Protein 6GV4 (pdb70)

B-factor: mean 56.62, std 25.06, range [20.0, 85.72]

Foldseek 3Di:
DQCVQVVLQVVQQVVQDPVGGPDGGGDDADPQDFDWDWDDDPPDIDTGRRDDDDDDDDPDDPPPDDPVPPPVDDPCPVVQLLFDKDWQDKFKAFLPAAAFDWTDKGLPLCSQQVDPVRSNVVVLQFFFWKFFKKKKKKFWAFDAPKWFKKKWFFAFQVCQVCVVVDDPVCSVVGQIDTGINNPDGIDITIGGGDAPDRIDTRNGSRRPITIMTTNHGMDHDPPGDRMIMIIMMMGIPDMDGDHGDHGNDNDDPDDD/DADVVLQPDDDPVPPPDPPDDDHHDDPPDTDDDDDPDPDDCPPPQNVLQDKAWDDKDKQLDQDKDKAADAQDCDDSSNVLVQFFWKFAKKKKKKFKADPFWWKWKAFDQDPDPVVCPVVVVRPTDIHTHRGMDIDIGHRPDPDRIFTRPDRRSVGIMIIGIGDDPSPMIMMIMIMGTRDMDTDDTDDRDDDPDDD/DDDCNVDPDDDDDDDDDPDPPDQDPPDPVRPVPDQDPDPVSDDDDDDCCVVPDPDDDDDLQVLLVDKFFQQDDPDADPVLQLDRGQKHKAFLPAAFLAWSHKAQAAQCRGPSSVVLLQWFFWKWFKKKKKKFWAFDQQKWFKKKKFWFFLAHPRDRDDRPVTQIDIDIDHDRGIDIGIGGGDDDDPIGTNPDGTGTMITITTHGGIDDDPPTHRMIIMTIIMGGDPPMDTDDTDHGPDDDD/DAKAKDFADEDDAQGKTKIKIQDDDDQLLQWKKFKWWAAPPDDIHTAKIAGSPRPDIGGDPVQPPFWDWGADSVRRMIMITGGRDDQVQFTWIKMFIADDPDPDGDTDDIHPTGTHGD/DAKEKDAQEAADAFFAKDKIKIFDPWFDFLQKWKWFAAPPGDIDTAAGSQAHGDPPHDPQWGWDDGIGMIMIIRRGHDVVRFTWMKMWGQHPVRPIDIYPTYGYYYDD

Structure (mmCIF, N/CA/C/O backbone):
data_6GV4
#
_entry.id   6GV4
#
loop_
_entity.id
_entity.type
_entity.pdbx_description
1 polymer "RNA (5'-R(*UP*GP*GP*UP*AP*UP*UP*U)-3')"
2 polymer VP0
3 polymer VP1
4 polymer VP3
5 polymer 'AT12-015 antibody variable heavy'
6 polymer 'AT12-015 antibody variable light'
#
loop_
_atom_site.group_PDB
_atom_site.id
_atom_site.type_symbol
_atom_site.label_atom_id
_atom_site.label_alt_id
_atom_site.label_comp_id
_atom_site.label_asym_id
_atom_site.label_entity_id
_atom_site.label_seq_id
_atom_site.pdbx_PDB_ins_code
_atom_site.Cartn_x
_atom_site.Cartn_y
_atom_site.Cartn_z
_atom_site.occupancy
_atom_site.B_iso_or_equiv
_atom_site.auth_seq_id
_atom_site.auth_comp_id
_atom_site.auth_asym_id
_atom_site.auth_atom_id
_atom_site.pdbx_PDB_model_num
ATOM 157 N N . ASN B 2 34 ? -71.904 58.680 70.620 1.00 0.00 34 ASN A N 1
ATOM 158 C CA . ASN B 2 34 ? -71.369 57.345 70.233 1.00 0.00 34 ASN A CA 1
ATOM 159 C C . ASN B 2 34 ? -71.582 57.137 68.769 1.00 0.00 34 ASN A C 1
ATOM 160 O O . ASN B 2 34 ? -72.653 57.435 68.244 1.00 0.00 34 ASN A O 1
ATOM 170 N N . GLU B 2 35 ? -70.535 56.642 68.073 1.00 0.00 35 GLU A N 1
ATOM 171 C CA . GLU B 2 35 ? -70.560 56.386 66.649 1.00 0.00 35 GLU A CA 1
ATOM 172 C C . GLU B 2 35 ? -70.698 54.902 66.426 1.00 0.00 35 GLU A C 1
ATOM 173 O O . GLU B 2 35 ? -70.814 54.447 65.289 1.00 0.00 35 GLU A O 1
ATOM 185 N N . VAL B 2 36 ? -70.769 54.133 67.534 1.00 0.00 36 VAL A N 1
ATOM 186 C CA . VAL B 2 36 ? -70.875 52.702 67.536 1.00 0.00 36 VAL A CA 1
ATOM 187 C C . VAL B 2 36 ? -72.220 52.382 68.133 1.00 0.00 36 VAL A C 1
ATOM 188 O O . VAL B 2 36 ? -72.608 51.222 68.209 1.00 0.00 36 VAL A O 1
ATOM 201 N N . GLY B 2 37 ? -72.983 53.412 68.577 1.00 0.00 37 GLY A N 1
ATOM 202 C CA . GLY B 2 37 ? -74.279 53.240 69.183 1.00 0.00 37 GLY A CA 1
ATOM 203 C C . GLY B 2 37 ? -75.269 52.641 68.238 1.00 0.00 37 GLY A C 1
ATOM 204 O O . GLY B 2 37 ? -75.933 51.665 68.571 1.00 0.00 37 GLY A O 1
ATOM 208 N N . GLY B 2 38 ? -75.355 53.194 67.008 1.00 0.00 38 GLY A N 1
ATOM 209 C CA . GLY B 2 38 ? -76.209 52.703 65.961 1.00 0.00 38 GLY A CA 1
ATOM 210 C C . GLY B 2 38 ? -75.872 51.303 65.572 1.00 0.00 38 GLY A C 1
ATOM 211 O O . GLY B 2 38 ? -76.744 50.445 65.500 1.00 0.00 38 GLY A O 1
ATOM 215 N N . GLU B 2 39 ? -74.573 51.034 65.346 1.00 0.00 39 GLU A N 1
ATOM 216 C CA . GLU B 2 39 ? -74.077 49.731 64.987 1.00 0.00 39 GLU A CA 1
ATOM 217 C C . GLU B 2 39 ? -74.109 48.679 66.069 1.00 0.00 39 GLU A C 1
ATOM 218 O O . GLU B 2 39 ? -73.603 47.591 65.830 1.00 0.00 39 GLU A O 1
ATOM 230 N N . ILE B 2 40 ? -74.729 48.910 67.249 1.00 0.00 40 ILE A N 1
ATOM 231 C CA . ILE B 2 40 ? -74.911 47.868 68.234 1.00 0.00 40 ILE A CA 1
ATOM 232 C C . ILE B 2 40 ? -76.341 47.448 68.187 1.00 0.00 40 ILE A C 1
ATOM 233 O O . ILE B 2 40 ? -76.656 46.290 68.424 1.00 0.00 40 ILE A O 1
ATOM 244 N N . ILE B 2 41 ? -77.254 48.376 67.843 1.00 0.00 41 ILE A N 1
ATOM 245 C CA . ILE B 2 41 ? -78.653 48.106 67.646 1.00 0.00 41 ILE A CA 1
ATOM 246 C C . ILE B 2 41 ? -78.850 47.276 66.416 1.00 0.00 41 ILE A C 1
ATOM 247 O O . ILE B 2 41 ? -79.685 46.379 66.395 1.00 0.00 41 ILE A O 1
ATOM 258 N N . THR B 2 42 ? -78.102 47.594 65.342 1.00 0.00 42 THR A N 1
ATOM 259 C CA . THR B 2 42 ? -78.122 46.879 64.096 1.00 0.00 42 THR A CA 1
ATOM 260 C C . THR B 2 42 ? -77.640 45.468 64.235 1.00 0.00 42 THR A C 1
ATOM 261 O O . THR B 2 42 ? -78.261 44.567 63.691 1.00 0.00 42 THR A O 1
ATOM 272 N N . LYS B 2 43 ? -76.535 45.222 64.974 1.00 0.00 43 LYS A N 1
ATOM 273 C CA . LYS B 2 43 ? -76.021 43.893 65.214 1.00 0.00 43 LYS A CA 1
ATOM 274 C C . LYS B 2 43 ? -76.965 43.022 65.979 1.00 0.00 43 LYS A C 1
ATOM 275 O O . LYS B 2 43 ? -77.143 41.859 65.640 1.00 0.00 43 LYS A O 1
ATOM 294 N N . VAL B 2 44 ? -77.627 43.592 67.003 1.00 0.00 44 VAL A N 1
ATOM 295 C CA . VAL B 2 44 ? -78.609 42.941 67.831 1.00 0.00 44 VAL A CA 1
ATOM 296 C C . VAL B 2 44 ? -79.813 42.539 67.029 1.00 0.00 44 VAL A C 1
ATOM 297 O O . VAL B 2 44 ? -80.386 41.479 67.252 1.00 0.00 44 VAL A O 1
ATOM 310 N N . ALA B 2 45 ? -80.230 43.393 66.075 1.00 0.00 45 ALA A N 1
ATOM 311 C CA . ALA B 2 45 ? -81.381 43.173 65.246 1.00 0.00 45 ALA A CA 1
ATOM 312 C C . ALA B 2 45 ? -81.111 42.208 64.131 1.00 0.00 45 ALA A C 1
ATOM 313 O O . ALA B 2 45 ? -82.054 41.677 63.557 1.00 0.00 45 ALA A O 1
ATOM 320 N N . ASP B 2 46 ? -79.827 41.955 63.798 1.00 0.00 46 ASP A N 1
ATOM 321 C CA . ASP B 2 46 ? -79.435 41.011 62.781 1.00 0.00 46 ASP A CA 1
ATOM 322 C C . ASP B 2 46 ? -79.136 39.691 63.428 1.00 0.00 46 ASP A C 1
ATOM 323 O O . ASP B 2 46 ? -78.904 38.706 62.736 1.00 0.00 46 ASP A O 1
ATOM 332 N N . ASP B 2 47 ? -79.148 39.626 64.774 1.00 0.00 47 ASP A N 1
ATOM 333 C CA . ASP B 2 47 ? -78.964 38.401 65.505 1.00 0.00 47 ASP A CA 1
ATOM 334 C C . ASP B 2 47 ? -80.307 37.924 65.948 1.00 0.00 47 ASP A C 1
ATOM 335 O O . ASP B 2 47 ? -80.424 36.818 66.463 1.00 0.00 47 ASP A O 1
ATOM 344 N N . ALA B 2 48 ? -81.362 38.726 65.716 1.00 0.00 48 ALA A N 1
ATOM 345 C CA . ALA B 2 48 ? -82.700 38.399 66.101 1.00 0.00 48 ALA A CA 1
ATOM 346 C C . ALA B 2 48 ? -83.510 38.203 64.859 1.00 0.00 48 ALA A C 1
ATOM 347 O O . ALA B 2 48 ? -84.653 37.762 64.941 1.00 0.00 48 ALA A O 1
ATOM 354 N N . SER B 2 49 ? -82.937 38.508 63.667 1.00 0.00 49 SER A N 1
ATOM 355 C CA . SER B 2 49 ? -83.590 38.408 62.385 1.00 0.00 49 SER A CA 1
ATOM 356 C C . SER B 2 49 ? -83.963 36.998 62.040 1.00 0.00 49 SER A C 1
ATOM 357 O O . SER B 2 49 ? -83.284 36.053 62.432 1.00 0.00 49 SER A O 1
ATOM 365 N N . ASN B 2 50 ? -85.080 36.849 61.301 1.00 0.00 50 ASN A N 1
ATOM 366 C CA . ASN B 2 50 ? -85.650 35.590 60.925 1.00 0.00 50 ASN A CA 1
ATOM 367 C C . ASN B 2 50 ? -85.488 35.534 59.432 1.00 0.00 50 ASN A C 1
ATOM 368 O O . ASN B 2 50 ? -84.407 35.820 58.926 1.00 0.00 50 ASN A O 1
ATOM 379 N N . LEU B 2 51 ? -86.552 35.169 58.685 1.00 0.00 51 LEU A N 1
ATOM 380 C CA . LEU B 2 51 ? -86.541 35.086 57.247 1.00 0.00 51 LEU A CA 1
ATOM 381 C C . LEU B 2 51 ? -87.102 36.355 56.679 1.00 0.00 51 LEU A C 1
ATOM 382 O O . LEU B 2 51 ? -87.126 36.530 55.464 1.00 0.00 51 LEU A O 1
ATOM 398 N N . LEU B 2 52 ? -87.574 37.268 57.551 1.00 0.00 52 LEU A N 1
ATOM 399 C CA . LEU B 2 52 ? -88.177 38.510 57.160 1.00 0.00 52 LEU A CA 1
ATOM 400 C C . LEU B 2 52 ? -87.202 39.621 57.394 1.00 0.00 52 LEU A C 1
ATOM 401 O O . LEU B 2 52 ? -87.543 40.791 57.245 1.00 0.00 52 LEU A O 1
ATOM 417 N N . GLY B 2 53 ? -85.940 39.276 57.731 1.00 0.00 53 GLY A N 1
ATOM 418 C CA . GLY B 2 53 ? -84.870 40.207 57.957 1.00 0.00 53 GLY A CA 1
ATOM 419 C C . GLY B 2 53 ? -85.055 40.972 59.231 1.00 0.00 53 GLY A C 1
ATOM 420 O O . GLY B 2 53 ? -85.994 40.704 59.975 1.00 0.00 53 GLY A O 1
ATOM 424 N N . PRO B 2 54 ? -84.173 41.918 59.525 1.00 0.00 54 PRO A N 1
ATOM 425 C CA . PRO B 2 54 ? -84.193 42.745 60.719 1.00 0.00 54 PRO A CA 1
ATOM 426 C C . PRO B 2 54 ? -85.473 43.497 60.890 1.00 0.00 54 PRO A C 1
ATOM 427 O O . PRO B 2 54 ? -86.117 43.799 59.890 1.00 0.00 54 PRO A O 1
ATOM 438 N N . ASN B 2 55 ? -85.861 43.788 62.142 1.00 0.00 55 ASN A N 1
ATOM 439 C CA . ASN B 2 55 ? -87.044 44.549 62.435 1.00 0.00 55 ASN A CA 1
ATOM 440 C C . ASN B 2 55 ? -86.647 45.922 62.862 1.00 0.00 55 ASN A C 1
ATOM 441 O O . ASN B 2 55 ? -87.507 46.702 63.250 1.00 0.00 55 ASN A O 1
ATOM 452 N N . SER B 2 56 ? -85.342 46.253 62.833 1.00 0.00 56 SER A N 1
ATOM 453 C CA . SER B 2 56 ? -84.889 47.532 63.281 1.00 0.00 56 SER A CA 1
ATOM 454 C C . SER B 2 56 ? -83.594 47.793 62.587 1.00 0.00 56 SER A C 1
ATOM 455 O O . SER B 2 56 ? -82.936 46.877 62.107 1.00 0.00 56 SER A O 1
ATOM 463 N N . PHE B 2 57 ? -83.202 49.077 62.526 1.00 0.00 57 PHE A N 1
ATOM 464 C CA . PHE B 2 57 ? -81.986 49.518 61.918 1.00 0.00 57 PHE A CA 1
ATOM 465 C C . PHE B 2 57 ? -81.670 50.809 62.615 1.00 0.00 57 PHE A C 1
ATOM 466 O O . PHE B 2 57 ? -82.581 51.526 63.013 1.00 0.00 57 PHE A O 1
ATOM 483 N N . ALA B 2 58 ? -80.376 51.163 62.763 1.00 0.00 58 ALA A N 1
ATOM 484 C CA . ALA B 2 58 ? -80.003 52.397 63.392 1.00 0.00 58 ALA A CA 1
ATOM 485 C C . ALA B 2 58 ? -78.667 52.794 62.866 1.00 0.00 58 ALA A C 1
ATOM 486 O O . ALA B 2 58 ? -77.863 51.950 62.491 1.00 0.00 58 ALA A O 1
ATOM 493 N N . THR B 2 59 ? -78.394 54.112 62.842 1.00 0.00 59 THR A N 1
ATOM 494 C CA . THR B 2 59 ? -77.145 54.668 62.399 1.00 0.00 59 THR A CA 1
ATOM 495 C C . THR B 2 59 ? -76.922 55.872 63.240 1.00 0.00 59 THR A C 1
ATOM 496 O O . THR B 2 59 ? -77.862 56.586 63.572 1.00 0.00 59 THR A O 1
ATOM 507 N N . THR B 2 60 ? -75.648 56.120 63.587 1.00 0.00 60 THR A N 1
ATOM 508 C CA . THR B 2 60 ? -75.224 57.254 64.356 1.00 0.00 60 THR A CA 1
ATOM 509 C C . THR B 2 60 ? -74.173 57.919 63.529 1.00 0.00 60 THR A C 1
ATOM 510 O O . THR B 2 60 ? -73.401 57.254 62.847 1.00 0.00 60 THR A O 1
ATOM 521 N N . ALA B 2 61 ? -74.142 59.261 63.555 1.00 0.00 61 ALA A N 1
ATOM 522 C CA . ALA B 2 61 ? -73.248 60.017 62.736 1.00 0.00 61 ALA A CA 1
ATOM 523 C C . ALA B 2 61 ? -73.167 61.381 63.332 1.00 0.00 61 ALA A C 1
ATOM 524 O O . ALA B 2 61 ? -73.983 61.753 64.168 1.00 0.00 61 ALA A O 1
ATOM 531 N N . GLN B 2 62 ? -72.198 62.192 62.844 1.00 0.00 62 GLN A N 1
ATOM 532 C CA . GLN B 2 62 ? -72.044 63.589 63.172 1.00 0.00 62 GLN A CA 1
ATOM 533 C C . GLN B 2 62 ? -73.209 64.347 62.570 1.00 0.00 62 GLN A C 1
ATOM 534 O O . GLN B 2 62 ? -73.665 63.943 61.503 1.00 0.00 62 GLN A O 1
ATOM 548 N N . PRO B 2 63 ? -73.756 65.390 63.183 1.00 0.00 63 PRO A N 1
ATOM 549 C CA . PRO B 2 63 ? -74.872 66.169 62.657 1.00 0.00 63 PRO A CA 1
ATOM 550 C C . PRO B 2 63 ? -74.630 66.763 61.291 1.00 0.00 63 PRO A C 1
ATOM 551 O O . PRO B 2 63 ? -73.496 66.796 60.823 1.00 0.00 63 PRO A O 1
ATOM 562 N N . GLU B 2 64 ? -75.717 67.246 60.646 1.00 0.00 64 GLU A N 1
ATOM 563 C CA . GLU B 2 64 ? -75.682 67.904 59.362 1.00 0.00 64 GLU A CA 1
ATOM 564 C C . GLU B 2 64 ? -75.554 69.392 59.579 1.00 0.00 64 GLU A C 1
ATOM 565 O O . GLU B 2 64 ? -75.656 70.174 58.636 1.00 0.00 64 GLU A O 1
ATOM 577 N N . ASN B 2 65 ? -75.299 69.808 60.839 1.00 0.00 65 ASN A N 1
ATOM 578 C CA . ASN B 2 65 ? -75.098 71.171 61.228 1.00 0.00 65 ASN A CA 1
ATOM 579 C C . ASN B 2 65 ? -73.877 71.123 62.107 1.00 0.00 65 ASN A C 1
ATOM 580 O O . ASN B 2 65 ? -73.920 71.425 63.298 1.00 0.00 65 ASN A O 1
ATOM 591 N N . LYS B 2 66 ? -72.738 70.728 61.492 1.00 0.00 66 LYS A N 1
ATOM 592 C CA . LYS B 2 66 ? -71.439 70.590 62.103 1.00 0.00 66 LYS A CA 1
ATOM 593 C C . LYS B 2 66 ? -70.936 71.929 62.557 1.00 0.00 66 LYS A C 1
ATOM 594 O O . LYS B 2 66 ? -71.276 72.951 61.966 1.00 0.00 66 LYS A O 1
ATOM 613 N N . ASP B 2 67 ? -70.103 71.948 63.621 1.00 0.00 67 ASP A N 1
ATOM 614 C CA . ASP B 2 67 ? -69.560 73.163 64.172 1.00 0.00 67 ASP A CA 1
ATOM 615 C C . ASP B 2 67 ? -68.297 73.464 63.414 1.00 0.00 67 ASP A C 1
ATOM 616 O O . ASP B 2 67 ? -67.279 72.805 63.606 1.00 0.00 67 ASP A O 1
ATOM 625 N N . VAL B 2 68 ? -68.360 74.461 62.505 1.00 0.00 68 VAL A N 1
ATOM 626 C CA . VAL B 2 68 ? -67.261 74.846 61.660 1.00 0.00 68 VAL A CA 1
ATOM 627 C C . VAL B 2 68 ? -67.274 76.341 61.611 1.00 0.00 68 VAL A C 1
ATOM 628 O O . VAL B 2 68 ? -68.238 76.977 62.019 1.00 0.00 68 VAL A O 1
ATOM 641 N N . VAL B 2 69 ? -66.159 76.929 61.133 1.00 0.00 69 VAL A N 1
ATOM 642 C CA . VAL B 2 69 ? -65.952 78.346 61.022 1.00 0.00 69 VAL A CA 1
ATOM 643 C C . VAL B 2 69 ? -65.627 78.550 59.576 1.00 0.00 69 VAL A C 1
ATOM 644 O O . VAL B 2 69 ? -64.825 77.812 59.019 1.00 0.00 69 VAL A O 1
ATOM 657 N N . GLN B 2 70 ? -66.241 79.563 58.932 1.00 0.00 70 GLN A N 1
ATOM 658 C CA . GLN B 2 70 ? -65.989 79.914 57.560 1.00 0.00 70 GLN A CA 1
ATOM 659 C C . GLN B 2 70 ? -65.242 81.215 57.577 1.00 0.00 70 GLN A C 1
ATOM 660 O O . GLN B 2 70 ? -65.437 82.035 58.465 1.00 0.00 70 GLN A O 1
ATOM 674 N N . ALA B 2 71 ? -64.390 81.463 56.564 1.00 0.00 71 ALA A N 1
ATOM 675 C CA . ALA B 2 71 ? -63.679 82.705 56.422 1.00 0.00 71 ALA A CA 1
ATOM 676 C C . ALA B 2 71 ? -63.660 82.968 54.956 1.00 0.00 71 ALA A C 1
ATOM 677 O O . ALA B 2 71 ? -63.375 82.064 54.180 1.00 0.00 71 ALA A O 1
ATOM 684 N N . THR B 2 72 ? -64.011 84.202 54.543 1.00 0.00 72 THR A N 1
ATOM 685 C CA . THR B 2 72 ? -64.081 84.614 53.161 1.00 0.00 72 THR A CA 1
ATOM 686 C C . THR B 2 72 ? -63.248 85.847 53.073 1.00 0.00 72 THR A C 1
ATOM 687 O O . THR B 2 72 ? -63.221 86.628 54.007 1.00 0.00 72 THR A O 1
ATOM 698 N N . THR B 2 73 ? -62.540 86.067 51.951 1.00 0.00 73 THR A N 1
ATOM 699 C CA . THR B 2 73 ? -61.709 87.225 51.765 1.00 0.00 73 THR A CA 1
ATOM 700 C C . THR B 2 73 ? -61.938 87.695 50.369 1.00 0.00 73 THR A C 1
ATOM 701 O O . THR B 2 73 ? -61.982 86.895 49.442 1.00 0.00 73 THR A O 1
ATOM 712 N N . THR B 2 74 ? -62.037 89.026 50.186 1.00 0.00 74 THR A N 1
ATOM 713 C CA . THR B 2 74 ? -62.074 89.614 48.874 1.00 0.00 74 THR A CA 1
ATOM 714 C C . THR B 2 74 ? -60.942 90.601 48.917 1.00 0.00 74 THR A C 1
ATOM 715 O O . THR B 2 74 ? -59.903 90.302 49.494 1.00 0.00 74 THR A O 1
ATOM 726 N N . VAL B 2 75 ? -61.068 91.791 48.306 1.00 0.00 75 VAL A N 1
ATOM 727 C CA . VAL B 2 75 ? -59.992 92.741 48.263 1.00 0.00 75 VAL A CA 1
ATOM 728 C C . VAL B 2 75 ? -60.186 93.621 49.444 1.00 0.00 75 VAL A C 1
ATOM 729 O O . VAL B 2 75 ? -61.222 94.268 49.559 1.00 0.00 75 VAL A O 1
ATOM 742 N N . ASN B 2 76 ? -59.174 93.665 50.341 1.00 0.00 76 ASN A N 1
ATOM 743 C CA . ASN B 2 76 ? -59.138 94.456 51.547 1.00 0.00 76 ASN A CA 1
ATOM 744 C C . ASN B 2 76 ? -60.301 94.150 52.448 1.00 0.00 76 ASN A C 1
ATOM 745 O O . ASN B 2 76 ? -60.999 95.065 52.864 1.00 0.00 76 ASN A O 1
ATOM 756 N N . THR B 2 77 ? -60.605 92.859 52.683 1.00 0.00 77 THR A N 1
ATOM 757 C CA . THR B 2 77 ? -61.826 92.482 53.344 1.00 0.00 77 THR A CA 1
ATOM 758 C C . THR B 2 77 ? -61.696 91.063 53.755 1.00 0.00 77 THR A C 1
ATOM 759 O O . THR B 2 77 ? -61.396 90.219 52.919 1.00 0.00 77 THR A O 1
ATOM 770 N N . THR B 2 78 ? -61.957 90.775 55.051 1.00 0.00 78 THR A N 1
ATOM 771 C CA . THR B 2 78 ? -62.050 89.441 55.585 1.00 0.00 78 THR A CA 1
ATOM 772 C C . THR B 2 78 ? -63.406 89.412 56.234 1.00 0.00 78 THR A C 1
ATOM 773 O O . THR B 2 78 ? -63.894 90.430 56.710 1.00 0.00 78 THR A O 1
ATOM 784 N N . ASN B 2 79 ? -64.067 88.242 56.234 1.00 0.00 79 ASN A N 1
ATOM 785 C CA . ASN B 2 79 ? -65.381 88.048 56.764 1.00 0.00 79 ASN A CA 1
ATOM 786 C C . ASN B 2 79 ? -65.362 86.746 57.495 1.00 0.00 79 ASN A C 1
ATOM 787 O O . ASN B 2 79 ? -65.598 85.704 56.898 1.00 0.00 79 ASN A O 1
ATOM 798 N N . LEU B 2 80 ? -65.129 86.783 58.819 1.00 0.00 80 LEU A N 1
ATOM 799 C CA . LEU B 2 80 ? -65.035 85.618 59.656 1.00 0.00 80 LEU A CA 1
ATOM 800 C C . LEU B 2 80 ? -66.401 85.314 60.201 1.00 0.00 80 LEU A C 1
ATOM 801 O O . LEU B 2 80 ? -66.943 86.103 60.965 1.00 0.00 80 LEU A O 1
ATOM 817 N N . THR B 2 81 ? -66.993 84.159 59.828 1.00 0.00 81 THR A N 1
ATOM 818 C CA . THR B 2 81 ? -68.304 83.741 60.276 1.00 0.00 81 THR A CA 1
ATOM 819 C C . THR B 2 81 ? -68.069 82.530 61.106 1.00 0.00 81 THR A C 1
ATOM 820 O O . THR B 2 81 ? -67.277 81.684 60.719 1.00 0.00 81 THR A O 1
ATOM 831 N N . GLN B 2 82 ? -68.729 82.401 62.274 1.00 0.00 82 GLN A N 1
ATOM 832 C CA . GLN B 2 82 ? -68.511 81.282 63.154 1.00 0.00 82 GLN A CA 1
ATOM 833 C C . GLN B 2 82 ? -69.700 80.387 63.229 1.00 0.00 82 GLN A C 1
ATOM 834 O O . GLN B 2 82 ? -69.651 79.376 63.921 1.00 0.00 82 GLN A O 1
ATOM 848 N N . HIS B 2 83 ? -70.781 80.700 62.488 1.00 0.00 83 HIS A N 1
ATOM 849 C CA . HIS B 2 83 ? -71.953 79.869 62.436 1.00 0.00 83 HIS A CA 1
ATOM 850 C C . HIS B 2 83 ? -72.456 79.859 61.021 1.00 0.00 83 HIS A C 1
ATOM 851 O O . HIS B 2 83 ? -73.607 80.221 60.804 1.00 0.00 83 HIS A O 1
ATOM 858 N N . PRO B 2 84 ? -71.667 79.494 60.013 1.00 0.00 84 PRO A N 1
ATOM 859 C CA . PRO B 2 84 ? -72.084 79.517 58.628 1.00 0.00 84 PRO A CA 1
ATOM 860 C C . PRO B 2 84 ? -73.207 78.563 58.323 1.00 0.00 84 PRO A C 1
ATOM 861 O O . PRO B 2 84 ? -73.396 77.589 59.044 1.00 0.00 84 PRO A O 1
ATOM 872 N N . SER B 2 85 ? -73.889 78.799 57.190 1.00 0.00 85 SER A N 1
ATOM 873 C CA . SER B 2 85 ? -74.885 77.926 56.634 1.00 0.00 85 SER A CA 1
ATOM 874 C C . SER B 2 85 ? -74.237 77.461 55.378 1.00 0.00 85 SER A C 1
ATOM 875 O O . SER B 2 85 ? -73.273 78.071 54.920 1.00 0.00 85 SER A O 1
ATOM 883 N N . ALA B 2 86 ? -74.766 76.388 54.749 1.00 0.00 86 ALA A N 1
ATOM 884 C CA . ALA B 2 86 ? -74.279 75.924 53.473 1.00 0.00 86 ALA A CA 1
ATOM 885 C C . ALA B 2 86 ? -74.589 76.964 52.416 1.00 0.00 86 ALA A C 1
ATOM 886 O O . ALA B 2 86 ? -75.688 77.511 52.454 1.00 0.00 86 ALA A O 1
ATOM 893 N N . PRO B 2 87 ? -73.708 77.308 51.486 1.00 0.00 87 PRO A N 1
ATOM 894 C CA . PRO B 2 87 ? -73.989 78.321 50.492 1.00 0.00 87 PRO A CA 1
ATOM 895 C C . PRO B 2 87 ? -74.742 77.679 49.371 1.00 0.00 87 PRO A C 1
ATOM 896 O O . PRO B 2 87 ? -74.541 76.495 49.126 1.00 0.00 87 PRO A O 1
ATOM 907 N N . THR B 2 88 ? -75.664 78.424 48.732 1.00 0.00 88 THR A N 1
ATOM 908 C CA . THR B 2 88 ? -76.529 77.902 47.712 1.00 0.00 88 THR A CA 1
ATOM 909 C C . THR B 2 88 ? -76.269 78.656 46.449 1.00 0.00 88 THR A C 1
ATOM 910 O O . THR B 2 88 ? -75.802 79.791 46.466 1.00 0.00 88 THR A O 1
ATOM 921 N N . ILE B 2 89 ? -76.562 78.002 45.310 1.00 0.00 89 ILE A N 1
ATOM 922 C CA . ILE B 2 89 ? -76.392 78.544 43.995 1.00 0.00 89 ILE A CA 1
ATOM 923 C C . ILE B 2 89 ? -77.644 78.124 43.267 1.00 0.00 89 ILE A C 1
ATOM 924 O O . ILE B 2 89 ? -78.278 77.176 43.719 1.00 0.00 89 ILE A O 1
ATOM 935 N N . PRO B 2 90 ? -78.063 78.746 42.166 1.00 0.00 90 PRO A N 1
ATOM 936 C CA . PRO B 2 90 ? -79.240 78.371 41.384 1.00 0.00 90 PRO A CA 1
ATOM 937 C C . PRO B 2 90 ? -79.205 76.970 40.810 1.00 0.00 90 PRO A C 1
ATOM 938 O O . PRO B 2 90 ? -78.209 76.277 40.976 1.00 0.00 90 PRO A O 1
ATOM 949 N N . PHE B 2 91 ? -80.243 76.582 40.027 1.00 0.00 91 PHE A N 1
ATOM 950 C CA . PHE B 2 91 ? -80.269 75.339 39.287 1.00 0.00 91 PHE A CA 1
ATOM 951 C C . PHE B 2 91 ? -79.341 75.453 38.126 1.00 0.00 91 PHE A C 1
ATOM 952 O O . PHE B 2 91 ? -79.450 76.414 37.370 1.00 0.00 91 PHE A O 1
ATOM 969 N N . THR B 2 92 ? -78.426 74.466 37.969 1.00 0.00 92 THR A N 1
ATOM 970 C CA . THR B 2 92 ? -77.393 74.359 36.952 1.00 0.00 92 THR A CA 1
ATOM 971 C C . THR B 2 92 ? -76.811 75.684 36.506 1.00 0.00 92 THR A C 1
ATOM 972 O O . THR B 2 92 ? -77.094 76.118 35.394 1.00 0.00 92 THR A O 1
ATOM 983 N N . PRO B 2 93 ? -76.113 76.414 37.361 1.00 0.00 93 PRO A N 1
ATOM 984 C CA . PRO B 2 93 ? -75.745 77.785 37.098 1.00 0.00 93 PRO A CA 1
ATOM 985 C C . PRO B 2 93 ? -74.465 77.849 36.324 1.00 0.00 93 PRO A C 1
ATOM 986 O O . PRO B 2 93 ? -73.687 76.900 36.357 1.00 0.00 93 PRO A O 1
ATOM 997 N N . ASP B 2 94 ? -74.261 78.959 35.590 1.00 0.00 94 ASP A N 1
ATOM 998 C CA . ASP B 2 94 ? -73.092 79.194 34.800 1.00 0.00 94 ASP A CA 1
ATOM 999 C C . ASP B 2 94 ? -72.580 80.490 35.329 1.00 0.00 94 ASP A C 1
ATOM 1000 O O . ASP B 2 94 ? -73.288 81.490 35.305 1.00 0.00 94 ASP A O 1
ATOM 1009 N N . PHE B 2 95 ? -71.356 80.478 35.893 1.00 0.00 95 PHE A N 1
ATOM 1010 C CA . PHE B 2 95 ? -70.787 81.618 36.560 1.00 0.00 95 PHE A CA 1
ATOM 1011 C C . PHE B 2 95 ? -69.786 82.322 35.715 1.00 0.00 95 PHE A C 1
ATOM 1012 O O . PHE B 2 95 ? -69.271 83.354 36.134 1.00 0.00 95 PHE A O 1
ATOM 1029 N N . LYS B 2 96 ? -69.567 81.873 34.455 1.00 0.00 96 LYS A N 1
ATOM 1030 C CA . LYS B 2 96 ? -68.794 82.618 33.490 1.00 0.00 96 LYS A CA 1
ATOM 1031 C C . LYS B 2 96 ? -69.674 83.780 33.152 1.00 0.00 96 LYS A C 1
ATOM 1032 O O . LYS B 2 96 ? -70.866 83.599 32.916 1.00 0.00 96 LYS A O 1
ATOM 1051 N N . ASN B 2 97 ? -69.137 85.006 33.230 1.00 0.00 97 ASN A N 1
ATOM 1052 C CA . ASN B 2 97 ? -69.953 86.180 33.140 1.00 0.00 97 ASN A CA 1
ATOM 1053 C C . ASN B 2 97 ? -69.872 86.739 31.753 1.00 0.00 97 ASN A C 1
ATOM 1054 O O . ASN B 2 97 ? -70.594 87.673 31.413 1.00 0.00 97 ASN A O 1
ATOM 1065 N N . VAL B 2 98 ? -69.005 86.153 30.901 1.00 0.00 98 VAL A N 1
ATOM 1066 C CA . VAL B 2 98 ? -68.780 86.544 29.537 1.00 0.00 98 VAL A CA 1
ATOM 1067 C C . VAL B 2 98 ? -70.013 86.287 28.728 1.00 0.00 98 VAL A C 1
ATOM 1068 O O . VAL B 2 98 ? -70.631 85.236 28.850 1.00 0.00 98 VAL A O 1
ATOM 1081 N N . ASP B 2 99 ? -70.398 87.276 27.894 1.00 0.00 99 ASP A N 1
ATOM 1082 C CA . ASP B 2 99 ? -71.516 87.198 26.998 1.00 0.00 99 ASP A CA 1
ATOM 1083 C C . ASP B 2 99 ? -71.033 86.513 25.749 1.00 0.00 99 ASP A C 1
ATOM 1084 O O . ASP B 2 99 ? -70.009 86.887 25.190 1.00 0.00 99 ASP A O 1
ATOM 1093 N N . ASN B 2 100 ? -71.723 85.429 25.344 1.00 0.00 100 ASN A N 1
ATOM 1094 C CA . ASN B 2 100 ? -71.405 84.665 24.169 1.00 0.00 100 ASN A CA 1
ATOM 1095 C C . ASN B 2 100 ? -71.834 85.312 22.892 1.00 0.00 100 ASN A C 1
ATOM 1096 O O . ASN B 2 100 ? -71.398 84.888 21.828 1.00 0.00 100 ASN A O 1
ATOM 1107 N N . PHE B 2 101 ? -72.767 86.279 22.947 1.00 0.00 101 PHE A N 1
ATOM 1108 C CA . PHE B 2 101 ? -73.254 86.940 21.766 1.00 0.00 101 PHE A CA 1
ATOM 1109 C C . PHE B 2 101 ? -72.636 88.272 21.580 1.00 0.00 101 PHE A C 1
ATOM 1110 O O . PHE B 2 101 ? -72.865 88.887 20.544 1.00 0.00 101 PHE A O 1
ATOM 1127 N N . HIS B 2 102 ? -71.777 88.712 22.526 1.00 0.00 102 HIS A N 1
ATOM 1128 C CA . HIS B 2 102 ? -70.990 89.915 22.446 1.00 0.00 102 HIS A CA 1
ATOM 1129 C C . HIS B 2 102 ? -71.796 91.128 22.119 1.00 0.00 102 HIS A C 1
ATOM 1130 O O . HIS B 2 102 ? -71.573 91.780 21.109 1.00 0.00 102 HIS A O 1
ATOM 1137 N N . SER B 2 103 ? -72.788 91.436 22.976 1.00 0.00 103 SER A N 1
ATOM 1138 C CA . SER B 2 103 ? -73.707 92.527 22.799 1.00 0.00 103 SER A CA 1
ATOM 1139 C C . SER B 2 103 ? -73.044 93.842 23.049 1.00 0.00 103 SER A C 1
ATOM 1140 O O . SER B 2 103 ? -73.490 94.868 22.550 1.00 0.00 103 SER A O 1
ATOM 1148 N N . MET B 2 104 ? -71.924 93.819 23.790 1.00 0.00 104 MET A N 1
ATOM 1149 C CA . MET B 2 104 ? -71.014 94.913 23.902 1.00 0.00 104 MET A CA 1
ATOM 1150 C C . MET B 2 104 ? -69.788 94.274 23.371 1.00 0.00 104 MET A C 1
ATOM 1151 O O . MET B 2 104 ? -69.251 93.366 23.992 1.00 0.00 104 MET A O 1
ATOM 1165 N N . ALA B 2 105 ? -69.386 94.656 22.143 1.00 0.00 105 ALA A N 1
ATOM 1166 C CA . ALA B 2 105 ? -68.327 93.994 21.435 1.00 0.00 105 ALA A CA 1
ATOM 1167 C C . ALA B 2 105 ? -67.055 94.759 21.580 1.00 0.00 105 ALA A C 1
ATOM 1168 O O . ALA B 2 105 ? -66.471 95.208 20.601 1.00 0.00 105 ALA A O 1
ATOM 1175 N N . TYR B 2 106 ? -66.597 94.904 22.835 1.00 0.00 106 TYR A N 1
ATOM 1176 C CA . TYR B 2 106 ? -65.335 95.479 23.192 1.00 0.00 106 TYR A CA 1
ATOM 1177 C C . TYR B 2 106 ? -64.707 94.376 23.961 1.00 0.00 106 TYR A C 1
ATOM 1178 O O . TYR B 2 106 ? -65.383 93.442 24.380 1.00 0.00 106 TYR A O 1
ATOM 1196 N N . ASP B 2 107 ? -63.385 94.469 24.209 1.00 0.00 107 ASP A N 1
ATOM 1197 C CA . ASP B 2 107 ? -62.666 93.573 25.081 1.00 0.00 107 ASP A CA 1
ATOM 1198 C C . ASP B 2 107 ? -63.196 93.709 26.475 1.00 0.00 107 ASP A C 1
ATOM 1199 O O . ASP B 2 107 ? -63.671 94.771 26.858 1.00 0.00 107 ASP A O 1
ATOM 1208 N N . ILE B 2 108 ? -63.138 92.626 27.277 1.00 0.00 108 ILE A N 1
ATOM 1209 C CA . ILE B 2 108 ? -63.683 92.610 28.613 1.00 0.00 108 ILE A CA 1
ATOM 1210 C C . ILE B 2 108 ? -62.787 93.368 29.553 1.00 0.00 108 ILE A C 1
ATOM 1211 O O . ILE B 2 108 ? -63.192 93.708 30.659 1.00 0.00 108 ILE A O 1
ATOM 1222 N N . THR B 2 109 ? -61.548 93.669 29.114 1.00 0.00 109 THR A N 1
ATOM 1223 C CA . THR B 2 109 ? -60.574 94.426 29.847 1.00 0.00 109 THR A CA 1
ATOM 1224 C C . THR B 2 109 ? -60.882 95.900 29.812 1.00 0.00 109 THR A C 1
ATOM 1225 O O . THR B 2 109 ? -60.348 96.642 30.622 1.00 0.00 109 THR A O 1
ATOM 1236 N N . THR B 2 110 ? -61.782 96.363 28.911 1.00 0.00 110 THR A N 1
ATOM 1237 C CA . THR B 2 110 ? -62.304 97.713 28.885 1.00 0.00 110 THR A CA 1
ATOM 1238 C C . THR B 2 110 ? -63.053 97.950 30.165 1.00 0.00 110 THR A C 1
ATOM 1239 O O . THR B 2 110 ? -63.830 97.103 30.596 1.00 0.00 110 THR A O 1
ATOM 1250 N N . GLY B 2 111 ? -62.837 99.115 30.797 1.00 0.00 111 GLY A N 1
ATOM 1251 C CA . GLY B 2 111 ? -63.434 99.447 32.061 1.00 0.00 111 GLY A CA 1
ATOM 1252 C C . GLY B 2 111 ? -62.444 99.257 33.155 1.00 0.00 111 GLY A C 1
ATOM 1253 O O . GLY B 2 111 ? -62.608 99.828 34.230 1.00 0.00 111 GLY A O 1
ATOM 1257 N N . ASP B 2 112 ? -61.401 98.433 32.916 1.00 0.00 112 ASP A N 1
ATOM 1258 C CA . ASP B 2 112 ? -60.268 98.318 33.789 1.00 0.00 112 ASP A CA 1
ATOM 1259 C C . ASP B 2 112 ? -59.102 98.994 33.144 1.00 0.00 112 ASP A C 1
ATOM 1260 O O . ASP B 2 112 ? -58.144 99.335 33.830 1.00 0.00 112 ASP A O 1
ATOM 1269 N N . LYS B 2 113 ? -59.171 99.251 31.820 1.00 0.00 113 LYS A N 1
ATOM 1270 C CA . LYS B 2 113 ? -58.144 99.940 31.095 1.00 0.00 113 LYS A CA 1
ATOM 1271 C C . LYS B 2 113 ? -58.694 101.222 30.578 1.00 0.00 113 LYS A C 1
ATOM 1272 O O . LYS B 2 113 ? -58.002 101.964 29.891 1.00 0.00 113 LYS A O 1
ATOM 1291 N N . ASN B 2 114 ? -59.940 101.559 30.942 1.00 0.00 114 ASN A N 1
ATOM 1292 C CA . ASN B 2 114 ? -60.542 102.808 30.587 1.00 0.00 114 ASN A CA 1
ATOM 1293 C C . ASN B 2 114 ? -60.021 103.947 31.444 1.00 0.00 114 ASN A C 1
ATOM 1294 O O . ASN B 2 114 ? -60.011 105.056 30.928 1.00 0.00 114 ASN A O 1
ATOM 1305 N N . PRO B 2 115 ? -59.541 103.816 32.682 1.00 0.00 115 PRO A N 1
ATOM 1306 C CA . PRO B 2 115 ? -58.901 104.916 33.385 1.00 0.00 115 PRO A CA 1
ATOM 1307 C C . PRO B 2 115 ? -57.513 105.258 32.917 1.00 0.00 115 PRO A C 1
ATOM 1308 O O . PRO B 2 115 ? -56.747 105.750 33.736 1.00 0.00 115 PRO A O 1
ATOM 1319 N N . SER B 2 116 ? -57.126 104.994 31.663 1.00 0.00 116 SER A N 1
ATOM 1320 C CA . SER B 2 116 ? -55.781 105.238 31.238 1.00 0.00 116 SER A CA 1
ATOM 1321 C C . SER B 2 116 ? -55.777 105.516 29.777 1.00 0.00 116 SER A C 1
ATOM 1322 O O . SER B 2 116 ? -54.744 105.410 29.128 1.00 0.00 116 SER A O 1
ATOM 1330 N N . LYS B 2 117 ? -56.938 105.913 29.217 1.00 0.00 117 LYS A N 1
ATOM 1331 C CA . LYS B 2 117 ? -57.065 106.233 27.826 1.00 0.00 117 LYS A CA 1
ATOM 1332 C C . LYS B 2 117 ? -56.604 107.633 27.598 1.00 0.00 117 LYS A C 1
ATOM 1333 O O . LYS B 2 117 ? -56.346 108.369 28.543 1.00 0.00 117 LYS A O 1
ATOM 1352 N N . LEU B 2 118 ? -56.474 108.021 26.311 1.00 0.00 118 LEU A N 1
ATOM 1353 C CA . LEU B 2 118 ? -55.999 109.305 25.889 1.00 0.00 118 LEU A CA 1
ATOM 1354 C C . LEU B 2 118 ? -57.065 110.331 26.155 1.00 0.00 118 LEU A C 1
ATOM 1355 O O . LEU B 2 118 ? -58.175 110.207 25.651 1.00 0.00 118 LEU A O 1
ATOM 1371 N N . ILE B 2 119 ? -56.773 111.334 27.006 1.00 0.00 119 ILE A N 1
ATOM 1372 C CA . ILE B 2 119 ? -57.669 112.413 27.311 1.00 0.00 119 ILE A CA 1
ATOM 1373 C C . ILE B 2 119 ? -56.999 113.696 26.994 1.00 0.00 119 ILE A C 1
ATOM 1374 O O . ILE B 2 119 ? -55.783 113.799 27.038 1.00 0.00 119 ILE A O 1
ATOM 1385 N N . ARG B 2 120 ? -57.806 114.739 26.732 1.00 0.00 120 ARG A N 1
ATOM 1386 C CA . ARG B 2 120 ? -57.355 116.080 26.509 1.00 0.00 120 ARG A CA 1
ATOM 1387 C C . ARG B 2 120 ? -57.058 116.682 27.851 1.00 0.00 120 ARG A C 1
ATOM 1388 O O . ARG B 2 120 ? -57.968 116.892 28.641 1.00 0.00 120 ARG A O 1
ATOM 1409 N N . LEU B 2 121 ? -55.771 116.925 28.172 1.00 0.00 121 LEU A N 1
ATOM 1410 C CA . LEU B 2 121 ? -55.359 117.422 29.458 1.00 0.00 121 LEU A CA 1
ATOM 1411 C C . LEU B 2 121 ? -55.498 118.903 29.572 1.00 0.00 121 LEU A C 1
ATOM 1412 O O . LEU B 2 121 ? -55.870 119.395 30.631 1.00 0.00 121 LEU A O 1
ATOM 1428 N N . ASP B 2 122 ? -55.183 119.660 28.505 1.00 0.00 122 ASP A N 1
ATOM 1429 C CA . ASP B 2 122 ? -55.247 121.088 28.571 1.00 0.00 122 ASP A CA 1
ATOM 1430 C C . ASP B 2 122 ? -55.332 121.557 27.157 1.00 0.00 122 ASP A C 1
ATOM 1431 O O . ASP B 2 122 ? -55.201 120.778 26.221 1.00 0.00 122 ASP A O 1
ATOM 1440 N N . THR B 2 123 ? -55.510 122.874 26.979 1.00 0.00 123 THR A N 1
ATOM 1441 C CA . THR B 2 123 ? -55.550 123.514 25.707 1.00 0.00 123 THR A CA 1
ATOM 1442 C C . THR B 2 123 ? -55.348 124.958 26.039 1.00 0.00 123 THR A C 1
ATOM 1443 O O . THR B 2 123 ? -55.813 125.440 27.068 1.00 0.00 123 THR A O 1
ATOM 1454 N N . ALA B 2 124 ? -54.605 125.683 25.183 1.00 0.00 124 ALA A N 1
ATOM 1455 C CA . ALA B 2 124 ? -54.314 127.067 25.406 1.00 0.00 124 ALA A CA 1
ATOM 1456 C C . ALA B 2 124 ? -54.242 127.696 24.060 1.00 0.00 124 ALA A C 1
ATOM 1457 O O . ALA B 2 124 ? -54.574 127.064 23.064 1.00 0.00 124 ALA A O 1
ATOM 1464 N N . SER B 2 125 ? -53.923 129.004 24.028 1.00 0.00 125 SER A N 1
ATOM 1465 C CA . SER B 2 125 ? -53.752 129.763 22.823 1.00 0.00 125 SER A CA 1
ATOM 1466 C C . SER B 2 125 ? -52.399 130.371 22.884 1.00 0.00 125 SER A C 1
ATOM 1467 O O . SER B 2 125 ? -51.807 130.485 23.950 1.00 0.00 125 SER A O 1
ATOM 1475 N N . TRP B 2 126 ? -51.839 130.605 21.689 1.00 0.00 126 TRP A N 1
ATOM 1476 C CA . TRP B 2 126 ? -50.526 131.107 21.474 1.00 0.00 126 TRP A CA 1
ATOM 1477 C C . TRP B 2 126 ? -50.617 132.283 20.562 1.00 0.00 126 TRP A C 1
ATOM 1478 O O . TRP B 2 126 ? -50.497 132.131 19.353 1.00 0.00 126 TRP A O 1
ATOM 1499 N N . GLN B 2 127 ? -50.779 133.501 21.133 1.00 0.00 127 GLN A N 1
ATOM 1500 C CA . GLN B 2 127 ? -50.795 134.771 20.438 1.00 0.00 127 GLN A CA 1
ATOM 1501 C C . GLN B 2 127 ? -49.507 134.947 19.683 1.00 0.00 127 GLN A C 1
ATOM 1502 O O . GLN B 2 127 ? -48.501 134.324 19.993 1.00 0.00 127 GLN A O 1
ATOM 1516 N N . THR B 2 128 ? -49.479 135.839 18.685 1.00 0.00 128 THR A N 1
ATOM 1517 C CA . THR B 2 128 ? -48.313 136.012 17.861 1.00 0.00 128 THR A CA 1
ATOM 1518 C C . THR B 2 128 ? -47.409 137.037 18.508 1.00 0.00 128 THR A C 1
ATOM 1519 O O . THR B 2 128 ? -46.348 137.352 17.977 1.00 0.00 128 THR A O 1
ATOM 1530 N N . SER B 2 129 ? -47.812 137.578 19.680 1.00 0.00 129 SER A N 1
ATOM 1531 C CA . SER B 2 129 ? -47.075 138.569 20.413 1.00 0.00 129 SER A CA 1
ATOM 1532 C C . SER B 2 129 ? -46.306 137.984 21.559 1.00 0.00 129 SER A C 1
ATOM 1533 O O . SER B 2 129 ? -45.554 138.702 22.208 1.00 0.00 129 SER A O 1
ATOM 1541 N N . TYR B 2 130 ? -46.443 136.669 21.835 1.00 0.00 130 TYR A N 1
ATOM 1542 C CA . TYR B 2 130 ? -45.706 136.010 22.890 1.00 0.00 130 TYR A CA 1
ATOM 1543 C C . TYR B 2 130 ? -44.263 135.928 22.528 1.00 0.00 130 TYR A C 1
ATOM 1544 O O . TYR B 2 130 ? -43.940 135.639 21.382 1.00 0.00 130 TYR A O 1
ATOM 1562 N N . SER B 2 131 ? -43.358 136.218 23.491 1.00 0.00 131 SER A N 1
ATOM 1563 C CA . SER B 2 131 ? -41.944 136.309 23.234 1.00 0.00 131 SER A CA 1
ATOM 1564 C C . SER B 2 131 ? -41.321 134.951 23.232 1.00 0.00 131 SER A C 1
ATOM 1565 O O . SER B 2 131 ? -41.932 134.001 22.770 1.00 0.00 131 SER A O 1
ATOM 1573 N N . ARG B 2 132 ? -40.034 134.846 23.606 1.00 0.00 132 ARG A N 1
ATOM 1574 C CA . ARG B 2 132 ? -39.250 133.682 23.316 1.00 0.00 132 ARG A CA 1
ATOM 1575 C C . ARG B 2 132 ? -39.074 132.779 24.492 1.00 0.00 132 ARG A C 1
ATOM 1576 O O . ARG B 2 132 ? -38.344 131.800 24.410 1.00 0.00 132 ARG A O 1
ATOM 1597 N N . GLN B 2 133 ? -39.757 133.001 25.621 1.00 0.00 133 GLN A N 1
ATOM 1598 C CA . GLN B 2 133 ? -39.589 132.099 26.734 1.00 0.00 133 GLN A CA 1
ATOM 1599 C C . GLN B 2 133 ? -40.873 132.108 27.481 1.00 0.00 133 GLN A C 1
ATOM 1600 O O . GLN B 2 133 ? -40.927 131.690 28.631 1.00 0.00 133 GLN A O 1
ATOM 1614 N N . TYR B 2 134 ? -41.958 132.577 26.830 1.00 0.00 134 TYR A N 1
ATOM 1615 C CA . TYR B 2 134 ? -43.279 132.644 27.375 1.00 0.00 134 TYR A CA 1
ATOM 1616 C C . TYR B 2 134 ? -43.786 131.248 27.590 1.00 0.00 134 TYR A C 1
ATOM 1617 O O . TYR B 2 134 ? -43.627 130.397 26.730 1.00 0.00 134 TYR A O 1
ATOM 1635 N N . GLU B 2 135 ? -44.425 130.991 28.744 1.00 0.00 135 GLU A N 1
ATOM 1636 C CA . GLU B 2 135 ? -44.944 129.699 29.090 1.00 0.00 135 GLU A CA 1
ATOM 1637 C C . GLU B 2 135 ? -46.376 129.623 28.654 1.00 0.00 135 GLU A C 1
ATOM 1638 O O . GLU B 2 135 ? -47.243 130.250 29.252 1.00 0.00 135 GLU A O 1
ATOM 1650 N N . ILE B 2 136 ? -46.658 128.828 27.603 1.00 0.00 136 ILE A N 1
ATOM 1651 C CA . ILE B 2 136 ? -47.964 128.619 27.034 1.00 0.00 136 ILE A CA 1
ATOM 1652 C C . ILE B 2 136 ? -48.814 127.795 27.972 1.00 0.00 136 ILE A C 1
ATOM 1653 O O . ILE B 2 136 ? -49.720 128.342 28.591 1.00 0.00 136 ILE A O 1
ATOM 1664 N N . THR B 2 137 ? -48.553 126.466 28.097 1.00 0.00 137 THR A N 1
ATOM 1665 C CA . THR B 2 137 ? -49.344 125.578 28.921 1.00 0.00 137 THR A CA 1
ATOM 1666 C C . THR B 2 137 ? -48.507 125.153 30.087 1.00 0.00 137 THR A C 1
ATOM 1667 O O . THR B 2 137 ? -47.313 125.426 30.157 1.00 0.00 137 THR A O 1
ATOM 1678 N N . THR B 2 138 ? -49.158 124.428 31.017 1.00 0.00 138 THR A N 1
ATOM 1679 C CA . THR B 2 138 ? -48.558 123.862 32.180 1.00 0.00 138 THR A CA 1
ATOM 1680 C C . THR B 2 138 ? -49.585 122.885 32.673 1.00 0.00 138 THR A C 1
ATOM 1681 O O . THR B 2 138 ? -50.703 123.266 32.998 1.00 0.00 138 THR A O 1
ATOM 1692 N N . VAL B 2 139 ? -49.225 121.586 32.720 1.00 0.00 139 VAL A N 1
ATOM 1693 C CA . VAL B 2 139 ? -50.118 120.520 33.087 1.00 0.00 139 VAL A CA 1
ATOM 1694 C C . VAL B 2 139 ? -49.598 119.848 34.321 1.00 0.00 139 VAL A C 1
ATOM 1695 O O . VAL B 2 139 ? -48.673 119.063 34.212 1.00 0.00 139 VAL A O 1
ATOM 1708 N N . GLU B 2 140 ? -50.207 120.064 35.512 1.00 0.00 140 GLU A N 1
ATOM 1709 C CA . GLU B 2 140 ? -49.878 119.415 36.774 1.00 0.00 140 GLU A CA 1
ATOM 1710 C C . GLU B 2 140 ? -50.034 117.918 36.700 1.00 0.00 140 GLU A C 1
ATOM 1711 O O . GLU B 2 140 ? -51.154 117.440 36.664 1.00 0.00 140 GLU A O 1
ATOM 1723 N N . LEU B 2 141 ? -48.939 117.156 36.496 1.00 0.00 141 LEU A N 1
ATOM 1724 C CA . LEU B 2 141 ? -49.033 115.805 35.988 1.00 0.00 141 LEU A CA 1
ATOM 1725 C C . LEU B 2 141 ? -49.842 114.757 36.680 1.00 0.00 141 LEU A C 1
ATOM 1726 O O . LEU B 2 141 ? -50.560 114.111 35.920 1.00 0.00 141 LEU A O 1
ATOM 1742 N N . PRO B 2 142 ? -49.878 114.465 37.963 1.00 0.00 142 PRO A N 1
ATOM 1743 C CA . PRO B 2 142 ? -50.684 113.359 38.436 1.00 0.00 142 PRO A CA 1
ATOM 1744 C C . PRO B 2 142 ? -52.124 113.773 38.396 1.00 0.00 142 PRO A C 1
ATOM 1745 O O . PRO B 2 142 ? -52.946 113.009 37.909 1.00 0.00 142 PRO A O 1
ATOM 1756 N N . LYS B 2 143 ? -52.436 114.951 38.967 1.00 0.00 143 LYS A N 1
ATOM 1757 C CA . LYS B 2 143 ? -53.773 115.381 39.227 1.00 0.00 143 LYS A CA 1
ATOM 1758 C C . LYS B 2 143 ? -54.539 115.817 38.033 1.00 0.00 143 LYS A C 1
ATOM 1759 O O . LYS B 2 143 ? -55.748 115.960 38.135 1.00 0.00 143 LYS A O 1
ATOM 1778 N N . SER B 2 144 ? -53.884 116.075 36.885 1.00 0.00 144 SER A N 1
ATOM 1779 C CA . SER B 2 144 ? -54.568 116.551 35.713 1.00 0.00 144 SER A CA 1
ATOM 1780 C C . SER B 2 144 ? -55.105 115.439 34.891 1.00 0.00 144 SER A C 1
ATOM 1781 O O . SER B 2 144 ? -55.757 115.693 33.891 1.00 0.00 144 SER A O 1
ATOM 1789 N N . PHE B 2 145 ? -54.919 114.176 35.306 1.00 0.00 145 PHE A N 1
ATOM 1790 C CA . PHE B 2 145 ? -55.463 113.063 34.580 1.00 0.00 145 PHE A CA 1
ATOM 1791 C C . PHE B 2 145 ? -56.778 112.676 35.143 1.00 0.00 145 PHE A C 1
ATOM 1792 O O . PHE B 2 145 ? -57.443 111.794 34.607 1.00 0.00 145 PHE A O 1
ATOM 1809 N N . TRP B 2 146 ? -57.163 113.272 36.276 1.00 0.00 146 TRP A N 1
ATOM 1810 C CA . TRP B 2 146 ? -58.373 112.891 36.917 1.00 0.00 146 TRP A CA 1
ATOM 1811 C C . TRP B 2 146 ? -58.709 114.002 37.846 1.00 0.00 146 TRP A C 1
ATOM 1812 O O . TRP B 2 146 ? -58.842 113.831 39.048 1.00 0.00 146 TRP A O 1
ATOM 1833 N N . ASP B 2 147 ? -58.802 115.213 37.270 1.00 0.00 147 ASP A N 1
ATOM 1834 C CA . ASP B 2 147 ? -59.026 116.448 37.961 1.00 0.00 147 ASP A CA 1
ATOM 1835 C C . ASP B 2 147 ? -60.461 116.850 37.837 1.00 0.00 147 ASP A C 1
ATOM 1836 O O . ASP B 2 147 ? -60.925 117.709 38.577 1.00 0.00 147 ASP A O 1
ATOM 1845 N N . ASP B 2 148 ? -61.165 116.302 36.829 1.00 0.00 148 ASP A N 1
ATOM 1846 C CA . ASP B 2 148 ? -62.507 116.684 36.508 1.00 0.00 148 ASP A CA 1
ATOM 1847 C C . ASP B 2 148 ? -63.215 115.416 36.187 1.00 0.00 148 ASP A C 1
ATOM 1848 O O . ASP B 2 148 ? -62.583 114.418 35.868 1.00 0.00 148 ASP A O 1
ATOM 1857 N N . THR B 2 149 ? -64.558 115.431 36.287 1.00 0.00 149 THR A N 1
ATOM 1858 C CA . THR B 2 149 ? -65.465 114.336 36.063 1.00 0.00 149 THR A CA 1
ATOM 1859 C C . THR B 2 149 ? -65.360 113.781 34.676 1.00 0.00 149 THR A C 1
ATOM 1860 O O . THR B 2 149 ? -65.504 112.579 34.484 1.00 0.00 149 THR A O 1
ATOM 1871 N N . ARG B 2 150 ? -65.103 114.641 33.668 1.00 0.00 150 ARG A N 1
ATOM 1872 C CA . ARG B 2 150 ? -65.038 114.261 32.278 1.00 0.00 150 ARG A CA 1
ATOM 1873 C C . ARG B 2 150 ? -63.914 113.316 31.978 1.00 0.00 150 ARG A C 1
ATOM 1874 O O . ARG B 2 150 ? -63.955 112.622 30.969 1.00 0.00 150 ARG A O 1
ATOM 1895 N N . LYS B 2 151 ? -62.884 113.257 32.847 1.00 0.00 151 LYS A N 1
ATOM 1896 C CA . LYS B 2 151 ? -61.734 112.418 32.687 1.00 0.00 151 LYS A CA 1
ATOM 1897 C C . LYS B 2 151 ? -62.103 111.088 33.285 1.00 0.00 151 LYS A C 1
ATOM 1898 O O . LYS B 2 151 ? -62.631 111.071 34.387 1.00 0.00 151 LYS A O 1
ATOM 1917 N N . PRO B 2 152 ? -61.991 109.978 32.573 1.00 0.00 152 PRO A N 1
ATOM 1918 C CA . PRO B 2 152 ? -62.546 108.695 32.950 1.00 0.00 152 PRO A CA 1
ATOM 1919 C C . PRO B 2 152 ? -61.786 107.994 34.030 1.00 0.00 152 PRO A C 1
ATOM 1920 O O . PRO B 2 152 ? -62.150 106.870 34.357 1.00 0.00 152 PRO A O 1
ATOM 1931 N N . ALA B 2 153 ? -60.736 108.605 34.584 1.00 0.00 153 ALA A N 1
ATOM 1932 C CA . ALA B 2 153 ? -59.945 107.998 35.607 1.00 0.00 153 ALA A CA 1
ATOM 1933 C C . ALA B 2 153 ? -60.247 108.657 36.903 1.00 0.00 153 ALA A C 1
ATOM 1934 O O . ALA B 2 153 ? -59.713 108.273 37.934 1.00 0.00 153 ALA A O 1
ATOM 1941 N N . TYR B 2 154 ? -61.189 109.617 36.887 1.00 0.00 154 TYR A N 1
ATOM 1942 C CA . TYR B 2 154 ? -61.618 110.400 38.003 1.00 0.00 154 TYR A CA 1
ATOM 1943 C C . TYR B 2 154 ? -62.245 109.546 39.057 1.00 0.00 154 TYR A C 1
ATOM 1944 O O . TYR B 2 154 ? -62.024 109.767 40.240 1.00 0.00 154 TYR A O 1
ATOM 1962 N N . GLY B 2 155 ? -63.066 108.561 38.637 1.00 0.00 155 GLY A N 1
ATOM 1963 C CA . GLY B 2 155 ? -63.808 107.705 39.518 1.00 0.00 155 GLY A CA 1
ATOM 1964 C C . GLY B 2 155 ? -62.932 106.820 40.331 1.00 0.00 155 GLY A C 1
ATOM 1965 O O . GLY B 2 155 ? -63.149 106.679 41.527 1.00 0.00 155 GLY A O 1
ATOM 1969 N N . GLN B 2 156 ? -61.901 106.213 39.714 1.00 0.00 156 GLN A N 1
ATOM 1970 C CA . GLN B 2 156 ? -60.971 105.364 40.406 1.00 0.00 156 GLN A CA 1
ATOM 1971 C C . GLN B 2 156 ? -60.017 106.109 41.272 1.00 0.00 156 GLN A C 1
ATOM 1972 O O . GLN B 2 156 ? -59.508 105.553 42.234 1.00 0.00 156 GLN A O 1
ATOM 1986 N N . ALA B 2 157 ? -59.714 107.373 40.940 1.00 0.00 157 ALA A N 1
ATOM 1987 C CA . ALA B 2 157 ? -58.743 108.157 41.651 1.00 0.00 157 ALA A CA 1
ATOM 1988 C C . ALA B 2 157 ? -59.238 108.631 42.974 1.00 0.00 157 ALA A C 1
ATOM 1989 O O . ALA B 2 157 ? -58.445 109.010 43.823 1.00 0.00 157 ALA A O 1
ATOM 1996 N N . LYS B 2 158 ? -60.563 108.643 43.184 1.00 0.00 158 LYS A N 1
ATOM 1997 C CA . LYS B 2 158 ? -61.166 109.074 44.409 1.00 0.00 158 LYS A CA 1
ATOM 1998 C C . LYS B 2 158 ? -61.026 108.102 45.533 1.00 0.00 158 LYS A C 1
ATOM 1999 O O . LYS B 2 158 ? -61.167 108.483 46.687 1.00 0.00 158 LYS A O 1
ATOM 2018 N N . TYR B 2 159 ? -60.824 106.813 45.231 1.00 0.00 159 TYR A N 1
ATOM 2019 C CA . TYR B 2 159 ? -60.770 105.794 46.238 1.00 0.00 159 TYR A CA 1
ATOM 2020 C C . TYR B 2 159 ? -59.388 105.450 46.643 1.00 0.00 159 TYR A C 1
ATOM 2021 O O . TYR B 2 159 ? -59.230 104.629 47.533 1.00 0.00 159 TYR A O 1
ATOM 2039 N N . PHE B 2 160 ? -58.351 106.039 46.021 1.00 0.00 160 PHE A N 1
ATOM 2040 C CA . PHE B 2 160 ? -56.993 105.739 46.375 1.00 0.00 160 PHE A CA 1
ATOM 2041 C C . PHE B 2 160 ? -56.245 106.999 46.607 1.00 0.00 160 PHE A C 1
ATOM 2042 O O . PHE B 2 160 ? -56.458 107.985 45.918 1.00 0.00 160 PHE A O 1
ATOM 2059 N N . ALA B 2 161 ? -55.369 106.986 47.629 1.00 0.00 161 ALA A N 1
ATOM 2060 C CA . ALA B 2 161 ? -54.564 108.088 48.061 1.00 0.00 161 ALA A CA 1
ATOM 2061 C C . ALA B 2 161 ? -53.244 108.155 47.370 1.00 0.00 161 ALA A C 1
ATOM 2062 O O . ALA B 2 161 ? -52.672 109.229 47.283 1.00 0.00 161 ALA A O 1
ATOM 2069 N N . ALA B 2 162 ? -52.681 107.010 46.942 1.00 0.00 162 ALA A N 1
ATOM 2070 C CA . ALA B 2 162 ? -51.348 106.956 46.403 1.00 0.00 162 ALA A CA 1
ATOM 2071 C C . ALA B 2 162 ? -51.419 106.468 44.996 1.00 0.00 162 ALA A C 1
ATOM 2072 O O . ALA B 2 162 ? -52.312 105.701 44.669 1.00 0.00 162 ALA A O 1
ATOM 2079 N N . VAL B 2 163 ? -50.462 106.881 44.132 1.00 0.00 163 VAL A N 1
ATOM 2080 C CA . VAL B 2 163 ? -50.424 106.452 42.755 1.00 0.00 163 VAL A CA 1
ATOM 2081 C C . VAL B 2 163 ? -48.983 106.347 42.339 1.00 0.00 163 VAL A C 1
ATOM 2082 O O . VAL B 2 163 ? -48.108 106.948 42.954 1.00 0.00 163 VAL A O 1
ATOM 2095 N N . ARG B 2 164 ? -48.709 105.567 41.271 1.00 0.00 164 ARG A N 1
ATOM 2096 C CA . ARG B 2 164 ? -47.426 105.466 40.637 1.00 0.00 164 ARG A CA 1
ATOM 2097 C C . ARG B 2 164 ? -47.800 105.257 39.204 1.00 0.00 164 ARG A C 1
ATOM 2098 O O . ARG B 2 164 ? -48.562 104.347 38.906 1.00 0.00 164 ARG A O 1
ATOM 2119 N N . CYS B 2 165 ? -47.319 106.098 38.265 1.00 0.00 165 CYS A N 1
ATOM 2120 C CA . CYS B 2 165 ? -47.746 105.978 36.896 1.00 0.00 165 CYS A CA 1
ATOM 2121 C C . CYS B 2 165 ? -46.777 106.607 35.947 1.00 0.00 165 CYS A C 1
ATOM 2122 O O . CYS B 2 165 ? -46.020 107.504 36.301 1.00 0.00 165 CYS A O 1
ATOM 2130 N N . GLY B 2 166 ? -46.789 106.100 34.697 1.00 0.00 166 GLY A N 1
ATOM 2131 C CA . GLY B 2 166 ? -45.972 106.514 33.589 1.00 0.00 166 GLY A CA 1
ATOM 2132 C C . GLY B 2 166 ? -46.892 107.097 32.579 1.00 0.00 166 GLY A C 1
ATOM 2133 O O . GLY B 2 166 ? -47.966 106.562 32.361 1.00 0.00 166 GLY A O 1
ATOM 2137 N N . PHE B 2 167 ? -46.522 108.240 31.977 1.00 0.00 167 PHE A N 1
ATOM 2138 C CA . PHE B 2 167 ? -47.348 108.986 31.066 1.00 0.00 167 PHE A CA 1
ATOM 2139 C C . PHE B 2 167 ? -46.862 108.840 29.657 1.00 0.00 167 PHE A C 1
ATOM 2140 O O . PHE B 2 167 ? -45.719 108.488 29.409 1.00 0.00 167 PHE A O 1
ATOM 2157 N N . HIS B 2 168 ? -47.731 109.188 28.694 1.00 0.00 168 HIS A N 1
ATOM 2158 C CA . HIS B 2 168 ? -47.452 109.330 27.298 1.00 0.00 168 HIS A CA 1
ATOM 2159 C C . HIS B 2 168 ? -48.136 110.604 26.937 1.00 0.00 168 HIS A C 1
ATOM 2160 O O . HIS B 2 168 ? -49.328 110.709 27.169 1.00 0.00 168 HIS A O 1
ATOM 2167 N N . PHE B 2 169 ? -47.427 111.618 26.402 1.00 0.00 169 PHE A N 1
ATOM 2168 C CA . PHE B 2 169 ? -48.035 112.884 26.059 1.00 0.00 169 PHE A CA 1
ATOM 2169 C C . PHE B 2 169 ? -47.936 113.075 24.603 1.00 0.00 169 PHE A C 1
ATOM 2170 O O . PHE B 2 169 ? -46.932 112.722 24.008 1.00 0.00 169 PHE A O 1
ATOM 2187 N N . GLN B 2 170 ? -48.965 113.691 23.995 1.00 0.00 170 GLN A N 1
ATOM 2188 C CA . GLN B 2 170 ? -48.929 114.086 22.623 1.00 0.00 170 GLN A CA 1
ATOM 2189 C C . GLN B 2 170 ? -49.349 115.512 22.690 1.00 0.00 170 GLN A C 1
ATOM 2190 O O . GLN B 2 170 ? -50.468 115.791 23.089 1.00 0.00 170 GLN A O 1
ATOM 2204 N N . VAL B 2 171 ? -48.459 116.466 22.351 1.00 0.00 171 VAL A N 1
ATOM 2205 C CA . VAL B 2 171 ? -48.765 117.877 22.370 1.00 0.00 171 VAL A CA 1
ATOM 2206 C C . VAL B 2 171 ? -48.902 118.232 20.948 1.00 0.00 171 VAL A C 1
ATOM 2207 O O . VAL B 2 171 ? -48.054 117.868 20.156 1.00 0.00 171 VAL A O 1
ATOM 2220 N N . GLN B 2 172 ? -50.041 118.832 20.575 1.00 0.00 172 GLN A N 1
ATOM 2221 C CA . GLN B 2 172 ? -50.378 119.063 19.209 1.00 0.00 172 GLN A CA 1
ATOM 2222 C C . GLN B 2 172 ? -50.533 120.525 19.005 1.00 0.00 172 GLN A C 1
ATOM 2223 O O . GLN B 2 172 ? -51.261 121.184 19.730 1.00 0.00 172 GLN A O 1
ATOM 2237 N N . VAL B 2 173 ? -49.824 121.065 18.000 1.00 0.00 173 VAL A N 1
ATOM 2238 C CA . VAL B 2 173 ? -49.857 122.451 17.637 1.00 0.00 173 VAL A CA 1
ATOM 2239 C C . VAL B 2 173 ? -49.991 122.417 16.154 1.00 0.00 173 VAL A C 1
ATOM 2240 O O . VAL B 2 173 ? -49.175 121.787 15.497 1.00 0.00 173 VAL A O 1
ATOM 2253 N N . ASN B 2 174 ? -51.033 123.042 15.579 1.00 0.00 174 ASN A N 1
ATOM 2254 C CA . ASN B 2 174 ? -51.215 123.068 14.149 1.00 0.00 174 ASN A CA 1
ATOM 2255 C C . ASN B 2 174 ? -51.159 124.483 13.705 1.00 0.00 174 ASN A C 1
ATOM 2256 O O . ASN B 2 174 ? -51.843 125.333 14.260 1.00 0.00 174 ASN A O 1
ATOM 2267 N N . VAL B 2 175 ? -50.353 124.751 12.657 1.00 0.00 175 VAL A N 1
ATOM 2268 C CA . VAL B 2 175 ? -50.279 126.035 12.012 1.00 0.00 175 VAL A CA 1
ATOM 2269 C C . VAL B 2 175 ? -50.379 125.739 10.558 1.00 0.00 175 VAL A C 1
ATOM 2270 O O . VAL B 2 175 ? -50.131 124.622 10.115 1.00 0.00 175 VAL A O 1
ATOM 2283 N N . ASN B 2 176 ? -50.748 126.768 9.774 1.00 0.00 176 ASN A N 1
ATOM 2284 C CA . ASN B 2 176 ? -50.886 126.701 8.350 1.00 0.00 176 ASN A CA 1
ATOM 2285 C C . ASN B 2 176 ? -49.525 126.731 7.741 1.00 0.00 176 ASN A C 1
ATOM 2286 O O . ASN B 2 176 ? -48.569 127.164 8.376 1.00 0.00 176 ASN A O 1
ATOM 2297 N N . GLN B 2 177 ? -49.404 126.312 6.467 1.00 0.00 177 GLN A N 1
ATOM 2298 C CA . GLN B 2 177 ? -48.162 126.416 5.757 1.00 0.00 177 GLN A CA 1
ATOM 2299 C C . GLN B 2 177 ? -47.900 127.850 5.441 1.00 0.00 177 GLN A C 1
ATOM 2300 O O . GLN B 2 177 ? -48.737 128.513 4.837 1.00 0.00 177 GLN A O 1
ATOM 2314 N N . GLY B 2 178 ? -46.722 128.351 5.863 1.00 0.00 178 GLY A N 1
ATOM 2315 C CA . GLY B 2 178 ? -46.318 129.706 5.643 1.00 0.00 178 GLY A CA 1
ATOM 2316 C C . GLY B 2 178 ? -46.278 130.436 6.935 1.00 0.00 178 GLY A C 1
ATOM 2317 O O . GLY B 2 178 ? -46.346 131.655 6.938 1.00 0.00 178 GLY A O 1
ATOM 2321 N N . THR B 2 179 ? -46.166 129.727 8.074 1.00 0.00 179 THR A N 1
ATOM 2322 C CA . THR B 2 179 ? -46.063 130.335 9.372 1.00 0.00 179 THR A CA 1
ATOM 2323 C C . THR B 2 179 ? -44.943 129.609 10.026 1.00 0.00 179 THR A C 1
ATOM 2324 O O . THR B 2 179 ? -44.909 128.385 10.004 1.00 0.00 179 THR A O 1
ATOM 2335 N N . ALA B 2 180 ? -43.975 130.355 10.594 1.00 0.00 180 ALA A N 1
ATOM 2336 C CA . ALA B 2 180 ? -42.823 129.791 11.244 1.00 0.00 180 ALA A CA 1
ATOM 2337 C C . ALA B 2 180 ? -43.031 129.796 12.728 1.00 0.00 180 ALA A C 1
ATOM 2338 O O . ALA B 2 180 ? -44.149 129.977 13.195 1.00 0.00 180 ALA A O 1
ATOM 2345 N N . GLY B 2 181 ? -41.952 129.566 13.514 1.00 0.00 181 GLY A N 1
ATOM 2346 C CA . GLY B 2 181 ? -42.015 129.526 14.954 1.00 0.00 181 GLY A CA 1
ATOM 2347 C C . GLY B 2 181 ? -42.009 128.108 15.391 1.00 0.00 181 GLY A C 1
ATOM 2348 O O . GLY B 2 181 ? -42.421 127.234 14.642 1.00 0.00 181 GLY A O 1
ATOM 2352 N N . SER B 2 182 ? -41.519 127.846 16.619 1.00 0.00 182 SER A N 1
ATOM 2353 C CA . SER B 2 182 ? -41.423 126.529 17.178 1.00 0.00 182 SER A CA 1
ATOM 2354 C C . SER B 2 182 ? -41.772 126.632 18.625 1.00 0.00 182 SER A C 1
ATOM 2355 O O . SER B 2 182 ? -41.971 127.724 19.145 1.00 0.00 182 SER A O 1
ATOM 2363 N N . ALA B 2 183 ? -41.875 125.479 19.307 1.00 0.00 183 ALA A N 1
ATOM 2364 C CA . ALA B 2 183 ? -42.247 125.396 20.686 1.00 0.00 183 ALA A CA 1
ATOM 2365 C C . ALA B 2 183 ? -41.375 124.364 21.292 1.00 0.00 183 ALA A C 1
ATOM 2366 O O . ALA B 2 183 ? -40.813 123.528 20.601 1.00 0.00 183 ALA A O 1
ATOM 2373 N N . LEU B 2 184 ? -41.251 124.394 22.624 1.00 0.00 184 LEU A N 1
ATOM 2374 C CA . LEU B 2 184 ? -40.455 123.470 23.361 1.00 0.00 184 LEU A CA 1
ATOM 2375 C C . LEU B 2 184 ? -41.408 122.822 24.295 1.00 0.00 184 LEU A C 1
ATOM 2376 O O . LEU B 2 184 ? -42.025 123.495 25.103 1.00 0.00 184 LEU A O 1
ATOM 2392 N N . VAL B 2 185 ? -41.551 121.491 24.210 1.00 0.00 185 VAL A N 1
ATOM 2393 C CA . VAL B 2 185 ? -42.400 120.715 25.065 1.00 0.00 185 VAL A CA 1
ATOM 2394 C C . VAL B 2 185 ? -41.467 120.039 26.015 1.00 0.00 185 VAL A C 1
ATOM 2395 O O . VAL B 2 185 ? -40.767 119.129 25.610 1.00 0.00 185 VAL A O 1
ATOM 2408 N N . VAL B 2 186 ? -41.399 120.478 27.286 1.00 0.00 186 VAL A N 1
ATOM 2409 C CA . VAL B 2 186 ? -40.522 119.937 28.295 1.00 0.00 186 VAL A CA 1
ATOM 2410 C C . VAL B 2 186 ? -41.322 119.291 29.360 1.00 0.00 186 VAL A C 1
ATOM 2411 O O . VAL B 2 186 ? -42.374 119.777 29.750 1.00 0.00 186 VAL A O 1
ATOM 2424 N N . TYR B 2 187 ? -40.791 118.177 29.884 1.00 0.00 187 TYR A N 1
ATOM 2425 C CA . TYR B 2 187 ? -41.320 117.500 31.024 1.00 0.00 187 TYR A CA 1
ATOM 2426 C C . TYR B 2 187 ? -40.400 117.890 32.128 1.00 0.00 187 TYR A C 1
ATOM 2427 O O . TYR B 2 187 ? -39.246 117.486 32.144 1.00 0.00 187 TYR A O 1
ATOM 2445 N N . GLU B 2 188 ? -40.906 118.696 33.074 1.00 0.00 188 GLU A N 1
ATOM 2446 C CA . GLU B 2 188 ? -40.148 119.127 34.201 1.00 0.00 188 GLU A CA 1
ATOM 2447 C C . GLU B 2 188 ? -40.634 118.284 35.346 1.00 0.00 188 GLU A C 1
ATOM 2448 O O . GLU B 2 188 ? -41.842 118.228 35.533 1.00 0.00 188 GLU A O 1
ATOM 2460 N N . PRO B 2 189 ? -39.808 117.637 36.158 1.00 0.00 189 PRO A N 1
ATOM 2461 C CA . PRO B 2 189 ? -40.272 116.836 37.270 1.00 0.00 189 PRO A CA 1
ATOM 2462 C C . PRO B 2 189 ? -40.367 117.759 38.431 1.00 0.00 189 PRO A C 1
ATOM 2463 O O . PRO B 2 189 ? -40.032 118.925 38.280 1.00 0.00 189 PRO A O 1
ATOM 2474 N N . LYS B 2 190 ? -40.828 117.268 39.591 1.00 0.00 190 LYS A N 1
ATOM 2475 C CA . LYS B 2 190 ? -41.072 118.046 40.775 1.00 0.00 190 LYS A CA 1
ATOM 2476 C C . LYS B 2 190 ? -39.915 118.886 41.276 1.00 0.00 190 LYS A C 1
ATOM 2477 O O . LYS B 2 190 ? -40.202 119.994 41.711 1.00 0.00 190 LYS A O 1
ATOM 2496 N N . PRO B 2 191 ? -38.631 118.527 41.247 1.00 0.00 191 PRO A N 1
ATOM 2497 C CA . PRO B 2 191 ? -37.568 119.404 41.696 1.00 0.00 191 PRO A CA 1
ATOM 2498 C C . PRO B 2 191 ? -37.357 120.575 40.789 1.00 0.00 191 PRO A C 1
ATOM 2499 O O . PRO B 2 191 ? -36.832 121.578 41.255 1.00 0.00 191 PRO A O 1
ATOM 2510 N N . VAL B 2 192 ? -37.695 120.445 39.491 1.00 0.00 192 VAL A N 1
ATOM 2511 C CA . VAL B 2 192 ? -37.481 121.468 38.506 1.00 0.00 192 VAL A CA 1
ATOM 2512 C C . VAL B 2 192 ? -38.552 122.508 38.595 1.00 0.00 192 VAL A C 1
ATOM 2513 O O . VAL B 2 192 ? -38.278 123.675 38.360 1.00 0.00 192 VAL A O 1
ATOM 2526 N N . ILE B 2 193 ? -39.787 122.139 39.001 1.00 0.00 193 ILE A N 1
ATOM 2527 C CA . ILE B 2 193 ? -40.878 123.065 39.205 1.00 0.00 193 ILE A CA 1
ATOM 2528 C C . ILE B 2 193 ? -40.532 124.032 40.293 1.00 0.00 193 ILE A C 1
ATOM 2529 O O . ILE B 2 193 ? -40.782 125.228 40.176 1.00 0.00 193 ILE A O 1
ATOM 2540 N N . ASP B 2 194 ? -39.960 123.494 41.386 1.00 0.00 194 ASP A N 1
ATOM 2541 C CA . ASP B 2 194 ? -39.601 124.203 42.582 1.00 0.00 194 ASP A CA 1
ATOM 2542 C C . ASP B 2 194 ? -38.555 125.252 42.369 1.00 0.00 194 ASP A C 1
ATOM 2543 O O . ASP B 2 194 ? -38.594 126.298 43.011 1.00 0.00 194 ASP A O 1
ATOM 2552 N N . SER B 2 195 ? -37.540 124.934 41.547 1.00 0.00 195 SER A N 1
ATOM 2553 C CA . SER B 2 195 ? -36.389 125.769 41.355 1.00 0.00 195 SER A CA 1
ATOM 2554 C C . SER B 2 195 ? -36.322 126.359 39.984 1.00 0.00 195 SER A C 1
ATOM 2555 O O . SER B 2 195 ? -35.236 126.719 39.555 1.00 0.00 195 SER A O 1
ATOM 2563 N N . ARG B 2 196 ? -37.440 126.419 39.233 1.00 0.00 196 ARG A N 1
ATOM 2564 C CA . ARG B 2 196 ? -37.472 126.856 37.855 1.00 0.00 196 ARG A CA 1
ATOM 2565 C C . ARG B 2 196 ? -36.944 128.243 37.616 1.00 0.00 196 ARG A C 1
ATOM 2566 O O . ARG B 2 196 ? -36.364 128.522 36.574 1.00 0.00 196 ARG A O 1
ATOM 2587 N N . GLN B 2 197 ? -37.145 129.164 38.573 1.00 0.00 197 GLN A N 1
ATOM 2588 C CA . GLN B 2 197 ? -36.724 130.538 38.480 1.00 0.00 197 GLN A CA 1
ATOM 2589 C C . GLN B 2 197 ? -35.224 130.711 38.471 1.00 0.00 197 GLN A C 1
ATOM 2590 O O . GLN B 2 197 ? -34.731 131.765 38.086 1.00 0.00 197 GLN A O 1
ATOM 2604 N N . TYR B 2 198 ? -34.463 129.671 38.866 1.00 0.00 198 TYR A N 1
ATOM 2605 C CA . TYR B 2 198 ? -33.037 129.731 39.039 1.00 0.00 198 TYR A CA 1
ATOM 2606 C C . TYR B 2 198 ? -32.346 128.980 37.948 1.00 0.00 198 TYR A C 1
ATOM 2607 O O . TYR B 2 198 ? -31.149 128.749 38.048 1.00 0.00 198 TYR A O 1
ATOM 2625 N N . LEU B 2 199 ? -33.069 128.540 36.901 1.00 0.00 199 LEU A N 1
ATOM 2626 C CA . LEU B 2 199 ? -32.515 127.725 35.850 1.00 0.00 199 LEU A CA 1
ATOM 2627 C C . LEU B 2 199 ? -32.418 128.504 34.590 1.00 0.00 199 LEU A C 1
ATOM 2628 O O . LEU B 2 199 ? -33.116 129.493 34.397 1.00 0.00 199 LEU A O 1
ATOM 2644 N N . GLU B 2 200 ? -31.532 128.034 33.689 1.00 0.00 200 GLU A N 1
ATOM 2645 C CA . GLU B 2 200 ? -31.277 128.628 32.409 1.00 0.00 200 GLU A CA 1
ATOM 2646 C C . GLU B 2 200 ? -32.207 127.992 31.433 1.00 0.00 200 GLU A C 1
ATOM 2647 O O . GLU B 2 200 ? -32.403 126.780 31.446 1.00 0.00 200 GLU A O 1
ATOM 2659 N N . PHE B 2 201 ? -32.825 128.822 30.569 1.00 0.00 201 PHE A N 1
ATOM 2660 C CA . PHE B 2 201 ? -33.754 128.388 29.566 1.00 0.00 201 PHE A CA 1
ATOM 2661 C C . PHE B 2 201 ? -33.028 127.740 28.415 1.00 0.00 201 PHE A C 1
ATOM 2662 O O .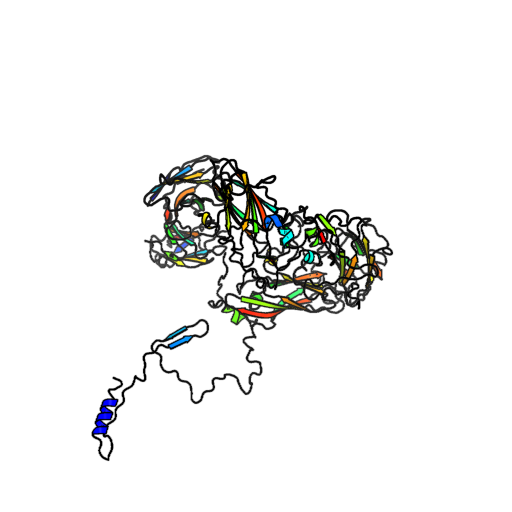 PHE B 2 201 ? -33.615 126.973 27.661 1.00 0.00 201 PHE A O 1
ATOM 2679 N N . GLY B 2 202 ? -31.726 128.037 28.238 1.00 0.00 202 GLY A N 1
ATOM 2680 C CA . GLY B 2 202 ? -30.939 127.508 27.161 1.00 0.00 202 GLY A CA 1
ATOM 2681 C C . GLY B 2 202 ? -30.633 126.062 27.337 1.00 0.00 202 GLY A C 1
ATOM 2682 O O . GLY B 2 202 ? -30.444 125.350 26.362 1.00 0.00 202 GLY A O 1
ATOM 2686 N N . SER B 2 203 ? -30.566 125.595 28.594 1.00 0.00 203 SER A N 1
ATOM 2687 C CA . SER B 2 203 ? -30.270 124.231 28.934 1.00 0.00 203 SER A CA 1
ATOM 2688 C C . SER B 2 203 ? -31.511 123.532 29.389 1.00 0.00 203 SER A C 1
ATOM 2689 O O . SER B 2 203 ? -31.436 122.549 30.116 1.00 0.00 203 SER A O 1
ATOM 2697 N N . LEU B 2 204 ? -32.703 124.023 28.998 1.00 0.00 204 LEU A N 1
ATOM 2698 C CA . LEU B 2 204 ? -33.965 123.448 29.388 1.00 0.00 204 LEU A CA 1
ATOM 2699 C C . LEU B 2 204 ? -34.222 122.179 28.629 1.00 0.00 204 LEU A C 1
ATOM 2700 O O . LEU B 2 204 ? -35.130 121.427 28.951 1.00 0.00 204 LEU A O 1
ATOM 2716 N N . THR B 2 205 ? -33.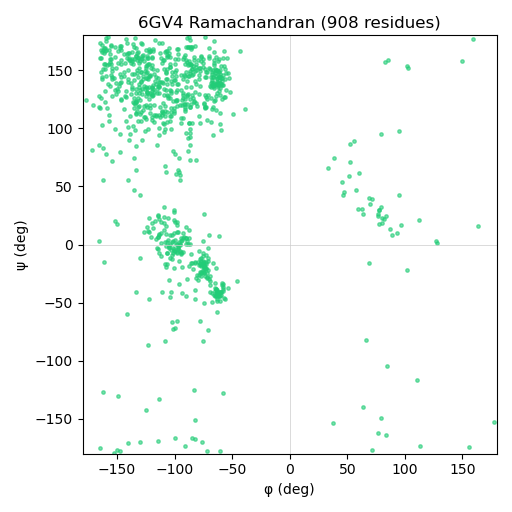392 121.906 27.604 1.00 0.00 205 THR A N 1
ATOM 2717 C CA . THR B 2 205 ? -33.437 120.740 26.771 1.00 0.00 205 THR A CA 1
ATOM 2718 C C . THR B 2 205 ? -32.574 119.642 27.353 1.00 0.00 205 THR A C 1
ATOM 2719 O O . THR B 2 205 ? -32.295 118.655 26.682 1.00 0.00 205 THR A O 1
ATOM 2730 N N . ASN B 2 206 ? -32.166 119.758 28.639 1.00 0.00 206 ASN A N 1
ATOM 2731 C CA . ASN B 2 206 ? -31.523 118.694 29.375 1.00 0.00 206 ASN A CA 1
ATOM 2732 C C . ASN B 2 206 ? -32.570 117.767 29.904 1.00 0.00 206 ASN A C 1
ATOM 2733 O O . ASN B 2 206 ? -32.266 116.652 30.303 1.00 0.00 206 ASN A O 1
ATOM 2744 N N . LEU B 2 207 ? -33.840 118.210 29.897 1.00 0.00 207 LEU A N 1
ATOM 2745 C CA . LEU B 2 207 ? -34.977 117.466 30.344 1.00 0.00 207 LEU A CA 1
ATOM 2746 C C . LEU B 2 207 ? -35.535 116.739 29.171 1.00 0.00 207 LEU A C 1
ATOM 2747 O O . LEU B 2 207 ? -35.240 117.159 28.060 1.00 0.00 207 LEU A O 1
ATOM 2763 N N . PRO B 2 208 ? -36.350 115.697 29.320 1.00 0.00 208 PRO A N 1
ATOM 2764 C CA . PRO B 2 208 ? -37.016 115.014 28.227 1.00 0.00 208 PRO A CA 1
ATOM 2765 C C . PRO B 2 208 ? -37.907 115.964 27.490 1.00 0.00 208 PRO A C 1
ATOM 2766 O O . PRO B 2 208 ? -38.940 116.339 28.029 1.00 0.00 208 PRO A O 1
ATOM 2777 N N . HIS B 2 209 ? -37.482 116.420 26.303 1.00 0.00 209 HIS A N 1
ATOM 2778 C CA . HIS B 2 209 ? -38.160 117.453 25.596 1.00 0.00 209 HIS A CA 1
ATOM 2779 C C . HIS B 2 209 ? -38.426 116.998 24.209 1.00 0.00 209 HIS A C 1
ATOM 2780 O O . HIS B 2 209 ? -37.864 116.005 23.757 1.00 0.00 209 HIS A O 1
ATOM 2787 N N . VAL B 2 210 ? -39.195 117.810 23.462 1.00 0.00 210 VAL A N 1
ATOM 2788 C CA . VAL B 2 210 ? -39.390 117.656 22.055 1.00 0.00 210 VAL A CA 1
ATOM 2789 C C . VAL B 2 210 ? -39.418 119.060 21.579 1.00 0.00 210 VAL A C 1
ATOM 2790 O O . VAL B 2 210 ? -40.405 119.761 21.751 1.00 0.00 210 VAL A O 1
ATOM 2803 N N . LEU B 2 211 ? -38.346 119.506 20.920 1.00 0.00 211 LEU A N 1
ATOM 2804 C CA . LEU B 2 211 ? -38.283 120.803 20.318 1.00 0.00 211 LEU A CA 1
ATOM 2805 C C . LEU B 2 211 ? -38.912 120.689 18.958 1.00 0.00 211 LEU A C 1
ATOM 2806 O O . LEU B 2 211 ? -38.323 120.084 18.072 1.00 0.00 211 LEU A O 1
ATOM 2822 N N . MET B 2 212 ? -40.160 121.187 18.787 1.00 0.00 212 MET A N 1
ATOM 2823 C CA . MET B 2 212 ? -40.946 120.998 17.595 1.00 0.00 212 MET A CA 1
ATOM 2824 C C . MET B 2 212 ? -41.097 122.225 16.762 1.00 0.00 212 MET A C 1
ATOM 2825 O O . MET B 2 212 ? -41.759 123.174 17.157 1.00 0.00 212 MET A O 1
ATOM 2839 N N . ASN B 2 213 ? -40.535 122.189 15.534 1.00 0.00 213 ASN A N 1
ATOM 2840 C CA . ASN B 2 213 ? -40.674 123.186 14.505 1.00 0.00 213 ASN A CA 1
ATOM 2841 C C . ASN B 2 213 ? -42.050 123.029 13.940 1.00 0.00 213 ASN A C 1
ATOM 2842 O O . ASN B 2 213 ? -42.426 121.939 13.529 1.00 0.00 213 ASN A O 1
ATOM 2853 N N . LEU B 2 214 ? -42.872 124.099 13.987 1.00 0.00 214 LEU A N 1
ATOM 2854 C CA . LEU B 2 214 ? -44.259 124.025 13.607 1.00 0.00 214 LEU A CA 1
ATOM 2855 C C . LEU B 2 214 ? -44.455 123.943 12.131 1.00 0.00 214 LEU A C 1
ATOM 2856 O O . LEU B 2 214 ? -45.512 123.520 11.678 1.00 0.00 214 LEU A O 1
ATOM 2872 N N . ALA B 2 215 ? -43.430 124.296 11.337 1.00 0.00 215 ALA A N 1
ATOM 2873 C CA . ALA B 2 215 ? -43.502 124.247 9.905 1.00 0.00 215 ALA A CA 1
ATOM 2874 C C . ALA B 2 215 ? -43.479 122.822 9.421 1.00 0.00 215 ALA A C 1
ATOM 2875 O O . ALA B 2 215 ? -43.924 122.543 8.312 1.00 0.00 215 ALA A O 1
ATOM 2882 N N . GLU B 2 216 ? -42.990 121.883 10.260 1.00 0.00 216 GLU A N 1
ATOM 2883 C CA . GLU B 2 216 ? -42.882 120.492 9.934 1.00 0.00 216 GLU A CA 1
ATOM 2884 C C . GLU B 2 216 ? -43.897 119.701 10.709 1.00 0.00 216 GLU A C 1
ATOM 2885 O O . GLU B 2 216 ? -44.954 119.387 10.171 1.00 0.00 216 GLU A O 1
ATOM 2897 N N . THR B 2 217 ? -43.614 119.332 11.979 1.00 0.00 217 THR A N 1
ATOM 2898 C CA . THR B 2 217 ? -44.498 118.523 12.788 1.00 0.00 217 THR A CA 1
ATOM 2899 C C . THR B 2 217 ? -45.644 119.307 13.331 1.00 0.00 217 THR A C 1
ATOM 2900 O O . THR B 2 217 ? -45.554 120.514 13.523 1.00 0.00 217 THR A O 1
ATOM 2911 N N . THR B 2 218 ? -46.720 118.577 13.682 1.00 0.00 218 THR A N 1
ATOM 2912 C CA . THR B 2 218 ? -47.888 119.122 14.300 1.00 0.00 218 THR A CA 1
ATOM 2913 C C . THR B 2 218 ? -48.143 118.323 15.552 1.00 0.00 218 THR A C 1
ATOM 2914 O O . THR B 2 218 ? -49.199 118.466 16.154 1.00 0.00 218 THR A O 1
ATOM 2925 N N . GLN B 2 219 ? -47.192 117.462 15.991 1.00 0.00 219 GLN A N 1
ATOM 2926 C CA . GLN B 2 219 ? -47.385 116.680 17.178 1.00 0.00 219 GLN A CA 1
ATOM 2927 C C . GLN B 2 219 ? -46.081 116.193 17.711 1.00 0.00 219 GLN A C 1
ATOM 2928 O O . GLN B 2 219 ? -45.303 115.586 16.986 1.00 0.00 219 GLN A O 1
ATOM 2942 N N . ALA B 2 220 ? -45.864 116.357 19.033 1.00 0.00 220 ALA A N 1
ATOM 2943 C CA . ALA B 2 220 ? -44.690 115.913 19.724 1.00 0.00 220 ALA A CA 1
ATOM 2944 C C . ALA B 2 220 ? -45.102 114.828 20.674 1.00 0.00 220 ALA A C 1
ATOM 2945 O O . ALA B 2 220 ? -45.700 115.125 21.700 1.00 0.00 220 ALA A O 1
ATOM 2952 N N . ASP B 2 221 ? -44.700 113.556 20.434 1.00 0.00 221 ASP A N 1
ATOM 2953 C CA . ASP B 2 221 ? -44.947 112.479 21.368 1.00 0.00 221 ASP A CA 1
ATOM 2954 C C . ASP B 2 221 ? -43.846 112.502 22.381 1.00 0.00 221 ASP A C 1
ATOM 2955 O O . ASP B 2 221 ? -42.736 112.908 22.060 1.00 0.00 221 ASP A O 1
ATOM 2964 N N . LEU B 2 222 ? -44.107 112.061 23.626 1.00 0.00 222 LEU A N 1
ATOM 2965 C CA . LEU B 2 222 ? -43.117 112.148 24.657 1.00 0.00 222 LEU A CA 1
ATOM 2966 C C . LEU B 2 222 ? -43.520 111.225 25.765 1.00 0.00 222 LEU A C 1
ATOM 2967 O O . LEU B 2 222 ? -44.388 111.567 26.556 1.00 0.00 222 LEU A O 1
ATOM 2983 N N . CYS B 2 223 ? -42.890 110.034 25.876 1.00 0.00 223 CYS A N 1
ATOM 2984 C CA . CYS B 2 223 ? -43.178 109.069 26.915 1.00 0.00 223 CYS A CA 1
ATOM 2985 C C . CYS B 2 223 ? -42.330 109.369 28.105 1.00 0.00 223 CYS A C 1
ATOM 2986 O O . CYS B 2 223 ? -41.132 109.575 27.966 1.00 0.00 223 CYS A O 1
ATOM 2994 N N . ILE B 2 224 ? -42.952 109.457 29.297 1.00 0.00 224 ILE A N 1
ATOM 2995 C CA . ILE B 2 224 ? -42.304 109.842 30.521 1.00 0.00 224 ILE A CA 1
ATOM 2996 C C . ILE B 2 224 ? -42.549 108.735 31.506 1.00 0.00 224 ILE A C 1
ATOM 2997 O O . ILE B 2 224 ? -43.698 108.343 31.618 1.00 0.00 224 ILE A O 1
ATOM 3008 N N . PRO B 2 225 ? -41.611 108.173 32.255 1.00 0.00 225 PRO A N 1
ATOM 3009 C CA . PRO B 2 225 ? -41.894 107.137 33.232 1.00 0.00 225 PRO A CA 1
ATOM 3010 C C . PRO B 2 225 ? -42.169 107.817 34.541 1.00 0.00 225 PRO A C 1
ATOM 3011 O O . PRO B 2 225 ? -42.222 109.036 34.582 1.00 0.00 225 PRO A O 1
ATOM 3022 N N . TYR B 2 226 ? -42.320 107.058 35.636 1.00 0.00 226 TYR A N 1
ATOM 3023 C CA . TYR B 2 226 ? -42.524 107.581 36.959 1.00 0.00 226 TYR A CA 1
ATOM 3024 C C . TYR B 2 226 ? -41.216 108.149 37.459 1.00 0.00 226 TYR A C 1
ATOM 3025 O O . TYR B 2 226 ? -40.242 107.415 37.556 1.00 0.00 226 TYR A O 1
ATOM 3043 N N . VAL B 2 227 ? -41.159 109.469 37.747 1.00 0.00 227 VAL A N 1
ATOM 3044 C CA . VAL B 2 227 ? -39.963 110.137 38.194 1.00 0.00 227 VAL A CA 1
ATOM 3045 C C . VAL B 2 227 ? -40.341 110.913 39.419 1.00 0.00 227 VAL A C 1
ATOM 3046 O O . VAL B 2 227 ? -41.100 111.872 39.341 1.00 0.00 227 VAL A O 1
ATOM 3059 N N . ALA B 2 228 ? -39.828 110.514 40.599 1.00 0.00 228 ALA A N 1
ATOM 3060 C CA . ALA B 2 228 ? -40.123 111.172 41.842 1.00 0.00 228 ALA A CA 1
ATOM 3061 C C . ALA B 2 228 ? -39.043 110.802 42.791 1.00 0.00 228 ALA A C 1
ATOM 3062 O O . ALA B 2 228 ? -38.187 109.998 42.454 1.00 0.00 228 ALA A O 1
ATOM 3069 N N . ASP B 2 229 ? -39.090 111.341 44.027 1.00 0.00 229 ASP A N 1
ATOM 3070 C CA . ASP B 2 229 ? -38.103 111.105 45.051 1.00 0.00 229 ASP A CA 1
ATOM 3071 C C . ASP B 2 229 ? -38.669 110.160 46.074 1.00 0.00 229 ASP A C 1
ATOM 3072 O O . ASP B 2 229 ? -37.982 109.808 47.024 1.00 0.00 229 ASP A O 1
ATOM 3081 N N . THR B 2 230 ? -39.940 109.746 45.913 1.00 0.00 230 THR A N 1
ATOM 3082 C CA . THR B 2 230 ? -40.612 108.823 46.781 1.00 0.00 230 THR A CA 1
ATOM 3083 C C . THR B 2 230 ? -41.203 107.813 45.869 1.00 0.00 230 THR A C 1
ATOM 3084 O O . THR B 2 230 ? -41.382 108.084 44.693 1.00 0.00 230 THR A O 1
ATOM 3095 N N . ASN B 2 231 ? -41.489 106.603 46.382 1.00 0.00 231 ASN A N 1
ATOM 3096 C CA . ASN B 2 231 ? -42.016 105.495 45.628 1.00 0.00 231 ASN A CA 1
ATOM 3097 C C . ASN B 2 231 ? -43.390 105.744 45.083 1.00 0.00 231 ASN A C 1
ATOM 3098 O O . ASN B 2 231 ? -43.687 105.335 43.970 1.00 0.00 231 ASN A O 1
ATOM 3109 N N . TYR B 2 232 ? -44.277 106.397 45.858 1.00 0.00 232 TYR A N 1
ATOM 3110 C CA . TYR B 2 232 ? -45.595 106.751 45.411 1.00 0.00 232 TYR A CA 1
ATOM 3111 C C . TYR B 2 232 ? -45.778 108.191 45.703 1.00 0.00 232 TYR A C 1
ATOM 3112 O O . TYR B 2 232 ? -45.258 108.689 46.692 1.00 0.00 232 TYR A O 1
ATOM 3130 N N . VAL B 2 233 ? -46.569 108.890 44.864 1.00 0.00 233 VAL A N 1
ATOM 3131 C CA . VAL B 2 233 ? -46.961 110.253 45.101 1.00 0.00 233 VAL A CA 1
ATOM 3132 C C . VAL B 2 233 ? -48.385 110.223 45.536 1.00 0.00 233 VAL A C 1
ATOM 3133 O O . VAL B 2 233 ? -49.084 109.251 45.289 1.00 0.00 233 VAL A O 1
ATOM 3146 N N . LYS B 2 234 ? -48.872 111.347 46.107 1.00 0.00 234 LYS A N 1
ATOM 3147 C CA . LYS B 2 234 ? -50.240 111.555 46.499 1.00 0.00 234 LYS A CA 1
ATOM 3148 C C . LYS B 2 234 ? -50.991 111.756 45.241 1.00 0.00 234 LYS A C 1
ATOM 3149 O O . LYS B 2 234 ? -50.456 112.326 44.301 1.00 0.00 234 LYS A O 1
ATOM 3168 N N . THR B 2 235 ? -52.241 111.272 45.167 1.00 0.00 235 THR A N 1
ATOM 3169 C CA . THR B 2 235 ? -53.016 111.379 43.966 1.00 0.00 235 THR A CA 1
ATOM 3170 C C . THR B 2 235 ? -53.281 112.824 43.627 1.00 0.00 235 THR A C 1
ATOM 3171 O O . THR B 2 235 ? -52.940 113.295 42.550 1.00 0.00 235 THR A O 1
ATOM 3182 N N . ASP B 2 236 ? -53.907 113.571 44.539 1.00 0.00 236 ASP A N 1
ATOM 3183 C CA . ASP B 2 236 ? -54.246 114.949 44.327 1.00 0.00 236 ASP A CA 1
ATOM 3184 C C . ASP B 2 236 ? -53.070 115.850 44.592 1.00 0.00 236 ASP A C 1
ATOM 3185 O O . ASP B 2 236 ? -53.035 116.553 45.596 1.00 0.00 236 ASP A O 1
ATOM 3194 N N . SER B 2 237 ? -52.070 115.858 43.691 1.00 0.00 237 SER A N 1
ATOM 3195 C CA . SER B 2 237 ? -50.908 116.676 43.846 1.00 0.00 237 SER A CA 1
ATOM 3196 C C . SER B 2 237 ? -50.282 116.812 42.499 1.00 0.00 237 SER A C 1
ATOM 3197 O O . SER B 2 237 ? -50.665 116.128 41.560 1.00 0.00 237 SER A O 1
ATOM 3205 N N . SER B 2 238 ? -49.305 117.733 42.392 1.00 0.00 238 SER A N 1
ATOM 3206 C CA . SER B 2 238 ? -48.542 118.031 41.212 1.00 0.00 238 SER A CA 1
ATOM 3207 C C . SER B 2 238 ? -47.144 117.526 41.429 1.00 0.00 238 SER A C 1
ATOM 3208 O O . SER B 2 238 ? -46.181 118.188 41.054 1.00 0.00 238 SER A O 1
ATOM 3216 N N . ASP B 2 239 ? -46.995 116.416 42.185 1.00 0.00 239 ASP A N 1
ATOM 3217 C CA . ASP B 2 239 ? -45.718 115.935 42.651 1.00 0.00 239 ASP A CA 1
ATOM 3218 C C . ASP B 2 239 ? -45.001 115.029 41.710 1.00 0.00 239 ASP A C 1
ATOM 3219 O O . ASP B 2 239 ? -43.945 114.513 42.059 1.00 0.00 239 ASP A O 1
ATOM 3228 N N . LEU B 2 240 ? -45.451 114.942 40.445 1.00 0.00 240 LEU A N 1
ATOM 3229 C CA . LEU B 2 240 ? -44.680 114.333 39.394 1.00 0.00 240 LEU A CA 1
ATOM 3230 C C . LEU B 2 240 ? -44.352 115.421 38.442 1.00 0.00 240 LEU A C 1
ATOM 3231 O O . LEU B 2 240 ? -44.063 115.165 37.287 1.00 0.00 240 LEU A O 1
ATOM 3247 N N . GLY B 2 241 ? -44.339 116.681 38.913 1.00 0.00 241 GLY A N 1
ATOM 3248 C CA . GLY B 2 241 ? -43.959 117.807 38.117 1.00 0.00 241 GLY A CA 1
ATOM 3249 C C . GLY B 2 241 ? -45.065 118.233 37.234 1.00 0.00 241 GLY A C 1
ATOM 3250 O O . GLY B 2 241 ? -46.229 118.148 37.605 1.00 0.00 241 GLY A O 1
ATOM 3254 N N . GLN B 2 242 ? -44.705 118.791 36.064 1.00 0.00 242 GLN A N 1
ATOM 3255 C CA . GLN B 2 242 ? -45.646 119.356 35.149 1.00 0.00 242 GLN A CA 1
ATOM 3256 C C . GLN B 2 242 ? -45.092 119.123 33.790 1.00 0.00 242 GLN A C 1
ATOM 3257 O O . GLN B 2 242 ? -43.959 118.684 33.640 1.00 0.00 242 GLN A O 1
ATOM 3271 N N . LEU B 2 243 ? -45.897 119.396 32.751 1.00 0.00 243 LEU A N 1
ATOM 3272 C CA . LEU B 2 243 ? -45.479 119.296 31.385 1.00 0.00 243 LEU A CA 1
ATOM 3273 C C . LEU B 2 243 ? -45.801 120.630 30.832 1.00 0.00 243 LEU A C 1
ATOM 3274 O O . LEU B 2 243 ? -46.938 120.912 30.478 1.00 0.00 243 LEU A O 1
ATOM 3290 N N . ARG B 2 244 ? -44.782 121.501 30.775 1.00 0.00 244 ARG A N 1
ATOM 3291 C CA . ARG B 2 244 ? -44.910 122.834 30.283 1.00 0.00 244 ARG A CA 1
ATOM 3292 C C . ARG B 2 244 ? -44.636 122.865 28.821 1.00 0.00 244 ARG A C 1
ATOM 3293 O O . ARG B 2 244 ? -44.004 121.968 28.280 1.00 0.00 244 ARG A O 1
ATOM 3314 N N . VAL B 2 245 ? -45.138 123.912 28.143 1.00 0.00 245 VAL A N 1
ATOM 3315 C CA . VAL B 2 245 ? -44.936 124.137 26.740 1.00 0.00 245 VAL A CA 1
ATOM 3316 C C . VAL B 2 245 ? -44.555 125.572 26.634 1.00 0.00 245 VAL A C 1
ATOM 3317 O O . VAL B 2 245 ? -45.352 126.434 26.953 1.00 0.00 245 VAL A O 1
ATOM 3330 N N . TYR B 2 246 ? -43.311 125.868 26.228 1.00 0.00 246 TYR A N 1
ATOM 3331 C CA . TYR B 2 246 ? -42.758 127.190 26.118 1.00 0.00 246 TYR A CA 1
ATOM 3332 C C . TYR B 2 246 ? -42.671 127.548 24.676 1.00 0.00 246 TYR A C 1
ATOM 3333 O O . TYR B 2 246 ? -42.697 126.682 23.814 1.00 0.00 246 TYR A O 1
ATOM 3351 N N . VAL B 2 247 ? -42.542 128.857 24.382 1.00 0.00 247 VAL A N 1
ATOM 3352 C CA . VAL B 2 247 ? -42.332 129.366 23.056 1.00 0.00 247 VAL A CA 1
ATOM 3353 C C . VAL B 2 247 ? -40.851 129.321 22.857 1.00 0.00 247 VAL A C 1
ATOM 3354 O O . VAL B 2 247 ? -40.119 129.961 23.593 1.00 0.00 247 VAL A O 1
ATOM 3367 N N . TRP B 2 248 ? -40.367 128.551 21.865 1.00 0.00 248 TRP A N 1
ATOM 3368 C CA . TRP B 2 248 ? -38.978 128.452 21.523 1.00 0.00 248 TRP A CA 1
ATOM 3369 C C . TRP B 2 248 ? -38.601 129.601 20.639 1.00 0.00 248 TRP A C 1
ATOM 3370 O O . TRP B 2 248 ? -37.598 130.246 20.882 1.00 0.00 248 TRP A O 1
ATOM 3391 N N . THR B 2 249 ? -39.403 129.911 19.604 1.00 0.00 249 THR A N 1
ATOM 3392 C CA . THR B 2 249 ? -39.193 131.064 18.764 1.00 0.00 249 THR A CA 1
ATOM 3393 C C . THR B 2 249 ? -40.580 131.585 18.502 1.00 0.00 249 THR A C 1
ATOM 3394 O O . THR B 2 249 ? -41.462 130.756 18.323 1.00 0.00 249 THR A O 1
ATOM 3405 N N . PRO B 2 250 ? -40.889 132.875 18.485 1.00 0.00 250 PRO A N 1
ATOM 3406 C CA . PRO B 2 250 ? -42.241 133.383 18.336 1.00 0.00 250 PRO A CA 1
ATOM 3407 C C . PRO B 2 250 ? -42.815 133.067 16.989 1.00 0.00 250 PRO A C 1
ATOM 3408 O O . PRO B 2 250 ? -42.038 132.926 16.053 1.00 0.00 250 PRO A O 1
ATOM 3419 N N . LEU B 2 251 ? -44.162 133.024 16.858 1.00 0.00 251 LEU A N 1
ATOM 3420 C CA . LEU B 2 251 ? -44.839 132.834 15.598 1.00 0.00 251 LEU A CA 1
ATOM 3421 C C . LEU B 2 251 ? -44.504 133.950 14.660 1.00 0.00 251 LEU A C 1
ATOM 3422 O O . LEU B 2 251 ? -44.553 135.116 15.039 1.00 0.00 251 LEU A O 1
ATOM 3438 N N . SER B 2 252 ? -44.147 133.600 13.415 1.00 0.00 252 SER A N 1
ATOM 3439 C CA . SER B 2 252 ? -43.790 134.541 12.399 1.00 0.00 252 SER A CA 1
ATOM 3440 C C . SER B 2 252 ? -44.857 134.379 11.380 1.00 0.00 252 SER A C 1
ATOM 3441 O O . SER B 2 252 ? -44.732 133.581 10.458 1.00 0.00 252 SER A O 1
ATOM 3449 N N . VAL B 2 253 ? -45.982 135.096 11.577 1.00 0.00 253 VAL A N 1
ATOM 3450 C CA . VAL B 2 253 ? -47.136 134.991 10.738 1.00 0.00 253 VAL A CA 1
ATOM 3451 C C . VAL B 2 253 ? -47.041 136.072 9.694 1.00 0.00 253 VAL A C 1
ATOM 3452 O O . VAL B 2 253 ? -46.571 137.163 10.001 1.00 0.00 253 VAL A O 1
ATOM 3465 N N . PRO B 2 254 ? -47.507 135.864 8.478 1.00 0.00 254 PRO A N 1
ATOM 3466 C CA . PRO B 2 254 ? -47.560 136.894 7.465 1.00 0.00 254 PRO A CA 1
ATOM 3467 C C . PRO B 2 254 ? -48.903 137.546 7.619 1.00 0.00 254 PRO A C 1
ATOM 3468 O O . PRO B 2 254 ? -49.735 137.029 8.356 1.00 0.00 254 PRO A O 1
ATOM 3479 N N . THR B 2 255 ? -49.151 138.678 6.932 1.00 0.00 255 THR A N 1
ATOM 3480 C CA . THR B 2 255 ? -50.402 139.394 7.002 1.00 0.00 255 THR A CA 1
ATOM 3481 C C . THR B 2 255 ? -51.500 138.567 6.388 1.00 0.00 255 THR A C 1
ATOM 3482 O O . THR B 2 255 ? -51.314 137.981 5.325 1.00 0.00 255 THR A O 1
ATOM 3493 N N . GLY B 2 256 ? -52.687 138.538 7.033 1.00 0.00 256 GLY A N 1
ATOM 3494 C CA . GLY B 2 256 ? -53.836 137.821 6.546 1.00 0.00 256 GLY A CA 1
ATOM 3495 C C . GLY B 2 256 ? -53.764 136.356 6.818 1.00 0.00 256 GLY A C 1
ATOM 3496 O O . GLY B 2 256 ? -54.276 135.563 6.036 1.00 0.00 256 GLY A O 1
ATOM 3500 N N . ALA B 2 257 ? -53.140 135.965 7.941 1.00 0.00 257 ALA A N 1
ATOM 3501 C CA . ALA B 2 257 ? -53.018 134.596 8.352 1.00 0.00 257 ALA A CA 1
ATOM 3502 C C . ALA B 2 257 ? -53.388 134.590 9.796 1.00 0.00 257 ALA A C 1
ATOM 3503 O O . ALA B 2 257 ? -53.548 135.643 10.405 1.00 0.00 257 ALA A O 1
ATOM 3510 N N . SER B 2 258 ? -53.569 133.382 10.369 1.00 0.00 258 SER A N 1
ATOM 3511 C CA . SER B 2 258 ? -53.946 133.155 11.743 1.00 0.00 258 SER A CA 1
ATOM 3512 C C . SER B 2 258 ? -52.932 133.730 12.688 1.00 0.00 258 SER A C 1
ATOM 3513 O O . SER B 2 258 ? -51.745 133.676 12.397 1.00 0.00 258 SER A O 1
ATOM 3521 N N . ASN B 2 259 ? -53.378 134.266 13.846 1.00 0.00 259 ASN A N 1
ATOM 3522 C CA . ASN B 2 259 ? -52.511 134.899 14.813 1.00 0.00 259 ASN A CA 1
ATOM 3523 C C . ASN B 2 259 ? -52.459 134.022 16.020 1.00 0.00 259 ASN A C 1
ATOM 3524 O O . ASN B 2 259 ? -51.394 133.827 16.598 1.00 0.00 259 ASN A O 1
ATOM 3535 N N . GLU B 2 260 ? -53.619 133.459 16.414 1.00 0.00 260 GLU A N 1
ATOM 3536 C CA . GLU B 2 260 ? -53.736 132.557 17.522 1.00 0.00 260 GLU A CA 1
ATOM 3537 C C . GLU B 2 260 ? -53.574 131.185 16.976 1.00 0.00 260 GLU A C 1
ATOM 3538 O O . GLU B 2 260 ? -53.973 130.903 15.852 1.00 0.00 260 GLU A O 1
ATOM 3550 N N . VAL B 2 261 ? -52.966 130.299 17.775 1.00 0.00 261 VAL A N 1
ATOM 3551 C CA . VAL B 2 261 ? -52.687 128.952 17.396 1.00 0.00 261 VAL A CA 1
ATOM 3552 C C . VAL B 2 261 ? -52.941 128.208 18.659 1.00 0.00 261 VAL A C 1
ATOM 3553 O O . VAL B 2 261 ? -52.389 128.552 19.695 1.00 0.00 261 VAL A O 1
ATOM 3566 N N . ASP B 2 262 ? -53.789 127.161 18.630 1.00 0.00 262 ASP A N 1
ATOM 3567 C CA . ASP B 2 262 ? -54.075 126.390 19.816 1.00 0.00 262 ASP A CA 1
ATOM 3568 C C . ASP B 2 262 ? -52.962 125.433 20.102 1.00 0.00 262 ASP A C 1
ATOM 3569 O O . ASP B 2 262 ? -52.297 124.967 19.183 1.00 0.00 262 ASP A O 1
ATOM 3578 N N . VAL B 2 263 ? -52.768 125.087 21.393 1.00 0.00 263 VAL A N 1
ATOM 3579 C CA . VAL B 2 263 ? -51.777 124.134 21.809 1.00 0.00 263 VAL A CA 1
ATOM 3580 C C . VAL B 2 263 ? -52.521 123.225 22.725 1.00 0.00 263 VAL A C 1
ATOM 3581 O O . VAL B 2 263 ? -52.831 123.602 23.846 1.00 0.00 263 VAL A O 1
ATOM 3594 N N . THR B 2 264 ? -52.822 121.996 22.268 1.00 0.00 264 THR A N 1
ATOM 3595 C CA . THR B 2 264 ? -53.563 121.015 23.010 1.00 0.00 264 THR A CA 1
ATOM 3596 C C . THR B 2 264 ? -52.548 120.056 23.532 1.00 0.00 264 THR A C 1
ATOM 3597 O O . THR B 2 264 ? -51.530 119.827 22.897 1.00 0.00 264 THR A O 1
ATOM 3608 N N . VAL B 2 265 ? -52.803 119.467 24.713 1.00 0.00 265 VAL A N 1
ATOM 3609 C CA . VAL B 2 265 ? -51.942 118.511 25.336 1.00 0.00 265 VAL A CA 1
ATOM 3610 C C . VAL B 2 265 ? -52.832 117.348 25.596 1.00 0.00 265 VAL A C 1
ATOM 3611 O O . VAL B 2 265 ? -53.807 117.472 26.315 1.00 0.00 265 VAL A O 1
ATOM 3624 N N . MET B 2 266 ? -52.531 116.181 25.013 1.00 0.00 266 MET A N 1
ATOM 3625 C CA . MET B 2 266 ? -53.264 114.963 25.216 1.00 0.00 266 MET A CA 1
ATOM 3626 C C . MET B 2 266 ? -52.339 114.149 26.056 1.00 0.00 266 MET A C 1
ATOM 3627 O O . MET B 2 266 ? -51.130 114.291 25.944 1.00 0.00 266 MET A O 1
ATOM 3641 N N . GLY B 2 267 ? -52.865 113.283 26.936 1.00 0.00 267 GLY A N 1
ATOM 3642 C CA . GLY B 2 267 ? -52.050 112.451 27.768 1.00 0.00 267 GLY A CA 1
ATOM 3643 C C . GLY B 2 267 ? -52.724 111.146 27.846 1.00 0.00 267 GLY A C 1
ATOM 3644 O O . GLY B 2 267 ? -53.911 111.062 27.602 1.00 0.00 267 GLY A O 1
ATOM 3648 N N . SER B 2 268 ? -51.994 110.093 28.218 1.00 0.00 268 SER A N 1
ATOM 3649 C CA . SER B 2 268 ? -52.511 108.767 28.364 1.00 0.00 268 SER A CA 1
ATOM 3650 C C . SER B 2 268 ? -51.563 108.170 29.342 1.00 0.00 268 SER A C 1
ATOM 3651 O O . SER B 2 268 ? -50.382 108.480 29.324 1.00 0.00 268 SER A O 1
ATOM 3659 N N . LEU B 2 269 ? -52.057 107.308 30.246 1.00 0.00 269 LEU A N 1
ATOM 3660 C CA . LEU B 2 269 ? -51.225 106.668 31.222 1.00 0.00 269 LEU A CA 1
ATOM 3661 C C . LEU B 2 269 ? -50.759 105.379 30.635 1.00 0.00 269 LEU A C 1
ATOM 3662 O O . LEU B 2 269 ? -51.567 104.542 30.252 1.00 0.00 269 LEU A O 1
ATOM 3678 N N . LEU B 2 270 ? -49.429 105.162 30.589 1.00 0.00 270 LEU A N 1
ATOM 3679 C CA . LEU B 2 270 ? -48.829 103.935 30.136 1.00 0.00 270 LEU A CA 1
ATOM 3680 C C . LEU B 2 270 ? -49.088 102.821 31.098 1.00 0.00 270 LEU A C 1
ATOM 3681 O O . LEU B 2 270 ? -49.239 101.670 30.704 1.00 0.00 270 LEU A O 1
ATOM 3697 N N . GLN B 2 271 ? -49.127 103.156 32.397 1.00 0.00 271 GLN A N 1
ATOM 3698 C CA . GLN B 2 271 ? -49.381 102.205 33.427 1.00 0.00 271 GLN A CA 1
ATOM 3699 C C . GLN B 2 271 ? -49.938 103.031 34.524 1.00 0.00 271 GLN A C 1
ATOM 3700 O O . GLN B 2 271 ? -49.557 104.184 34.679 1.00 0.00 271 GLN A O 1
ATOM 3714 N N . LEU B 2 272 ? -50.875 102.465 35.299 1.00 0.00 272 LEU A N 1
ATOM 3715 C CA . LEU B 2 272 ? -51.512 103.144 36.386 1.00 0.00 272 LEU A CA 1
ATOM 3716 C C . LEU B 2 272 ? -51.519 102.158 37.501 1.00 0.00 272 LEU A C 1
ATOM 3717 O O . LEU B 2 272 ? -51.659 100.963 37.262 1.00 0.00 272 LEU A O 1
ATOM 3733 N N . ASP B 2 273 ? -51.293 102.619 38.748 1.00 0.00 273 ASP A N 1
ATOM 3734 C CA . ASP B 2 273 ? -51.140 101.717 39.846 1.00 0.00 273 ASP A CA 1
ATOM 3735 C C . ASP B 2 273 ? -51.516 102.422 41.111 1.00 0.00 273 ASP A C 1
ATOM 3736 O O . ASP B 2 273 ? -50.677 102.670 41.969 1.00 0.00 273 ASP A O 1
ATOM 3745 N N . PHE B 2 274 ? -52.827 102.676 41.297 1.00 0.00 274 PHE A N 1
ATOM 3746 C CA . PHE B 2 274 ? -53.375 103.243 42.504 1.00 0.00 274 PHE A CA 1
ATOM 3747 C C . PHE B 2 274 ? -53.238 102.258 43.631 1.00 0.00 274 PHE A C 1
ATOM 3748 O O . PHE B 2 274 ? -53.453 101.076 43.386 1.00 0.00 274 PHE A O 1
ATOM 3765 N N . GLN B 2 275 ? -52.881 102.689 44.874 1.00 0.00 275 GLN A N 1
ATOM 3766 C CA . GLN B 2 275 ? -52.624 101.732 45.925 1.00 0.00 275 GLN A CA 1
ATOM 3767 C C . GLN B 2 275 ? -53.212 101.910 47.295 1.00 0.00 275 GLN A C 1
ATOM 3768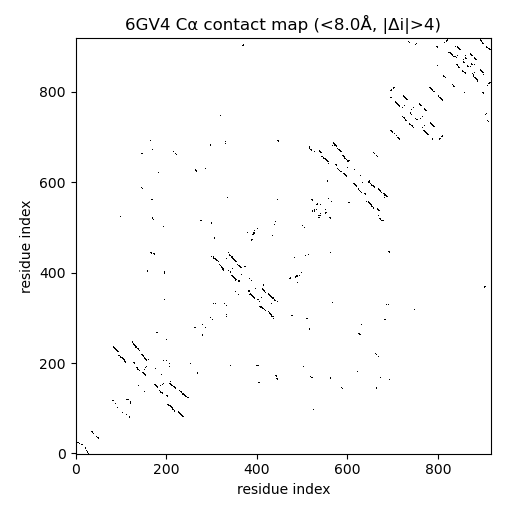 O O . GLN B 2 275 ? -53.536 100.892 47.901 1.00 0.00 275 GLN A O 1
ATOM 3782 N N . ASN B 2 276 ? -53.271 103.118 47.891 1.00 0.00 276 ASN A N 1
ATOM 3783 C CA . ASN B 2 276 ? -53.664 103.217 49.286 1.00 0.00 276 ASN A CA 1
ATOM 3784 C C . ASN B 2 276 ? -55.142 103.481 49.421 1.00 0.00 276 ASN A C 1
ATOM 3785 O O . ASN B 2 276 ? -55.519 104.598 49.113 1.00 0.00 276 ASN A O 1
ATOM 3796 N N . PRO B 2 277 ? -56.043 102.606 49.860 1.00 0.00 277 PRO A N 1
ATOM 3797 C CA . PRO B 2 277 ? -57.468 102.883 49.974 1.00 0.00 277 PRO A CA 1
ATOM 3798 C C . PRO B 2 277 ? -57.754 104.020 50.917 1.00 0.00 277 PRO A C 1
ATOM 3799 O O . PRO B 2 277 ? -57.091 104.105 51.942 1.00 0.00 277 PRO A O 1
ATOM 3810 N N . ARG B 2 278 ? -58.700 104.918 50.585 1.00 0.00 278 ARG A N 1
ATOM 3811 C CA . ARG B 2 278 ? -58.980 106.060 51.409 1.00 0.00 278 ARG A CA 1
ATOM 3812 C C . ARG B 2 278 ? -60.451 106.311 51.346 1.00 0.00 278 ARG A C 1
ATOM 3813 O O . ARG B 2 278 ? -61.079 105.836 50.403 1.00 0.00 278 ARG A O 1
ATOM 3834 N N . PRO B 2 279 ? -61.050 107.102 52.246 1.00 0.00 279 PRO A N 1
ATOM 3835 C CA . PRO B 2 279 ? -62.416 107.576 52.130 1.00 0.00 279 PRO A CA 1
ATOM 3836 C C . PRO B 2 279 ? -62.545 108.402 50.883 1.00 0.00 279 PRO A C 1
ATOM 3837 O O . PRO B 2 279 ? -61.545 108.975 50.476 1.00 0.00 279 PRO A O 1
ATOM 3848 N N . TYR B 2 280 ? -63.717 108.420 50.226 1.00 0.00 280 TYR A N 1
ATOM 3849 C CA . TYR B 2 280 ? -63.941 109.096 48.972 1.00 0.00 280 TYR A CA 1
ATOM 3850 C C . TYR B 2 280 ? -63.467 110.528 48.936 1.00 0.00 280 TYR A C 1
ATOM 3851 O O . TYR B 2 280 ? -64.028 111.395 49.599 1.00 0.00 280 TYR A O 1
ATOM 3869 N N . GLY B 2 281 ? -62.422 110.782 48.116 1.00 0.00 281 GLY A N 1
ATOM 3870 C CA . GLY B 2 281 ? -61.843 112.071 47.841 1.00 0.00 281 GLY A CA 1
ATOM 3871 C C . GLY B 2 281 ? -61.217 112.745 49.020 1.00 0.00 281 GLY A C 1
ATOM 3872 O O . GLY B 2 281 ? -61.136 113.969 49.058 1.00 0.00 281 GLY A O 1
ATOM 3876 N N . GLU B 2 282 ? -60.766 111.967 50.024 1.00 0.00 282 GLU A N 1
ATOM 3877 C CA . GLU B 2 282 ? -60.186 112.479 51.236 1.00 0.00 282 GLU A CA 1
ATOM 3878 C C . GLU B 2 282 ? -58.774 112.870 50.960 1.00 0.00 282 GLU A C 1
ATOM 3879 O O . GLU B 2 282 ? -58.115 112.252 50.135 1.00 0.00 282 GLU A O 1
ATOM 3891 N N . ASP B 2 283 ? -58.264 113.931 51.613 1.00 0.00 283 ASP A N 1
ATOM 3892 C CA . ASP B 2 283 ? -56.897 114.336 51.446 1.00 0.00 283 ASP A CA 1
ATOM 3893 C C . ASP B 2 283 ? -56.094 113.601 52.479 1.00 0.00 283 ASP A C 1
ATOM 3894 O O . ASP B 2 283 ? -56.028 114.007 53.636 1.00 0.00 283 ASP A O 1
ATOM 3903 N N . VAL B 2 284 ? -55.496 112.463 52.071 1.00 0.00 284 VAL A N 1
ATOM 3904 C CA . VAL B 2 284 ? -54.720 111.612 52.928 1.00 0.00 284 VAL A CA 1
ATOM 3905 C C . VAL B 2 284 ? -53.303 111.886 52.561 1.00 0.00 284 VAL A C 1
ATOM 3906 O O . VAL B 2 284 ? -52.939 111.788 51.393 1.00 0.00 284 VAL A O 1
ATOM 3919 N N . GLU B 2 285 ? -52.472 112.241 53.566 1.00 0.00 285 GLU A N 1
ATOM 3920 C CA . GLU B 2 285 ? -51.081 112.519 53.364 1.00 0.00 285 GLU A CA 1
ATOM 3921 C C . GLU B 2 285 ? -50.326 111.255 53.594 1.00 0.00 285 GLU A C 1
ATOM 3922 O O . GLU B 2 285 ? -50.493 110.607 54.621 1.00 0.00 285 GLU A O 1
ATOM 3934 N N . ILE B 2 286 ? -49.507 110.866 52.600 1.00 0.00 286 ILE A N 1
ATOM 3935 C CA . ILE B 2 286 ? -48.751 109.648 52.597 1.00 0.00 286 ILE A CA 1
ATOM 3936 C C . ILE B 2 286 ? -47.286 109.991 52.635 1.00 0.00 286 ILE A C 1
ATOM 3937 O O . ILE B 2 286 ? -46.454 109.217 52.178 1.00 0.00 286 ILE A O 1
ATOM 3948 N N . TYR B 2 287 ? -46.924 111.174 53.179 1.00 0.00 287 TYR A N 1
ATOM 3949 C CA . TYR B 2 287 ? -45.558 111.629 53.259 1.00 0.00 287 TYR A CA 1
ATOM 3950 C C . TYR B 2 287 ? -45.230 111.918 54.680 1.00 0.00 287 TYR A C 1
ATOM 3951 O O . TYR B 2 287 ? -46.106 112.205 55.490 1.00 0.00 287 TYR A O 1
ATOM 3969 N N . ASP B 2 288 ? -43.913 111.956 54.964 1.00 0.00 288 ASP A N 1
ATOM 3970 C CA . ASP B 2 288 ? -43.354 112.349 56.225 1.00 0.00 288 ASP A CA 1
ATOM 3971 C C . ASP B 2 288 ? -42.912 113.756 55.998 1.00 0.00 288 ASP A C 1
ATOM 3972 O O . ASP B 2 288 ? -42.393 114.086 54.936 1.00 0.00 288 ASP A O 1
ATOM 3981 N N . ASN B 2 289 ? -43.099 114.626 57.009 1.00 0.00 289 ASN A N 1
ATOM 3982 C CA . ASN B 2 289 ? -42.718 116.014 56.930 1.00 0.00 289 ASN A CA 1
ATOM 3983 C C . ASN B 2 289 ? -41.211 116.100 57.204 1.00 0.00 289 ASN A C 1
ATOM 3984 O O . ASN B 2 289 ? -40.475 116.627 56.329 1.00 0.00 289 ASN A O 1
ATOM 3996 N N . SER C 3 25 ? -22.712 103.253 5.176 1.00 0.00 25 SER B N 1
ATOM 3997 C CA . SER C 3 25 ? -22.260 104.453 4.426 1.00 0.00 25 SER B CA 1
ATOM 3998 C C . SER C 3 25 ? -22.591 105.705 5.177 1.00 0.00 25 SER B C 1
ATOM 3999 O O . SER C 3 25 ? -23.426 105.706 6.078 1.00 0.00 25 SER B O 1
ATOM 4006 N N . ILE C 3 26 ? -21.927 106.822 4.798 1.00 0.00 26 ILE B N 1
ATOM 4007 C CA . ILE C 3 26 ? -22.120 108.110 5.403 1.00 0.00 26 ILE B CA 1
ATOM 4008 C C . ILE C 3 26 ? -23.319 108.711 4.735 1.00 0.00 26 ILE B C 1
ATOM 4009 O O . ILE C 3 26 ? -23.371 108.811 3.513 1.00 0.00 26 ILE B O 1
ATOM 4020 N N . SER C 3 27 ? -24.334 109.071 5.549 1.00 0.00 27 SER B N 1
ATOM 4021 C CA . SER C 3 27 ? -25.571 109.672 5.123 1.00 0.00 27 SER B CA 1
ATOM 4022 C C . SER C 3 27 ? -25.438 111.159 5.327 1.00 0.00 27 SER B C 1
ATOM 4023 O O . SER C 3 27 ? -24.494 111.567 5.995 1.00 0.00 27 SER B O 1
ATOM 4031 N N . PRO C 3 28 ? -26.318 112.018 4.822 1.00 0.00 28 PRO B N 1
ATOM 4032 C CA . PRO C 3 28 ? -26.184 113.455 4.985 1.00 0.00 28 PRO B CA 1
ATOM 4033 C C . PRO C 3 28 ? -26.446 113.908 6.394 1.00 0.00 28 PRO B C 1
ATOM 4034 O O . PRO C 3 28 ? -26.151 115.059 6.695 1.00 0.00 28 PRO B O 1
ATOM 4045 N N . ASN C 3 29 ? -26.992 113.030 7.266 1.00 0.00 29 ASN B N 1
ATOM 4046 C CA . ASN C 3 29 ? -27.251 113.323 8.654 1.00 0.00 29 ASN B CA 1
ATOM 4047 C C . ASN C 3 29 ? -25.987 113.304 9.442 1.00 0.00 29 ASN B C 1
ATOM 4048 O O . ASN C 3 29 ? -25.894 113.929 10.493 1.00 0.00 29 ASN B O 1
ATOM 4059 N N . GLU C 3 30 ? -24.979 112.586 8.924 1.00 0.00 30 GLU B N 1
ATOM 4060 C CA . GLU C 3 30 ? -23.685 112.450 9.514 1.00 0.00 30 GLU B CA 1
ATOM 4061 C C . GLU C 3 30 ? -22.753 113.435 8.884 1.00 0.00 30 GLU B C 1
ATOM 4062 O O . GLU C 3 30 ? -21.554 113.375 9.110 1.00 0.00 30 GLU B O 1
ATOM 4074 N N . LEU C 3 31 ? -23.286 114.383 8.085 1.00 0.00 31 LEU B N 1
ATOM 4075 C CA . LEU C 3 31 ? -22.560 115.522 7.600 1.00 0.00 31 LEU B CA 1
ATOM 4076 C C . LEU C 3 31 ? -23.168 116.752 8.205 1.00 0.00 31 LEU B C 1
ATOM 4077 O O . LEU C 3 31 ? -22.709 117.855 7.932 1.00 0.00 31 LEU B O 1
ATOM 4093 N N . GLY C 3 32 ? -24.132 116.590 9.140 1.00 0.00 32 GLY B N 1
ATOM 4094 C CA . GLY C 3 32 ? -24.681 117.684 9.893 1.00 0.00 32 GLY B CA 1
ATOM 4095 C C . GLY C 3 32 ? -25.932 118.269 9.336 1.00 0.00 32 GLY B C 1
ATOM 4096 O O . GLY C 3 32 ? -26.099 119.479 9.395 1.00 0.00 32 GLY B O 1
ATOM 4100 N N . LEU C 3 33 ? -26.889 117.439 8.876 1.00 0.00 33 LEU B N 1
ATOM 4101 C CA . LEU C 3 33 ? -28.136 117.930 8.352 1.00 0.00 33 LEU B CA 1
ATOM 4102 C C . LEU C 3 33 ? -29.151 117.133 9.094 1.00 0.00 33 LEU B C 1
ATOM 4103 O O . LEU C 3 33 ? -29.254 115.927 8.919 1.00 0.00 33 LEU B O 1
ATOM 4119 N N . THR C 3 34 ? -29.837 117.776 10.050 1.00 0.00 34 THR B N 1
ATOM 4120 C CA . THR C 3 34 ? -30.715 117.111 10.970 1.00 0.00 34 THR B CA 1
ATOM 4121 C C . THR C 3 34 ? -31.888 118.012 11.179 1.00 0.00 34 THR B C 1
ATOM 4122 O O . THR C 3 34 ? -31.919 119.135 10.698 1.00 0.00 34 THR B O 1
ATOM 4133 N N . SER C 3 35 ? -32.869 117.539 11.962 1.00 0.00 35 SER B N 1
ATOM 4134 C CA . SER C 3 35 ? -34.000 118.312 12.368 1.00 0.00 35 SER B CA 1
ATOM 4135 C C . SER C 3 35 ? -33.970 118.072 13.851 1.00 0.00 35 SER B C 1
ATOM 4136 O O . SER C 3 35 ? -33.620 116.984 14.296 1.00 0.00 35 SER B O 1
ATOM 4144 N N . ALA C 3 36 ? -34.237 119.118 14.664 1.00 0.00 36 ALA B N 1
ATOM 4145 C CA . ALA C 3 36 ? -34.118 119.057 16.104 1.00 0.00 36 ALA B CA 1
ATOM 4146 C C . ALA C 3 36 ? -35.250 118.294 16.732 1.00 0.00 36 ALA B C 1
ATOM 4147 O O . ALA C 3 36 ? -35.144 117.829 17.862 1.00 0.00 36 ALA B O 1
ATOM 4154 N N . GLN C 3 37 ? -36.344 118.114 15.974 1.00 0.00 37 GLN B N 1
ATOM 4155 C CA . GLN C 3 37 ? -37.534 117.407 16.359 1.00 0.00 37 GLN B CA 1
ATOM 4156 C C . GLN C 3 37 ? -37.386 115.935 16.114 1.00 0.00 37 GLN B C 1
ATOM 4157 O O . GLN C 3 37 ? -38.168 115.141 16.627 1.00 0.00 37 GLN B O 1
ATOM 4171 N N . ASP C 3 38 ? -36.380 115.542 15.304 1.00 0.00 38 ASP B N 1
ATOM 4172 C CA . ASP C 3 38 ? -36.112 114.173 14.947 1.00 0.00 38 ASP B CA 1
ATOM 4173 C C . ASP C 3 38 ? -35.033 113.633 15.827 1.00 0.00 38 ASP B C 1
ATOM 4174 O O . ASP C 3 38 ? -34.513 112.549 15.574 1.00 0.00 38 ASP B O 1
ATOM 4183 N N . ASP C 3 39 ? -34.753 114.318 16.961 1.00 0.00 39 ASP B N 1
ATOM 4184 C CA . ASP C 3 39 ? -33.915 113.800 18.008 1.00 0.00 39 ASP B CA 1
ATOM 4185 C C . ASP C 3 39 ? -34.835 112.888 18.762 1.00 0.00 39 ASP B C 1
ATOM 4186 O O . ASP C 3 39 ? -35.895 113.311 19.220 1.00 0.00 39 ASP B O 1
ATOM 4195 N N . GLY C 3 40 ? -34.495 111.586 18.815 1.00 0.00 40 GLY B N 1
ATOM 4196 C CA . GLY C 3 40 ? -35.330 110.565 19.398 1.00 0.00 40 GLY B CA 1
ATOM 4197 C C . GLY C 3 40 ? -35.127 110.543 20.884 1.00 0.00 40 GLY B C 1
ATOM 4198 O O . GLY C 3 40 ? -35.297 111.592 21.499 1.00 0.00 40 GLY B O 1
ATOM 4202 N N . PRO C 3 41 ? -34.775 109.437 21.540 1.00 0.00 41 PRO B N 1
ATOM 4203 C CA . PRO C 3 41 ? -34.556 109.397 22.972 1.00 0.00 41 PRO B CA 1
ATOM 4204 C C . PRO C 3 41 ? -33.450 110.335 23.373 1.00 0.00 41 PRO B C 1
ATOM 4205 O O . PRO C 3 41 ? -32.534 110.562 22.590 1.00 0.00 41 PRO B O 1
ATOM 4216 N N . LEU C 3 42 ? -33.564 110.932 24.571 1.00 0.00 42 LEU B N 1
ATOM 4217 C CA . LEU C 3 42 ? -32.670 111.934 25.079 1.00 0.00 42 LEU B CA 1
ATOM 4218 C C . LEU C 3 42 ? -31.284 111.388 25.245 1.00 0.00 42 LEU B C 1
ATOM 4219 O O . LEU C 3 42 ? -31.108 110.265 25.707 1.00 0.00 42 LEU B O 1
ATOM 4235 N N . GLY C 3 43 ? -30.265 112.203 24.899 1.00 0.00 43 GLY B N 1
ATOM 4236 C CA . GLY C 3 43 ? -28.875 111.856 25.052 1.00 0.00 43 GLY B CA 1
ATOM 4237 C C . GLY C 3 43 ? -28.384 110.931 23.990 1.00 0.00 43 GLY B C 1
ATOM 4238 O O . GLY C 3 43 ? -27.458 110.159 24.220 1.00 0.00 43 GLY B O 1
ATOM 4242 N N . ASN C 3 44 ? -28.977 111.008 22.785 1.00 0.00 44 ASN B N 1
ATOM 4243 C CA . ASN C 3 44 ? -28.625 110.164 21.681 1.00 0.00 44 ASN B CA 1
ATOM 4244 C C . ASN C 3 44 ? -28.100 111.136 20.674 1.00 0.00 44 ASN B C 1
ATOM 4245 O O . ASN C 3 44 ? -28.838 111.981 20.173 1.00 0.00 44 ASN B O 1
ATOM 4256 N N . GLU C 3 45 ? -26.779 111.073 20.414 1.00 0.00 45 GLU B N 1
ATOM 4257 C CA . GLU C 3 45 ? -26.108 111.991 19.533 1.00 0.00 45 GLU B CA 1
ATOM 4258 C C . GLU C 3 45 ? -25.162 111.138 18.757 1.00 0.00 45 GLU B C 1
ATOM 4259 O O . GLU C 3 45 ? -24.807 110.045 19.193 1.00 0.00 45 GLU B O 1
ATOM 4271 N N . LYS C 3 46 ? -24.731 111.635 17.578 1.00 0.00 46 LYS B N 1
ATOM 4272 C CA . LYS C 3 46 ? -23.821 110.943 16.704 1.00 0.00 46 LYS B CA 1
ATOM 4273 C C . LYS C 3 46 ? -22.836 111.988 16.264 1.00 0.00 46 LYS B C 1
ATOM 4274 O O . LYS C 3 46 ? -23.177 113.169 16.284 1.00 0.00 46 LYS B O 1
ATOM 4293 N N . PRO C 3 47 ? -21.617 111.644 15.873 1.00 0.00 47 PRO B N 1
ATOM 4294 C CA . PRO C 3 47 ? -20.635 112.616 15.451 1.00 0.00 47 PRO B CA 1
ATOM 4295 C C . PRO C 3 47 ? -20.797 112.833 13.977 1.00 0.00 47 PRO B C 1
ATOM 4296 O O . PRO C 3 47 ? -21.334 111.961 13.296 1.00 0.00 47 PRO B O 1
ATOM 4307 N N . ASN C 3 48 ? -20.341 113.998 13.479 1.00 0.00 48 ASN B N 1
ATOM 4308 C CA . ASN C 3 48 ? -20.414 114.347 12.089 1.00 0.00 48 ASN B CA 1
ATOM 4309 C C . ASN C 3 48 ? -19.027 114.223 11.561 1.00 0.00 48 ASN B C 1
ATOM 4310 O O . ASN C 3 48 ? -18.064 114.156 12.317 1.00 0.00 48 ASN B O 1
ATOM 4321 N N . TYR C 3 49 ? -18.911 114.138 10.226 1.00 0.00 49 TYR B N 1
ATOM 4322 C CA . TYR C 3 49 ? -17.668 113.979 9.538 1.00 0.00 49 TYR B CA 1
ATOM 4323 C C . TYR C 3 49 ? -17.558 115.111 8.582 1.00 0.00 49 TYR B C 1
ATOM 4324 O O . TYR C 3 49 ? -18.528 115.510 7.948 1.00 0.00 49 TYR B O 1
ATOM 4342 N N . PHE C 3 50 ? -16.321 115.612 8.433 1.00 0.00 50 PHE B N 1
ATOM 4343 C CA . PHE C 3 50 ? -15.905 116.527 7.415 1.00 0.00 50 PHE B CA 1
ATOM 4344 C C . PHE C 3 50 ? -14.859 115.730 6.722 1.00 0.00 50 PHE B C 1
ATOM 4345 O O . PHE C 3 50 ? -14.469 114.666 7.189 1.00 0.00 50 PHE B O 1
ATOM 4362 N N . LEU C 3 51 ? -14.406 116.191 5.545 1.00 0.00 51 LEU B N 1
ATOM 4363 C CA . LEU C 3 51 ? -13.475 115.475 4.716 1.00 0.00 51 LEU B CA 1
ATOM 4364 C C . LEU C 3 51 ? -12.168 115.219 5.414 1.00 0.00 51 LEU B C 1
ATOM 4365 O O . LEU C 3 51 ? -11.579 114.156 5.243 1.00 0.00 51 LEU B O 1
ATOM 4381 N N . ASN C 3 52 ? -11.666 116.217 6.170 1.00 0.00 52 ASN B N 1
ATOM 4382 C CA . ASN C 3 52 ? -10.354 116.186 6.752 1.00 0.00 52 ASN B CA 1
ATOM 4383 C C . ASN C 3 52 ? -10.351 116.077 8.247 1.00 0.00 52 ASN B C 1
ATOM 4384 O O . ASN C 3 52 ? -9.281 116.152 8.841 1.00 0.00 52 ASN B O 1
ATOM 4395 N N . PHE C 3 53 ? -11.492 115.824 8.917 1.00 0.00 53 PHE B N 1
ATOM 4396 C CA . PHE C 3 53 ? -11.434 115.627 10.343 1.00 0.00 53 PHE B CA 1
ATOM 4397 C C . PHE C 3 53 ? -12.616 114.841 10.790 1.00 0.00 53 PHE B C 1
ATOM 4398 O O . PHE C 3 53 ? -13.654 114.825 10.141 1.00 0.00 53 PHE B O 1
ATOM 4415 N N . ARG C 3 54 ? -12.448 114.158 11.936 1.00 0.00 54 ARG B N 1
ATOM 4416 C CA . ARG C 3 54 ? -13.460 113.393 12.603 1.00 0.00 54 ARG B CA 1
ATOM 4417 C C . ARG C 3 54 ? -13.004 113.376 14.027 1.00 0.00 54 ARG B C 1
ATOM 4418 O O . ARG C 3 54 ? -11.905 113.835 14.325 1.00 0.00 54 ARG B O 1
ATOM 4439 N N . THR C 3 55 ? -13.848 112.869 14.961 1.00 0.00 55 THR B N 1
ATOM 4440 C CA . THR C 3 55 ? -13.561 112.822 16.383 1.00 0.00 55 THR B CA 1
ATOM 4441 C C . THR C 3 55 ? -12.312 112.032 16.662 1.00 0.00 55 THR B C 1
ATOM 4442 O O . THR C 3 55 ? -12.044 111.035 15.999 1.00 0.00 55 THR B O 1
ATOM 4453 N N . MET C 3 56 ? -11.464 112.550 17.573 1.00 0.00 56 MET B N 1
ATOM 4454 C CA . MET C 3 56 ? -10.132 112.052 17.766 1.00 0.00 56 MET B CA 1
ATOM 4455 C C . MET C 3 56 ? -10.147 111.149 18.951 1.00 0.00 56 MET B C 1
ATOM 4456 O O . MET C 3 56 ? -10.066 109.938 18.777 1.00 0.00 56 MET B O 1
ATOM 4470 N N . ASN C 3 57 ? -10.282 111.713 20.169 1.00 0.00 57 ASN B N 1
ATOM 4471 C CA . ASN C 3 57 ? -10.290 111.019 21.430 1.00 0.00 57 ASN B CA 1
ATOM 4472 C C . ASN C 3 57 ? -8.877 110.700 21.822 1.00 0.00 57 ASN B C 1
ATOM 4473 O O . ASN C 3 57 ? -8.323 109.694 21.396 1.00 0.00 57 ASN B O 1
ATOM 4484 N N . VAL C 3 58 ? -8.270 111.576 22.649 1.00 0.00 58 VAL B N 1
ATOM 4485 C CA . VAL C 3 58 ? -6.901 111.465 23.062 1.00 0.00 58 VAL B CA 1
ATOM 4486 C C . VAL C 3 58 ? -6.972 111.472 24.549 1.00 0.00 58 VAL B C 1
ATOM 4487 O O . VAL C 3 58 ? -7.579 112.364 25.128 1.00 0.00 58 VAL B O 1
ATOM 4500 N N . ASP C 3 59 ? -6.349 110.475 25.212 1.00 0.00 59 ASP B N 1
ATOM 4501 C CA . ASP C 3 59 ? -6.307 110.381 26.649 1.00 0.00 59 ASP B CA 1
ATOM 4502 C C . ASP C 3 59 ? -4.983 110.938 27.036 1.00 0.00 59 ASP B C 1
ATOM 4503 O O . ASP C 3 59 ? -3.972 110.540 26.471 1.00 0.00 59 ASP B O 1
ATOM 4512 N N . ILE C 3 60 ? -4.946 111.864 28.016 1.00 0.00 60 ILE B N 1
ATOM 4513 C CA . ILE C 3 60 ? -3.710 112.464 28.440 1.00 0.00 60 ILE B CA 1
ATOM 4514 C C . ILE C 3 60 ? -3.515 112.225 29.905 1.00 0.00 60 ILE B C 1
ATOM 4515 O O . ILE C 3 60 ? -2.550 112.722 30.474 1.00 0.00 60 ILE B O 1
ATOM 4526 N N . PHE C 3 61 ? -4.344 111.345 30.510 1.00 0.00 61 PHE B N 1
ATOM 4527 C CA . PHE C 3 61 ? -4.250 110.921 31.884 1.00 0.00 61 PHE B CA 1
ATOM 4528 C C . PHE C 3 61 ? -4.770 109.529 31.872 1.00 0.00 61 PHE B C 1
ATOM 4529 O O . PHE C 3 61 ? -5.483 109.134 30.959 1.00 0.00 61 PHE B O 1
ATOM 4546 N N . THR C 3 62 ? -4.369 108.715 32.865 1.00 0.00 62 THR B N 1
ATOM 4547 C CA . THR C 3 62 ? -4.686 107.311 32.909 1.00 0.00 62 THR B CA 1
ATOM 4548 C C . THR C 3 62 ? -6.079 107.040 33.407 1.00 0.00 62 THR B C 1
ATOM 4549 O O . THR C 3 62 ? -6.583 105.938 33.222 1.00 0.00 62 THR B O 1
ATOM 4560 N N . VAL C 3 63 ? -6.747 108.031 34.031 1.00 0.00 63 VAL B N 1
ATOM 4561 C CA . VAL C 3 63 ? -8.104 107.893 34.484 1.00 0.00 63 VAL B CA 1
ATOM 4562 C C . VAL C 3 63 ? -8.810 109.115 34.013 1.00 0.00 63 VAL B C 1
ATOM 4563 O O . VAL C 3 63 ? -8.193 110.138 33.738 1.00 0.00 63 VAL B O 1
ATOM 4576 N N . SER C 3 64 ? -10.150 109.025 33.914 1.00 0.00 64 SER B N 1
ATOM 4577 C CA . SER C 3 64 ? -11.023 110.085 33.493 1.00 0.00 64 SER B CA 1
ATOM 4578 C C . SER C 3 64 ? -11.263 110.953 34.688 1.00 0.00 64 SER B C 1
ATOM 4579 O O . SER C 3 64 ? -11.266 110.460 35.806 1.00 0.00 64 SER B O 1
ATOM 4587 N N . HIS C 3 65 ? -11.486 112.266 34.491 1.00 0.00 65 HIS B N 1
ATOM 4588 C CA . HIS C 3 65 ? -11.730 113.160 35.592 1.00 0.00 65 HIS B CA 1
ATOM 4589 C C . HIS C 3 65 ? -13.171 113.541 35.591 1.00 0.00 65 HIS B C 1
ATOM 4590 O O . HIS C 3 65 ? -13.595 114.290 36.462 1.00 0.00 65 HIS B O 1
ATOM 4597 N N . THR C 3 66 ? -13.955 113.055 34.611 1.00 0.00 66 THR B N 1
ATOM 4598 C CA . THR C 3 66 ? -15.354 113.361 34.498 1.00 0.00 66 THR B CA 1
ATOM 4599 C C . THR C 3 66 ? -16.188 112.192 34.895 1.00 0.00 66 THR B C 1
ATOM 4600 O O . THR C 3 66 ? -17.403 112.320 34.940 1.00 0.00 66 THR B O 1
ATOM 4611 N N . LYS C 3 67 ? -15.604 111.000 35.153 1.00 0.00 67 LYS B N 1
ATOM 4612 C CA . LYS C 3 67 ? -16.327 109.930 35.800 1.00 0.00 67 LYS B CA 1
ATOM 4613 C C . LYS C 3 67 ? -16.893 110.366 37.103 1.00 0.00 67 LYS B C 1
ATOM 4614 O O . LYS C 3 67 ? -16.233 111.057 37.866 1.00 0.00 67 LYS B O 1
ATOM 4633 N N . VAL C 3 68 ? -18.180 110.042 37.319 1.00 0.00 68 VAL B N 1
ATOM 4634 C CA . VAL C 3 68 ? -19.002 110.525 38.395 1.00 0.00 68 VAL B CA 1
ATOM 4635 C C . VAL C 3 68 ? -18.448 110.163 39.735 1.00 0.00 68 VAL B C 1
ATOM 4636 O O . VAL C 3 68 ? -18.446 110.981 40.644 1.00 0.00 68 VAL B O 1
ATOM 4649 N N . ASP C 3 69 ? -17.936 108.930 39.894 1.00 0.00 69 ASP B N 1
ATOM 4650 C CA . ASP C 3 69 ? -17.322 108.491 41.121 1.00 0.00 69 ASP B CA 1
ATOM 4651 C C . ASP C 3 69 ? -16.125 109.309 41.481 1.00 0.00 69 ASP B C 1
ATOM 4652 O O . ASP C 3 69 ? -15.935 109.666 42.638 1.00 0.00 69 ASP B O 1
ATOM 4661 N N . ASN C 3 70 ? -15.276 109.586 40.480 1.00 0.00 70 ASN B N 1
ATOM 4662 C CA . ASN C 3 70 ? -14.051 110.305 40.642 1.00 0.00 70 ASN B CA 1
ATOM 4663 C C . ASN C 3 70 ? -14.222 111.747 41.004 1.00 0.00 70 ASN B C 1
ATOM 4664 O O . ASN C 3 70 ? -13.578 112.223 41.929 1.00 0.00 70 ASN B O 1
ATOM 4675 N N . ILE C 3 71 ? -15.071 112.506 40.288 1.00 0.00 71 ILE B N 1
ATOM 4676 C CA . ILE C 3 71 ? -15.188 113.926 40.493 1.00 0.00 71 ILE B CA 1
ATOM 4677 C C . ILE C 3 71 ? -15.719 114.318 41.844 1.00 0.00 71 ILE B C 1
ATOM 4678 O O . ILE C 3 71 ? -15.283 115.315 42.404 1.00 0.00 71 ILE B O 1
ATOM 4689 N N . PHE C 3 72 ? -16.678 113.564 42.414 1.00 0.00 72 PHE B N 1
ATOM 4690 C CA . PHE C 3 72 ? -17.250 113.902 43.692 1.00 0.00 72 PHE B CA 1
ATOM 4691 C C . PHE C 3 72 ? -16.527 113.232 44.816 1.00 0.00 72 PHE B C 1
ATOM 4692 O O . PHE C 3 72 ? -16.918 113.389 45.961 1.00 0.00 72 PHE B O 1
ATOM 4709 N N . GLY C 3 73 ? -15.402 112.543 44.541 1.00 0.00 73 GLY B N 1
ATOM 4710 C CA . GLY C 3 73 ? -14.572 111.927 45.543 1.00 0.00 73 GLY B CA 1
ATOM 4711 C C . GLY C 3 73 ? -13.731 112.958 46.232 1.00 0.00 73 GLY B C 1
ATOM 4712 O O . GLY C 3 73 ? -13.325 112.773 47.373 1.00 0.00 73 GLY B O 1
ATOM 4716 N N . ARG C 3 74 ? -13.490 114.100 45.564 1.00 0.00 74 ARG B N 1
ATOM 4717 C CA . ARG C 3 74 ? -12.775 115.221 46.096 1.00 0.00 74 ARG B CA 1
ATOM 4718 C C . ARG C 3 74 ? -13.740 116.021 46.910 1.00 0.00 74 ARG B C 1
ATOM 4719 O O . ARG C 3 74 ? -14.898 116.128 46.537 1.00 0.00 74 ARG B O 1
ATOM 4740 N N . ALA C 3 75 ? -13.308 116.560 48.070 1.00 0.00 75 ALA B N 1
ATOM 4741 C CA . ALA C 3 75 ? -14.181 117.220 49.006 1.00 0.00 75 ALA B CA 1
ATOM 4742 C C . ALA C 3 75 ? -14.346 118.665 48.668 1.00 0.00 75 ALA B C 1
ATOM 4743 O O . ALA C 3 75 ? -13.732 119.159 47.735 1.00 0.00 75 ALA B O 1
ATOM 4750 N N . TRP C 3 76 ? -15.300 119.344 49.330 1.00 0.00 76 TRP B N 1
ATOM 4751 C CA . TRP C 3 76 ? -15.562 120.735 49.101 1.00 0.00 76 TRP B CA 1
ATOM 4752 C C . TRP C 3 76 ? -16.028 121.307 50.396 1.00 0.00 76 TRP B C 1
ATOM 4753 O O . TRP C 3 76 ? -16.821 120.698 51.095 1.00 0.00 76 TRP B O 1
ATOM 4774 N N . TYR C 3 77 ? -15.528 122.501 50.757 1.00 0.00 77 TYR B N 1
ATOM 4775 C CA . TYR C 3 77 ? -15.887 123.248 51.933 1.00 0.00 77 TYR B CA 1
ATOM 4776 C C . TYR C 3 77 ? -17.366 123.520 52.025 1.00 0.00 77 TYR B C 1
ATOM 4777 O O . TYR C 3 77 ? -17.957 124.026 51.080 1.00 0.00 77 TYR B O 1
ATOM 4795 N N . VAL C 3 78 ? -17.993 123.164 53.165 1.00 0.00 78 VAL B N 1
ATOM 4796 C CA . VAL C 3 78 ? -19.383 123.398 53.428 1.00 0.00 78 VAL B CA 1
ATOM 4797 C C . VAL C 3 78 ? -19.551 124.585 54.339 1.00 0.00 78 VAL B C 1
ATOM 4798 O O . VAL C 3 78 ? -20.148 125.570 53.923 1.00 0.00 78 VAL B O 1
ATOM 4811 N N . THR C 3 79 ? -19.112 124.498 55.618 1.00 0.00 79 THR B N 1
ATOM 4812 C CA . THR C 3 79 ? -19.351 125.524 56.615 1.00 0.00 79 THR B CA 1
ATOM 4813 C C . THR C 3 79 ? -18.306 125.405 57.682 1.00 0.00 79 THR B C 1
ATOM 4814 O O . THR C 3 79 ? -17.597 124.412 57.767 1.00 0.00 79 THR B O 1
ATOM 4825 N N . SER C 3 80 ? -18.230 126.440 58.545 1.00 0.00 80 SER B N 1
ATOM 4826 C CA . SER C 3 80 ? -17.344 126.538 59.666 1.00 0.00 80 SER B CA 1
ATOM 4827 C C . SER C 3 80 ? -18.239 126.979 60.797 1.00 0.00 80 SER B C 1
ATOM 4828 O O . SER C 3 80 ? -19.254 127.626 60.557 1.00 0.00 80 SER B O 1
ATOM 4836 N N . HIS C 3 81 ? -17.922 126.610 62.058 1.00 0.00 81 HIS B N 1
ATOM 4837 C CA . HIS C 3 81 ? -18.767 126.928 63.177 1.00 0.00 81 HIS B CA 1
ATOM 4838 C C . HIS C 3 81 ? -17.966 127.074 64.426 1.00 0.00 81 HIS B C 1
ATOM 4839 O O . HIS C 3 81 ? -17.186 126.194 64.758 1.00 0.00 81 HIS B O 1
ATOM 4846 N N . ASP C 3 82 ? -18.166 128.186 65.168 1.00 0.00 82 ASP B N 1
ATOM 4847 C CA . ASP C 3 82 ? -17.522 128.443 66.434 1.00 0.00 82 ASP B CA 1
ATOM 4848 C C . ASP C 3 82 ? -18.426 128.015 67.557 1.00 0.00 82 ASP B C 1
ATOM 4849 O O . ASP C 3 82 ? -19.518 128.545 67.734 1.00 0.00 82 ASP B O 1
ATOM 4858 N N . PHE C 3 83 ? -17.939 127.064 68.370 1.00 0.00 83 PHE B N 1
ATOM 4859 C CA . PHE C 3 83 ? -18.527 126.501 69.555 1.00 0.00 83 PHE B CA 1
ATOM 4860 C C . PHE C 3 83 ? -18.214 127.279 70.792 1.00 0.00 83 PHE B C 1
ATOM 4861 O O . PHE C 3 83 ? -17.196 127.013 71.416 1.00 0.00 83 PHE B O 1
ATOM 4878 N N . ASN C 3 84 ? -19.050 128.239 71.223 1.00 0.00 84 ASN B N 1
ATOM 4879 C CA . ASN C 3 84 ? -18.748 129.005 72.413 1.00 0.00 84 ASN B CA 1
ATOM 4880 C C . ASN C 3 84 ? -19.333 128.335 73.636 1.00 0.00 84 ASN B C 1
ATOM 4881 O O . ASN C 3 84 ? -19.158 128.826 74.748 1.00 0.00 84 ASN B O 1
ATOM 4892 N N . ASN C 3 85 ? -20.015 127.182 73.473 1.00 0.00 85 ASN B N 1
ATOM 4893 C CA . ASN C 3 85 ? -20.585 126.444 74.569 1.00 0.00 85 ASN B CA 1
ATOM 4894 C C . ASN C 3 85 ? -20.750 125.029 74.101 1.00 0.00 85 ASN B C 1
ATOM 4895 O O . ASN C 3 85 ? -20.389 124.686 72.980 1.00 0.00 85 ASN B O 1
ATOM 4906 N N . GLY C 3 86 ? -21.241 124.148 74.996 1.00 0.00 86 GLY B N 1
ATOM 4907 C CA . GLY C 3 86 ? -21.303 122.723 74.793 1.00 0.00 86 GLY B CA 1
ATOM 4908 C C . GLY C 3 86 ? -22.434 122.256 73.932 1.00 0.00 86 GLY B C 1
ATOM 4909 O O . GLY C 3 86 ? -22.520 121.065 73.658 1.00 0.00 86 GLY B O 1
ATOM 4913 N N . ASP C 3 87 ? -23.353 123.156 73.519 1.00 0.00 87 ASP B N 1
ATOM 4914 C CA . ASP C 3 87 ? -24.539 122.838 72.751 1.00 0.00 87 ASP B CA 1
ATOM 4915 C C . ASP C 3 87 ? -24.258 122.225 71.413 1.00 0.00 87 ASP B C 1
ATOM 4916 O O . ASP C 3 87 ? -23.311 122.601 70.733 1.00 0.00 87 ASP B O 1
ATOM 4925 N N . THR C 3 88 ? -25.146 121.293 70.995 1.00 0.00 88 THR B N 1
ATOM 4926 C CA . THR C 3 88 ? -25.116 120.599 69.732 1.00 0.00 88 THR B CA 1
ATOM 4927 C C . THR C 3 88 ? -25.396 121.575 68.626 1.00 0.00 88 THR B C 1
ATOM 4928 O O . THR C 3 88 ? -26.252 122.446 68.752 1.00 0.00 88 THR B O 1
ATOM 4939 N N . TRP C 3 89 ? -24.695 121.406 67.496 1.00 0.00 89 TRP B N 1
ATOM 4940 C CA . TRP C 3 89 ? -24.793 122.216 66.327 1.00 0.00 89 TRP B CA 1
ATOM 4941 C C . TRP C 3 89 ? -25.426 121.341 65.298 1.00 0.00 89 TRP B C 1
ATOM 4942 O O . TRP C 3 89 ? -24.822 120.357 64.899 1.00 0.00 89 TRP B O 1
ATOM 4963 N N . ARG C 3 90 ? -26.655 121.672 64.850 1.00 0.00 90 ARG B N 1
ATOM 4964 C CA . ARG C 3 90 ? -27.324 121.001 63.766 1.00 0.00 90 ARG B CA 1
ATOM 4965 C C . ARG C 3 90 ? -27.108 121.846 62.565 1.00 0.00 90 ARG B C 1
ATOM 4966 O O . ARG C 3 90 ? -27.388 123.037 62.585 1.00 0.00 90 ARG B O 1
ATOM 4987 N N . GLN C 3 91 ? -26.544 121.245 61.508 1.00 0.00 91 GLN B N 1
ATOM 4988 C CA . GLN C 3 91 ? -26.228 121.915 60.292 1.00 0.00 91 GLN B CA 1
ATOM 4989 C C . GLN C 3 91 ? -26.808 121.060 59.237 1.00 0.00 91 GLN B C 1
ATOM 4990 O O . GLN C 3 91 ? -26.490 119.883 59.156 1.00 0.00 91 GLN B O 1
ATOM 5004 N N . LYS C 3 92 ? -27.670 121.629 58.382 1.00 0.00 92 LYS B N 1
ATOM 5005 C CA . LYS C 3 92 ? -28.227 120.924 57.270 1.00 0.00 92 LYS B CA 1
ATOM 5006 C C . LYS C 3 92 ? -27.266 121.017 56.133 1.00 0.00 92 LYS B C 1
ATOM 5007 O O . LYS C 3 92 ? -26.744 122.081 55.821 1.00 0.00 92 LYS B O 1
ATOM 5026 N N . LEU C 3 93 ? -26.934 119.852 55.556 1.00 0.00 93 LEU B N 1
ATOM 5027 C CA . LEU C 3 93 ? -25.976 119.707 54.506 1.00 0.00 93 LEU B CA 1
ATOM 5028 C C . LEU C 3 93 ? -26.758 119.619 53.248 1.00 0.00 93 LEU B C 1
ATOM 5029 O O . LEU C 3 93 ? -27.899 119.177 53.244 1.00 0.00 93 LEU B O 1
ATOM 5045 N N . THR C 3 94 ? -26.169 120.119 52.153 1.00 0.00 94 THR B N 1
ATOM 5046 C CA . THR C 3 94 ? -26.798 120.135 50.871 1.00 0.00 94 THR B CA 1
ATOM 5047 C C . THR C 3 94 ? -25.678 120.276 49.901 1.00 0.00 94 THR B C 1
ATOM 5048 O O . THR C 3 94 ? -24.552 120.598 50.266 1.00 0.00 94 THR B O 1
ATOM 5059 N N . PHE C 3 95 ? -25.993 120.058 48.611 1.00 0.00 95 PHE B N 1
ATOM 5060 C CA . PHE C 3 95 ? -25.109 120.179 47.491 1.00 0.00 95 PHE B CA 1
ATOM 5061 C C . PHE C 3 95 ? -24.718 121.624 47.324 1.00 0.00 95 PHE B C 1
ATOM 5062 O O . PHE C 3 95 ? -25.529 122.487 47.640 1.00 0.00 95 PHE B O 1
ATOM 5079 N N . PRO C 3 96 ? -23.510 121.964 46.920 1.00 0.00 96 PRO B N 1
ATOM 5080 C CA . PRO C 3 96 ? -23.057 123.333 46.891 1.00 0.00 96 PRO B CA 1
ATOM 5081 C C . PRO C 3 96 ? -23.420 123.925 45.567 1.00 0.00 96 PRO B C 1
ATOM 5082 O O . PRO C 3 96 ? -23.900 123.208 44.696 1.00 0.00 96 PRO B O 1
ATOM 5093 N N . LYS C 3 97 ? -23.259 125.252 45.430 1.00 0.00 97 LYS B N 1
ATOM 5094 C CA . LYS C 3 97 ? -23.515 125.947 44.204 1.00 0.00 97 LYS B CA 1
ATOM 5095 C C . LYS C 3 97 ? -22.260 126.653 43.798 1.00 0.00 97 LYS B C 1
ATOM 5096 O O . LYS C 3 97 ? -22.285 127.601 43.023 1.00 0.00 97 LYS B O 1
ATOM 5115 N N . GLU C 3 98 ? -21.110 126.169 44.290 1.00 0.00 98 GLU B N 1
ATOM 5116 C CA . GLU C 3 98 ? -19.824 126.681 43.942 1.00 0.00 98 GLU B CA 1
ATOM 5117 C C . GLU C 3 98 ? -18.886 125.547 44.170 1.00 0.00 98 GLU B C 1
ATOM 5118 O O . GLU C 3 98 ? -19.277 124.486 44.646 1.00 0.00 98 GLU B O 1
ATOM 5130 N N . GLY C 3 99 ? -17.621 125.698 43.738 1.00 0.00 99 GLY B N 1
ATOM 5131 C CA . GLY C 3 99 ? -16.645 124.642 43.786 1.00 0.00 99 GLY B CA 1
ATOM 5132 C C . GLY C 3 99 ? -16.916 123.686 42.674 1.00 0.00 99 GLY B C 1
ATOM 5133 O O . GLY C 3 99 ? -17.601 124.017 41.715 1.00 0.00 99 GLY B O 1
ATOM 5137 N N . HIS C 3 100 ? -16.362 122.466 42.760 1.00 0.00 100 HIS B N 1
ATOM 5138 C CA . HIS C 3 100 ? -16.492 121.476 41.725 1.00 0.00 100 HIS B CA 1
ATOM 5139 C C . HIS C 3 100 ? -17.654 120.592 42.054 1.00 0.00 100 HIS B C 1
ATOM 5140 O O . HIS C 3 100 ? -18.035 119.732 41.269 1.00 0.00 100 HIS B O 1
ATOM 5147 N N . GLY C 3 101 ? -18.223 120.768 43.262 1.00 0.00 101 GLY B N 1
ATOM 5148 C CA . GLY C 3 101 ? -19.313 120.005 43.787 1.00 0.00 101 GLY B CA 1
ATOM 5149 C C . GLY C 3 101 ? -20.575 120.295 43.061 1.00 0.00 101 GLY B C 1
ATOM 5150 O O . GLY C 3 101 ? -21.436 119.431 42.983 1.00 0.00 101 GLY B O 1
ATOM 5154 N N . MET C 3 102 ? -20.733 121.542 42.566 1.00 0.00 102 MET B N 1
ATOM 5155 C CA . MET C 3 102 ? -21.883 122.051 41.868 1.00 0.00 102 MET B CA 1
ATOM 5156 C C . MET C 3 102 ? -22.238 121.370 40.569 1.00 0.00 102 MET B C 1
ATOM 5157 O O . MET C 3 102 ? -23.154 121.817 39.891 1.00 0.00 102 MET B O 1
ATOM 5171 N N . LEU C 3 103 ? -21.590 120.254 40.184 1.00 0.00 103 LEU B N 1
ATOM 5172 C CA . LEU C 3 103 ? -21.908 119.532 38.979 1.00 0.00 103 LEU B CA 1
ATOM 5173 C C . LEU C 3 103 ? -23.021 118.586 39.297 1.00 0.00 103 LEU B C 1
ATOM 5174 O O . LEU C 3 103 ? -23.613 117.990 38.406 1.00 0.00 103 LEU B O 1
ATOM 5190 N N . SER C 3 104 ? -23.369 118.474 40.589 1.00 0.00 104 SER B N 1
ATOM 5191 C CA . SER C 3 104 ? -24.462 117.704 41.091 1.00 0.00 104 SER B CA 1
ATOM 5192 C C . SER C 3 104 ? -25.764 118.396 40.818 1.00 0.00 104 SER B C 1
ATOM 5193 O O . SER C 3 104 ? -26.813 117.770 40.876 1.00 0.00 104 SER B O 1
ATOM 5201 N N . GLN C 3 105 ? -25.710 119.712 40.507 1.00 0.00 105 GLN B N 1
ATOM 5202 C CA . GLN C 3 105 ? -26.825 120.561 40.182 1.00 0.00 105 GLN B CA 1
ATOM 5203 C C . GLN C 3 105 ? -27.406 120.248 38.837 1.00 0.00 105 GLN B C 1
ATOM 5204 O O . GLN C 3 105 ? -28.469 120.749 38.495 1.00 0.00 105 GLN B O 1
ATOM 5218 N N . PHE C 3 106 ? -26.791 119.300 38.108 1.00 0.00 106 PHE B N 1
ATOM 5219 C CA . PHE C 3 106 ? -27.228 118.856 36.823 1.00 0.00 106 PHE B CA 1
ATOM 5220 C C . PHE C 3 106 ? -28.103 117.667 37.001 1.00 0.00 106 PHE B C 1
ATOM 5221 O O . PHE C 3 106 ? -28.512 117.082 36.014 1.00 0.00 106 PHE B O 1
ATOM 5238 N N . PHE C 3 107 ? -28.404 117.260 38.243 1.00 0.00 107 PHE B N 1
ATOM 5239 C CA . PHE C 3 107 ? -29.205 116.105 38.533 1.00 0.00 107 PHE B CA 1
ATOM 5240 C C . PHE C 3 107 ? -30.282 116.524 39.449 1.00 0.00 107 PHE B C 1
ATOM 5241 O O . PHE C 3 107 ? -30.218 117.583 40.059 1.00 0.00 107 PHE B O 1
ATOM 5258 N N . ALA C 3 108 ? -31.315 115.679 39.547 1.00 0.00 108 ALA B N 1
ATOM 5259 C CA . ALA C 3 108 ? -32.473 115.946 40.329 1.00 0.00 108 ALA B CA 1
ATOM 5260 C C . ALA C 3 108 ? -32.359 115.144 41.578 1.00 0.00 108 ALA B C 1
ATOM 5261 O O . ALA C 3 108 ? -32.715 115.645 42.634 1.00 0.00 108 ALA B O 1
ATOM 5268 N N . TYR C 3 109 ? -31.890 113.878 41.486 1.00 0.00 109 TYR B N 1
ATOM 5269 C CA . TYR C 3 109 ? -31.898 112.958 42.597 1.00 0.00 109 TYR B CA 1
ATOM 5270 C C . TYR C 3 109 ? -30.532 112.466 42.898 1.00 0.00 109 TYR B C 1
ATOM 5271 O O . TYR C 3 109 ? -29.623 112.673 42.111 1.00 0.00 109 TYR B O 1
ATOM 5289 N N . PHE C 3 110 ? -30.377 111.797 44.061 1.00 0.00 110 PHE B N 1
ATOM 5290 C CA . PHE C 3 110 ? -29.129 111.307 44.564 1.00 0.00 110 PHE B CA 1
ATOM 5291 C C . PHE C 3 110 ? -29.411 110.201 45.545 1.00 0.00 110 PHE B C 1
ATOM 5292 O O . PHE C 3 110 ? -30.283 110.329 46.390 1.00 0.00 110 PHE B O 1
ATOM 5309 N N . THR C 3 111 ? -28.624 109.108 45.483 1.00 0.00 111 THR B N 1
ATOM 5310 C CA . THR C 3 111 ? -28.640 108.007 46.408 1.00 0.00 111 THR B CA 1
ATOM 5311 C C . THR C 3 111 ? -27.207 107.669 46.640 1.00 0.00 111 THR B C 1
ATOM 5312 O O . THR C 3 111 ? -26.496 107.431 45.676 1.00 0.00 111 THR B O 1
ATOM 5323 N N . GLY C 3 112 ? -26.730 107.541 47.888 1.00 0.00 112 GLY B N 1
ATOM 5324 C CA . GLY C 3 112 ? -25.364 107.117 48.051 1.00 0.00 112 GLY B CA 1
ATOM 5325 C C . GLY C 3 112 ? -24.848 107.488 49.378 1.00 0.00 112 GLY B C 1
ATOM 5326 O O . GLY C 3 112 ? -25.506 108.162 50.160 1.00 0.00 112 GLY B O 1
ATOM 5330 N N . GLU C 3 113 ? -23.597 107.062 49.644 1.00 0.00 113 GLU B N 1
ATOM 5331 C CA . GLU C 3 113 ? -22.885 107.380 50.845 1.00 0.00 113 GLU B CA 1
ATOM 5332 C C . GLU C 3 113 ? -22.257 108.715 50.634 1.00 0.00 113 GLU B C 1
ATOM 5333 O O . GLU C 3 113 ? -22.007 109.109 49.502 1.00 0.00 113 GLU B O 1
ATOM 5345 N N . ILE C 3 114 ? -22.012 109.455 51.727 1.00 0.00 114 ILE B N 1
ATOM 5346 C CA . ILE C 3 114 ? -21.394 110.741 51.682 1.00 0.00 114 ILE B CA 1
ATOM 5347 C C . ILE C 3 114 ? -20.343 110.666 52.720 1.00 0.00 114 ILE B C 1
ATOM 5348 O O . ILE C 3 114 ? -20.536 110.044 53.752 1.00 0.00 114 ILE B O 1
ATOM 5359 N N . ASN C 3 115 ? -19.186 111.300 52.485 1.00 0.00 115 ASN B N 1
ATOM 5360 C CA . ASN C 3 115 ? -18.118 111.356 53.435 1.00 0.00 115 ASN B CA 1
ATOM 5361 C C . ASN C 3 115 ? -18.206 112.726 53.993 1.00 0.00 115 ASN B C 1
ATOM 5362 O O . ASN C 3 115 ? -18.458 113.670 53.260 1.00 0.00 115 ASN B O 1
ATOM 5373 N N . ILE C 3 116 ? -17.993 112.873 55.306 1.00 0.00 116 ILE B N 1
ATOM 5374 C CA . ILE C 3 116 ? -17.961 114.138 55.972 1.00 0.00 116 ILE B CA 1
ATOM 5375 C C . ILE C 3 116 ? -16.580 114.187 56.525 1.00 0.00 116 ILE B C 1
ATOM 5376 O O . ILE C 3 116 ? -16.071 113.174 56.966 1.00 0.00 116 ILE B O 1
ATOM 5387 N N . HIS C 3 117 ? -15.913 115.344 56.425 1.00 0.00 117 HIS B N 1
ATOM 5388 C CA . HIS C 3 117 ? -14.552 115.574 56.805 1.00 0.00 117 HIS B CA 1
ATOM 5389 C C . HIS C 3 117 ? -14.677 116.716 57.740 1.00 0.00 117 HIS B C 1
ATOM 5390 O O . HIS C 3 117 ? -15.334 117.691 57.417 1.00 0.00 117 HIS B O 1
ATOM 5397 N N . ILE C 3 118 ? -14.253 116.522 58.993 1.00 0.00 118 ILE B N 1
ATOM 5398 C CA . ILE C 3 118 ? -14.391 117.479 60.043 1.00 0.00 118 ILE B CA 1
ATOM 5399 C C . ILE C 3 118 ? -13.012 117.804 60.516 1.00 0.00 118 ILE B C 1
ATOM 5400 O O . ILE C 3 118 ? -12.261 116.898 60.836 1.00 0.00 118 ILE B O 1
ATOM 5411 N N . LEU C 3 119 ? -12.649 119.102 60.608 1.00 0.00 119 LEU B N 1
ATOM 5412 C CA . LEU C 3 119 ? -11.397 119.569 61.140 1.00 0.00 119 LEU B CA 1
ATOM 5413 C C . LEU C 3 119 ? -11.719 120.198 62.446 1.00 0.00 119 LEU B C 1
ATOM 5414 O O . LEU C 3 119 ? -12.163 121.336 62.466 1.00 0.00 119 LEU B O 1
ATOM 5430 N N . TYR C 3 120 ? -11.522 119.505 63.576 1.00 0.00 120 TYR B N 1
ATOM 5431 C CA . TYR C 3 120 ? -11.791 120.060 64.877 1.00 0.00 120 TYR B CA 1
ATOM 5432 C C . TYR C 3 120 ? -10.593 120.813 65.372 1.00 0.00 120 TYR B C 1
ATOM 5433 O O . TYR C 3 120 ? -9.546 120.212 65.558 1.00 0.00 120 TYR B O 1
ATOM 5451 N N . MET C 3 121 ? -10.715 122.136 65.613 1.00 0.00 121 MET B N 1
ATOM 5452 C CA . MET C 3 121 ? -9.628 122.949 66.094 1.00 0.00 121 MET B CA 1
ATOM 5453 C C . MET C 3 121 ? -9.946 123.323 67.496 1.00 0.00 121 MET B C 1
ATOM 5454 O O . MET C 3 121 ? -10.799 124.161 67.746 1.00 0.00 121 MET B O 1
ATOM 5468 N N . ALA C 3 122 ? -9.266 122.682 68.460 1.00 0.00 122 ALA B N 1
ATOM 5469 C CA . ALA C 3 122 ? -9.477 122.941 69.850 1.00 0.00 122 ALA B CA 1
ATOM 5470 C C . ALA C 3 122 ? -8.169 122.775 70.525 1.00 0.00 122 ALA B C 1
ATOM 5471 O O . ALA C 3 122 ? -7.220 122.261 69.945 1.00 0.00 122 ALA B O 1
ATOM 5478 N N . LYS C 3 123 ? -8.085 123.231 71.790 1.00 0.00 123 LYS B N 1
ATOM 5479 C CA . LYS C 3 123 ? -6.884 123.136 72.569 1.00 0.00 123 LYS B CA 1
ATOM 5480 C C . LYS C 3 123 ? -7.004 121.907 73.423 1.00 0.00 123 LYS B C 1
ATOM 5481 O O . LYS C 3 123 ? -6.017 121.215 73.650 1.00 0.00 123 LYS B O 1
ATOM 5500 N N . GLN C 3 124 ? -8.234 121.583 73.876 1.00 0.00 124 GLN B N 1
ATOM 5501 C CA . GLN C 3 124 ? -8.541 120.407 74.644 1.00 0.00 124 GLN B CA 1
ATOM 5502 C C . GLN C 3 124 ? -9.961 120.093 74.315 1.00 0.00 124 GLN B C 1
ATOM 5503 O O . GLN C 3 124 ? -10.692 120.956 73.839 1.00 0.00 124 GLN B O 1
ATOM 5517 N N . GLY C 3 125 ? -10.395 118.843 74.581 1.00 0.00 125 GLY B N 1
ATOM 5518 C CA . GLY C 3 125 ? -11.749 118.422 74.344 1.00 0.00 125 GLY B CA 1
ATOM 5519 C C . GLY C 3 125 ? -11.796 117.417 73.258 1.00 0.00 125 GLY B C 1
ATOM 5520 O O . GLY C 3 125 ? -10.774 116.918 72.808 1.00 0.00 125 GLY B O 1
ATOM 5524 N N . PHE C 3 126 ? -13.027 117.055 72.864 1.00 0.00 126 PHE B N 1
ATOM 5525 C CA . PHE C 3 126 ? -13.336 116.070 71.871 1.00 0.00 126 PHE B CA 1
ATOM 5526 C C . PHE C 3 126 ? -14.567 116.595 71.227 1.00 0.00 126 PHE B C 1
ATOM 5527 O O . PHE C 3 126 ? -15.292 117.364 71.841 1.00 0.00 126 PHE B O 1
ATOM 5544 N N . LEU C 3 127 ? -14.837 116.217 69.965 1.00 0.00 127 LEU B N 1
ATOM 5545 C CA . LEU C 3 127 ? -15.999 116.672 69.257 1.00 0.00 127 LEU B CA 1
ATOM 5546 C C . LEU C 3 127 ? -16.725 115.439 68.876 1.00 0.00 127 LEU B C 1
ATOM 5547 O O . LEU C 3 127 ? -16.120 114.520 68.350 1.00 0.00 127 LEU B O 1
ATOM 5563 N N . ARG C 3 128 ? -18.036 115.365 69.177 1.00 0.00 128 ARG B N 1
ATOM 5564 C CA . ARG C 3 128 ? -18.839 114.200 68.932 1.00 0.00 128 ARG B CA 1
ATOM 5565 C C . ARG C 3 128 ? -19.674 114.440 67.725 1.00 0.00 128 ARG B C 1
ATOM 5566 O O . ARG C 3 128 ? -20.706 115.092 67.792 1.00 0.00 128 ARG B O 1
ATOM 5587 N N . VAL C 3 129 ? -19.226 113.905 66.572 1.00 0.00 129 VAL B N 1
ATOM 5588 C CA . VAL C 3 129 ? -19.889 114.070 65.311 1.00 0.00 129 VAL B CA 1
ATOM 5589 C C . VAL C 3 129 ? -20.872 112.945 65.162 1.00 0.00 129 VAL B C 1
ATOM 5590 O O . VAL C 3 129 ? -20.619 111.852 65.642 1.00 0.00 129 VAL B O 1
ATOM 5603 N N . ALA C 3 130 ? -22.003 113.181 64.471 1.00 0.00 130 ALA B N 1
ATOM 5604 C CA . ALA C 3 130 ? -23.012 112.202 64.196 1.00 0.00 130 ALA B CA 1
ATOM 5605 C C . ALA C 3 130 ? -23.794 112.748 63.054 1.00 0.00 130 ALA B C 1
ATOM 5606 O O . ALA C 3 130 ? -23.857 113.956 62.871 1.00 0.00 130 ALA B O 1
ATOM 5613 N N . HIS C 3 131 ? -24.367 111.866 62.218 1.00 0.00 131 HIS B N 1
ATOM 5614 C CA . HIS C 3 131 ? -25.107 112.254 61.051 1.00 0.00 131 HIS B CA 1
ATOM 5615 C C . HIS C 3 131 ? -26.402 111.523 61.060 1.00 0.00 131 HIS B C 1
ATOM 5616 O O . HIS C 3 131 ? -26.436 110.331 61.340 1.00 0.00 131 HIS B O 1
ATOM 5623 N N . THR C 3 132 ? -27.503 112.217 60.713 1.00 0.00 132 THR B N 1
ATOM 5624 C CA . THR C 3 132 ? -28.800 111.610 60.619 1.00 0.00 132 THR B CA 1
ATOM 5625 C C . THR C 3 132 ? -29.457 112.279 59.456 1.00 0.00 132 THR B C 1
ATOM 5626 O O . THR C 3 132 ? -29.108 113.394 59.107 1.00 0.00 132 THR B O 1
ATOM 5637 N N . TYR C 3 133 ? -30.441 111.614 58.820 1.00 0.00 133 TYR B N 1
ATOM 5638 C CA . TYR C 3 133 ? -31.249 112.196 57.776 1.00 0.00 133 TYR B CA 1
ATOM 5639 C C . TYR C 3 133 ? -32.602 112.500 58.345 1.00 0.00 133 TYR B C 1
ATOM 5640 O O . TYR C 3 133 ? -33.446 113.056 57.652 1.00 0.00 133 TYR B O 1
ATOM 5658 N N . ASP C 3 134 ? -32.850 112.144 59.628 1.00 0.00 134 ASP B N 1
ATOM 5659 C CA . ASP C 3 134 ? -34.081 112.394 60.328 1.00 0.00 134 ASP B CA 1
ATOM 5660 C C . ASP C 3 134 ? -34.229 113.869 60.547 1.00 0.00 134 ASP B C 1
ATOM 5661 O O . ASP C 3 134 ? -33.295 114.535 60.977 1.00 0.00 134 ASP B O 1
ATOM 5670 N N . THR C 3 135 ? -35.379 114.418 60.113 1.00 0.00 135 THR B N 1
ATOM 5671 C CA . THR C 3 135 ? -35.708 115.813 60.197 1.00 0.00 135 THR B CA 1
ATOM 5672 C C . THR C 3 135 ? -36.073 116.267 61.573 1.00 0.00 135 THR B C 1
ATOM 5673 O O . THR C 3 135 ? -36.073 117.468 61.823 1.00 0.00 135 THR B O 1
ATOM 5684 N N . GLU C 3 136 ? -36.420 115.344 62.495 1.00 0.00 136 GLU B N 1
ATOM 5685 C CA . GLU C 3 136 ? -36.761 115.700 63.843 1.00 0.00 136 GLU B CA 1
ATOM 5686 C C . GLU C 3 136 ? -35.547 116.093 64.628 1.00 0.00 136 GLU B C 1
ATOM 5687 O O . GLU C 3 136 ? -34.606 115.323 64.782 1.00 0.00 136 GLU B O 1
ATOM 5699 N N . ASP C 3 137 ? -35.551 117.359 65.091 1.00 0.00 137 ASP B N 1
ATOM 5700 C CA . ASP C 3 137 ? -34.475 118.024 65.770 1.00 0.00 137 ASP B CA 1
ATOM 5701 C C . ASP C 3 137 ? -34.739 117.897 67.235 1.00 0.00 137 ASP B C 1
ATOM 5702 O O . ASP C 3 137 ? -34.972 118.880 67.932 1.00 0.00 137 ASP B O 1
ATOM 5711 N N . ASN C 3 138 ? -34.762 116.653 67.725 1.00 0.00 138 ASN B N 1
ATOM 5712 C CA . ASN C 3 138 ? -35.089 116.367 69.087 1.00 0.00 138 ASN B CA 1
ATOM 5713 C C . ASN C 3 138 ? -34.657 114.950 69.309 1.00 0.00 138 ASN B C 1
ATOM 5714 O O . ASN C 3 138 ? -34.782 114.412 70.402 1.00 0.00 138 ASN B O 1
ATOM 5725 N N . ARG C 3 139 ? -34.054 114.348 68.264 1.00 0.00 139 ARG B N 1
ATOM 5726 C CA . ARG C 3 139 ? -33.441 113.054 68.261 1.00 0.00 139 ARG B CA 1
ATOM 5727 C C . ARG C 3 139 ? -31.971 113.240 68.475 1.00 0.00 139 ARG B C 1
ATOM 5728 O O . ARG C 3 139 ? -31.227 112.268 68.501 1.00 0.00 139 ARG B O 1
ATOM 5749 N N . LYS C 3 140 ? -31.503 114.501 68.577 1.00 0.00 140 LYS B N 1
ATOM 5750 C CA . LYS C 3 140 ? -30.133 114.800 68.866 1.00 0.00 140 LYS B CA 1
ATOM 5751 C C . LYS C 3 140 ? -29.924 115.045 70.321 1.00 0.00 140 LYS B C 1
ATOM 5752 O O . LYS C 3 140 ? -28.792 115.268 70.736 1.00 0.00 140 LYS B O 1
ATOM 5771 N N . THR C 3 141 ? -30.993 114.969 71.150 1.00 0.00 141 THR B N 1
ATOM 5772 C CA . THR C 3 141 ? -30.910 115.140 72.580 1.00 0.00 141 THR B CA 1
ATOM 5773 C C . THR C 3 141 ? -30.044 114.086 73.211 1.00 0.00 141 THR B C 1
ATOM 5774 O O . THR C 3 141 ? -29.220 114.391 74.067 1.00 0.00 141 THR B O 1
ATOM 5785 N N . PHE C 3 142 ? -30.189 112.823 72.760 1.00 0.00 142 PHE B N 1
ATOM 5786 C CA . PHE C 3 142 ? -29.350 111.739 73.180 1.00 0.00 142 PHE B CA 1
ATOM 5787 C C . PHE C 3 142 ? -28.644 111.428 71.901 1.00 0.00 142 PHE B C 1
ATOM 5788 O O . PHE C 3 142 ? -29.174 110.747 71.031 1.00 0.00 142 PHE B O 1
ATOM 5805 N N . LEU C 3 143 ? -27.454 112.031 71.738 1.00 0.00 143 LEU B N 1
ATOM 5806 C CA . LEU C 3 143 ? -26.723 112.078 70.503 1.00 0.00 143 LEU B CA 1
ATOM 5807 C C . LEU C 3 143 ? -26.030 110.794 70.196 1.00 0.00 143 LEU B C 1
ATOM 5808 O O . LEU C 3 143 ? -25.718 110.508 69.047 1.00 0.00 143 LEU B O 1
ATOM 5824 N N . SER C 3 144 ? -25.741 110.005 71.241 1.00 0.00 144 SER B N 1
ATOM 5825 C CA . SER C 3 144 ? -24.959 108.798 71.217 1.00 0.00 144 SER B CA 1
ATOM 5826 C C . SER C 3 144 ? -25.500 107.746 70.300 1.00 0.00 144 SER B C 1
ATOM 5827 O O . SER C 3 144 ? -24.740 106.947 69.766 1.00 0.00 144 SER B O 1
ATOM 5835 N N . SER C 3 145 ? -26.838 107.680 70.153 1.00 0.00 145 SER B N 1
ATOM 5836 C CA . SER C 3 145 ? -27.515 106.625 69.448 1.00 0.00 145 SER B CA 1
ATOM 5837 C C . SER C 3 145 ? -27.649 106.901 67.987 1.00 0.00 145 SER B C 1
ATOM 5838 O O . SER C 3 145 ? -28.248 106.108 67.272 1.00 0.00 145 SER B O 1
ATOM 5846 N N . ASN C 3 146 ? -27.053 107.998 67.484 1.00 0.00 146 ASN B N 1
ATOM 5847 C CA . ASN C 3 146 ? -27.068 108.313 66.080 1.00 0.00 146 ASN B CA 1
ATOM 5848 C C . ASN C 3 146 ? -25.777 107.863 65.471 1.00 0.00 146 ASN B C 1
ATOM 5849 O O . ASN C 3 146 ? -25.630 107.884 64.254 1.00 0.00 146 ASN B O 1
ATOM 5860 N N . GLY C 3 147 ? -24.827 107.396 66.308 1.00 0.00 147 GLY B N 1
ATOM 5861 C CA . GLY C 3 147 ? -23.547 106.888 65.903 1.00 0.00 147 GLY B CA 1
ATOM 5862 C C . GLY C 3 147 ? -22.595 108.020 65.993 1.00 0.00 147 GLY B C 1
ATOM 5863 O O . GLY C 3 147 ? -22.525 108.849 65.091 1.00 0.00 147 GLY B O 1
ATOM 5867 N N . VAL C 3 148 ? -21.850 108.080 67.111 1.00 0.00 148 VAL B N 1
ATOM 5868 C CA . VAL C 3 148 ? -20.928 109.127 67.421 1.00 0.00 148 VAL B CA 1
ATOM 5869 C C . VAL C 3 148 ? -19.535 108.698 67.097 1.00 0.00 148 VAL B C 1
ATOM 5870 O O . VAL C 3 148 ? -19.147 107.564 67.354 1.00 0.00 148 VAL B O 1
ATOM 5883 N N . ILE C 3 149 ? -18.742 109.655 66.571 1.00 0.00 149 ILE B N 1
ATOM 5884 C CA . ILE C 3 149 ? -17.331 109.537 66.342 1.00 0.00 149 ILE B CA 1
ATOM 5885 C C . ILE C 3 149 ? -16.791 110.673 67.132 1.00 0.00 149 ILE B C 1
ATOM 5886 O O . ILE C 3 149 ? -17.229 111.803 66.959 1.00 0.00 149 ILE B O 1
ATOM 5897 N N . THR C 3 150 ? -15.846 110.392 68.051 1.00 0.00 150 THR B N 1
ATOM 5898 C CA . THR C 3 150 ? -15.235 111.401 68.866 1.00 0.00 150 THR B CA 1
ATOM 5899 C C . THR C 3 150 ? -13.927 111.724 68.232 1.00 0.00 150 THR B C 1
ATOM 5900 O O . THR C 3 150 ? -13.109 110.837 68.019 1.00 0.00 150 THR B O 1
ATOM 5911 N N . ILE C 3 151 ? -13.715 113.016 67.906 1.00 0.00 151 ILE B N 1
ATOM 5912 C CA . ILE C 3 151 ? -12.531 113.503 67.264 1.00 0.00 151 ILE B CA 1
ATOM 5913 C C . ILE C 3 151 ? -11.732 114.175 68.344 1.00 0.00 151 ILE B C 1
ATOM 5914 O O . ILE C 3 151 ? -12.209 115.187 68.838 1.00 0.00 151 ILE B O 1
ATOM 5925 N N . PRO C 3 152 ? -10.527 113.763 68.713 1.00 0.00 152 PRO B N 1
ATOM 5926 C CA . PRO C 3 152 ? -9.646 114.442 69.646 1.00 0.00 152 PRO B CA 1
ATOM 5927 C C . PRO C 3 152 ? -9.352 115.854 69.261 1.00 0.00 152 PRO B C 1
ATOM 5928 O O . PRO C 3 152 ? -9.282 116.117 68.069 1.00 0.00 152 PRO B O 1
ATOM 5939 N N . ALA C 3 153 ? -9.154 116.769 70.226 1.00 0.00 153 ALA B N 1
ATOM 5940 C CA . ALA C 3 153 ? -8.897 118.165 69.974 1.00 0.00 153 ALA B CA 1
ATOM 5941 C C . ALA C 3 153 ? -7.694 118.355 69.111 1.00 0.00 153 ALA B C 1
ATOM 5942 O O . ALA C 3 153 ? -6.618 117.854 69.417 1.00 0.00 153 ALA B O 1
ATOM 5949 N N . GLY C 3 154 ? -7.865 119.103 68.007 1.00 0.00 154 GLY B N 1
ATOM 5950 C CA . GLY C 3 154 ? -6.806 119.419 67.096 1.00 0.00 154 GLY B CA 1
ATOM 5951 C C . GLY C 3 154 ? -6.613 118.372 66.048 1.00 0.00 154 GLY B C 1
ATOM 5952 O O . GLY C 3 154 ? -5.620 118.422 65.334 1.00 0.00 154 GLY B O 1
ATOM 5956 N N . GLU C 3 155 ? -7.560 117.426 65.879 1.00 0.00 155 GLU B N 1
ATOM 5957 C CA . GLU C 3 155 ? -7.452 116.406 64.872 1.00 0.00 155 GLU B CA 1
ATOM 5958 C C . GLU C 3 155 ? -8.581 116.582 63.926 1.00 0.00 155 GLU B C 1
ATOM 5959 O O . GLU C 3 155 ? -9.419 117.459 64.089 1.00 0.00 155 GLU B O 1
ATOM 5971 N N . GLN C 3 156 ? -8.585 115.761 62.870 1.00 0.00 156 GLN B N 1
ATOM 5972 C CA . GLN C 3 156 ? -9.544 115.800 61.821 1.00 0.00 156 GLN B CA 1
ATOM 5973 C C . GLN C 3 156 ? -9.879 114.382 61.520 1.00 0.00 156 GLN B C 1
ATOM 5974 O O . GLN C 3 156 ? -9.094 113.496 61.837 1.00 0.00 156 GLN B O 1
ATOM 5988 N N . MET C 3 157 ? -11.071 114.114 60.947 1.00 0.00 157 MET B N 1
ATOM 5989 C CA . MET C 3 157 ? -11.490 112.761 60.713 1.00 0.00 157 MET B CA 1
ATOM 5990 C C . MET C 3 157 ? -12.485 112.728 59.604 1.00 0.00 157 MET B C 1
ATOM 5991 O O . MET C 3 157 ? -13.409 113.525 59.583 1.00 0.00 157 MET B O 1
ATOM 6005 N N . THR C 3 158 ? -12.352 111.761 58.673 1.00 0.00 158 THR B N 1
ATOM 6006 C CA . THR C 3 158 ? -13.284 111.508 57.604 1.00 0.00 158 THR B CA 1
ATOM 6007 C C . THR C 3 158 ? -14.147 110.347 57.972 1.00 0.00 158 THR B C 1
ATOM 6008 O O . THR C 3 158 ? -13.638 109.242 58.111 1.00 0.00 158 THR B O 1
ATOM 6019 N N . LEU C 3 159 ? -15.474 110.544 58.097 1.00 0.00 159 LEU B N 1
ATOM 6020 C CA . LEU C 3 159 ? -16.397 109.487 58.413 1.00 0.00 159 LEU B CA 1
ATOM 6021 C C . LEU C 3 159 ? -17.317 109.330 57.240 1.00 0.00 159 LEU B C 1
ATOM 6022 O O . LEU C 3 159 ? -17.764 110.312 56.670 1.00 0.00 159 LEU B O 1
ATOM 6038 N N . SER C 3 160 ? -17.620 108.074 56.850 1.00 0.00 160 SER B N 1
ATOM 6039 C CA . SER C 3 160 ? -18.481 107.755 55.749 1.00 0.00 160 SER B CA 1
ATOM 6040 C C . SER C 3 160 ? -19.828 107.468 56.329 1.00 0.00 160 SER B C 1
ATOM 6041 O O . SER C 3 160 ? -19.999 106.560 57.128 1.00 0.00 160 SER B O 1
ATOM 6049 N N . VAL C 3 161 ? -20.819 108.260 55.919 1.00 0.00 161 VAL B N 1
ATOM 6050 C CA . VAL C 3 161 ? -22.182 108.229 56.344 1.00 0.00 161 VAL B CA 1
ATOM 6051 C C . VAL C 3 161 ? -22.975 107.349 55.417 1.00 0.00 161 VAL B C 1
ATOM 6052 O O . VAL C 3 161 ? -22.882 107.574 54.218 1.00 0.00 161 VAL B O 1
ATOM 6065 N N . PRO C 3 162 ? -23.756 106.362 55.842 1.00 0.00 162 PRO B N 1
ATOM 6066 C CA . PRO C 3 162 ? -24.502 105.486 54.954 1.00 0.00 162 PRO B CA 1
ATOM 6067 C C . PRO C 3 162 ? -25.796 106.146 54.600 1.00 0.00 162 PRO B C 1
ATOM 6068 O O . PRO C 3 162 ? -26.123 107.168 55.189 1.00 0.00 162 PRO B O 1
ATOM 6079 N N . PHE C 3 163 ? -26.546 105.591 53.630 1.00 0.00 163 PHE B N 1
ATOM 6080 C CA . PHE C 3 163 ? -27.775 106.174 53.177 1.00 0.00 163 PHE B CA 1
ATOM 6081 C C . PHE C 3 163 ? -28.889 105.684 54.062 1.00 0.00 163 PHE B C 1
ATOM 6082 O O . PHE C 3 163 ? -29.554 104.703 53.752 1.00 0.00 163 PHE B O 1
ATOM 6099 N N . TYR C 3 164 ? -29.113 106.373 55.200 1.00 0.00 164 TYR B N 1
ATOM 6100 C CA . TYR C 3 164 ? -30.129 106.037 56.161 1.00 0.00 164 TYR B CA 1
ATOM 6101 C C . TYR C 3 164 ? -31.216 107.038 56.059 1.00 0.00 164 TYR B C 1
ATOM 6102 O O . TYR C 3 164 ? -31.491 107.747 57.021 1.00 0.00 164 TYR B O 1
ATOM 6120 N N . SER C 3 165 ? -31.880 107.127 54.895 1.00 0.00 165 SER B N 1
ATOM 6121 C CA . SER C 3 165 ? -32.951 108.059 54.713 1.00 0.00 165 SER B CA 1
ATOM 6122 C C . SER C 3 165 ? -34.172 107.324 54.322 1.00 0.00 165 SER B C 1
ATOM 6123 O O . SER C 3 165 ? -34.117 106.340 53.593 1.00 0.00 165 SER B O 1
ATOM 6131 N N . ASN C 3 166 ? -35.317 107.830 54.808 1.00 0.00 166 ASN B N 1
ATOM 6132 C CA . ASN C 3 166 ? -36.635 107.339 54.550 1.00 0.00 166 ASN B CA 1
ATOM 6133 C C . ASN C 3 166 ? -37.004 107.471 53.103 1.00 0.00 166 ASN B C 1
ATOM 6134 O O . ASN C 3 166 ? -37.611 106.561 52.546 1.00 0.00 166 ASN B O 1
ATOM 6145 N N . LYS C 3 167 ? -36.600 108.576 52.432 1.00 0.00 167 LYS B N 1
ATOM 6146 C CA . LYS C 3 167 ? -36.826 108.737 51.021 1.00 0.00 167 LYS B CA 1
ATOM 6147 C C . LYS C 3 167 ? -35.817 107.919 50.272 1.00 0.00 167 LYS B C 1
ATOM 6148 O O . LYS C 3 167 ? -34.661 107.941 50.672 1.00 0.00 167 LYS B O 1
ATOM 6167 N N . PRO C 3 168 ? -36.134 107.172 49.231 1.00 0.00 168 PRO B N 1
ATOM 6168 C CA . PRO C 3 168 ? -35.161 106.386 48.504 1.00 0.00 168 PRO B CA 1
ATOM 6169 C C . PRO C 3 168 ? -34.298 107.235 47.619 1.00 0.00 168 PRO B C 1
ATOM 6170 O O . PRO C 3 168 ? -33.401 106.673 47.005 1.00 0.00 168 PRO B O 1
ATOM 6181 N N . LEU C 3 169 ? -34.586 108.542 47.478 1.00 0.00 169 LEU B N 1
ATOM 6182 C CA . LEU C 3 169 ? -33.817 109.450 46.686 1.00 0.00 169 LEU B CA 1
ATOM 6183 C C . LEU C 3 169 ? -33.895 110.756 47.385 1.00 0.00 169 LEU B C 1
ATOM 6184 O O . LEU C 3 169 ? -34.948 111.129 47.877 1.00 0.00 169 LEU B O 1
ATOM 6200 N N . ARG C 3 170 ? -32.780 111.498 47.445 1.00 0.00 170 ARG B N 1
ATOM 6201 C CA . ARG C 3 170 ? -32.737 112.818 48.005 1.00 0.00 170 ARG B CA 1
ATOM 6202 C C . ARG C 3 170 ? -32.849 113.756 46.864 1.00 0.00 170 ARG B C 1
ATOM 6203 O O . ARG C 3 170 ? -32.190 113.556 45.857 1.00 0.00 170 ARG B O 1
ATOM 6224 N N . THR C 3 171 ? -33.637 114.837 46.994 1.00 0.00 171 THR B N 1
ATOM 6225 C CA . THR C 3 171 ? -33.683 115.886 46.009 1.00 0.00 171 THR B CA 1
ATOM 6226 C C . THR C 3 171 ? -32.477 116.752 46.206 1.00 0.00 171 THR B C 1
ATOM 6227 O O . THR C 3 171 ? -32.226 117.195 47.318 1.00 0.00 171 THR B O 1
ATOM 6238 N N . VAL C 3 172 ? -31.715 117.020 45.128 1.00 0.00 172 VAL B N 1
ATOM 6239 C CA . VAL C 3 172 ? -30.489 117.772 45.132 1.00 0.00 172 VAL B CA 1
ATOM 6240 C C . VAL C 3 172 ? -30.697 119.202 45.553 1.00 0.00 172 VAL B C 1
ATOM 6241 O O . VAL C 3 172 ? -29.878 119.775 46.261 1.00 0.00 172 VAL B O 1
ATOM 6254 N N . ARG C 3 173 ? -31.802 119.825 45.108 1.00 0.00 173 ARG B N 1
ATOM 6255 C CA . ARG C 3 173 ? -32.105 121.204 45.367 1.00 0.00 173 ARG B CA 1
ATOM 6256 C C . ARG C 3 173 ? -32.553 121.494 46.772 1.00 0.00 173 ARG B C 1
ATOM 6257 O O . ARG C 3 173 ? -32.459 122.642 47.197 1.00 0.00 173 ARG B O 1
ATOM 6278 N N . HIS C 3 174 ? -33.033 120.483 47.539 1.00 0.00 174 HIS B N 1
ATOM 6279 C CA . HIS C 3 174 ? -33.463 120.650 48.913 1.00 0.00 174 HIS B CA 1
ATOM 6280 C C . HIS C 3 174 ? -32.343 121.097 49.800 1.00 0.00 174 HIS B C 1
ATOM 6281 O O . HIS C 3 174 ? -31.186 120.810 49.529 1.00 0.00 174 HIS B O 1
ATOM 6288 N N . ASP C 3 175 ? -32.675 121.864 50.860 1.00 0.00 175 ASP B N 1
ATOM 6289 C CA . ASP C 3 175 ? -31.733 122.482 51.764 1.00 0.00 175 ASP B CA 1
ATOM 6290 C C . ASP C 3 175 ? -31.126 121.498 52.715 1.00 0.00 175 ASP B C 1
ATOM 6291 O O . ASP C 3 175 ? -30.119 121.801 53.344 1.00 0.00 175 ASP B O 1
ATOM 6300 N N . SER C 3 176 ? -31.725 120.304 52.855 1.00 0.00 176 SER B N 1
ATOM 6301 C CA . SER C 3 176 ? -31.254 119.281 53.737 1.00 0.00 176 SER B CA 1
ATOM 6302 C C . SER C 3 176 ? -31.194 118.029 52.938 1.00 0.00 176 SER B C 1
ATOM 6303 O O . SER C 3 176 ? -31.566 116.960 53.403 1.00 0.00 176 SER B O 1
ATOM 6311 N N . ALA C 3 177 ? -30.692 118.139 51.692 1.00 0.00 177 ALA B N 1
ATOM 6312 C CA . ALA C 3 177 ? -30.538 117.052 50.765 1.00 0.00 177 ALA B CA 1
ATOM 6313 C C . ALA C 3 177 ? -29.620 115.993 51.280 1.00 0.00 177 ALA B C 1
ATOM 6314 O O . ALA C 3 177 ? -29.884 114.812 51.117 1.00 0.00 177 ALA B O 1
ATOM 6321 N N . LEU C 3 178 ? -28.505 116.394 51.916 1.00 0.00 178 LEU B N 1
ATOM 6322 C CA . LEU C 3 178 ? -27.519 115.483 52.422 1.00 0.00 178 LEU B CA 1
ATOM 6323 C C . LEU C 3 178 ? -27.725 115.254 53.884 1.00 0.00 178 LEU B C 1
ATOM 6324 O O . LEU C 3 178 ? -26.829 114.746 54.531 1.00 0.00 178 LEU B O 1
ATOM 6340 N N . GLY C 3 179 ? -28.914 115.530 54.462 1.00 0.00 179 GLY B N 1
ATOM 6341 C CA . GLY C 3 179 ? -29.173 115.203 55.845 1.00 0.00 179 GLY B CA 1
ATOM 6342 C C . GLY C 3 179 ? -28.640 116.266 56.736 1.00 0.00 179 GLY B C 1
ATOM 6343 O O . GLY C 3 179 ? -28.410 117.376 56.290 1.00 0.00 179 GLY B O 1
ATOM 6347 N N . PHE C 3 180 ? -28.501 115.969 58.042 1.00 0.00 180 PHE B N 1
ATOM 6348 C CA . PHE C 3 180 ? -28.070 116.914 59.034 1.00 0.00 180 PHE B CA 1
ATOM 6349 C C . PHE C 3 180 ? -26.860 116.345 59.673 1.00 0.00 180 PHE B C 1
ATOM 6350 O O . PHE C 3 180 ? -26.646 115.141 59.675 1.00 0.00 180 PHE B O 1
ATOM 6367 N N . LEU C 3 181 ? -26.029 117.238 60.220 1.00 0.00 181 LEU B N 1
ATOM 6368 C CA . LEU C 3 181 ? -24.796 116.929 60.869 1.00 0.00 181 LEU B CA 1
ATOM 6369 C C . LEU C 3 181 ? -24.929 117.462 62.244 1.00 0.00 181 LEU B C 1
ATOM 6370 O O . LEU C 3 181 ? -25.302 118.611 62.407 1.00 0.00 181 LEU B O 1
ATOM 6386 N N . MET C 3 182 ? -24.617 116.661 63.275 1.00 0.00 182 MET B N 1
ATOM 6387 C CA . MET C 3 182 ? -24.691 117.090 64.640 1.00 0.00 182 MET B CA 1
ATOM 6388 C C . MET C 3 182 ? -23.323 116.994 65.189 1.00 0.00 182 MET B C 1
ATOM 6389 O O . MET C 3 182 ? -22.681 115.966 65.048 1.00 0.00 182 MET B O 1
ATOM 6403 N N . CYS C 3 183 ? -22.832 118.079 65.812 1.00 0.00 183 CYS B N 1
ATOM 6404 C CA . CYS C 3 183 ? -21.547 118.090 66.436 1.00 0.00 183 CYS B CA 1
ATOM 6405 C C . CYS C 3 183 ? -21.767 118.679 67.778 1.00 0.00 183 CYS B C 1
ATOM 6406 O O . CYS C 3 183 ? -22.329 119.756 67.886 1.00 0.00 183 CYS B O 1
ATOM 6414 N N . ARG C 3 184 ? -21.339 117.981 68.839 1.00 0.00 184 ARG B N 1
ATOM 6415 C CA . ARG C 3 184 ? -21.506 118.413 70.194 1.00 0.00 184 ARG B CA 1
ATOM 6416 C C . ARG C 3 184 ? -20.144 118.343 70.794 1.00 0.00 184 ARG B C 1
ATOM 6417 O O . ARG C 3 184 ? -19.604 117.244 70.834 1.00 0.00 184 ARG B O 1
ATOM 6438 N N . PRO C 3 185 ? -19.491 119.402 71.228 1.00 0.00 185 PRO B N 1
ATOM 6439 C CA . PRO C 3 185 ? -18.144 119.288 71.736 1.00 0.00 185 PRO B CA 1
ATOM 6440 C C . PRO C 3 185 ? -18.169 118.993 73.199 1.00 0.00 185 PRO B C 1
ATOM 6441 O O . PRO C 3 185 ? -19.128 119.336 73.880 1.00 0.00 185 PRO B O 1
ATOM 6452 N N . SER C 3 186 ? -17.089 118.354 73.683 1.00 0.00 186 SER B N 1
ATOM 6453 C CA . SER C 3 186 ? -16.810 118.096 75.063 1.00 0.00 186 SER B CA 1
ATOM 6454 C C . SER C 3 186 ? -15.895 119.210 75.465 1.00 0.00 186 SER B C 1
ATOM 6455 O O . SER C 3 186 ? -14.689 119.028 75.562 1.00 0.00 186 SER B O 1
ATOM 6463 N N . MET C 3 187 ? -16.463 120.422 75.626 1.00 0.00 187 MET B N 1
ATOM 6464 C CA . MET C 3 187 ? -15.767 121.649 75.917 1.00 0.00 187 MET B CA 1
ATOM 6465 C C . MET C 3 187 ? -14.958 121.601 77.168 1.00 0.00 187 MET B C 1
ATOM 6466 O O . MET C 3 187 ? -15.374 121.019 78.163 1.00 0.00 187 MET B O 1
ATOM 6480 N N . HIS C 3 188 ? -13.814 122.308 77.151 1.00 0.00 188 HIS B N 1
ATOM 6481 C CA . HIS C 3 188 ? -12.994 122.510 78.306 1.00 0.00 188 HIS B CA 1
ATOM 6482 C C . HIS C 3 188 ? -13.230 123.946 78.612 1.00 0.00 188 HIS B C 1
ATOM 6483 O O . HIS C 3 188 ? -12.853 124.812 77.829 1.00 0.00 188 HIS B O 1
ATOM 6490 N N . GLY C 3 189 ? -13.931 124.232 79.732 1.00 0.00 189 GLY B N 1
ATOM 6491 C CA . GLY C 3 189 ? -14.327 125.570 80.099 1.00 0.00 189 GLY B CA 1
ATOM 6492 C C . GLY C 3 189 ? -15.268 126.125 79.071 1.00 0.00 189 GLY B C 1
ATOM 6493 O O . GLY C 3 189 ? -16.128 125.411 78.565 1.00 0.00 189 GLY B O 1
ATOM 6497 N N . THR C 3 190 ? -15.102 127.416 78.732 1.00 0.00 190 THR B N 1
ATOM 6498 C CA . THR C 3 190 ? -15.907 128.097 77.750 1.00 0.00 190 THR B CA 1
ATOM 6499 C C . THR C 3 190 ? -15.005 128.555 76.638 1.00 0.00 190 THR B C 1
ATOM 6500 O O . THR C 3 190 ? -15.410 129.362 75.805 1.00 0.00 190 THR B O 1
ATOM 6511 N N . THR C 3 191 ? -13.757 128.027 76.581 1.00 0.00 191 THR B N 1
ATOM 6512 C CA . THR C 3 191 ? -12.778 128.315 75.556 1.00 0.00 191 THR B CA 1
ATOM 6513 C C . THR C 3 191 ? -13.303 127.816 74.244 1.00 0.00 191 THR B C 1
ATOM 6514 O O . THR C 3 191 ? -13.542 126.619 74.113 1.00 0.00 191 THR B O 1
ATOM 6525 N N . ARG C 3 192 ? -13.557 128.734 73.273 1.00 0.00 192 ARG B N 1
ATOM 6526 C CA . ARG C 3 192 ? -14.143 128.386 72.003 1.00 0.00 192 ARG B CA 1
ATOM 6527 C C . ARG C 3 192 ? -13.257 127.523 71.173 1.00 0.00 192 ARG B C 1
ATOM 6528 O O . ARG C 3 192 ? -12.050 127.460 71.382 1.00 0.00 192 ARG B O 1
ATOM 6549 N N . THR C 3 193 ? -13.893 126.753 70.277 1.00 0.00 193 THR B N 1
ATOM 6550 C CA . THR C 3 193 ? -13.267 125.771 69.450 1.00 0.00 193 THR B CA 1
ATOM 6551 C C . THR C 3 193 ? -14.046 125.879 68.169 1.00 0.00 193 THR B C 1
ATOM 6552 O O . THR C 3 193 ? -15.178 126.334 68.181 1.00 0.00 193 THR B O 1
ATOM 6563 N N . THR C 3 194 ? -13.393 125.622 67.021 1.00 0.00 194 THR B N 1
ATOM 6564 C CA . THR C 3 194 ? -13.928 125.855 65.701 1.00 0.00 194 THR B CA 1
ATOM 6565 C C . THR C 3 194 ? -13.979 124.525 65.030 1.00 0.00 194 THR B C 1
ATOM 6566 O O . THR C 3 194 ? -13.411 123.558 65.524 1.00 0.00 194 THR B O 1
ATOM 6577 N N . VAL C 3 195 ? -14.690 124.431 63.888 1.00 0.00 195 VAL B N 1
ATOM 6578 C CA . VAL C 3 195 ? -14.799 123.208 63.162 1.00 0.00 195 VAL B CA 1
ATOM 6579 C C . VAL C 3 195 ? -15.210 123.515 61.757 1.00 0.00 195 VAL B C 1
ATOM 6580 O O . VAL C 3 195 ? -16.230 124.146 61.532 1.00 0.00 195 VAL B O 1
ATOM 6593 N N . GLU C 3 196 ? -14.408 123.082 60.756 1.00 0.00 196 GLU B N 1
ATOM 6594 C CA . GLU C 3 196 ? -14.711 123.262 59.359 1.00 0.00 196 GLU B CA 1
ATOM 6595 C C . GLU C 3 196 ? -15.183 121.950 58.829 1.00 0.00 196 GLU B C 1
ATOM 6596 O O . GLU C 3 196 ? -14.561 120.935 59.092 1.00 0.00 196 GLU B O 1
ATOM 6608 N N . VAL C 3 197 ? -16.297 121.931 58.070 1.00 0.00 197 VAL B N 1
ATOM 6609 C CA . VAL C 3 197 ? -16.865 120.734 57.501 1.00 0.00 197 VAL B CA 1
ATOM 6610 C C . VAL C 3 197 ? -16.567 120.755 56.028 1.00 0.00 197 VAL B C 1
ATOM 6611 O O . VAL C 3 197 ? -16.646 121.809 55.418 1.00 0.00 197 VAL B O 1
ATOM 6624 N N . TYR C 3 198 ? -16.269 119.593 55.408 1.00 0.00 198 TYR B N 1
ATOM 6625 C CA . TYR C 3 198 ? -16.096 119.429 53.989 1.00 0.00 198 TYR B CA 1
ATOM 6626 C C . TYR C 3 198 ? -16.819 118.158 53.661 1.00 0.00 198 TYR B C 1
ATOM 6627 O O . TYR C 3 198 ? -16.634 117.181 54.365 1.00 0.00 198 TYR B O 1
ATOM 6645 N N . VAL C 3 199 ? -17.657 118.103 52.604 1.00 0.00 199 VAL B N 1
ATOM 6646 C CA . VAL C 3 199 ? -18.402 116.918 52.231 1.00 0.00 199 VAL B CA 1
ATOM 6647 C C . VAL C 3 199 ? -17.823 116.441 50.921 1.00 0.00 199 VAL B C 1
ATOM 6648 O O . VAL C 3 199 ? -17.172 117.205 50.231 1.00 0.00 199 VAL B O 1
ATOM 6661 N N . SER C 3 200 ? -18.043 115.163 50.555 1.00 0.00 200 SER B N 1
ATOM 6662 C CA . SER C 3 200 ? -17.606 114.524 49.341 1.00 0.00 200 SER B CA 1
ATOM 6663 C C . SER C 3 200 ? -18.479 113.309 49.329 1.00 0.00 200 SER B C 1
ATOM 6664 O O . SER C 3 200 ? -19.082 112.986 50.340 1.00 0.00 200 SER B O 1
ATOM 6672 N N . LEU C 3 201 ? -18.658 112.651 48.173 1.00 0.00 201 LEU B N 1
ATOM 6673 C CA . LEU C 3 201 ? -19.588 111.564 48.051 1.00 0.00 201 LEU B CA 1
ATOM 6674 C C . LEU C 3 201 ? -18.786 110.425 47.540 1.00 0.00 201 LEU B C 1
ATOM 6675 O O . LEU C 3 201 ? -18.096 110.576 46.540 1.00 0.00 201 LEU B O 1
ATOM 6691 N N . ARG C 3 202 ? -18.892 109.237 48.172 1.00 0.00 202 ARG B N 1
ATOM 6692 C CA . ARG C 3 202 ? -18.249 108.054 47.666 1.00 0.00 202 ARG B CA 1
ATOM 6693 C C . ARG C 3 202 ? -19.298 107.256 46.973 1.00 0.00 202 ARG B C 1
ATOM 6694 O O . ARG C 3 202 ? -20.328 106.952 47.558 1.00 0.00 202 ARG B O 1
ATOM 6715 N N . CYS C 3 203 ? -19.067 106.944 45.680 1.00 0.00 203 CYS B N 1
ATOM 6716 C CA . CYS C 3 203 ? -19.961 106.239 44.786 1.00 0.00 203 CYS B CA 1
ATOM 6717 C C . CYS C 3 203 ? -21.340 106.827 44.729 1.00 0.00 203 CYS B C 1
ATOM 6718 O O . CYS C 3 203 ? -22.255 106.212 45.268 1.00 0.00 203 CYS B O 1
ATOM 6726 N N . PRO C 3 204 ? -21.573 107.983 44.147 1.00 0.00 204 PRO B N 1
ATOM 6727 C CA . PRO C 3 204 ? -22.885 108.573 44.146 1.00 0.00 204 PRO B CA 1
ATOM 6728 C C . PRO C 3 204 ? -23.660 108.062 42.973 1.00 0.00 204 PRO B C 1
ATOM 6729 O O . PRO C 3 204 ? -23.083 107.824 41.918 1.00 0.00 204 PRO B O 1
ATOM 6740 N N . ASN C 3 205 ? -24.977 107.879 43.154 1.00 0.00 205 ASN B N 1
ATOM 6741 C CA . ASN C 3 205 ? -25.866 107.451 42.121 1.00 0.00 205 ASN B CA 1
ATOM 6742 C C . ASN C 3 205 ? -26.690 108.656 41.882 1.00 0.00 205 ASN B C 1
ATOM 6743 O O . ASN C 3 205 ? -27.442 109.054 42.755 1.00 0.00 205 ASN B O 1
ATOM 6754 N N . PHE C 3 206 ? -26.533 109.289 40.713 1.00 0.00 206 PHE B N 1
ATOM 6755 C CA . PHE C 3 206 ? -27.222 110.490 40.337 1.00 0.00 206 PHE B CA 1
ATOM 6756 C C . PHE C 3 206 ? -28.183 110.116 39.277 1.00 0.00 206 PHE B C 1
ATOM 6757 O O . PHE C 3 206 ? -27.875 109.264 38.459 1.00 0.00 206 PHE B O 1
ATOM 6774 N N . PHE C 3 207 ? -29.410 110.666 39.314 1.00 0.00 207 PHE B N 1
ATOM 6775 C CA . PHE C 3 207 ? -30.403 110.335 38.329 1.00 0.00 207 PHE B CA 1
ATOM 6776 C C . PHE C 3 207 ? -31.026 111.554 37.777 1.00 0.00 207 PHE B C 1
ATOM 6777 O O . PHE C 3 207 ? -31.140 112.565 38.455 1.00 0.00 207 PHE B O 1
ATOM 6794 N N . PHE C 3 208 ? -31.563 111.387 36.552 1.00 0.00 208 PHE B N 1
ATOM 6795 C CA . PHE C 3 208 ? -32.405 112.306 35.844 1.00 0.00 208 PHE B CA 1
ATOM 6796 C C . PHE C 3 208 ? -31.837 113.690 35.642 1.00 0.00 208 PHE B C 1
ATOM 6797 O O . PHE C 3 208 ? -32.098 114.545 36.478 1.00 0.00 208 PHE B O 1
ATOM 6814 N N . PRO C 3 209 ? -31.101 113.990 34.572 1.00 0.00 209 PRO B N 1
ATOM 6815 C CA . PRO C 3 209 ? -30.521 115.296 34.333 1.00 0.00 209 PRO B CA 1
ATOM 6816 C C . PRO C 3 209 ? -31.531 116.407 34.257 1.00 0.00 209 PRO B C 1
ATOM 6817 O O . PRO C 3 209 ? -32.629 116.160 33.771 1.00 0.00 209 PRO B O 1
ATOM 6828 N N . VAL C 3 210 ? -31.196 117.606 34.773 1.00 0.00 210 VAL B N 1
ATOM 6829 C CA . VAL C 3 210 ? -32.076 118.739 34.859 1.00 0.00 210 VAL B CA 1
ATOM 6830 C C . VAL C 3 210 ? -31.289 119.903 34.338 1.00 0.00 210 VAL B C 1
ATOM 6831 O O . VAL C 3 210 ? -30.074 119.775 34.220 1.00 0.00 210 VAL B O 1
ATOM 6844 N N . PRO C 3 211 ? -31.891 121.040 33.992 1.00 0.00 211 PRO B N 1
ATOM 6845 C CA . PRO C 3 211 ? -31.220 122.208 33.462 1.00 0.00 211 PRO B CA 1
ATOM 6846 C C . PRO C 3 211 ? -30.140 122.742 34.351 1.00 0.00 211 PRO B C 1
ATOM 6847 O O . PRO C 3 211 ? -30.231 122.590 35.566 1.00 0.00 211 PRO B O 1
ATOM 6858 N N . ALA C 3 212 ? -29.148 123.421 33.746 1.00 0.00 212 ALA B N 1
ATOM 6859 C CA . ALA C 3 212 ? -28.066 124.085 34.413 1.00 0.00 212 ALA B CA 1
ATOM 6860 C C . ALA C 3 212 ? -28.609 125.238 35.204 1.00 0.00 212 ALA B C 1
ATOM 6861 O O . ALA C 3 212 ? -29.510 125.892 34.697 1.00 0.00 212 ALA B O 1
ATOM 6868 N N . PRO C 3 213 ? -28.108 125.593 36.372 1.00 0.00 213 PRO B N 1
ATOM 6869 C CA . PRO C 3 213 ? -28.574 126.755 37.088 1.00 0.00 213 PRO B CA 1
ATOM 6870 C C . PRO C 3 213 ? -27.877 127.934 36.490 1.00 0.00 213 PRO B C 1
ATOM 6871 O O . PRO C 3 213 ? -26.836 127.751 35.868 1.00 0.00 213 PRO B O 1
ATOM 6882 N N . LYS C 3 214 ? -28.463 129.138 36.605 1.00 0.00 214 LYS B N 1
ATOM 6883 C CA . LYS C 3 214 ? -27.926 130.338 36.029 1.00 0.00 214 LYS B CA 1
ATOM 6884 C C . LYS C 3 214 ? -26.963 130.912 37.025 1.00 0.00 214 LYS B C 1
ATOM 6885 O O . LYS C 3 214 ? -27.155 130.667 38.206 1.00 0.00 214 LYS B O 1
ATOM 6904 N N . PRO C 3 215 ? -25.890 131.604 36.669 1.00 0.00 215 PRO B N 1
ATOM 6905 C CA . PRO C 3 215 ? -24.943 132.177 37.609 1.00 0.00 215 PRO B CA 1
ATOM 6906 C C . PRO C 3 215 ? -25.585 133.208 38.492 1.00 0.00 215 PRO B C 1
ATOM 6907 O O . PRO C 3 215 ? -26.589 133.782 38.093 1.00 0.00 215 PRO B O 1
ATOM 6918 N N . THR C 3 216 ? -24.997 133.486 39.675 1.00 0.00 216 THR B N 1
ATOM 6919 C CA . THR C 3 216 ? -25.458 134.473 40.619 1.00 0.00 216 THR B CA 1
ATOM 6920 C C . THR C 3 216 ? -25.383 135.827 39.976 1.00 0.00 216 THR B C 1
ATOM 6921 O O . THR C 3 216 ? -24.450 136.105 39.232 1.00 0.00 216 THR B O 1
ATOM 6932 N N . GLY C 3 217 ? -26.420 136.663 40.181 1.00 0.00 217 GLY B N 1
ATOM 6933 C CA . GLY C 3 217 ? -26.542 137.951 39.554 1.00 0.00 217 GLY B CA 1
ATOM 6934 C C . GLY C 3 217 ? -27.671 137.749 38.609 1.00 0.00 217 GLY B C 1
ATOM 6935 O O . GLY C 3 217 ? -28.774 137.443 39.054 1.00 0.00 217 GLY B O 1
ATOM 6939 N N . SER C 3 218 ? -27.399 137.870 37.286 1.00 0.00 218 SER B N 1
ATOM 6940 C CA . SER C 3 218 ? -28.317 137.639 36.187 1.00 0.00 218 SER B CA 1
ATOM 6941 C C . SER C 3 218 ? -29.450 138.629 36.126 1.00 0.00 218 SER B C 1
ATOM 6942 O O . SER C 3 218 ? -29.394 139.613 35.390 1.00 0.00 218 SER B O 1
ATOM 6950 N N . ARG C 3 219 ? -30.503 138.383 36.929 1.00 0.00 219 ARG B N 1
ATOM 6951 C CA . ARG C 3 219 ? -31.695 139.181 37.000 1.00 0.00 219 ARG B CA 1
ATOM 6952 C C . ARG C 3 219 ? -31.376 140.425 37.842 1.00 0.00 219 ARG B C 1
ATOM 6953 O O . ARG C 3 219 ? -31.545 141.555 37.313 1.00 0.00 219 ARG B O 1
ATOM 6974 N N . LEU D 4 16 ? 17.656 74.030 65.769 1.00 0.00 16 LEU C N 1
ATOM 6975 C CA . LEU D 4 16 ? 17.831 74.096 67.237 1.00 0.00 16 LEU C CA 1
ATOM 6976 C C . LEU D 4 16 ? 16.775 74.993 67.810 1.00 0.00 16 LEU C C 1
ATOM 6977 O O . LEU D 4 16 ? 15.590 74.671 67.747 1.00 0.00 16 LEU C O 1
ATOM 6992 N N . THR D 4 17 ? 17.181 76.153 68.373 1.00 0.00 17 THR C N 1
ATOM 6993 C CA . THR D 4 17 ? 16.334 77.157 68.962 1.00 0.00 17 THR C CA 1
ATOM 6994 C C . THR D 4 17 ? 15.447 77.787 67.912 1.00 0.00 17 THR C C 1
ATOM 6995 O O . THR D 4 17 ? 15.827 77.834 66.748 1.00 0.00 17 THR C O 1
ATOM 7006 N N . ALA D 4 18 ? 14.213 78.206 68.289 1.00 0.00 18 ALA C N 1
ATOM 7007 C CA . ALA D 4 18 ? 13.219 78.685 67.358 1.00 0.00 18 ALA C CA 1
ATOM 7008 C C . ALA D 4 18 ? 12.769 80.080 67.720 1.00 0.00 18 ALA C C 1
ATOM 7009 O O . ALA D 4 18 ? 13.279 81.068 67.198 1.00 0.00 18 ALA C O 1
ATOM 7016 N N . SER D 4 19 ? 11.767 80.182 68.623 1.00 0.00 19 SER C N 1
ATOM 7017 C CA . SER D 4 19 ? 11.231 81.408 69.174 1.00 0.00 19 SER C CA 1
ATOM 7018 C C . SER D 4 19 ? 11.687 81.455 70.607 1.00 0.00 19 SER C C 1
ATOM 7019 O O . SER D 4 19 ? 11.222 82.266 71.402 1.00 0.00 19 SER C O 1
ATOM 7027 N N . THR D 4 20 ? 12.646 80.574 70.948 1.00 0.00 20 THR C N 1
ATOM 7028 C CA . THR D 4 20 ? 13.311 80.514 72.205 1.00 0.00 20 THR C CA 1
ATOM 7029 C C . THR D 4 20 ? 14.653 81.155 72.034 1.00 0.00 20 THR C C 1
ATOM 7030 O O . THR D 4 20 ? 15.439 81.203 72.974 1.00 0.00 20 THR C O 1
ATOM 7041 N N . LYS D 4 21 ? 14.942 81.694 70.829 1.00 0.00 21 LYS C N 1
ATOM 7042 C CA . LYS D 4 21 ? 16.185 82.336 70.542 1.00 0.00 21 LYS C CA 1
ATOM 7043 C C . LYS D 4 21 ? 16.012 83.795 70.785 1.00 0.00 21 LYS C C 1
ATOM 7044 O O . LYS D 4 21 ? 16.893 84.431 71.353 1.00 0.00 21 LYS C O 1
ATOM 7063 N N . TYR D 4 22 ? 14.861 84.358 70.370 1.00 0.00 22 TYR C N 1
ATOM 7064 C CA . TYR D 4 22 ? 14.556 85.753 70.515 1.00 0.00 22 TYR C CA 1
ATOM 7065 C C . TYR D 4 22 ? 13.287 85.858 71.262 1.00 0.00 22 TYR C C 1
ATOM 7066 O O . TYR D 4 22 ? 12.411 85.014 71.118 1.00 0.00 22 TYR C O 1
ATOM 7084 N N . LYS D 4 23 ? 13.126 86.943 72.053 1.00 0.00 23 LYS C N 1
ATOM 7085 C CA . LYS D 4 23 ? 11.901 87.228 72.750 1.00 0.00 23 LYS C CA 1
ATOM 7086 C C . LYS D 4 23 ? 10.961 87.719 71.697 1.00 0.00 23 LYS C C 1
ATOM 7087 O O . LYS D 4 23 ? 11.301 88.629 70.947 1.00 0.00 23 LYS C O 1
ATOM 7106 N N . TRP D 4 24 ? 9.816 87.029 71.524 1.00 0.00 24 TRP C N 1
ATOM 7107 C CA . TRP D 4 24 ? 8.788 87.433 70.609 1.00 0.00 24 TRP C CA 1
ATOM 7108 C C . TRP D 4 24 ? 8.238 88.782 70.938 1.00 0.00 24 TRP C C 1
ATOM 7109 O O . TRP D 4 24 ? 7.962 89.091 72.089 1.00 0.00 24 TRP C O 1
ATOM 7130 N N . THR D 4 25 ? 8.083 89.617 69.902 1.00 0.00 25 THR C N 1
ATOM 7131 C CA . THR D 4 25 ? 7.566 90.941 70.010 1.00 0.00 25 THR C CA 1
ATOM 7132 C C . THR D 4 25 ? 6.710 91.103 68.806 1.00 0.00 25 THR C C 1
ATOM 7133 O O . THR D 4 25 ? 6.982 90.531 67.758 1.00 0.00 25 THR C O 1
ATOM 7144 N N . ARG D 4 26 ? 5.658 91.931 68.928 1.00 0.00 26 ARG C N 1
ATOM 7145 C CA . ARG D 4 26 ? 4.786 92.312 67.850 1.00 0.00 26 ARG C CA 1
ATOM 7146 C C . ARG D 4 26 ? 5.505 93.207 66.893 1.00 0.00 26 ARG C C 1
ATOM 7147 O O . ARG D 4 26 ? 6.462 93.872 67.276 1.00 0.00 26 ARG C O 1
ATOM 7168 N N . THR D 4 27 ? 5.094 93.192 65.603 1.00 0.00 27 THR C N 1
ATOM 7169 C CA . THR D 4 27 ? 5.744 93.911 64.533 1.00 0.00 27 THR C CA 1
ATOM 7170 C C . THR D 4 27 ? 5.800 95.385 64.784 1.00 0.00 27 THR C C 1
ATOM 7171 O O . THR D 4 27 ? 4.867 95.965 65.330 1.00 0.00 27 THR C O 1
ATOM 7182 N N . LYS D 4 28 ? 6.940 95.999 64.422 1.00 0.00 28 LYS C N 1
ATOM 7183 C CA . LYS D 4 28 ? 7.183 97.396 64.606 1.00 0.00 28 LYS C CA 1
ATOM 7184 C C . LYS D 4 28 ? 7.302 97.934 63.229 1.00 0.00 28 LYS C C 1
ATOM 7185 O O . LYS D 4 28 ? 7.937 97.328 62.371 1.00 0.00 28 LYS C O 1
ATOM 7204 N N . VAL D 4 29 ? 6.624 99.067 62.979 1.00 0.00 29 VAL C N 1
ATOM 7205 C CA . VAL D 4 29 ? 6.572 99.697 61.696 1.00 0.00 29 VAL C CA 1
ATOM 7206 C C . VAL D 4 29 ? 6.934 101.119 61.935 1.00 0.00 29 VAL C C 1
ATOM 7207 O O . VAL D 4 29 ? 6.830 101.615 63.052 1.00 0.00 29 VAL C O 1
ATOM 7220 N N . ASP D 4 30 ? 7.365 101.809 60.861 1.00 0.00 30 ASP C N 1
ATOM 7221 C CA . ASP D 4 30 ? 7.688 103.209 60.871 1.00 0.00 30 ASP C CA 1
ATOM 7222 C C . ASP D 4 30 ? 6.482 103.883 60.316 1.00 0.00 30 ASP C C 1
ATOM 7223 O O . ASP D 4 30 ? 5.747 103.294 59.534 1.00 0.00 30 ASP C O 1
ATOM 7232 N N . ILE D 4 31 ? 6.220 105.128 60.753 1.00 0.00 31 ILE C N 1
ATOM 7233 C CA . ILE D 4 31 ? 5.089 105.892 60.308 1.00 0.00 31 ILE C CA 1
ATOM 7234 C C . ILE D 4 31 ? 5.664 106.966 59.446 1.00 0.00 31 ILE C C 1
ATOM 7235 O O . ILE D 4 31 ? 6.612 107.645 59.827 1.00 0.00 31 ILE C O 1
ATOM 7246 N N . ALA D 4 32 ? 5.107 107.101 58.222 1.00 0.00 32 ALA C N 1
ATOM 7247 C CA . ALA D 4 32 ? 5.469 108.079 57.230 1.00 0.00 32 ALA C CA 1
ATOM 7248 C C . ALA D 4 32 ? 5.140 109.472 57.679 1.00 0.00 32 ALA C C 1
ATOM 7249 O O . ALA D 4 32 ? 4.564 109.686 58.740 1.00 0.00 32 ALA C O 1
ATOM 7256 N N . GLU D 4 33 ? 5.535 110.473 56.867 1.00 0.00 33 GLU C N 1
ATOM 7257 C CA . GLU D 4 33 ? 5.355 111.873 57.148 1.00 0.00 33 GLU C CA 1
ATOM 7258 C C . GLU D 4 33 ? 3.913 112.244 57.276 1.00 0.00 33 GLU C C 1
ATOM 7259 O O . GLU D 4 33 ? 3.063 111.731 56.555 1.00 0.00 33 GLU C O 1
ATOM 7271 N N . GLY D 4 34 ? 3.625 113.181 58.196 1.00 0.00 34 GLY C N 1
ATOM 7272 C CA . GLY D 4 34 ? 2.313 113.726 58.426 1.00 0.00 34 GLY C CA 1
ATOM 7273 C C . GLY D 4 34 ? 1.262 112.733 58.831 1.00 0.00 34 GLY C C 1
ATOM 7274 O O . GLY D 4 34 ? 0.295 112.604 58.090 1.00 0.00 34 GLY C O 1
ATOM 7278 N N . PRO D 4 35 ? 1.334 112.016 59.944 1.00 0.00 35 PRO C N 1
ATOM 7279 C CA . PRO D 4 35 ? 0.281 111.120 60.374 1.00 0.00 35 PRO C CA 1
ATOM 7280 C C . PRO D 4 35 ? -0.957 111.902 60.717 1.00 0.00 35 PRO C C 1
ATOM 7281 O O . PRO D 4 35 ? -0.855 112.936 61.372 1.00 0.00 35 PRO C O 1
ATOM 7292 N N . GLY D 4 36 ? -2.140 111.425 60.288 1.00 0.00 36 GLY C N 1
ATOM 7293 C CA . GLY D 4 36 ? -3.389 112.072 60.579 1.00 0.00 36 GLY C CA 1
ATOM 7294 C C . GLY D 4 36 ? -3.610 113.275 59.730 1.00 0.00 36 GLY C C 1
ATOM 7295 O O . GLY D 4 36 ? -4.365 114.161 60.107 1.00 0.00 36 GLY C O 1
ATOM 7299 N N . THR D 4 37 ? -2.994 113.306 58.532 1.00 0.00 37 THR C N 1
ATOM 7300 C CA . THR D 4 37 ? -3.184 114.333 57.548 1.00 0.00 37 THR C CA 1
ATOM 7301 C C . THR D 4 37 ? -4.324 113.838 56.735 1.00 0.00 37 THR C C 1
ATOM 7302 O O . THR D 4 37 ? -4.462 112.638 56.522 1.00 0.00 37 THR C O 1
ATOM 7313 N N . MET D 4 38 ? -5.224 114.748 56.341 1.00 0.00 38 MET C N 1
ATOM 7314 C CA . MET D 4 38 ? -6.408 114.398 55.632 1.00 0.00 38 MET C CA 1
ATOM 7315 C C . MET D 4 38 ? -6.232 114.827 54.228 1.00 0.00 38 MET C C 1
ATOM 7316 O O . MET D 4 38 ? -6.146 116.010 53.926 1.00 0.00 38 MET C O 1
ATOM 7330 N N . ASN D 4 39 ? -6.179 113.827 53.336 1.00 0.00 39 ASN C N 1
ATOM 7331 C CA . ASN D 4 39 ? -6.047 113.999 51.929 1.00 0.00 39 ASN C CA 1
ATOM 7332 C C . ASN D 4 39 ? -7.440 113.811 51.448 1.00 0.00 39 ASN C C 1
ATOM 7333 O O . ASN D 4 39 ? -8.010 112.734 51.569 1.00 0.00 39 ASN C O 1
ATOM 7344 N N . MET D 4 40 ? -8.037 114.891 50.930 1.00 0.00 40 MET C N 1
ATOM 7345 C CA . MET D 4 40 ? -9.392 114.881 50.485 1.00 0.00 40 MET C CA 1
ATOM 7346 C C . MET D 4 40 ? -9.392 115.573 49.177 1.00 0.00 40 MET C C 1
ATOM 7347 O O . MET D 4 40 ? -10.209 116.439 48.892 1.00 0.00 40 MET C O 1
ATOM 7361 N N . ALA D 4 41 ? -8.424 115.165 48.341 1.00 0.00 41 ALA C N 1
ATOM 7362 C CA . ALA D 4 41 ? -8.240 115.642 47.013 1.00 0.00 41 ALA C CA 1
ATOM 7363 C C . ALA D 4 41 ? -8.120 114.449 46.130 1.00 0.00 41 ALA C C 1
ATOM 7364 O O . ALA D 4 41 ? -8.133 114.572 44.912 1.00 0.00 41 ALA C O 1
ATOM 7371 N N . ASN D 4 42 ? -7.967 113.258 46.727 1.00 0.00 42 ASN C N 1
ATOM 7372 C CA . ASN D 4 42 ? -7.782 112.032 46.020 1.00 0.00 42 ASN C CA 1
ATOM 7373 C C . ASN D 4 42 ? -8.925 111.166 46.407 1.00 0.00 42 ASN C C 1
ATOM 7374 O O . ASN D 4 42 ? -9.266 111.052 47.576 1.00 0.00 42 ASN C O 1
ATOM 7385 N N . VAL D 4 43 ? -9.568 110.564 45.396 1.00 0.00 43 VAL C N 1
ATOM 7386 C CA . VAL D 4 43 ? -10.750 109.761 45.499 1.00 0.00 43 VAL C CA 1
ATOM 7387 C C . VAL D 4 43 ? -10.465 108.460 46.177 1.00 0.00 43 VAL C C 1
ATOM 7388 O O . VAL D 4 43 ? -11.349 107.876 46.787 1.00 0.00 43 VAL C O 1
ATOM 7401 N N . LEU D 4 44 ? -9.230 107.938 46.043 1.00 0.00 44 LEU C N 1
ATOM 7402 C CA . LEU D 4 44 ? -8.843 106.713 46.682 1.00 0.00 44 LEU C CA 1
ATOM 7403 C C . LEU D 4 44 ? -8.540 106.900 48.133 1.00 0.00 44 LEU C C 1
ATOM 7404 O O . LEU D 4 44 ? -8.486 105.923 48.871 1.00 0.00 44 LEU C O 1
ATOM 7420 N N . SER D 4 45 ? -8.403 108.156 48.598 1.00 0.00 45 SER C N 1
ATOM 7421 C CA . SER D 4 45 ? -8.175 108.439 49.982 1.00 0.00 45 SER C CA 1
ATOM 7422 C C . SER D 4 45 ? -9.472 108.560 50.729 1.00 0.00 45 SER C C 1
ATOM 7423 O O . SER D 4 45 ? -9.466 108.515 51.953 1.00 0.00 45 SER C O 1
ATOM 7431 N N . THR D 4 46 ? -10.611 108.770 50.033 1.00 0.00 46 THR C N 1
ATOM 7432 C CA . THR D 4 46 ? -11.855 109.094 50.685 1.00 0.00 46 THR C CA 1
ATOM 7433 C C . THR D 4 46 ? -12.849 107.986 50.565 1.00 0.00 46 THR C C 1
ATOM 7434 O O . THR D 4 46 ? -13.851 107.992 51.270 1.00 0.00 46 THR C O 1
ATOM 7445 N N . THR D 4 47 ? -12.575 106.960 49.735 1.00 0.00 47 THR C N 1
ATOM 7446 C CA . THR D 4 47 ? -13.440 105.813 49.595 1.00 0.00 47 THR C CA 1
ATOM 7447 C C . THR D 4 47 ? -13.176 104.833 50.703 1.00 0.00 47 THR C C 1
ATOM 7448 O O . THR D 4 47 ? -13.957 103.911 50.909 1.00 0.00 47 THR C O 1
ATOM 7459 N N . GLY D 4 48 ? -12.031 104.985 51.401 1.00 0.00 48 GLY C N 1
ATOM 7460 C CA . GLY D 4 48 ? -11.579 104.095 52.433 1.00 0.00 48 GLY C CA 1
ATOM 7461 C C . GLY D 4 48 ? -11.933 104.555 53.802 1.00 0.00 48 GLY C C 1
ATOM 7462 O O . GLY D 4 48 ? -11.563 103.903 54.773 1.00 0.00 48 GLY C O 1
ATOM 7466 N N . ALA D 4 49 ? -12.645 105.690 53.932 1.00 0.00 49 ALA C N 1
ATOM 7467 C CA . ALA D 4 49 ? -13.021 106.296 55.183 1.00 0.00 49 ALA C CA 1
ATOM 7468 C C . ALA D 4 49 ? -13.862 105.380 56.028 1.00 0.00 49 ALA C C 1
ATOM 7469 O O . ALA D 4 49 ? -14.667 104.621 55.499 1.00 0.00 49 ALA C O 1
ATOM 7476 N N . GLN D 4 50 ? -13.676 105.418 57.372 1.00 0.00 50 GLN C N 1
ATOM 7477 C CA . GLN D 4 50 ? -14.370 104.573 58.322 1.00 0.00 50 GLN C CA 1
ATOM 7478 C C . GLN D 4 50 ? -15.821 104.914 58.349 1.00 0.00 50 GLN C C 1
ATOM 7479 O O . GLN D 4 50 ? -16.163 106.083 58.288 1.00 0.00 50 GLN C O 1
ATOM 7493 N N . SER D 4 51 ? -16.713 103.907 58.391 1.00 0.00 51 SER C N 1
ATOM 7494 C CA . SER D 4 51 ? -18.129 104.123 58.298 1.00 0.00 51 SER C CA 1
ATOM 7495 C C . SER D 4 51 ? -18.730 104.295 59.662 1.00 0.00 51 SER C C 1
ATOM 7496 O O . SER D 4 51 ? -18.302 103.654 60.613 1.00 0.00 51 SER C O 1
ATOM 7504 N N . VAL D 4 52 ? -19.768 105.158 59.770 1.00 0.00 52 VAL C N 1
ATOM 7505 C CA . VAL D 4 52 ? -20.533 105.369 60.976 1.00 0.00 52 VAL C CA 1
ATOM 7506 C C . VAL D 4 52 ? -21.810 104.605 60.874 1.00 0.00 52 VAL C C 1
ATOM 7507 O O . VAL D 4 52 ? -22.675 104.706 61.736 1.00 0.00 52 VAL C O 1
ATOM 7520 N N . ALA D 4 53 ? -21.921 103.734 59.851 1.00 0.00 53 ALA C N 1
ATOM 7521 C CA . ALA D 4 53 ? -22.998 102.802 59.700 1.00 0.00 53 ALA C CA 1
ATOM 7522 C C . ALA D 4 53 ? -22.917 101.801 60.800 1.00 0.00 53 ALA C C 1
ATOM 7523 O O . ALA D 4 53 ? -21.844 101.551 61.343 1.00 0.00 53 ALA C O 1
ATOM 7530 N N . LEU D 4 54 ? -24.078 101.272 61.213 1.00 0.00 54 LEU C N 1
ATOM 7531 C CA . LEU D 4 54 ? -24.221 100.406 62.345 1.00 0.00 54 LEU C CA 1
ATOM 7532 C C . LEU D 4 54 ? -23.419 99.149 62.229 1.00 0.00 54 LEU C C 1
ATOM 7533 O O . LEU D 4 54 ? -22.786 98.745 63.199 1.00 0.00 54 LEU C O 1
ATOM 7549 N N . VAL D 4 55 ? -23.427 98.500 61.047 1.00 0.00 55 VAL C N 1
ATOM 7550 C CA . VAL D 4 55 ? -22.695 97.282 60.827 1.00 0.00 55 VAL C CA 1
ATOM 7551 C C . VAL D 4 55 ? -21.717 97.532 59.711 1.00 0.00 55 VAL C C 1
ATOM 7552 O O . VAL D 4 55 ? -21.026 96.621 59.274 1.00 0.00 55 VAL C O 1
ATOM 7565 N N . GLY D 4 56 ? -21.582 98.787 59.231 1.00 0.00 56 GLY C N 1
ATOM 7566 C CA . GLY D 4 56 ? -20.661 99.130 58.171 1.00 0.00 56 GLY C CA 1
ATOM 7567 C C . GLY D 4 56 ? -21.223 98.771 56.830 1.00 0.00 56 GLY C C 1
ATOM 7568 O O . GLY D 4 56 ? -20.476 98.610 55.873 1.00 0.00 56 GLY C O 1
ATOM 7572 N N . GLU D 4 57 ? -22.553 98.567 56.752 1.00 0.00 57 GLU C N 1
ATOM 7573 C CA . GLU D 4 57 ? -23.232 98.027 55.605 1.00 0.00 57 GLU C CA 1
ATOM 7574 C C . GLU D 4 57 ? -23.580 99.110 54.631 1.00 0.00 57 GLU C C 1
ATOM 7575 O O . GLU D 4 57 ? -23.316 100.287 54.853 1.00 0.00 57 GLU C O 1
ATOM 7587 N N . ARG D 4 58 ? -24.148 98.692 53.484 1.00 0.00 58 ARG C N 1
ATOM 7588 C CA . ARG D 4 58 ? -24.527 99.543 52.400 1.00 0.00 58 ARG C CA 1
ATOM 7589 C C . ARG D 4 58 ? -25.972 99.287 52.150 1.00 0.00 58 ARG C C 1
ATOM 7590 O O . ARG D 4 58 ? -26.508 98.268 52.571 1.00 0.00 58 ARG C O 1
ATOM 7611 N N . ALA D 4 59 ? -26.642 100.233 51.462 1.00 0.00 59 ALA C N 1
ATOM 7612 C CA . ALA D 4 59 ? -28.044 100.160 51.157 1.00 0.00 59 ALA C CA 1
ATOM 7613 C C . ALA D 4 59 ? -28.198 99.692 49.755 1.00 0.00 59 ALA C C 1
ATOM 7614 O O . ALA D 4 59 ? -27.292 99.841 48.946 1.00 0.00 59 ALA C O 1
ATOM 7621 N N . PHE D 4 60 ? -29.396 99.162 49.427 1.00 0.00 60 PHE C N 1
ATOM 7622 C CA . PHE D 4 60 ? -29.777 98.811 48.086 1.00 0.00 60 PHE C CA 1
ATOM 7623 C C . PHE D 4 60 ? -30.477 100.013 47.569 1.00 0.00 60 PHE C C 1
ATOM 7624 O O . PHE D 4 60 ? -31.420 100.496 48.187 1.00 0.00 60 PHE C O 1
ATOM 7641 N N . TYR D 4 61 ? -29.999 100.545 46.434 1.00 0.00 61 TYR C N 1
ATOM 7642 C CA . TYR D 4 61 ? -30.479 101.766 45.852 1.00 0.00 61 TYR C CA 1
ATOM 7643 C C . TYR D 4 61 ? -31.629 101.429 44.964 1.00 0.00 61 TYR C C 1
ATOM 7644 O O . TYR D 4 61 ? -31.772 100.281 44.554 1.00 0.00 61 TYR C O 1
ATOM 7662 N N . ASP D 4 62 ? -32.529 102.410 44.730 1.00 0.00 62 ASP C N 1
ATOM 7663 C CA . ASP D 4 62 ? -33.658 102.240 43.855 1.00 0.00 62 ASP C CA 1
ATOM 7664 C C . ASP D 4 62 ? -33.516 103.223 42.721 1.00 0.00 62 ASP C C 1
ATOM 7665 O O . ASP D 4 62 ? -33.623 104.421 42.963 1.00 0.00 62 ASP C O 1
ATOM 7674 N N . PRO D 4 63 ? -33.265 102.800 41.487 1.00 0.00 63 PRO C N 1
ATOM 7675 C CA . PRO D 4 63 ? -33.134 103.717 40.382 1.00 0.00 63 PRO C CA 1
ATOM 7676 C C . PRO D 4 63 ? -34.434 103.826 39.647 1.00 0.00 63 PRO C C 1
ATOM 7677 O O . PRO D 4 63 ? -34.542 104.733 38.833 1.00 0.00 63 PRO C O 1
ATOM 7688 N N . ARG D 4 64 ? -35.406 102.915 39.865 1.00 0.00 64 ARG C N 1
ATOM 7689 C CA . ARG D 4 64 ? -36.660 102.890 39.156 1.00 0.00 64 ARG C CA 1
ATOM 7690 C C . ARG D 4 64 ? -37.600 103.940 39.666 1.00 0.00 64 ARG C C 1
ATOM 7691 O O . ARG D 4 64 ? -38.538 104.332 38.981 1.00 0.00 64 ARG C O 1
ATOM 7712 N N . THR D 4 65 ? -37.344 104.479 40.871 1.00 0.00 65 THR C N 1
ATOM 7713 C CA . THR D 4 65 ? -38.130 105.536 41.444 1.00 0.00 65 THR C CA 1
ATOM 7714 C C . THR D 4 65 ? -37.819 106.833 40.761 1.00 0.00 65 THR C C 1
ATOM 7715 O O . THR D 4 65 ? -38.662 107.720 40.716 1.00 0.00 65 THR C O 1
ATOM 7726 N N . ALA D 4 66 ? -36.611 106.959 40.167 1.00 0.00 66 ALA C N 1
ATOM 7727 C CA . ALA D 4 66 ? -36.232 108.090 39.369 1.00 0.00 66 ALA C CA 1
ATOM 7728 C C . ALA D 4 66 ? -36.489 107.813 37.922 1.00 0.00 66 ALA C C 1
ATOM 7729 O O . ALA D 4 66 ? -36.231 108.668 37.084 1.00 0.00 66 ALA C O 1
ATOM 7736 N N . GLY D 4 67 ? -37.072 106.638 37.600 1.00 0.00 67 GLY C N 1
ATOM 7737 C CA . GLY D 4 67 ? -37.466 106.250 36.272 1.00 0.00 67 GLY C CA 1
ATOM 7738 C C . GLY D 4 67 ? -36.308 105.940 35.391 1.00 0.00 67 GLY C C 1
ATOM 7739 O O . GLY D 4 67 ? -36.319 106.302 34.221 1.00 0.00 67 GLY C O 1
ATOM 7743 N N . SER D 4 68 ? -35.267 105.281 35.936 1.00 0.00 68 SER C N 1
ATOM 7744 C CA . SER D 4 68 ? -34.051 104.980 35.232 1.00 0.00 68 SER C CA 1
ATOM 7745 C C . SER D 4 68 ? -33.743 103.554 35.503 1.00 0.00 68 SER C C 1
ATOM 7746 O O . SER D 4 68 ? -34.284 102.964 36.431 1.00 0.00 68 SER C O 1
ATOM 7754 N N . LYS D 4 69 ? -32.870 102.954 34.669 1.00 0.00 69 LYS C N 1
ATOM 7755 C CA . LYS D 4 69 ? -32.449 101.591 34.842 1.00 0.00 69 LYS C CA 1
ATOM 7756 C C . LYS D 4 69 ? -31.067 101.578 35.403 1.00 0.00 69 LYS C C 1
ATOM 7757 O O . LYS D 4 69 ? -30.590 100.528 35.818 1.00 0.00 69 LYS C O 1
ATOM 7776 N N . SER D 4 70 ? -30.375 102.729 35.432 1.00 0.00 70 SER C N 1
ATOM 7777 C CA . SER D 4 70 ? -29.057 102.783 35.984 1.00 0.00 70 SER C CA 1
ATOM 7778 C C . SER D 4 70 ? -28.751 104.204 36.284 1.00 0.00 70 SER C C 1
ATOM 7779 O O . SER D 4 70 ? -29.410 105.112 35.794 1.00 0.00 70 SER C O 1
ATOM 7787 N N . ARG D 4 71 ? -27.698 104.416 37.095 1.00 0.00 71 ARG C N 1
ATOM 7788 C CA . ARG D 4 71 ? -27.231 105.705 37.511 1.00 0.00 71 ARG C CA 1
ATOM 7789 C C . ARG D 4 71 ? -26.471 106.340 36.392 1.00 0.00 71 ARG C C 1
ATOM 7790 O O . ARG D 4 71 ? -26.050 105.678 35.450 1.00 0.00 71 ARG C O 1
ATOM 7811 N N . PHE D 4 72 ? -26.306 107.672 36.470 1.00 0.00 72 PHE C N 1
ATOM 7812 C CA . PHE D 4 72 ? -25.567 108.461 35.527 1.00 0.00 72 PHE C CA 1
ATOM 7813 C C . PHE D 4 72 ? -24.142 108.328 35.971 1.00 0.00 72 PHE C C 1
ATOM 7814 O O . PHE D 4 72 ? -23.855 108.548 37.144 1.00 0.00 72 PHE C O 1
ATOM 7831 N N . ASP D 4 73 ? -23.247 107.844 35.080 1.00 0.00 73 ASP C N 1
ATOM 7832 C CA . ASP D 4 73 ? -21.906 107.468 35.460 1.00 0.00 73 ASP C CA 1
ATOM 7833 C C . ASP D 4 73 ? -20.810 108.302 34.857 1.00 0.00 73 ASP C C 1
ATOM 7834 O O . ASP D 4 73 ? -19.652 108.080 35.193 1.00 0.00 73 ASP C O 1
ATOM 7843 N N . ASP D 4 74 ? -21.104 109.274 33.971 1.00 0.00 74 ASP C N 1
ATOM 7844 C CA . ASP D 4 74 ? -20.052 110.096 33.429 1.00 0.00 74 ASP C CA 1
ATOM 7845 C C . ASP D 4 74 ? -20.666 111.429 33.162 1.00 0.00 74 ASP C C 1
ATOM 7846 O O . ASP D 4 74 ? -21.753 111.515 32.605 1.00 0.00 74 ASP C O 1
ATOM 7855 N N . MET D 4 75 ? -19.987 112.501 33.614 1.00 0.00 75 MET C N 1
ATOM 7856 C CA . MET D 4 75 ? -20.400 113.873 33.502 1.00 0.00 75 MET C CA 1
ATOM 7857 C C . MET D 4 75 ? -20.244 114.419 32.131 1.00 0.00 75 MET C C 1
ATOM 7858 O O . MET D 4 75 ? -20.804 115.462 31.822 1.00 0.00 75 MET C O 1
ATOM 7872 N N . ILE D 4 76 ? -19.428 113.772 31.287 1.00 0.00 76 ILE C N 1
ATOM 7873 C CA . ILE D 4 76 ? -19.141 114.235 29.960 1.00 0.00 76 ILE C CA 1
ATOM 7874 C C . ILE D 4 76 ? -20.328 114.084 29.053 1.00 0.00 76 ILE C C 1
ATOM 7875 O O . ILE D 4 76 ? -20.364 114.659 27.975 1.00 0.00 76 ILE C O 1
ATOM 7886 N N . LYS D 4 77 ? -21.347 113.308 29.466 1.00 0.00 77 LYS C N 1
ATOM 7887 C CA . LYS D 4 77 ? -22.550 113.120 28.718 1.00 0.00 77 LYS C CA 1
ATOM 7888 C C . LYS D 4 77 ? -23.455 114.310 28.787 1.00 0.00 77 LYS C C 1
ATOM 7889 O O . LYS D 4 77 ? -24.344 114.425 27.956 1.00 0.00 77 LYS C O 1
ATOM 7908 N N . ILE D 4 78 ? -23.246 115.227 29.759 1.00 0.00 78 ILE C N 1
ATOM 7909 C CA . ILE D 4 78 ? -24.036 116.423 29.923 1.00 0.00 78 ILE C CA 1
ATOM 7910 C C . ILE D 4 78 ? -23.378 117.550 29.194 1.00 0.00 78 ILE C C 1
ATOM 7911 O O . ILE D 4 78 ? -24.027 118.515 28.806 1.00 0.00 78 ILE C O 1
ATOM 7922 N N . ALA D 4 79 ? -22.074 117.419 28.894 1.00 0.00 79 ALA C N 1
ATOM 7923 C CA . ALA D 4 79 ? -21.360 118.375 28.091 1.00 0.00 79 ALA C CA 1
ATOM 7924 C C . ALA D 4 79 ? -21.685 118.156 26.644 1.00 0.00 79 ALA C C 1
ATOM 7925 O O . ALA D 4 79 ? -21.435 119.014 25.809 1.00 0.00 79 ALA C O 1
ATOM 7932 N N . GLN D 4 80 ? -22.241 116.971 26.333 1.00 0.00 80 GLN C N 1
ATOM 7933 C CA . GLN D 4 80 ? -22.619 116.514 25.035 1.00 0.00 80 GLN C CA 1
ATOM 7934 C C . GLN D 4 80 ? -24.090 116.657 24.826 1.00 0.00 80 GLN C C 1
ATOM 7935 O O . GLN D 4 80 ? -24.669 115.935 24.024 1.00 0.00 80 GLN C O 1
ATOM 7949 N N . LEU D 4 81 ? -24.726 117.632 25.501 1.00 0.00 81 LEU C N 1
ATOM 7950 C CA . LEU D 4 81 ? -26.104 117.974 25.294 1.00 0.00 81 LEU C CA 1
ATOM 7951 C C . LEU D 4 81 ? -26.091 119.400 24.867 1.00 0.00 81 LEU C C 1
ATOM 7952 O O . LEU D 4 81 ? -25.399 120.217 25.464 1.00 0.00 81 LEU C O 1
ATOM 7968 N N . PHE D 4 82 ? -26.886 119.741 23.824 1.00 0.00 82 PHE C N 1
ATOM 7969 C CA . PHE D 4 82 ? -26.997 121.071 23.284 1.00 0.00 82 PHE C CA 1
ATOM 7970 C C . PHE D 4 82 ? -27.565 122.023 24.277 1.00 0.00 82 PHE C C 1
ATOM 7971 O O . PHE D 4 82 ? -28.423 121.662 25.074 1.00 0.00 82 PHE C O 1
ATOM 7988 N N . SER D 4 83 ? -27.088 123.275 24.241 1.00 0.00 83 SER C N 1
ATOM 7989 C CA . SER D 4 83 ? -27.583 124.306 25.095 1.00 0.00 83 SER C CA 1
ATOM 7990 C C . SER D 4 83 ? -27.381 125.587 24.370 1.00 0.00 83 SER C C 1
ATOM 7991 O O . SER D 4 83 ? -26.345 125.784 23.754 1.00 0.00 83 SER C O 1
ATOM 7999 N N . VAL D 4 84 ? -28.414 126.450 24.335 1.00 0.00 84 VAL C N 1
ATOM 8000 C CA . VAL D 4 84 ? -28.452 127.689 23.604 1.00 0.00 84 VAL C CA 1
ATOM 8001 C C . VAL D 4 84 ? -27.360 128.621 24.019 1.00 0.00 84 VAL C C 1
ATOM 8002 O O . VAL D 4 84 ? -27.254 128.983 25.183 1.00 0.00 84 VAL C O 1
ATOM 8015 N N . MET D 4 85 ? -26.556 129.065 23.025 1.00 0.00 85 MET C N 1
ATOM 8016 C CA . MET D 4 85 ? -25.499 130.027 23.162 1.00 0.00 85 MET C CA 1
ATOM 8017 C C . MET D 4 85 ? -26.148 131.328 23.487 1.00 0.00 85 MET C C 1
ATOM 8018 O O . MET D 4 85 ? -26.903 131.839 22.673 1.00 0.00 85 MET C O 1
ATOM 8032 N N . SER D 4 86 ? -25.871 131.883 24.683 1.00 0.00 86 SER C N 1
ATOM 8033 C CA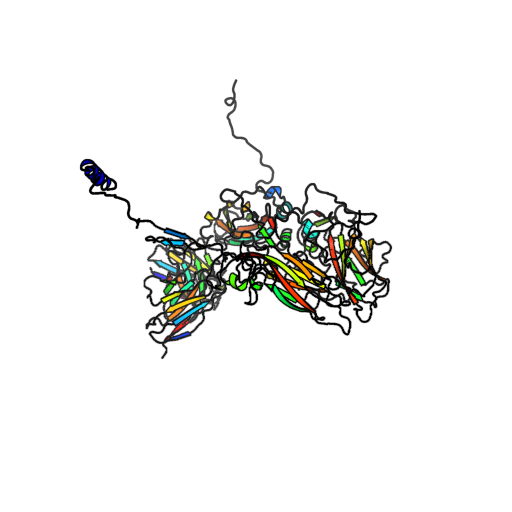 . SER D 4 86 ? -26.391 133.121 25.205 1.00 0.00 86 SER C CA 1
ATOM 8034 C C . SER D 4 86 ? -27.830 133.406 24.887 1.00 0.00 86 SER C C 1
ATOM 8035 O O . SER D 4 86 ? -28.135 134.237 24.039 1.00 0.00 86 SER C O 1
ATOM 8043 N N . ASP D 4 87 ? -28.756 132.705 25.569 1.00 0.00 87 ASP C N 1
ATOM 8044 C CA . ASP D 4 87 ? -30.183 132.841 25.400 1.00 0.00 87 ASP C CA 1
ATOM 8045 C C . ASP D 4 87 ? -30.641 134.240 25.712 1.00 0.00 87 ASP C C 1
ATOM 8046 O O . ASP D 4 87 ? -30.030 134.944 26.509 1.00 0.00 87 ASP C O 1
ATOM 8055 N N . ASN D 4 88 ? -31.727 134.683 25.056 1.00 0.00 88 ASN C N 1
ATOM 8056 C CA . ASN D 4 88 ? -32.282 135.983 25.283 1.00 0.00 88 ASN C CA 1
ATOM 8057 C C . ASN D 4 88 ? -33.746 135.774 25.063 1.00 0.00 88 ASN C C 1
ATOM 8058 O O . ASN D 4 88 ? -34.156 134.690 24.673 1.00 0.00 88 ASN C O 1
ATOM 8069 N N . THR D 4 89 ? -34.591 136.761 25.417 1.00 0.00 89 THR C N 1
ATOM 8070 C CA . THR D 4 89 ? -36.025 136.652 25.287 1.00 0.00 89 THR C CA 1
ATOM 8071 C C . THR D 4 89 ? -36.454 137.415 24.064 1.00 0.00 89 THR C C 1
ATOM 8072 O O . THR D 4 89 ? -37.597 137.309 23.635 1.00 0.00 89 THR C O 1
ATOM 8083 N N . THR D 4 90 ? -35.544 138.189 23.440 1.00 0.00 90 THR C N 1
ATOM 8084 C CA . THR D 4 90 ? -35.850 138.957 22.260 1.00 0.00 90 THR C CA 1
ATOM 8085 C C . THR D 4 90 ? -34.718 138.746 21.305 1.00 0.00 90 THR C C 1
ATOM 8086 O O . THR D 4 90 ? -33.590 138.602 21.765 1.00 0.00 90 THR C O 1
ATOM 8097 N N . PRO D 4 91 ? -34.922 138.725 19.986 1.00 0.00 91 PRO C N 1
ATOM 8098 C CA . PRO D 4 91 ? -33.868 138.515 19.015 1.00 0.00 91 PRO C CA 1
ATOM 8099 C C . PRO D 4 91 ? -32.907 139.672 19.057 1.00 0.00 91 PRO C C 1
ATOM 8100 O O . PRO D 4 91 ? -33.272 140.723 19.578 1.00 0.00 91 PRO C O 1
ATOM 8111 N N . SER D 4 92 ? -31.662 139.489 18.570 1.00 0.00 92 SER C N 1
ATOM 8112 C CA . SER D 4 92 ? -30.621 140.490 18.598 1.00 0.00 92 SER C CA 1
ATOM 8113 C C . SER D 4 92 ? -31.031 141.742 17.891 1.00 0.00 92 SER C C 1
ATOM 8114 O O . SER D 4 92 ? -31.663 141.686 16.841 1.00 0.00 92 SER C O 1
ATOM 8122 N N . SER D 4 93 ? -30.709 142.901 18.497 1.00 0.00 93 SER C N 1
ATOM 8123 C CA . SER D 4 93 ? -31.075 144.192 17.983 1.00 0.00 93 SER C CA 1
ATOM 8124 C C . SER D 4 93 ? -29.844 144.940 17.565 1.00 0.00 93 SER C C 1
ATOM 8125 O O . SER D 4 93 ? -29.927 146.106 17.190 1.00 0.00 93 SER C O 1
ATOM 8133 N N . SER D 4 94 ? -28.673 144.268 17.571 1.00 0.00 94 SER C N 1
ATOM 8134 C CA . SER D 4 94 ? -27.420 144.839 17.152 1.00 0.00 94 SER C CA 1
ATOM 8135 C C . SER D 4 94 ? -27.138 144.384 15.753 1.00 0.00 94 SER C C 1
ATOM 8136 O O . SER D 4 94 ? -26.092 144.719 15.205 1.00 0.00 94 SER C O 1
ATOM 8144 N N . SER D 4 95 ? -28.102 143.642 15.151 1.00 0.00 95 SER C N 1
ATOM 8145 C CA . SER D 4 95 ? -28.047 142.997 13.866 1.00 0.00 95 SER C CA 1
ATOM 8146 C C . SER D 4 95 ? -27.288 141.717 13.979 1.00 0.00 95 SER C C 1
ATOM 8147 O O . SER D 4 95 ? -26.763 141.208 12.994 1.00 0.00 95 SER C O 1
ATOM 8155 N N . GLY D 4 96 ? -27.229 141.158 15.208 1.00 0.00 96 GLY C N 1
ATOM 8156 C CA . GLY D 4 96 ? -26.616 139.893 15.496 1.00 0.00 96 GLY C CA 1
ATOM 8157 C C . GLY D 4 96 ? -25.172 140.053 15.807 1.00 0.00 96 GLY C C 1
ATOM 8158 O O . GLY D 4 96 ? -24.469 139.062 15.944 1.00 0.00 96 GLY C O 1
ATOM 8162 N N . ILE D 4 97 ? -24.676 141.299 15.945 1.00 0.00 97 ILE C N 1
ATOM 8163 C CA . ILE D 4 97 ? -23.287 141.562 16.203 1.00 0.00 97 ILE C CA 1
ATOM 8164 C C . ILE D 4 97 ? -23.177 141.746 17.688 1.00 0.00 97 ILE C C 1
ATOM 8165 O O . ILE D 4 97 ? -22.882 142.821 18.201 1.00 0.00 97 ILE C O 1
ATOM 8176 N N . ASP D 4 98 ? -23.472 140.654 18.413 1.00 0.00 98 ASP C N 1
ATOM 8177 C CA . ASP D 4 98 ? -23.511 140.600 19.840 1.00 0.00 98 ASP C CA 1
ATOM 8178 C C . ASP D 4 98 ? -23.467 139.140 20.157 1.00 0.00 98 ASP C C 1
ATOM 8179 O O . ASP D 4 98 ? -23.493 138.309 19.257 1.00 0.00 98 ASP C O 1
ATOM 8188 N N . LYS D 4 99 ? -23.312 138.783 21.445 1.00 0.00 99 LYS C N 1
ATOM 8189 C CA . LYS D 4 99 ? -23.121 137.419 21.862 1.00 0.00 99 LYS C CA 1
ATOM 8190 C C . LYS D 4 99 ? -24.329 136.542 21.739 1.00 0.00 99 LYS C C 1
ATOM 8191 O O . LYS D 4 99 ? -24.178 135.325 21.706 1.00 0.00 99 LYS C O 1
ATOM 8210 N N . TYR D 4 100 ? -25.553 137.123 21.697 1.00 0.00 100 TYR C N 1
ATOM 8211 C CA . TYR D 4 100 ? -26.794 136.386 21.758 1.00 0.00 100 TYR C CA 1
ATOM 8212 C C . TYR D 4 100 ? -26.974 135.507 20.569 1.00 0.00 100 TYR C C 1
ATOM 8213 O O . TYR D 4 100 ? -26.964 135.975 19.435 1.00 0.00 100 TYR C O 1
ATOM 8231 N N . GLY D 4 101 ? -27.183 134.203 20.826 1.00 0.00 101 GLY C N 1
ATOM 8232 C CA . GLY D 4 101 ? -27.348 133.188 19.824 1.00 0.00 101 GLY C CA 1
ATOM 8233 C C . GLY D 4 101 ? -28.804 133.000 19.619 1.00 0.00 101 GLY C C 1
ATOM 8234 O O . GLY D 4 101 ? -29.322 131.896 19.710 1.00 0.00 101 GLY C O 1
ATOM 8238 N N . TYR D 4 102 ? -29.489 134.103 19.299 1.00 0.00 102 TYR C N 1
ATOM 8239 C CA . TYR D 4 102 ? -30.882 134.142 19.037 1.00 0.00 102 TYR C CA 1
ATOM 8240 C C . TYR D 4 102 ? -31.005 135.436 18.323 1.00 0.00 102 TYR C C 1
ATOM 8241 O O . TYR D 4 102 ? -31.401 136.443 18.885 1.00 0.00 102 TYR C O 1
ATOM 8259 N N . PHE D 4 103 ? -30.730 135.386 17.018 1.00 0.00 103 PHE C N 1
ATOM 8260 C CA . PHE D 4 103 ? -30.683 136.500 16.124 1.00 0.00 103 PHE C CA 1
ATOM 8261 C C . PHE D 4 103 ? -31.828 136.266 15.196 1.00 0.00 103 PHE C C 1
ATOM 8262 O O . PHE D 4 103 ? -32.391 135.179 15.209 1.00 0.00 103 PHE C O 1
ATOM 8279 N N . ASP D 4 104 ? -32.146 137.220 14.298 1.00 0.00 104 ASP C N 1
ATOM 8280 C CA . ASP D 4 104 ? -33.133 136.954 13.285 1.00 0.00 104 ASP C CA 1
ATOM 8281 C C . ASP D 4 104 ? -32.532 137.372 11.984 1.00 0.00 104 ASP C C 1
ATOM 8282 O O . ASP D 4 104 ? -31.631 138.202 11.914 1.00 0.00 104 ASP C O 1
ATOM 8291 N N . TRP D 4 105 ? -32.995 136.696 10.923 1.00 0.00 105 TRP C N 1
ATOM 8292 C CA . TRP D 4 105 ? -32.550 136.817 9.572 1.00 0.00 105 TRP C CA 1
ATOM 8293 C C . TRP D 4 105 ? -33.628 137.491 8.804 1.00 0.00 105 TRP C C 1
ATOM 8294 O O . TRP D 4 105 ? -34.619 136.855 8.477 1.00 0.00 105 TRP C O 1
ATOM 8315 N N . ALA D 4 106 ? -33.484 138.788 8.474 1.00 0.00 106 ALA C N 1
ATOM 8316 C CA . ALA D 4 106 ? -34.481 139.475 7.695 1.00 0.00 106 ALA C CA 1
ATOM 8317 C C . ALA D 4 106 ? -34.198 139.225 6.249 1.00 0.00 106 ALA C C 1
ATOM 8318 O O . ALA D 4 106 ? -33.170 138.665 5.890 1.00 0.00 106 ALA C O 1
ATOM 8325 N N . ALA D 4 107 ? -35.138 139.615 5.372 1.00 0.00 107 ALA C N 1
ATOM 8326 C CA . ALA D 4 107 ? -35.057 139.382 3.957 1.00 0.00 107 ALA C CA 1
ATOM 8327 C C . ALA D 4 107 ? -34.484 140.583 3.287 1.00 0.00 107 ALA C C 1
ATOM 8328 O O . ALA D 4 107 ? -34.343 140.608 2.070 1.00 0.00 107 ALA C O 1
ATOM 8335 N N . THR D 4 108 ? -34.155 141.619 4.077 1.00 0.00 108 THR C N 1
ATOM 8336 C CA . THR D 4 108 ? -33.596 142.850 3.609 1.00 0.00 108 THR C CA 1
ATOM 8337 C C . THR D 4 108 ? -32.106 142.823 3.776 1.00 0.00 108 THR C C 1
ATOM 8338 O O . THR D 4 108 ? -31.430 143.780 3.412 1.00 0.00 108 THR C O 1
ATOM 8349 N N . VAL D 4 109 ? -31.550 141.709 4.305 1.00 0.00 109 VAL C N 1
ATOM 8350 C CA . VAL D 4 109 ? -30.136 141.535 4.474 1.00 0.00 109 VAL C CA 1
ATOM 8351 C C . VAL D 4 109 ? -29.642 140.993 3.170 1.00 0.00 109 VAL C C 1
ATOM 8352 O O . VAL D 4 109 ? -30.120 139.968 2.699 1.00 0.00 109 VAL C O 1
ATOM 8365 N N . ALA D 4 110 ? -28.702 141.719 2.531 1.00 0.00 110 ALA C N 1
ATOM 8366 C CA . ALA D 4 110 ? -28.180 141.391 1.232 1.00 0.00 110 ALA C CA 1
ATOM 8367 C C . ALA D 4 110 ? -27.048 140.422 1.395 1.00 0.00 110 ALA C C 1
ATOM 8368 O O . ALA D 4 110 ? -26.437 140.435 2.455 1.00 0.00 110 ALA C O 1
ATOM 8375 N N . PRO D 4 111 ? -26.695 139.592 0.418 1.00 0.00 111 PRO C N 1
ATOM 8376 C CA . PRO D 4 111 ? -25.606 138.633 0.496 1.00 0.00 111 PRO C CA 1
ATOM 8377 C C . PRO D 4 111 ? -24.280 139.205 0.922 1.00 0.00 111 PRO C C 1
ATOM 8378 O O . PRO D 4 111 ? -23.968 140.333 0.550 1.00 0.00 111 PRO C O 1
ATOM 8389 N N . GLN D 4 112 ? -23.516 138.425 1.712 1.00 0.00 112 GLN C N 1
ATOM 8390 C CA . GLN D 4 112 ? -22.231 138.745 2.274 1.00 0.00 112 GLN C CA 1
ATOM 8391 C C . GLN D 4 112 ? -22.344 139.793 3.338 1.00 0.00 112 GLN C C 1
ATOM 8392 O O . GLN D 4 112 ? -21.440 140.594 3.545 1.00 0.00 112 GLN C O 1
ATOM 8406 N N . ASN D 4 113 ? -23.455 139.758 4.091 1.00 0.00 113 ASN C N 1
ATOM 8407 C CA . ASN D 4 113 ? -23.687 140.615 5.214 1.00 0.00 113 ASN C CA 1
ATOM 8408 C C . ASN D 4 113 ? -23.993 139.636 6.278 1.00 0.00 113 ASN C C 1
ATOM 8409 O O . ASN D 4 113 ? -24.721 138.676 6.047 1.00 0.00 113 ASN C O 1
ATOM 8420 N N . MET D 4 114 ? -23.418 139.845 7.475 1.00 0.00 114 MET C N 1
ATOM 8421 C CA . MET D 4 114 ? -23.546 138.938 8.572 1.00 0.00 114 MET C CA 1
ATOM 8422 C C . MET D 4 114 ? -24.878 139.138 9.210 1.00 0.00 114 MET C C 1
ATOM 8423 O O . MET D 4 114 ? -25.336 140.267 9.349 1.00 0.00 114 MET C O 1
ATOM 8437 N N . VAL D 4 115 ? -25.506 138.032 9.651 1.00 0.00 115 VAL C N 1
ATOM 8438 C CA . VAL D 4 115 ? -26.722 138.073 10.422 1.00 0.00 115 VAL C CA 1
ATOM 8439 C C . VAL D 4 115 ? -26.366 137.721 11.828 1.00 0.00 115 VAL C C 1
ATOM 8440 O O . VAL D 4 115 ? -27.205 137.849 12.710 1.00 0.00 115 VAL C O 1
ATOM 8453 N N . HIS D 4 116 ? -25.109 137.306 12.077 1.00 0.00 116 HIS C N 1
ATOM 8454 C CA . HIS D 4 116 ? -24.647 137.002 13.389 1.00 0.00 116 HIS C CA 1
ATOM 8455 C C . HIS D 4 116 ? -23.161 136.967 13.332 1.00 0.00 116 HIS C C 1
ATOM 8456 O O . HIS D 4 116 ? -22.594 136.616 12.308 1.00 0.00 116 HIS C O 1
ATOM 8463 N N . ARG D 4 117 ? -22.492 137.336 14.438 1.00 0.00 117 ARG C N 1
ATOM 8464 C CA . ARG D 4 117 ? -21.067 137.330 14.528 1.00 0.00 117 ARG C CA 1
ATOM 8465 C C . ARG D 4 117 ? -20.681 137.585 15.942 1.00 0.00 117 ARG C C 1
ATOM 8466 O O . ARG D 4 117 ? -21.020 138.625 16.491 1.00 0.00 117 ARG C O 1
ATOM 8487 N N . ASN D 4 118 ? -19.961 136.639 16.582 1.00 0.00 118 ASN C N 1
ATOM 8488 C CA . ASN D 4 118 ? -19.488 136.840 17.922 1.00 0.00 118 ASN C CA 1
ATOM 8489 C C . ASN D 4 118 ? -18.286 135.971 18.113 1.00 0.00 118 ASN C C 1
ATOM 8490 O O . ASN D 4 118 ? -18.146 134.945 17.462 1.00 0.00 118 ASN C O 1
ATOM 8501 N N . VAL D 4 119 ? -17.405 136.353 19.059 1.00 0.00 119 VAL C N 1
ATOM 8502 C CA . VAL D 4 119 ? -16.269 135.572 19.473 1.00 0.00 119 VAL C CA 1
ATOM 8503 C C . VAL D 4 119 ? -16.714 134.624 20.560 1.00 0.00 119 VAL C C 1
ATOM 8504 O O . VAL D 4 119 ? -16.820 135.003 21.721 1.00 0.00 119 VAL C O 1
ATOM 8517 N N . VAL D 4 120 ? -16.973 133.359 20.185 1.00 0.00 120 VAL C N 1
ATOM 8518 C CA . VAL D 4 120 ? -17.470 132.264 20.980 1.00 0.00 120 VAL C CA 1
ATOM 8519 C C . VAL D 4 120 ? -16.583 131.899 22.128 1.00 0.00 120 VAL C C 1
ATOM 8520 O O . VAL D 4 120 ? -15.490 131.390 21.924 1.00 0.00 120 VAL C O 1
ATOM 8533 N N . THR D 4 121 ? -17.052 132.126 23.370 1.00 0.00 121 THR C N 1
ATOM 8534 C CA . THR D 4 121 ? -16.369 131.754 24.584 1.00 0.00 121 THR C CA 1
ATOM 8535 C C . THR D 4 121 ? -17.126 130.541 25.065 1.00 0.00 121 THR C C 1
ATOM 8536 O O . THR D 4 121 ? -18.231 130.271 24.611 1.00 0.00 121 THR C O 1
ATOM 8547 N N . LEU D 4 122 ? -16.525 129.735 25.961 1.00 0.00 122 LEU C N 1
ATOM 8548 C CA . LEU D 4 122 ? -17.076 128.484 26.429 1.00 0.00 122 LEU C CA 1
ATOM 8549 C C . LEU D 4 122 ? -18.150 128.690 27.463 1.00 0.00 122 LEU C C 1
ATOM 8550 O O . LEU D 4 122 ? -18.891 127.768 27.778 1.00 0.00 122 LEU C O 1
ATOM 8566 N N . ASP D 4 123 ? -18.250 129.896 28.052 1.00 0.00 123 ASP C N 1
ATOM 8567 C CA . ASP D 4 123 ? -19.170 130.172 29.121 1.00 0.00 123 ASP C CA 1
ATOM 8568 C C . ASP D 4 123 ? -20.460 130.745 28.622 1.00 0.00 123 ASP C C 1
ATOM 8569 O O . ASP D 4 123 ? -21.311 131.128 29.418 1.00 0.00 123 ASP C O 1
ATOM 8578 N N . GLN D 4 124 ? -20.646 130.822 27.291 1.00 0.00 124 GLN C N 1
ATOM 8579 C CA . GLN D 4 124 ? -21.854 131.319 26.699 1.00 0.00 124 GLN C CA 1
ATOM 8580 C C . GLN D 4 124 ? -22.926 130.281 26.673 1.00 0.00 124 GLN C C 1
ATOM 8581 O O . GLN D 4 124 ? -24.105 130.606 26.664 1.00 0.00 124 GLN C O 1
ATOM 8595 N N . PHE D 4 125 ? -22.537 128.997 26.657 1.00 0.00 125 PHE C N 1
ATOM 8596 C CA . PHE D 4 125 ? -23.439 127.880 26.657 1.00 0.00 125 PHE C CA 1
ATOM 8597 C C . PHE D 4 125 ? -23.683 127.577 28.103 1.00 0.00 125 PHE C C 1
ATOM 8598 O O . PHE D 4 125 ? -22.690 127.512 28.815 1.00 0.00 125 PHE C O 1
ATOM 8615 N N . PRO D 4 126 ? -24.896 127.448 28.634 1.00 0.00 126 PRO C N 1
ATOM 8616 C CA . PRO D 4 126 ? -25.114 127.309 30.058 1.00 0.00 126 PRO C CA 1
ATOM 8617 C C . PRO D 4 126 ? -24.693 125.976 30.587 1.00 0.00 126 PRO C C 1
ATOM 8618 O O . PRO D 4 126 ? -24.266 125.937 31.734 1.00 0.00 126 PRO C O 1
ATOM 8629 N N . ASN D 4 127 ? -24.713 124.890 29.788 1.00 0.00 127 ASN C N 1
ATOM 8630 C CA . ASN D 4 127 ? -24.224 123.608 30.239 1.00 0.00 127 ASN C CA 1
ATOM 8631 C C . ASN D 4 127 ? -22.749 123.658 30.447 1.00 0.00 127 ASN C C 1
ATOM 8632 O O . ASN D 4 127 ? -22.259 123.074 31.397 1.00 0.00 127 ASN C O 1
ATOM 8643 N N . LEU D 4 128 ? -21.999 124.314 29.541 1.00 0.00 128 LEU C N 1
ATOM 8644 C CA . LEU D 4 128 ? -20.564 124.342 29.595 1.00 0.00 128 LEU C CA 1
ATOM 8645 C C . LEU D 4 128 ? -20.074 125.489 30.410 1.00 0.00 128 LEU C C 1
ATOM 8646 O O . LEU D 4 128 ? -18.872 125.671 30.547 1.00 0.00 128 LEU C O 1
ATOM 8662 N N . ASN D 4 129 ? -20.983 126.272 31.021 1.00 0.00 129 ASN C N 1
ATOM 8663 C CA . ASN D 4 129 ? -20.635 127.321 31.932 1.00 0.00 129 ASN C CA 1
ATOM 8664 C C .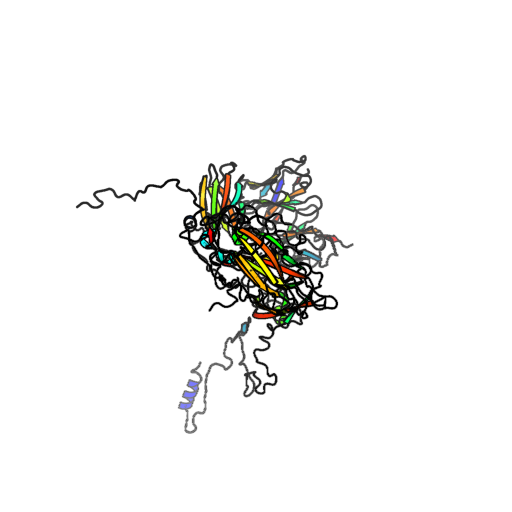 ASN D 4 129 ? -20.312 126.708 33.267 1.00 0.00 129 ASN C C 1
ATOM 8665 O O . ASN D 4 129 ? -19.541 127.268 34.033 1.00 0.00 129 ASN C O 1
ATOM 8676 N N . LEU D 4 130 ? -20.870 125.521 33.583 1.00 0.00 130 LEU C N 1
ATOM 8677 C CA . LEU D 4 130 ? -20.582 124.849 34.821 1.00 0.00 130 LEU C CA 1
ATOM 8678 C C . LEU D 4 130 ? -19.353 124.008 34.734 1.00 0.00 130 LEU C C 1
ATOM 8679 O O . LEU D 4 130 ? -18.819 123.638 35.771 1.00 0.00 130 LEU C O 1
ATOM 8695 N N . PHE D 4 131 ? -18.844 123.684 33.533 1.00 0.00 131 PHE C N 1
ATOM 8696 C CA . PHE D 4 131 ? -17.637 122.911 33.421 1.00 0.00 131 PHE C CA 1
ATOM 8697 C C . PHE D 4 131 ? -16.464 123.822 33.255 1.00 0.00 131 PHE C C 1
ATOM 8698 O O . PHE D 4 131 ? -15.332 123.355 33.249 1.00 0.00 131 PHE C O 1
ATOM 8715 N N . MET D 4 132 ? -16.682 125.148 33.127 1.00 0.00 132 MET C N 1
ATOM 8716 C CA . MET D 4 132 ? -15.598 126.082 32.992 1.00 0.00 132 MET C CA 1
ATOM 8717 C C . MET D 4 132 ? -15.355 126.659 34.347 1.00 0.00 132 MET C C 1
ATOM 8718 O O . MET D 4 132 ? -14.346 127.321 34.567 1.00 0.00 132 MET C O 1
ATOM 8732 N N . ASN D 4 133 ? -16.239 126.336 35.311 1.00 0.00 133 ASN C N 1
ATOM 8733 C CA . ASN D 4 133 ? -16.171 126.785 36.669 1.00 0.00 133 ASN C CA 1
ATOM 8734 C C . ASN D 4 133 ? -15.925 125.600 37.541 1.00 0.00 133 ASN C C 1
ATOM 8735 O O . ASN D 4 133 ? -15.888 125.727 38.759 1.00 0.00 133 ASN C O 1
ATOM 8746 N N . THR D 4 134 ? -15.685 124.418 36.953 1.00 0.00 134 THR C N 1
ATOM 8747 C CA . THR D 4 134 ? -15.400 123.245 37.714 1.00 0.00 134 THR C CA 1
ATOM 8748 C C . THR D 4 134 ? -14.087 122.744 37.265 1.00 0.00 134 THR C C 1
ATOM 8749 O O . THR D 4 134 ? -13.264 122.414 38.095 1.00 0.00 134 THR C O 1
ATOM 8760 N N . TYR D 4 135 ? -13.847 122.651 35.951 1.00 0.00 135 TYR C N 1
ATOM 8761 C CA . TYR D 4 135 ? -12.616 122.152 35.411 1.00 0.00 135 TYR C CA 1
ATOM 8762 C C . TYR D 4 135 ? -11.804 123.278 34.916 1.00 0.00 135 TYR C C 1
ATOM 8763 O O . TYR D 4 135 ? -12.334 124.322 34.563 1.00 0.00 135 TYR C O 1
ATOM 8781 N N . SER D 4 136 ? -10.476 123.087 34.916 1.00 0.00 136 SER C N 1
ATOM 8782 C CA . SER D 4 136 ? -9.518 124.083 34.562 1.00 0.00 136 SER C CA 1
ATOM 8783 C C . SER D 4 136 ? -9.244 124.002 33.090 1.00 0.00 136 SER C C 1
ATOM 8784 O O . SER D 4 136 ? -9.214 125.028 32.429 1.00 0.00 136 SER C O 1
ATOM 8792 N N . TYR D 4 137 ? -9.069 122.782 32.538 1.00 0.00 137 TYR C N 1
ATOM 8793 C CA . TYR D 4 137 ? -8.685 122.561 31.165 1.00 0.00 137 TYR C CA 1
ATOM 8794 C C . TYR D 4 137 ? -9.707 121.676 30.524 1.00 0.00 137 TYR C C 1
ATOM 8795 O O . TYR D 4 137 ? -10.468 121.022 31.219 1.00 0.00 137 TYR C O 1
ATOM 8813 N N . PHE D 4 138 ? -9.741 121.636 29.176 1.00 0.00 138 PHE C N 1
ATOM 8814 C CA . PHE D 4 138 ? -10.633 120.802 28.418 1.00 0.00 138 PHE C CA 1
ATOM 8815 C C . PHE D 4 138 ? -9.983 120.608 27.082 1.00 0.00 138 PHE C C 1
ATOM 8816 O O . PHE D 4 138 ? -9.109 121.373 26.698 1.00 0.00 138 PHE C O 1
ATOM 8833 N N . ARG D 4 139 ? -10.452 119.605 26.323 1.00 0.00 139 ARG C N 1
ATOM 8834 C CA . ARG D 4 139 ? -10.040 119.370 24.974 1.00 0.00 139 ARG C CA 1
ATOM 8835 C C . ARG D 4 139 ? -11.215 118.693 24.371 1.00 0.00 139 ARG C C 1
ATOM 8836 O O . ARG D 4 139 ? -11.888 117.922 25.035 1.00 0.00 139 ARG C O 1
ATOM 8857 N N . GLY D 4 140 ? -11.520 118.970 23.095 1.00 0.00 140 GLY C N 1
ATOM 8858 C CA . GLY D 4 140 ? -12.622 118.334 22.429 1.00 0.00 140 GLY C CA 1
ATOM 8859 C C . GLY D 4 140 ? -13.165 119.270 21.425 1.00 0.00 140 GLY C C 1
ATOM 8860 O O . GLY D 4 140 ? -13.014 120.482 21.536 1.00 0.00 140 GLY C O 1
ATOM 8864 N N . SER D 4 141 ? -13.871 118.709 20.426 1.00 0.00 141 SER C N 1
ATOM 8865 C CA . SER D 4 141 ? -14.486 119.450 19.359 1.00 0.00 141 SER C CA 1
ATOM 8866 C C . SER D 4 141 ? -15.721 120.127 19.865 1.00 0.00 141 SER C C 1
ATOM 8867 O O . SER D 4 141 ? -16.262 119.737 20.890 1.00 0.00 141 SER C O 1
ATOM 8875 N N . LEU D 4 142 ? -16.197 121.168 19.164 1.00 0.00 142 LEU C N 1
ATOM 8876 C CA . LEU D 4 142 ? -17.354 121.914 19.549 1.00 0.00 142 LEU C CA 1
ATOM 8877 C C . LEU D 4 142 ? -18.271 121.702 18.395 1.00 0.00 142 LEU C C 1
ATOM 8878 O O . LEU D 4 142 ? -17.865 121.868 17.254 1.00 0.00 142 LEU C O 1
ATOM 8894 N N . ILE D 4 143 ? -19.552 121.373 18.654 1.00 0.00 143 ILE C N 1
ATOM 8895 C CA . ILE D 4 143 ? -20.539 121.194 17.630 1.00 0.00 143 ILE C CA 1
ATOM 8896 C C . ILE D 4 143 ? -21.443 122.360 17.839 1.00 0.00 143 ILE C C 1
ATOM 8897 O O . ILE D 4 143 ? -22.094 122.429 18.868 1.00 0.00 143 ILE C O 1
ATOM 8908 N N . ILE D 4 144 ? -21.536 123.295 16.881 1.00 0.00 144 ILE C N 1
ATOM 8909 C CA . ILE D 4 144 ? -22.463 124.390 16.912 1.00 0.00 144 ILE C CA 1
ATOM 8910 C C . ILE D 4 144 ? -23.602 123.949 16.061 1.00 0.00 144 ILE C C 1
ATOM 8911 O O . ILE D 4 144 ? -23.364 123.485 14.961 1.00 0.00 144 ILE C O 1
ATOM 8922 N N . ARG D 4 145 ? -24.863 124.091 16.500 1.00 0.00 145 ARG C N 1
ATOM 8923 C CA . ARG D 4 145 ? -26.001 123.779 15.680 1.00 0.00 145 ARG C CA 1
ATOM 8924 C C . ARG D 4 145 ? -26.719 125.068 15.510 1.00 0.00 145 ARG C C 1
ATOM 8925 O O . ARG D 4 145 ? -26.777 125.875 16.427 1.00 0.00 145 ARG C O 1
ATOM 8946 N N . LEU D 4 146 ? -27.241 125.311 14.300 1.00 0.00 146 LEU C N 1
ATOM 8947 C CA . LEU D 4 146 ? -27.940 126.509 13.953 1.00 0.00 146 LEU C CA 1
ATOM 8948 C C . LEU D 4 146 ? -29.237 126.035 13.425 1.00 0.00 146 LEU C C 1
ATOM 8949 O O . LEU D 4 146 ? -29.287 125.439 12.362 1.00 0.00 146 LEU C O 1
ATOM 8965 N N . SER D 4 147 ? -30.326 126.263 14.179 1.00 0.00 147 SER C N 1
ATOM 8966 C CA . SER D 4 147 ? -31.643 125.859 13.802 1.00 0.00 147 SER C CA 1
ATOM 8967 C C . SER D 4 147 ? -32.364 127.062 13.310 1.00 0.00 147 SER C C 1
ATOM 8968 O O . SER D 4 147 ? -32.607 127.986 14.069 1.00 0.00 147 SER C O 1
ATOM 8976 N N . ILE D 4 148 ? -32.704 127.091 12.011 1.00 0.00 148 ILE C N 1
ATOM 8977 C CA . ILE D 4 148 ? -33.410 128.165 11.370 1.00 0.00 148 ILE C CA 1
ATOM 8978 C C . ILE D 4 148 ? -34.866 127.825 11.394 1.00 0.00 148 ILE C C 1
ATOM 8979 O O . ILE D 4 148 ? -35.271 126.790 10.894 1.00 0.00 148 ILE C O 1
ATOM 8990 N N . TYR D 4 149 ? -35.700 128.667 12.025 1.00 0.00 149 TYR C N 1
ATOM 8991 C CA . TYR D 4 149 ? -37.117 128.458 12.169 1.00 0.00 149 TYR C CA 1
ATOM 8992 C C . TYR D 4 149 ? -37.826 129.268 11.153 1.00 0.00 149 TYR C C 1
ATOM 8993 O O . TYR D 4 149 ? -38.350 130.333 11.447 1.00 0.00 149 TYR C O 1
ATOM 9011 N N . ALA D 4 150 ? -37.825 128.760 9.910 1.00 0.00 150 ALA C N 1
ATOM 9012 C CA . ALA D 4 150 ? -38.435 129.364 8.764 1.00 0.00 150 ALA C CA 1
ATOM 9013 C C . ALA D 4 150 ? -39.629 128.550 8.419 1.00 0.00 150 ALA C C 1
ATOM 9014 O O . ALA D 4 150 ? -39.768 127.426 8.889 1.00 0.00 150 ALA C O 1
ATOM 9021 N N . SER D 4 151 ? -40.522 129.093 7.566 1.00 0.00 151 SER C N 1
ATOM 9022 C CA . SER D 4 151 ? -41.697 128.403 7.109 1.00 0.00 151 SER C CA 1
ATOM 9023 C C . SER D 4 151 ? -41.329 127.608 5.892 1.00 0.00 151 SER C C 1
ATOM 9024 O O . SER D 4 151 ? -40.188 127.621 5.444 1.00 0.00 151 SER C O 1
ATOM 9032 N N . THR D 4 152 ? -42.302 126.869 5.336 1.00 0.00 152 THR C N 1
ATOM 9033 C CA . THR D 4 152 ? -42.108 125.980 4.220 1.00 0.00 152 THR C CA 1
ATOM 9034 C C . THR D 4 152 ? -42.017 126.700 2.903 1.00 0.00 152 THR C C 1
ATOM 9035 O O . THR D 4 152 ? -41.685 126.072 1.905 1.00 0.00 152 THR C O 1
ATOM 9046 N N . PHE D 4 153 ? -42.348 128.007 2.841 1.00 0.00 153 PHE C N 1
ATOM 9047 C CA . PHE D 4 153 ? -42.329 128.732 1.596 1.00 0.00 153 PHE C CA 1
ATOM 9048 C C . PHE D 4 153 ? -41.108 129.591 1.501 1.00 0.00 153 PHE C C 1
ATOM 9049 O O . PHE D 4 153 ? -40.798 130.077 0.419 1.00 0.00 153 PHE C O 1
ATOM 9066 N N . ASN D 4 154 ? -40.363 129.782 2.612 1.00 0.00 154 ASN C N 1
ATOM 9067 C CA . ASN D 4 154 ? -39.135 130.534 2.621 1.00 0.00 154 ASN C CA 1
ATOM 9068 C C . ASN D 4 154 ? -38.051 129.715 2.012 1.00 0.00 154 ASN C C 1
ATOM 9069 O O . ASN D 4 154 ? -38.118 128.493 2.018 1.00 0.00 154 ASN C O 1
ATOM 9080 N N . ARG D 4 155 ? -37.037 130.376 1.430 1.00 0.00 155 ARG C N 1
ATOM 9081 C CA . ARG D 4 155 ? -35.990 129.672 0.763 1.00 0.00 155 ARG C CA 1
ATOM 9082 C C . ARG D 4 155 ? -34.864 130.651 0.791 1.00 0.00 155 ARG C C 1
ATOM 9083 O O . ARG D 4 155 ? -34.924 131.716 0.194 1.00 0.00 155 ARG C O 1
ATOM 9104 N N . GLY D 4 156 ? -33.818 130.330 1.563 1.00 0.00 156 GLY C N 1
ATOM 9105 C CA . GLY D 4 156 ? -32.657 131.149 1.734 1.00 0.00 156 GLY C CA 1
ATOM 9106 C C . GLY D 4 156 ? -31.471 130.258 1.756 1.00 0.00 156 GLY C C 1
ATOM 9107 O O . GLY D 4 156 ? -31.569 129.070 1.476 1.00 0.00 156 GLY C O 1
ATOM 9111 N N . ARG D 4 157 ? -30.302 130.824 2.108 1.00 0.00 157 ARG C N 1
ATOM 9112 C CA . ARG D 4 157 ? -29.081 130.086 2.186 1.00 0.00 157 ARG C CA 1
ATOM 9113 C C . ARG D 4 157 ? -28.195 130.903 3.085 1.00 0.00 157 ARG C C 1
ATOM 9114 O O . ARG D 4 157 ? -27.869 132.033 2.753 1.00 0.00 157 ARG C O 1
ATOM 9135 N N . LEU D 4 158 ? -27.774 130.367 4.252 1.00 0.00 158 LEU C N 1
ATOM 9136 C CA . LEU D 4 158 ? -26.815 131.005 5.133 1.00 0.00 158 LEU C CA 1
ATOM 9137 C C . LEU D 4 158 ? -25.535 130.249 4.988 1.00 0.00 158 LEU C C 1
ATOM 9138 O O . LEU D 4 158 ? -25.523 129.167 4.429 1.00 0.00 158 LEU C O 1
ATOM 9154 N N . ARG D 4 159 ? -24.412 130.800 5.484 1.00 0.00 159 ARG C N 1
ATOM 9155 C CA . ARG D 4 159 ? -23.133 130.156 5.474 1.00 0.00 159 ARG C CA 1
ATOM 9156 C C . ARG D 4 159 ? -22.465 130.443 6.772 1.00 0.00 159 ARG C C 1
ATOM 9157 O O . ARG D 4 159 ? -21.751 131.429 6.894 1.00 0.00 159 ARG C O 1
ATOM 9178 N N . MET D 4 160 ? -22.665 129.597 7.794 1.00 0.00 160 MET C N 1
ATOM 9179 C CA . MET D 4 160 ? -22.029 129.777 9.069 1.00 0.00 160 MET C CA 1
ATOM 9180 C C . MET D 4 160 ? -20.619 129.247 9.057 1.00 0.00 160 MET C C 1
ATOM 9181 O O . MET D 4 160 ? -20.418 128.075 8.784 1.00 0.00 160 MET C O 1
ATOM 9195 N N . GLY D 4 161 ? -19.601 130.087 9.354 1.00 0.00 161 GLY C N 1
ATOM 9196 C CA . GLY D 4 161 ? -18.223 129.661 9.392 1.00 0.00 161 GLY C CA 1
ATOM 9197 C C . GLY D 4 161 ? -17.658 129.928 10.734 1.00 0.00 161 GLY C C 1
ATOM 9198 O O . GLY D 4 161 ? -18.265 130.625 11.532 1.00 0.00 161 GLY C O 1
ATOM 9202 N N . PHE D 4 162 ? -16.479 129.342 11.017 1.00 0.00 162 PHE C N 1
ATOM 9203 C CA . PHE D 4 162 ? -15.841 129.433 12.296 1.00 0.00 162 PHE C CA 1
ATOM 9204 C C . PHE D 4 162 ? -14.368 129.498 12.087 1.00 0.00 162 PHE C C 1
ATOM 9205 O O . PHE D 4 162 ? -13.788 128.524 11.637 1.00 0.00 162 PHE C O 1
ATOM 9222 N N . PHE D 4 163 ? -13.707 130.598 12.476 1.00 0.00 163 PHE C N 1
ATOM 9223 C CA . PHE D 4 163 ? -12.273 130.727 12.445 1.00 0.00 163 PHE C CA 1
ATOM 9224 C C . PHE D 4 163 ? -11.756 130.356 13.805 1.00 0.00 163 PHE C C 1
ATOM 9225 O O . PHE D 4 163 ? -11.958 131.173 14.692 1.00 0.00 163 PHE C O 1
ATOM 9242 N N . PRO D 4 164 ? -11.153 129.202 14.103 1.00 0.00 164 PRO C N 1
ATOM 9243 C CA . PRO D 4 164 ? -10.734 128.840 15.445 1.00 0.00 164 PRO C CA 1
ATOM 9244 C C . PRO D 4 164 ? -9.689 129.769 15.979 1.00 0.00 164 PRO C C 1
ATOM 9245 O O . PRO D 4 164 ? -8.815 130.162 15.216 1.00 0.00 164 PRO C O 1
ATOM 9256 N N . ASN D 4 165 ? -9.753 130.094 17.285 1.00 0.00 165 ASN C N 1
ATOM 9257 C CA . ASN D 4 165 ? -8.813 130.907 18.015 1.00 0.00 165 ASN C CA 1
ATOM 9258 C C . ASN D 4 165 ? -8.671 132.288 17.458 1.00 0.00 165 ASN C C 1
ATOM 9259 O O . ASN D 4 165 ? -7.604 132.886 17.544 1.00 0.00 165 ASN C O 1
ATOM 9270 N N . CYS D 4 166 ? -9.737 132.836 16.858 1.00 0.00 166 CYS C N 1
ATOM 9271 C CA . CYS D 4 166 ? -9.704 134.115 16.225 1.00 0.00 166 CYS C CA 1
ATOM 9272 C C . CYS D 4 166 ? -10.601 134.951 17.057 1.00 0.00 166 CYS C C 1
ATOM 9273 O O . CYS D 4 166 ? -11.704 134.543 17.397 1.00 0.00 166 CYS C O 1
ATOM 9281 N N . THR D 4 167 ? -10.111 136.133 17.456 1.00 0.00 167 THR C N 1
ATOM 9282 C CA . THR D 4 167 ? -10.805 137.002 18.356 1.00 0.00 167 THR C CA 1
ATOM 9283 C C . THR D 4 167 ? -10.956 138.328 17.683 1.00 0.00 167 THR C C 1
ATOM 9284 O O . THR D 4 167 ? -11.231 139.327 18.338 1.00 0.00 167 THR C O 1
ATOM 9295 N N . HIS D 4 168 ? -10.740 138.377 16.352 1.00 0.00 168 HIS C N 1
ATOM 9296 C CA . HIS D 4 168 ? -10.821 139.587 15.583 1.00 0.00 168 HIS C CA 1
ATOM 9297 C C . HIS D 4 168 ? -12.242 139.755 15.180 1.00 0.00 168 HIS C C 1
ATOM 9298 O O . HIS D 4 168 ? -12.706 139.141 14.227 1.00 0.00 168 HIS C O 1
ATOM 9305 N N . ASP D 4 169 ? -12.987 140.549 15.970 1.00 0.00 169 ASP C N 1
ATOM 9306 C CA . ASP D 4 169 ? -14.398 140.718 15.810 1.00 0.00 169 ASP C CA 1
ATOM 9307 C C . ASP D 4 169 ? -14.649 141.843 14.852 1.00 0.00 169 ASP C C 1
ATOM 9308 O O . ASP D 4 169 ? -14.765 143.005 15.231 1.00 0.00 169 ASP C O 1
ATOM 9317 N N . THR D 4 170 ? -14.761 141.482 13.562 1.00 0.00 170 THR C N 1
ATOM 9318 C CA . THR D 4 170 ? -15.081 142.373 12.487 1.00 0.00 170 THR C CA 1
ATOM 9319 C C . THR D 4 170 ? -15.509 141.419 11.416 1.00 0.00 170 THR C C 1
ATOM 9320 O O . THR D 4 170 ? -15.309 140.215 11.541 1.00 0.00 170 THR C O 1
ATOM 9331 N N . GLN D 4 171 ? -16.125 141.925 10.326 1.00 0.00 171 GLN C N 1
ATOM 9332 C CA . GLN D 4 171 ? -16.620 141.103 9.256 1.00 0.00 171 GLN C CA 1
ATOM 9333 C C . GLN D 4 171 ? -15.451 140.594 8.459 1.00 0.00 171 GLN C C 1
ATOM 9334 O O . GLN D 4 171 ? -14.695 141.382 7.900 1.00 0.00 171 GLN C O 1
ATOM 9348 N N . LEU D 4 172 ? -15.262 139.258 8.433 1.00 0.00 172 LEU C N 1
ATOM 9349 C CA . LEU D 4 172 ? -14.188 138.615 7.721 1.00 0.00 172 LEU C CA 1
ATOM 9350 C C . LEU D 4 172 ? -14.833 137.689 6.753 1.00 0.00 172 LEU C C 1
ATOM 9351 O O . LEU D 4 172 ? -15.854 137.086 7.063 1.00 0.00 172 LEU C O 1
ATOM 9367 N N . GLU D 4 173 ? -14.223 137.522 5.559 1.00 0.00 173 GLU C N 1
ATOM 9368 C CA . GLU D 4 173 ? -14.669 136.582 4.563 1.00 0.00 173 GLU C CA 1
ATOM 9369 C C . GLU D 4 173 ? -14.426 135.192 5.064 1.00 0.00 173 GLU C C 1
ATOM 9370 O O . GLU D 4 173 ? -13.426 134.949 5.725 1.00 0.00 173 GLU C O 1
ATOM 9382 N N . LEU D 4 174 ? -15.387 134.279 4.827 1.00 0.00 174 LEU C N 1
ATOM 9383 C CA . LEU D 4 174 ? -15.403 132.968 5.416 1.00 0.00 174 LEU C CA 1
ATOM 9384 C C . LEU D 4 174 ? -14.917 131.934 4.466 1.00 0.00 174 LEU C C 1
ATOM 9385 O O . LEU D 4 174 ? -15.224 130.762 4.634 1.00 0.00 174 LEU C O 1
ATOM 9401 N N . ASP D 4 175 ? -14.152 132.307 3.424 1.00 0.00 175 ASP C N 1
ATOM 9402 C CA . ASP D 4 175 ? -13.714 131.367 2.417 1.00 0.00 175 ASP C CA 1
ATOM 9403 C C . ASP D 4 175 ? -12.663 130.430 2.941 1.00 0.00 175 ASP C C 1
ATOM 9404 O O . ASP D 4 175 ? -12.529 129.327 2.430 1.00 0.00 175 ASP C O 1
ATOM 9413 N N . ASN D 4 176 ? -11.906 130.829 3.985 1.00 0.00 176 ASN C N 1
ATOM 9414 C CA . ASN D 4 176 ? -10.851 130.021 4.541 1.00 0.00 176 ASN C CA 1
ATOM 9415 C C . ASN D 4 176 ? -11.298 129.428 5.854 1.00 0.00 176 ASN C C 1
ATOM 9416 O O . ASN D 4 176 ? -10.572 128.657 6.468 1.00 0.00 176 ASN C O 1
ATOM 9427 N N . ALA D 4 177 ? -12.532 129.732 6.309 1.00 0.00 177 ALA C N 1
ATOM 9428 C CA . ALA D 4 177 ? -13.093 129.256 7.548 1.00 0.00 177 ALA C CA 1
ATOM 9429 C C . ALA D 4 177 ? -13.480 127.811 7.453 1.00 0.00 177 ALA C C 1
ATOM 9430 O O . ALA D 4 177 ? -13.347 127.180 6.413 1.00 0.00 177 ALA C O 1
ATOM 9437 N N . ILE D 4 178 ? -13.992 127.260 8.566 1.00 0.00 178 ILE C N 1
ATOM 9438 C CA . ILE D 4 178 ? -14.520 125.933 8.693 1.00 0.00 178 ILE C CA 1
ATOM 9439 C C . ILE D 4 178 ? -15.997 126.154 8.645 1.00 0.00 178 ILE C C 1
ATOM 9440 O O . ILE D 4 178 ? -16.645 126.271 9.674 1.00 0.00 178 ILE C O 1
ATOM 9451 N N . TYR D 4 179 ? -16.565 126.320 7.435 1.00 0.00 179 TYR C N 1
ATOM 9452 C CA . TYR D 4 179 ? -17.941 126.694 7.270 1.00 0.00 179 TYR C CA 1
ATOM 9453 C C . TYR D 4 179 ? -18.799 125.549 6.847 1.00 0.00 179 TYR C C 1
ATOM 9454 O O . TYR D 4 179 ? -18.321 124.501 6.440 1.00 0.00 179 TYR C O 1
ATOM 9472 N N . THR D 4 180 ? -20.123 125.786 6.906 1.00 0.00 180 THR C N 1
ATOM 9473 C CA . THR D 4 180 ? -21.155 124.891 6.472 1.00 0.00 180 THR C CA 1
ATOM 9474 C C . THR D 4 180 ? -22.099 125.797 5.759 1.00 0.00 180 THR C C 1
ATOM 9475 O O . THR D 4 180 ? -22.444 126.848 6.280 1.00 0.00 180 THR C O 1
ATOM 9486 N N . ILE D 4 181 ? -22.592 125.392 4.572 1.00 0.00 181 ILE C N 1
ATOM 9487 C CA . ILE D 4 181 ? -23.585 126.124 3.834 1.00 0.00 181 ILE C CA 1
ATOM 9488 C C . ILE D 4 181 ? -24.885 125.463 4.171 1.00 0.00 181 ILE C C 1
ATOM 9489 O O . ILE D 4 181 ? -25.025 124.257 4.020 1.00 0.00 181 ILE C O 1
ATOM 9500 N N . CYS D 4 182 ? -25.856 126.247 4.674 1.00 0.00 182 CYS C N 1
ATOM 9501 C CA . CYS D 4 182 ? -27.123 125.791 5.163 1.00 0.00 182 CYS C CA 1
ATOM 9502 C C . CYS D 4 182 ? -28.146 126.179 4.143 1.00 0.00 182 CYS C C 1
ATOM 9503 O O . CYS D 4 182 ? -28.239 127.345 3.798 1.00 0.00 182 CYS C O 1
ATOM 9511 N N . ASP D 4 183 ? -28.991 125.235 3.694 1.00 0.00 183 ASP C N 1
ATOM 9512 C CA . ASP D 4 183 ? -30.051 125.469 2.746 1.00 0.00 183 ASP C CA 1
ATOM 9513 C C . ASP D 4 183 ? -31.327 125.188 3.472 1.00 0.00 183 ASP C C 1
ATOM 9514 O O . ASP D 4 183 ? -31.574 124.028 3.780 1.00 0.00 183 ASP C O 1
ATOM 9523 N N . ILE D 4 184 ? -32.181 126.192 3.784 1.00 0.00 184 ILE C N 1
ATOM 9524 C CA . ILE D 4 184 ? -33.419 125.913 4.480 1.00 0.00 184 ILE C CA 1
ATOM 9525 C C . ILE D 4 184 ? -34.380 125.128 3.631 1.00 0.00 184 ILE C C 1
ATOM 9526 O O . ILE D 4 184 ? -34.493 125.345 2.429 1.00 0.00 184 ILE C O 1
ATOM 9537 N N . GLY D 4 185 ? -35.020 124.121 4.259 1.00 0.00 185 GLY C N 1
ATOM 9538 C CA . GLY D 4 185 ? -35.897 123.196 3.603 1.00 0.00 185 GLY C CA 1
ATOM 9539 C C . GLY D 4 185 ? -36.703 122.564 4.685 1.00 0.00 185 GLY C C 1
ATOM 9540 O O . GLY D 4 185 ? -37.346 123.268 5.457 1.00 0.00 185 GLY C O 1
ATOM 9544 N N . SER D 4 186 ? -36.734 121.213 4.733 1.00 0.00 186 SER C N 1
ATOM 9545 C CA . SER D 4 186 ? -37.502 120.468 5.705 1.00 0.00 186 SER C CA 1
ATOM 9546 C C . SER D 4 186 ? -36.653 119.944 6.837 1.00 0.00 186 SER C C 1
ATOM 9547 O O . SER D 4 186 ? -37.190 119.472 7.834 1.00 0.00 186 SER C O 1
ATOM 9555 N N . ASP D 4 187 ? -35.315 120.088 6.750 1.00 0.00 187 ASP C N 1
ATOM 9556 C CA . ASP D 4 187 ? -34.404 119.777 7.821 1.00 0.00 187 ASP C CA 1
ATOM 9557 C C . ASP D 4 187 ? -33.808 121.109 8.058 1.00 0.00 187 ASP C C 1
ATOM 9558 O O . ASP D 4 187 ? -33.341 121.769 7.134 1.00 0.00 187 ASP C O 1
ATOM 9567 N N . ASN D 4 188 ? -33.996 121.593 9.290 1.00 0.00 188 ASN C N 1
ATOM 9568 C CA . ASN D 4 188 ? -33.788 122.963 9.622 1.00 0.00 188 ASN C CA 1
ATOM 9569 C C . ASN D 4 188 ? -32.736 123.134 10.662 1.00 0.00 188 ASN C C 1
ATOM 9570 O O . ASN D 4 188 ? -32.751 124.148 11.336 1.00 0.00 188 ASN C O 1
ATOM 9581 N N . SER D 4 189 ? -31.870 122.137 10.904 1.00 0.00 189 SER C N 1
ATOM 9582 C CA . SER D 4 189 ? -30.848 122.238 11.906 1.00 0.00 189 SER C CA 1
ATOM 9583 C C . SER D 4 189 ? -29.601 121.763 11.260 1.00 0.00 189 SER C C 1
ATOM 9584 O O . SER D 4 189 ? -29.567 120.717 10.632 1.00 0.00 189 SER C O 1
ATOM 9592 N N . PHE D 4 190 ? -28.582 122.632 11.266 1.00 0.00 190 PHE C N 1
ATOM 9593 C CA . PHE D 4 190 ? -27.367 122.464 10.536 1.00 0.00 190 PHE C CA 1
ATOM 9594 C C . PHE D 4 190 ? -26.263 122.476 11.531 1.00 0.00 190 PHE C C 1
ATOM 9595 O O . PHE D 4 190 ? -26.003 123.508 12.131 1.00 0.00 190 PHE C O 1
ATOM 9612 N N . GLU D 4 191 ? -25.569 121.336 11.723 1.00 0.00 191 GLU C N 1
ATOM 9613 C CA . GLU D 4 191 ? -24.475 121.222 12.648 1.00 0.00 191 GLU C CA 1
ATOM 9614 C C . GLU D 4 191 ? -23.192 121.598 11.956 1.00 0.00 191 GLU C C 1
ATOM 9615 O O . GLU D 4 191 ? -22.997 121.287 10.788 1.00 0.00 191 GLU C O 1
ATOM 9627 N N . LEU D 4 192 ? -22.270 122.239 12.692 1.00 0.00 192 LEU C N 1
ATOM 9628 C CA . LEU D 4 192 ? -20.955 122.613 12.268 1.00 0.00 192 LEU C CA 1
ATOM 9629 C C . LEU D 4 192 ? -20.010 122.058 13.285 1.00 0.00 192 LEU C C 1
ATOM 9630 O O . LEU D 4 192 ? -19.962 122.543 14.406 1.00 0.00 192 LEU C O 1
ATOM 9646 N N . THR D 4 193 ? -19.216 121.030 12.935 1.00 0.00 193 THR C N 1
ATOM 9647 C CA . THR D 4 193 ? -18.225 120.468 13.815 1.00 0.00 193 THR C CA 1
ATOM 9648 C C . THR D 4 193 ? -16.960 121.216 13.595 1.00 0.00 193 THR C C 1
ATOM 9649 O O . THR D 4 193 ? -16.497 121.344 12.469 1.00 0.00 193 THR C O 1
ATOM 9660 N N . ILE D 4 194 ? -16.365 121.722 14.685 1.00 0.00 194 ILE C N 1
ATOM 9661 C CA . ILE D 4 194 ? -15.120 122.430 14.659 1.00 0.00 194 ILE C CA 1
ATOM 9662 C C . ILE D 4 194 ? -14.198 121.511 15.395 1.00 0.00 194 ILE C C 1
ATOM 9663 O O . ILE D 4 194 ? -14.467 121.286 16.566 1.00 0.00 194 ILE C O 1
ATOM 9674 N N . PRO D 4 195 ? -13.123 120.957 14.849 1.00 0.00 195 PRO C N 1
ATOM 9675 C CA . PRO D 4 195 ? -12.255 120.028 15.543 1.00 0.00 195 PRO C CA 1
ATOM 9676 C C . PRO D 4 195 ? -11.552 120.715 16.672 1.00 0.00 195 PRO C C 1
ATOM 9677 O O . PRO D 4 195 ? -11.527 121.939 16.694 1.00 0.00 195 PRO C O 1
ATOM 9688 N N . TYR D 4 196 ? -10.938 119.964 17.602 1.00 0.00 196 TYR C N 1
ATOM 9689 C CA . TYR D 4 196 ? -10.135 120.534 18.651 1.00 0.00 196 TYR C CA 1
ATOM 9690 C C . TYR D 4 196 ? -8.919 121.166 18.025 1.00 0.00 196 TYR C C 1
ATOM 9691 O O . TYR D 4 196 ? -8.153 120.486 17.352 1.00 0.00 196 TYR C O 1
ATOM 9709 N N . SER D 4 197 ? -8.756 122.492 18.190 1.00 0.00 197 SER C N 1
ATOM 9710 C CA . SER D 4 197 ? -7.660 123.204 17.602 1.00 0.00 197 SER C CA 1
ATOM 9711 C C . SER D 4 197 ? -7.092 124.067 18.665 1.00 0.00 197 SER C C 1
ATOM 9712 O O . SER D 4 197 ? -7.724 125.033 19.070 1.00 0.00 197 SER C O 1
ATOM 9720 N N . PHE D 4 198 ? -5.861 123.779 19.118 1.00 0.00 198 PHE C N 1
ATOM 9721 C CA . PHE D 4 198 ? -5.198 124.641 20.048 1.00 0.00 198 PHE C CA 1
ATOM 9722 C C . PHE D 4 198 ? -3.771 124.193 20.001 1.00 0.00 198 PHE C C 1
ATOM 9723 O O . PHE D 4 198 ? -3.445 123.206 19.357 1.00 0.00 198 PHE C O 1
ATOM 9740 N N . SER D 4 199 ? -2.868 124.924 20.678 1.00 0.00 199 SER C N 1
ATOM 9741 C CA . SER D 4 199 ? -1.450 124.727 20.572 1.00 0.00 199 SER C CA 1
ATOM 9742 C C . SER D 4 199 ? -0.918 123.792 21.612 1.00 0.00 199 SER C C 1
ATOM 9743 O O . SER D 4 199 ? 0.249 123.425 21.560 1.00 0.00 199 SER C O 1
ATOM 9751 N N . THR D 4 200 ? -1.758 123.360 22.567 1.00 0.00 200 THR C N 1
ATOM 9752 C CA . THR D 4 200 ? -1.364 122.484 23.633 1.00 0.00 200 THR C CA 1
ATOM 9753 C C . THR D 4 200 ? -2.369 121.388 23.612 1.00 0.00 200 THR C C 1
ATOM 9754 O O . THR D 4 200 ? -3.320 121.418 22.841 1.00 0.00 200 THR C O 1
ATOM 9765 N N . TRP D 4 201 ? -2.138 120.355 24.435 1.00 0.00 201 TRP C N 1
ATOM 9766 C CA . TRP D 4 201 ? -2.926 119.159 24.479 1.00 0.00 201 TRP C CA 1
ATOM 9767 C C . TRP D 4 201 ? -4.255 119.363 25.156 1.00 0.00 201 TRP C C 1
ATOM 9768 O O . TRP D 4 201 ? -5.171 118.587 24.931 1.00 0.00 201 TRP C O 1
ATOM 9789 N N . MET D 4 202 ? -4.406 120.425 25.971 1.00 0.00 202 MET C N 1
ATOM 9790 C CA . MET D 4 202 ? -5.643 120.759 26.607 1.00 0.00 202 MET C CA 1
ATOM 9791 C C . MET D 4 202 ? -5.556 122.223 26.846 1.00 0.00 202 MET C C 1
ATOM 9792 O O . MET D 4 202 ? -4.596 122.712 27.425 1.00 0.00 202 MET C O 1
ATOM 9806 N N . ARG D 4 203 ? -6.570 122.973 26.402 1.00 0.00 203 ARG C N 1
ATOM 9807 C CA . ARG D 4 203 ? -6.662 124.392 26.555 1.00 0.00 203 ARG C CA 1
ATOM 9808 C C . ARG D 4 203 ? -7.385 124.715 27.808 1.00 0.00 203 ARG C C 1
ATOM 9809 O O . ARG D 4 203 ? -8.111 123.877 28.315 1.00 0.00 203 ARG C O 1
ATOM 9830 N N . LYS D 4 204 ? -7.278 125.968 28.296 1.00 0.00 204 LYS C N 1
ATOM 9831 C CA . LYS D 4 204 ? -8.029 126.448 29.427 1.00 0.00 204 LYS C CA 1
ATOM 9832 C C . LYS D 4 204 ? -9.466 126.653 29.079 1.00 0.00 204 LYS C C 1
ATOM 9833 O O . LYS D 4 204 ? -9.795 127.005 27.951 1.00 0.00 204 LYS C O 1
ATOM 9852 N N . THR D 4 205 ? -10.356 126.450 30.073 1.00 0.00 205 THR C N 1
ATOM 9853 C CA . THR D 4 205 ? -11.779 126.593 29.944 1.00 0.00 205 THR C CA 1
ATOM 9854 C C . THR D 4 205 ? -12.157 128.034 30.135 1.00 0.00 205 THR C C 1
ATOM 9855 O O . THR D 4 205 ? -13.223 128.460 29.709 1.00 0.00 205 THR C O 1
ATOM 9866 N N . HIS D 4 206 ? -11.275 128.814 30.785 1.00 0.00 206 HIS C N 1
ATOM 9867 C CA . HIS D 4 206 ? -11.480 130.208 31.015 1.00 0.00 206 HIS C CA 1
ATOM 9868 C C . HIS D 4 206 ? -10.175 130.822 30.685 1.00 0.00 206 HIS C C 1
ATOM 9869 O O . HIS D 4 206 ? -9.401 131.201 31.555 1.00 0.00 206 HIS C O 1
ATOM 9876 N N . GLY D 4 207 ? -9.887 130.897 29.381 1.00 0.00 207 GLY C N 1
ATOM 9877 C CA . GLY D 4 207 ? -8.660 131.431 28.892 1.00 0.00 207 GLY C CA 1
ATOM 9878 C C . GLY D 4 207 ? -9.023 132.024 27.593 1.00 0.00 207 GLY C C 1
ATOM 9879 O O . GLY D 4 207 ? -9.995 132.765 27.493 1.00 0.00 207 GLY C O 1
ATOM 9883 N N . HIS D 4 208 ? -8.238 131.687 26.549 1.00 0.00 208 HIS C N 1
ATOM 9884 C CA . HIS D 4 208 ? -8.415 132.151 25.205 1.00 0.00 208 HIS C CA 1
ATOM 9885 C C . HIS D 4 208 ? -9.727 131.667 24.665 1.00 0.00 208 HIS C C 1
ATOM 9886 O O . HIS D 4 208 ? -10.168 130.570 24.988 1.00 0.00 208 HIS C O 1
ATOM 9893 N N . GLN D 4 209 ? -10.404 132.504 23.855 1.00 0.00 209 GLN C N 1
ATOM 9894 C CA . GLN D 4 209 ? -11.695 132.227 23.298 1.00 0.00 209 GLN C CA 1
ATOM 9895 C C . GLN D 4 209 ? -11.590 131.210 22.211 1.00 0.00 209 GLN C C 1
ATOM 9896 O O . GLN D 4 209 ? -10.560 131.088 21.563 1.00 0.00 209 GLN C O 1
ATOM 9910 N N . LEU D 4 210 ? -12.667 130.426 22.015 1.00 0.00 210 LEU C N 1
ATOM 9911 C CA . LEU D 4 210 ? -12.712 129.307 21.118 1.00 0.00 210 LEU C CA 1
ATOM 9912 C C . LEU D 4 210 ? -12.549 129.681 19.679 1.00 0.00 210 LEU C C 1
ATOM 9913 O O . LEU D 4 210 ? -11.978 128.904 18.925 1.00 0.00 210 LEU C O 1
ATOM 9929 N N . GLY D 4 211 ? -13.035 130.863 19.254 1.00 0.00 211 GLY C N 1
ATOM 9930 C CA . GLY D 4 211 ? -12.894 131.266 17.884 1.00 0.00 211 GLY C CA 1
ATOM 9931 C C . GLY D 4 211 ? -13.962 132.227 17.560 1.00 0.00 211 GLY C C 1
ATOM 9932 O O . GLY D 4 211 ? -14.677 132.666 18.447 1.00 0.00 211 GLY C O 1
ATOM 9936 N N . LEU D 4 212 ? -14.046 132.622 16.275 1.00 0.00 212 LEU C N 1
ATOM 9937 C CA . LEU D 4 212 ? -14.938 133.633 15.781 1.00 0.00 212 LEU C CA 1
ATOM 9938 C C . LEU D 4 212 ? -15.940 132.973 14.904 1.00 0.00 212 LEU C C 1
ATOM 9939 O O . LEU D 4 212 ? 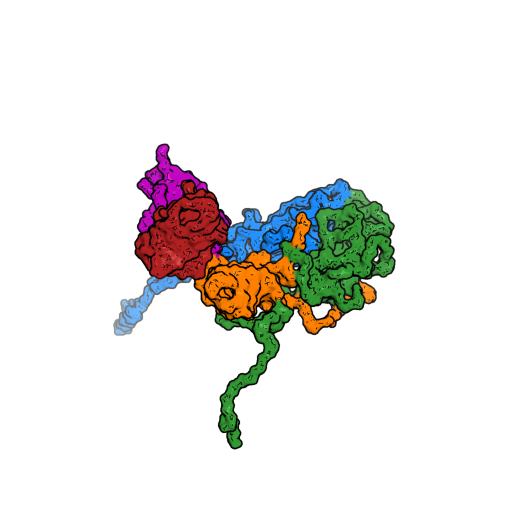-15.618 132.546 13.806 1.00 0.00 212 LEU C O 1
ATOM 9955 N N . PHE D 4 213 ? -17.196 132.906 15.374 1.00 0.00 213 PHE C N 1
ATOM 9956 C CA . PHE D 4 213 ? -18.329 132.346 14.690 1.00 0.00 213 PHE C CA 1
ATOM 9957 C C . PHE D 4 213 ? -18.989 133.477 13.963 1.00 0.00 213 PHE C C 1
ATOM 9958 O O . PHE D 4 213 ? -19.039 134.576 14.489 1.00 0.00 213 PHE C O 1
ATOM 9975 N N . GLN D 4 214 ? -19.510 133.256 12.741 1.00 0.00 214 GLN C N 1
ATOM 9976 C CA . GLN D 4 214 ? -20.126 134.300 11.964 1.00 0.00 214 GLN C CA 1
ATOM 9977 C C . GLN D 4 214 ? -21.064 133.590 11.069 1.00 0.00 214 GLN C C 1
ATOM 9978 O O . GLN D 4 214 ? -20.753 132.507 10.603 1.00 0.00 214 GLN C O 1
ATOM 9992 N N . VAL D 4 215 ? -22.244 134.180 10.811 1.00 0.00 215 VAL C N 1
ATOM 9993 C CA . VAL D 4 215 ? -23.241 133.613 9.956 1.00 0.00 215 VAL C CA 1
ATOM 9994 C C . VAL D 4 215 ? -23.540 134.652 8.918 1.00 0.00 215 VAL C C 1
ATOM 9995 O O . VAL D 4 215 ? -24.214 135.630 9.206 1.00 0.00 215 VAL C O 1
ATOM 10008 N N . GLU D 4 216 ? -23.097 134.439 7.660 1.00 0.00 216 GLU C N 1
ATOM 10009 C CA . GLU D 4 216 ? -23.246 135.396 6.588 1.00 0.00 216 GLU C CA 1
ATOM 10010 C C . GLU D 4 216 ? -24.420 134.958 5.790 1.00 0.00 216 GLU C C 1
ATOM 10011 O O . GLU D 4 216 ? -24.723 133.777 5.756 1.00 0.00 216 GLU C O 1
ATOM 10023 N N . VAL D 4 217 ? -25.091 135.874 5.062 1.00 0.00 217 VAL C N 1
ATOM 10024 C CA . VAL D 4 217 ? -26.159 135.474 4.177 1.00 0.00 217 VAL C CA 1
ATOM 10025 C C . VAL D 4 217 ? -25.466 135.120 2.905 1.00 0.00 217 VAL C C 1
ATOM 10026 O O . VAL D 4 217 ? -24.570 135.839 2.493 1.00 0.00 217 VAL C O 1
ATOM 10039 N N . LEU D 4 218 ? -25.832 133.998 2.253 1.00 0.00 218 LEU C N 1
ATOM 10040 C CA . LEU D 4 218 ? -25.184 133.613 1.031 1.00 0.00 218 LEU C CA 1
ATOM 10041 C C . LEU D 4 218 ? -26.096 133.922 -0.115 1.00 0.00 218 LEU C C 1
ATOM 10042 O O . LEU D 4 218 ? -25.682 134.535 -1.089 1.00 0.00 218 LEU C O 1
ATOM 10058 N N . ASN D 4 219 ? -27.390 133.575 0.024 1.00 0.00 219 ASN C N 1
ATOM 10059 C CA . ASN D 4 219 ? -28.477 133.895 -0.860 1.00 0.00 219 ASN C CA 1
ATOM 10060 C C . ASN D 4 219 ? -29.522 134.398 0.056 1.00 0.00 219 ASN C C 1
ATOM 10061 O O . ASN D 4 219 ? -29.941 133.619 0.902 1.00 0.00 219 ASN C O 1
ATOM 10072 N N . ARG D 4 220 ? -29.982 135.665 -0.058 1.00 0.00 220 ARG C N 1
ATOM 10073 C CA . ARG D 4 220 ? -31.035 136.239 0.759 1.00 0.00 220 ARG C CA 1
ATOM 10074 C C . ARG D 4 220 ? -32.249 135.371 1.008 1.00 0.00 220 ARG C C 1
ATOM 10075 O O . ARG D 4 220 ? -32.439 134.326 0.397 1.00 0.00 220 ARG C O 1
ATOM 10096 N N . LEU D 4 221 ? -33.094 135.772 1.970 1.00 0.00 221 LEU C N 1
ATOM 10097 C CA . LEU D 4 221 ? -34.252 135.026 2.353 1.00 0.00 221 LEU C CA 1
ATOM 10098 C C . LEU D 4 221 ? -35.382 135.520 1.525 1.00 0.00 221 LEU C C 1
ATOM 10099 O O . LEU D 4 221 ? -35.716 136.695 1.568 1.00 0.00 221 LEU C O 1
ATOM 10115 N N . THR D 4 222 ? -36.003 134.612 0.743 1.00 0.00 222 THR C N 1
ATOM 10116 C CA . THR D 4 222 ? -37.071 134.950 -0.152 1.00 0.00 222 THR C CA 1
ATOM 10117 C C . THR D 4 222 ? -38.352 134.639 0.564 1.00 0.00 222 THR C C 1
ATOM 10118 O O . THR D 4 222 ? -38.355 133.882 1.527 1.00 0.00 222 THR C O 1
ATOM 10129 N N . TYR D 4 223 ? -39.471 135.240 0.123 1.00 0.00 223 TYR C N 1
ATOM 10130 C CA . TYR D 4 223 ? -40.739 135.081 0.773 1.00 0.00 223 TYR C CA 1
ATOM 10131 C C . TYR D 4 223 ? -41.778 135.469 -0.233 1.00 0.00 223 TYR C C 1
ATOM 10132 O O . TYR D 4 223 ? -41.469 136.086 -1.247 1.00 0.00 223 TYR C O 1
ATOM 10150 N N . ASN D 4 224 ? -43.050 135.144 0.051 1.00 0.00 224 ASN C N 1
ATOM 10151 C CA . ASN D 4 224 ? -44.178 135.552 -0.740 1.00 0.00 224 ASN C CA 1
ATOM 10152 C C . ASN D 4 224 ? -45.142 136.135 0.244 1.00 0.00 224 ASN C C 1
ATOM 10153 O O . ASN D 4 224 ? -44.788 136.390 1.387 1.00 0.00 224 ASN C O 1
ATOM 10164 N N . SER D 4 225 ? -46.386 136.428 -0.177 1.00 0.00 225 SER C N 1
ATOM 10165 C CA . SER D 4 225 ? -47.359 137.114 0.639 1.00 0.00 225 SER C CA 1
ATOM 10166 C C . SER D 4 225 ? -47.897 136.255 1.737 1.00 0.00 225 SER C C 1
ATOM 10167 O O . SER D 4 225 ? -48.532 136.754 2.660 1.00 0.00 225 SER C O 1
ATOM 10175 N N . SER D 4 226 ? -47.665 134.938 1.647 1.00 0.00 226 SER C N 1
ATOM 10176 C CA . SER D 4 226 ? -48.149 133.972 2.578 1.00 0.00 226 SER C CA 1
ATOM 10177 C C . SER D 4 226 ? -47.023 133.433 3.393 1.00 0.00 226 SER C C 1
ATOM 10178 O O . SER D 4 226 ? -47.148 132.329 3.903 1.00 0.00 226 SER C O 1
ATOM 10186 N N . SER D 4 227 ? -45.890 134.157 3.556 1.00 0.00 227 SER C N 1
ATOM 10187 C CA . SER D 4 227 ? -44.852 133.694 4.443 1.00 0.00 227 SER C CA 1
ATOM 10188 C C . SER D 4 227 ? -44.102 134.852 5.012 1.00 0.00 227 SER C C 1
ATOM 10189 O O . SER D 4 227 ? -44.057 135.896 4.372 1.00 0.00 227 SER C O 1
ATOM 10197 N N . PRO D 4 228 ? -43.525 134.753 6.210 1.00 0.00 228 PRO C N 1
ATOM 10198 C CA . PRO D 4 228 ? -42.808 135.833 6.862 1.00 0.00 228 PRO C CA 1
ATOM 10199 C C . PRO D 4 228 ? -41.584 136.236 6.099 1.00 0.00 228 PRO C C 1
ATOM 10200 O O . PRO D 4 228 ? -40.998 135.402 5.422 1.00 0.00 228 PRO C O 1
ATOM 10211 N N . ASN D 4 229 ? -41.197 137.518 6.194 1.00 0.00 229 ASN C N 1
ATOM 10212 C CA . ASN D 4 229 ? -40.027 138.056 5.563 1.00 0.00 229 ASN C CA 1
ATOM 10213 C C . ASN D 4 229 ? -38.906 138.163 6.557 1.00 0.00 229 ASN C C 1
ATOM 10214 O O . ASN D 4 229 ? -37.971 138.924 6.347 1.00 0.00 229 ASN C O 1
ATOM 10225 N N . LYS D 4 230 ? -38.979 137.422 7.680 1.00 0.00 230 LYS C N 1
ATOM 10226 C CA . LYS D 4 230 ? -37.976 137.494 8.693 1.00 0.00 230 LYS C CA 1
ATOM 10227 C C . LYS D 4 230 ? -38.204 136.303 9.553 1.00 0.00 230 LYS C C 1
ATOM 10228 O O . LYS D 4 230 ? -39.270 136.152 10.138 1.00 0.00 230 LYS C O 1
ATOM 10247 N N . VAL D 4 231 ? -37.206 135.400 9.603 1.00 0.00 231 VAL C N 1
ATOM 10248 C CA . VAL D 4 231 ? -37.253 134.160 10.332 1.00 0.00 231 VAL C CA 1
ATOM 10249 C C . VAL D 4 231 ? -36.293 134.258 11.474 1.00 0.00 231 VAL C C 1
ATOM 10250 O O . VAL D 4 231 ? -35.372 135.062 11.439 1.00 0.00 231 VAL C O 1
ATOM 10263 N N . HIS D 4 232 ? -36.512 133.458 12.539 1.00 0.00 232 HIS C N 1
ATOM 10264 C CA . HIS D 4 232 ? -35.713 133.452 13.740 1.00 0.00 232 HIS C CA 1
ATOM 10265 C C . HIS D 4 232 ? -34.791 132.284 13.719 1.00 0.00 232 HIS C C 1
ATOM 10266 O O . HIS D 4 232 ? -35.154 131.232 13.219 1.00 0.00 232 HIS C O 1
ATOM 10273 N N . CYS D 4 233 ? -33.567 132.448 14.261 1.00 0.00 233 CYS C N 1
ATOM 10274 C CA . CYS D 4 233 ? -32.550 131.428 14.319 1.00 0.00 233 CYS C CA 1
ATOM 10275 C C . CYS D 4 233 ? -32.119 131.273 15.741 1.00 0.00 233 CYS C C 1
ATOM 10276 O O . CYS D 4 233 ? -32.127 132.244 16.478 1.00 0.00 233 CYS C O 1
ATOM 10284 N N . ILE D 4 234 ? -31.700 130.058 16.153 1.00 0.00 234 ILE C N 1
ATOM 10285 C CA . ILE D 4 234 ? -31.239 129.743 17.479 1.00 0.00 234 ILE C CA 1
ATOM 10286 C C . ILE D 4 234 ? -29.945 129.013 17.324 1.00 0.00 234 ILE C C 1
ATOM 10287 O O . ILE D 4 234 ? -29.921 127.927 16.763 1.00 0.00 234 ILE C O 1
ATOM 10298 N N . VAL D 4 235 ? -28.839 129.560 17.864 1.00 0.00 235 VAL C N 1
ATOM 10299 C CA . VAL D 4 235 ? -27.542 128.932 17.862 1.00 0.00 235 VAL C CA 1
ATOM 10300 C C . VAL D 4 235 ? -27.449 128.225 19.180 1.00 0.00 235 VAL C C 1
ATOM 10301 O O . VAL D 4 235 ? -27.764 128.817 20.201 1.00 0.00 235 VAL C O 1
ATOM 10314 N N . GLN D 4 236 ? -27.017 126.953 19.201 1.00 0.00 236 GLN C N 1
ATOM 10315 C CA . GLN D 4 236 ? -26.866 126.213 20.421 1.00 0.00 236 GLN C CA 1
ATOM 10316 C C . GLN D 4 236 ? -25.777 125.244 20.152 1.00 0.00 236 GLN C C 1
ATOM 10317 O O . GLN D 4 236 ? -25.727 124.695 19.067 1.00 0.00 236 GLN C O 1
ATOM 10331 N N . GLY D 4 237 ? -24.851 125.008 21.106 1.00 0.00 237 GLY C N 1
ATOM 10332 C CA . GLY D 4 237 ? -23.751 124.110 20.864 1.00 0.00 237 GLY C CA 1
ATOM 10333 C C . GLY D 4 237 ? -23.529 123.212 22.022 1.00 0.00 237 GLY C C 1
ATOM 10334 O O . GLY D 4 237 ? -24.125 123.377 23.076 1.00 0.00 237 GLY C O 1
ATOM 10338 N N . ARG D 4 238 ? -22.628 122.230 21.834 1.00 0.00 238 ARG C N 1
ATOM 10339 C CA . ARG D 4 238 ? -22.224 121.281 22.836 1.00 0.00 238 ARG C CA 1
ATOM 10340 C C . ARG D 4 238 ? -20.841 120.887 22.460 1.00 0.00 238 ARG C C 1
ATOM 10341 O O . ARG D 4 238 ? -20.361 121.313 21.423 1.00 0.00 238 ARG C O 1
ATOM 10362 N N . LEU D 4 239 ? -20.197 119.975 23.219 1.00 0.00 239 LEU C N 1
ATOM 10363 C CA . LEU D 4 239 ? -18.923 119.420 22.845 1.00 0.00 239 LEU C CA 1
ATOM 10364 C C . LEU D 4 239 ? -19.152 118.100 22.171 1.00 0.00 239 LEU C C 1
ATOM 10365 O O . LEU D 4 239 ? -20.223 117.519 22.272 1.00 0.00 239 LEU C O 1
ATOM 10381 N N . GLY D 4 240 ? -18.132 117.591 21.454 1.00 0.00 240 GLY C N 1
ATOM 10382 C CA . GLY D 4 240 ? -18.181 116.378 20.678 1.00 0.00 240 GLY C CA 1
ATOM 10383 C C . GLY D 4 240 ? -18.120 115.157 21.526 1.00 0.00 240 GLY C C 1
ATOM 10384 O O . GLY D 4 240 ? -18.277 115.218 22.736 1.00 0.00 240 GLY C O 1
ATOM 10388 N N . ASP D 4 241 ? -17.943 113.988 20.882 1.00 0.00 241 ASP C N 1
ATOM 10389 C CA . ASP D 4 241 ? -17.879 112.712 21.554 1.00 0.00 241 ASP C CA 1
ATOM 10390 C C . ASP D 4 241 ? -16.468 112.373 21.936 1.00 0.00 241 ASP C C 1
ATOM 10391 O O . ASP D 4 241 ? -16.210 111.306 22.482 1.00 0.00 241 ASP C O 1
ATOM 10400 N N . ASP D 4 242 ? -15.529 113.305 21.712 1.00 0.00 242 ASP C N 1
ATOM 10401 C CA . ASP D 4 242 ? -14.139 113.184 22.058 1.00 0.00 242 ASP C CA 1
ATOM 10402 C C . ASP D 4 242 ? -13.808 114.192 23.120 1.00 0.00 242 ASP C C 1
ATOM 10403 O O . ASP D 4 242 ? -12.640 114.402 23.427 1.00 0.00 242 ASP C O 1
ATOM 10412 N N . ALA D 4 243 ? -14.830 114.868 23.685 1.00 0.00 243 ALA C N 1
ATOM 10413 C CA . ALA D 4 243 ? -14.707 115.839 24.736 1.00 0.00 243 ALA C CA 1
ATOM 10414 C C . ALA D 4 243 ? -14.149 115.279 26.002 1.00 0.00 243 ALA C C 1
ATOM 10415 O O . ALA D 4 243 ? -14.521 114.188 26.412 1.00 0.00 243 ALA C O 1
ATOM 10422 N N . LYS D 4 244 ? -13.256 116.045 26.659 1.00 0.00 244 LYS C N 1
ATOM 10423 C CA . LYS D 4 244 ? -12.668 115.713 27.922 1.00 0.00 244 LYS C CA 1
ATOM 10424 C C . LYS D 4 244 ? -12.505 116.962 28.698 1.00 0.00 244 LYS C C 1
ATOM 10425 O O . LYS D 4 244 ? -12.172 117.986 28.127 1.00 0.00 244 LYS C O 1
ATOM 10444 N N . PHE D 4 245 ? -12.670 116.885 30.028 1.00 0.00 245 PHE C N 1
ATOM 10445 C CA . PHE D 4 245 ? -12.440 117.955 30.956 1.00 0.00 245 PHE C CA 1
ATOM 10446 C C . PHE D 4 245 ? -11.480 117.431 31.967 1.00 0.00 245 PHE C C 1
ATOM 10447 O O . PHE D 4 245 ? -11.575 116.276 32.359 1.00 0.00 245 PHE C O 1
ATOM 10464 N N . PHE D 4 246 ? -10.461 118.238 32.317 1.00 0.00 246 PHE C N 1
ATOM 10465 C CA . PHE D 4 246 ? -9.383 117.837 33.179 1.00 0.00 246 PHE C CA 1
ATOM 10466 C C . PHE D 4 246 ? -9.245 118.807 34.294 1.00 0.00 246 PHE C C 1
ATOM 10467 O O . PHE D 4 246 ? -9.587 119.970 34.158 1.00 0.00 246 PHE C O 1
ATOM 10484 N N . CYS D 4 247 ? -8.621 118.343 35.389 1.00 0.00 247 CYS C N 1
ATOM 10485 C CA . CYS D 4 247 ? -8.190 119.095 36.537 1.00 0.00 247 CYS C CA 1
ATOM 10486 C C . CYS D 4 247 ? -9.181 119.981 37.231 1.00 0.00 247 CYS C C 1
ATOM 10487 O O . CYS D 4 247 ? -9.178 121.173 36.956 1.00 0.00 247 CYS C O 1
ATOM 10495 N N . PRO D 4 248 ? -9.971 119.501 38.183 1.00 0.00 248 PRO C N 1
ATOM 10496 C CA . PRO D 4 248 ? -10.934 120.283 38.937 1.00 0.00 248 PRO C CA 1
ATOM 10497 C C . PRO D 4 248 ? -10.296 121.456 39.640 1.00 0.00 248 PRO C C 1
ATOM 10498 O O . PRO D 4 248 ? -9.148 121.341 40.048 1.00 0.00 248 PRO C O 1
ATOM 10509 N N . THR D 4 249 ? -10.988 122.603 39.706 1.00 0.00 249 THR C N 1
ATOM 10510 C CA . THR D 4 249 ? -10.463 123.836 40.206 1.00 0.00 249 THR C CA 1
ATOM 10511 C C . THR D 4 249 ? -11.658 124.573 40.736 1.00 0.00 249 THR C C 1
ATOM 10512 O O . THR D 4 249 ? -12.790 124.143 40.547 1.00 0.00 249 THR C O 1
ATOM 10523 N N . GLY D 4 250 ? -11.441 125.692 41.458 1.00 0.00 250 GLY C N 1
ATOM 10524 C CA . GLY D 4 250 ? -12.491 126.478 42.058 1.00 0.00 250 GLY C CA 1
ATOM 10525 C C . GLY D 4 250 ? -13.320 127.209 41.047 1.00 0.00 250 GLY C C 1
ATOM 10526 O O . GLY D 4 250 ? -12.899 127.431 39.918 1.00 0.00 250 GLY C O 1
ATOM 10530 N N . SER D 4 251 ? -14.521 127.657 41.466 1.00 0.00 251 SER C N 1
ATOM 10531 C CA . SER D 4 251 ? -15.429 128.404 40.640 1.00 0.00 251 SER C CA 1
ATOM 10532 C C . SER D 4 251 ? -15.018 129.829 40.567 1.00 0.00 251 SER C C 1
ATOM 10533 O O . SER D 4 251 ? -14.299 130.324 41.427 1.00 0.00 251 SER C O 1
ATOM 10541 N N . LEU D 4 252 ? -15.482 130.520 39.511 1.00 0.00 252 LEU C N 1
ATOM 10542 C CA . LEU D 4 252 ? -15.198 131.906 39.294 1.00 0.00 252 LEU C CA 1
ATOM 10543 C C . LEU D 4 252 ? -16.449 132.688 39.541 1.00 0.00 252 LEU C C 1
ATOM 10544 O O . LEU D 4 252 ? -16.373 133.887 39.779 1.00 0.00 252 LEU C O 1
ATOM 10560 N N . VAL D 4 253 ? -17.623 132.020 39.566 1.00 0.00 253 VAL C N 1
ATOM 10561 C CA . VAL D 4 253 ? -18.880 132.636 39.896 1.00 0.00 253 VAL C CA 1
ATOM 10562 C C . VAL D 4 253 ? -19.668 131.573 40.580 1.00 0.00 253 VAL C C 1
ATOM 10563 O O . VAL D 4 253 ? -19.563 130.398 40.255 1.00 0.00 253 VAL C O 1
ATOM 10576 N N . SER D 4 254 ? -20.513 131.979 41.548 1.00 0.00 254 SER C N 1
ATOM 10577 C CA . SER D 4 254 ? -21.386 131.095 42.269 1.00 0.00 254 SER C CA 1
ATOM 10578 C C . SER D 4 254 ? -22.620 130.984 41.421 1.00 0.00 254 SER C C 1
ATOM 10579 O O . SER D 4 254 ? -22.783 131.733 40.467 1.00 0.00 254 SER C O 1
ATOM 10587 N N . PHE D 4 255 ? -23.509 130.026 41.731 1.00 0.00 255 PHE C N 1
ATOM 10588 C CA . PHE D 4 255 ? -24.709 129.776 40.984 1.00 0.00 255 PHE C CA 1
ATOM 10589 C C . PHE D 4 255 ? -25.835 129.876 41.955 1.00 0.00 255 PHE C C 1
ATOM 10590 O O . PHE D 4 255 ? -25.639 129.754 43.159 1.00 0.00 255 PHE C O 1
ATOM 10607 N N . GLN D 4 256 ? -27.041 130.203 41.453 1.00 0.00 256 GLN C N 1
ATOM 10608 C CA . GLN D 4 256 ? -28.195 130.430 42.285 1.00 0.00 256 GLN C CA 1
ATOM 10609 C C . GLN D 4 256 ? -29.168 129.253 42.178 1.00 0.00 256 GLN C C 1
ATOM 10610 O O . GLN D 4 256 ? -28.955 128.352 41.327 1.00 0.00 256 GLN C O 1
ATOM 10625 N N . VAL E 5 2 ? -46.299 119.136 93.184 1.00 0.00 2 VAL H N 1
ATOM 10626 C CA . VAL E 5 2 ? -45.647 119.824 92.043 1.00 0.00 2 VAL H CA 1
ATOM 10627 C C . VAL E 5 2 ? -46.014 121.271 92.048 1.00 0.00 2 VAL H C 1
ATOM 10628 O O . VAL E 5 2 ? -47.188 121.633 92.101 1.00 0.00 2 VAL H O 1
ATOM 10640 N N . GLN E 5 3 ? -44.986 122.144 92.063 1.00 0.00 3 GLN H N 1
ATOM 10641 C CA . GLN E 5 3 ? -45.194 123.557 92.145 1.00 0.00 3 GLN H CA 1
ATOM 10642 C C . GLN E 5 3 ? -43.924 124.221 91.746 1.00 0.00 3 GLN H C 1
ATOM 10643 O O . GLN E 5 3 ? -42.855 123.908 92.265 1.00 0.00 3 GLN H O 1
ATOM 10657 N N . LEU E 5 4 ? -44.013 125.133 90.756 1.00 0.00 4 LEU H N 1
ATOM 10658 C CA . LEU E 5 4 ? -42.867 125.837 90.257 1.00 0.00 4 LEU H CA 1
ATOM 10659 C C . LEU E 5 4 ? -43.037 127.226 90.787 1.00 0.00 4 LEU H C 1
ATOM 10660 O O . LEU E 5 4 ? -44.160 127.717 90.876 1.00 0.00 4 LEU H O 1
ATOM 10676 N N . LEU E 5 5 ? -41.924 127.881 91.177 1.00 0.00 5 LEU H N 1
ATOM 10677 C CA . LEU E 5 5 ? -41.959 129.216 91.713 1.00 0.00 5 LEU H CA 1
ATOM 10678 C C . LEU E 5 5 ? -40.793 129.963 91.161 1.00 0.00 5 LEU H C 1
ATOM 10679 O O . LEU E 5 5 ? -39.687 129.882 91.688 1.00 0.00 5 LEU H O 1
ATOM 10695 N N . GLU E 5 6 ? -41.054 130.804 90.145 1.00 0.00 6 GLU H N 1
ATOM 10696 C CA . GLU E 5 6 ? -40.100 131.703 89.566 1.00 0.00 6 GLU H CA 1
ATOM 10697 C C . GLU E 5 6 ? -39.867 132.883 90.463 1.00 0.00 6 GLU H C 1
ATOM 10698 O O . GLU E 5 6 ? -40.705 133.215 91.298 1.00 0.00 6 GLU H O 1
ATOM 10710 N N . SER E 5 7 ? -38.696 133.528 90.311 1.00 0.00 7 SER H N 1
ATOM 10711 C CA . SER E 5 7 ? -38.305 134.650 91.110 1.00 0.00 7 SER H CA 1
ATOM 10712 C C . SER E 5 7 ? -37.183 135.289 90.365 1.00 0.00 7 SER H C 1
ATOM 10713 O O . SER E 5 7 ? -36.360 134.588 89.793 1.00 0.00 7 SER H O 1
ATOM 10721 N N . GLY E 5 8 ? -37.078 136.632 90.395 1.00 0.00 8 GLY H N 1
ATOM 10722 C CA . GLY E 5 8 ? -35.971 137.330 89.785 1.00 0.00 8 GLY H CA 1
ATOM 10723 C C . GLY E 5 8 ? -36.454 138.402 88.874 1.00 0.00 8 GLY H C 1
ATOM 10724 O O . GLY E 5 8 ? -35.641 139.107 88.279 1.00 0.00 8 GLY H O 1
ATOM 10728 N N . GLY E 5 9 ? -37.789 138.594 88.772 1.00 0.00 9 GLY H N 1
ATOM 10729 C CA . GLY E 5 9 ? -38.384 139.621 87.952 1.00 0.00 9 GLY H CA 1
ATOM 10730 C C . GLY E 5 9 ? -38.113 140.971 88.540 1.00 0.00 9 GLY H C 1
ATOM 10731 O O . GLY E 5 9 ? -37.803 141.091 89.724 1.00 0.00 9 GLY H O 1
ATOM 10735 N N . GLY E 5 10 ? -38.235 142.039 87.727 1.00 0.00 10 GLY H N 1
ATOM 10736 C CA . GLY E 5 10 ? -38.003 143.353 88.250 1.00 0.00 10 GLY H CA 1
ATOM 10737 C C . GLY E 5 10 ? -38.133 144.329 87.141 1.00 0.00 10 GLY H C 1
ATOM 10738 O O . GLY E 5 10 ? -38.855 144.106 86.174 1.00 0.00 10 GLY H O 1
ATOM 10742 N N . LEU E 5 11 ? -37.414 145.459 87.288 1.00 0.00 11 LEU H N 1
ATOM 10743 C CA . LEU E 5 11 ? -37.393 146.541 86.350 1.00 0.00 11 LEU H CA 1
ATOM 10744 C C . LEU E 5 11 ? -35.951 146.719 86.001 1.00 0.00 11 LEU H C 1
ATOM 10745 O O . LEU E 5 11 ? -35.104 146.809 86.886 1.00 0.00 11 LEU H O 1
ATOM 10761 N N . VAL E 5 12 ? -35.648 146.789 84.689 1.00 0.00 12 VAL H N 1
ATOM 10762 C CA . VAL E 5 12 ? -34.312 146.983 84.193 1.00 0.00 12 VAL H CA 1
ATOM 10763 C C . VAL E 5 12 ? -34.445 147.980 83.090 1.00 0.00 12 VAL H C 1
ATOM 10764 O O . VAL E 5 12 ? -35.521 148.163 82.530 1.00 0.00 12 VAL H O 1
ATOM 10777 N N . GLN E 5 13 ? -33.332 148.673 82.767 1.00 0.00 13 GLN H N 1
ATOM 10778 C CA . GLN E 5 13 ? -33.286 149.671 81.729 1.00 0.00 13 GLN H CA 1
ATOM 10779 C C . GLN E 5 13 ? -33.013 148.940 80.442 1.00 0.00 13 GLN H C 1
ATOM 10780 O O . GLN E 5 13 ? -32.418 147.868 80.520 1.00 0.00 13 GLN H O 1
ATOM 10794 N N . PRO E 5 14 ? -33.385 149.437 79.262 1.00 0.00 14 PRO H N 1
ATOM 10795 C CA . PRO E 5 14 ? -33.106 148.811 77.978 1.00 0.00 14 PRO H CA 1
ATOM 10796 C C . PRO E 5 14 ? -31.654 148.464 77.787 1.00 0.00 14 PRO H C 1
ATOM 10797 O O . PRO E 5 14 ? -30.798 149.296 78.075 1.00 0.00 14 PRO H O 1
ATOM 10808 N N . GLY E 5 15 ? -31.372 147.219 77.353 1.00 0.00 15 GLY H N 1
ATOM 10809 C CA . GLY E 5 15 ? -30.040 146.699 77.200 1.00 0.00 15 GLY H CA 1
ATOM 10810 C C . GLY E 5 15 ? -29.558 146.187 78.524 1.00 0.00 15 GLY H C 1
ATOM 10811 O O . GLY E 5 15 ? -28.356 146.146 78.772 1.00 0.00 15 GLY H O 1
ATOM 10815 N N . GLY E 5 16 ? -30.501 145.815 79.425 1.00 0.00 16 GLY H N 1
ATOM 10816 C CA . GLY E 5 16 ? -30.214 145.342 80.759 1.00 0.00 16 GLY H CA 1
ATOM 10817 C C . GLY E 5 16 ? -29.864 143.894 80.718 1.00 0.00 16 GLY H C 1
ATOM 10818 O O . GLY E 5 16 ? -29.589 143.357 79.651 1.00 0.00 16 GLY H O 1
ATOM 10822 N N . SER E 5 17 ? -29.827 143.233 81.895 1.00 0.00 17 SER H N 1
ATOM 10823 C CA . SER E 5 17 ? -29.425 141.858 81.972 1.00 0.00 17 SER H CA 1
ATOM 10824 C C . SER E 5 17 ? -29.803 141.295 83.308 1.00 0.00 17 SER H C 1
ATOM 10825 O O . SER E 5 17 ? -28.956 141.232 84.197 1.00 0.00 17 SER H O 1
ATOM 10833 N N . LEU E 5 18 ? -31.056 140.805 83.481 1.00 0.00 18 LEU H N 1
ATOM 10834 C CA . LEU E 5 18 ? -31.420 140.142 84.718 1.00 0.00 18 LEU H CA 1
ATOM 10835 C C . LEU E 5 18 ? -31.527 138.683 84.403 1.00 0.00 18 LEU H C 1
ATOM 10836 O O . LEU E 5 18 ? -31.529 138.291 83.240 1.00 0.00 18 LEU H O 1
ATOM 10852 N N . ARG E 5 19 ? -31.586 137.838 85.455 1.00 0.00 19 ARG H N 1
ATOM 10853 C CA . ARG E 5 19 ? -31.660 136.415 85.303 1.00 0.00 19 ARG H CA 1
ATOM 10854 C C . ARG E 5 19 ? -32.690 135.881 86.236 1.00 0.00 19 ARG H C 1
ATOM 10855 O O . ARG E 5 19 ? -32.587 136.016 87.453 1.00 0.00 19 ARG H O 1
ATOM 10876 N N . LEU E 5 20 ? -33.743 135.270 85.663 1.00 0.00 20 LEU H N 1
ATOM 10877 C CA . LEU E 5 20 ? -34.839 134.703 86.388 1.00 0.00 20 LEU H CA 1
ATOM 10878 C C . LEU E 5 20 ? -34.406 133.349 86.860 1.00 0.00 20 LEU H C 1
ATOM 10879 O O . LEU E 5 20 ? -33.550 132.719 86.253 1.00 0.00 20 LEU H O 1
ATOM 10895 N N . SER E 5 21 ? -34.996 132.889 87.976 1.00 0.00 21 SER H N 1
ATOM 10896 C CA . SER E 5 21 ? -34.731 131.618 88.587 1.00 0.00 21 SER H CA 1
ATOM 10897 C C . SER E 5 21 ? -36.075 130.983 88.677 1.00 0.00 21 SER H C 1
ATOM 10898 O O . SER E 5 21 ? -37.080 131.649 88.462 1.00 0.00 21 SER H O 1
ATOM 10906 N N . CYS E 5 22 ? -36.133 129.672 88.973 1.00 0.00 22 CYS H N 1
ATOM 10907 C CA . CYS E 5 22 ? -37.373 128.961 89.050 1.00 0.00 22 CYS H CA 1
ATOM 10908 C C . CYS E 5 22 ? -37.137 127.725 89.852 1.00 0.00 22 CYS H C 1
ATOM 10909 O O . CYS E 5 22 ? -37.044 126.630 89.301 1.00 0.00 22 CYS H O 1
ATOM 10916 N N . ALA E 5 23 ? -37.066 127.861 91.198 1.00 0.00 23 ALA H N 1
ATOM 10917 C CA . ALA E 5 23 ? -36.917 126.744 92.103 1.00 0.00 23 ALA H CA 1
ATOM 10918 C C . ALA E 5 23 ? -38.142 125.873 92.003 1.00 0.00 23 ALA H C 1
ATOM 10919 O O . ALA E 5 23 ? -39.258 126.378 92.019 1.00 0.00 23 ALA H O 1
ATOM 10926 N N . ALA E 5 24 ? -37.942 124.561 91.779 1.00 0.00 24 ALA H N 1
ATOM 10927 C CA . ALA E 5 24 ? -39.000 123.627 91.513 1.00 0.00 24 ALA H CA 1
ATOM 10928 C C . ALA E 5 24 ? -38.969 122.549 92.539 1.00 0.00 24 ALA H C 1
ATOM 10929 O O . ALA E 5 24 ? -37.905 122.144 92.998 1.00 0.00 24 ALA H O 1
ATOM 10936 N N . SER E 5 25 ? -40.163 122.048 92.913 1.00 0.00 25 SER H N 1
ATOM 10937 C CA . SER E 5 25 ? -40.284 120.992 93.876 1.00 0.00 25 SER H CA 1
ATOM 10938 C C . SER E 5 25 ? -41.498 120.190 93.528 1.00 0.00 25 SER H C 1
ATOM 10939 O O . SER E 5 25 ? -42.369 120.653 92.797 1.00 0.00 25 SER H O 1
ATOM 10947 N N . GLY E 5 26 ? -41.612 118.993 94.146 1.00 0.00 26 GLY H N 1
ATOM 10948 C CA . GLY E 5 26 ? -42.764 118.133 94.058 1.00 0.00 26 GLY H CA 1
ATOM 10949 C C . GLY E 5 26 ? -42.667 117.118 92.968 1.00 0.00 26 GLY H C 1
ATOM 10950 O O . GLY E 5 26 ? -43.645 116.432 92.685 1.00 0.00 26 GLY H O 1
ATOM 10954 N N . PHE E 5 27 ? -41.485 116.976 92.338 1.00 0.00 27 PHE H N 1
ATOM 10955 C CA . PHE E 5 27 ? -41.289 116.009 91.294 1.00 0.00 27 PHE H CA 1
ATOM 10956 C C . PHE E 5 27 ? -39.804 115.878 91.154 1.00 0.00 27 PHE H C 1
ATOM 10957 O O . PHE E 5 27 ? -39.058 116.718 91.650 1.00 0.00 27 PHE H O 1
ATOM 10974 N N . THR E 5 28 ? -39.341 114.815 90.453 1.00 0.00 28 THR H N 1
ATOM 10975 C CA . THR E 5 28 ? -37.941 114.591 90.178 1.00 0.00 28 THR H CA 1
ATOM 10976 C C . THR E 5 28 ? -37.611 115.514 89.052 1.00 0.00 28 THR H C 1
ATOM 10977 O O . THR E 5 28 ? -38.067 115.321 87.934 1.00 0.00 28 THR H O 1
ATOM 10988 N N . PHE E 5 29 ? -36.903 116.614 89.375 1.00 0.00 29 PHE H N 1
ATOM 10989 C CA . PHE E 5 29 ? -36.655 117.711 88.487 1.00 0.00 29 PHE H CA 1
ATOM 10990 C C . PHE E 5 29 ? -35.902 117.342 87.244 1.00 0.00 29 PHE H C 1
ATOM 10991 O O . PHE E 5 29 ? -36.236 117.809 86.162 1.00 0.00 29 PHE H O 1
ATOM 11008 N N . SER E 5 30 ? -34.839 116.532 87.394 1.00 0.00 30 SER H N 1
ATOM 11009 C CA . SER E 5 30 ? -33.903 116.216 86.347 1.00 0.00 30 SER H CA 1
ATOM 11010 C C . SER E 5 30 ? -34.411 115.296 85.272 1.00 0.00 30 SER H C 1
ATOM 11011 O O . SER E 5 30 ? -33.714 115.074 84.287 1.00 0.00 30 SER H O 1
ATOM 11019 N N . SER E 5 31 ? -35.603 114.693 85.446 1.00 0.00 31 SER H N 1
ATOM 11020 C CA . SER E 5 31 ? -36.166 113.804 84.463 1.00 0.00 31 SER H CA 1
ATOM 11021 C C . SER E 5 31 ? -37.177 114.486 83.580 1.00 0.00 31 SER H C 1
ATOM 11022 O O . SER E 5 31 ? -37.881 113.807 82.838 1.00 0.00 31 SER H O 1
ATOM 11030 N N . TYR E 5 32 ? -37.290 115.833 83.622 1.00 0.00 32 TYR H N 1
ATOM 11031 C CA . TYR E 5 32 ? -38.214 116.543 82.769 1.00 0.00 32 TYR H CA 1
ATOM 11032 C C . TYR E 5 32 ? -37.539 117.742 82.228 1.00 0.00 32 TYR H C 1
ATOM 11033 O O . TYR E 5 32 ? -36.758 118.391 82.911 1.00 0.00 32 TYR H O 1
ATOM 11051 N N . ALA E 5 33 ? -37.904 118.101 80.982 1.00 0.00 33 ALA H N 1
ATOM 11052 C CA . ALA E 5 33 ? -37.480 119.302 80.330 1.00 0.00 33 ALA H CA 1
ATOM 11053 C C . ALA E 5 33 ? -38.299 120.426 80.880 1.00 0.00 33 ALA H C 1
ATOM 11054 O O . ALA E 5 33 ? -39.440 120.223 81.273 1.00 0.00 33 ALA H O 1
ATOM 11061 N N . MET E 5 34 ? -37.726 121.639 80.941 1.00 0.00 34 MET H N 1
ATOM 11062 C CA . MET E 5 34 ? -38.404 122.799 81.437 1.00 0.00 34 MET H CA 1
ATOM 11063 C C . MET E 5 34 ? -38.309 123.813 80.355 1.00 0.00 34 MET H C 1
ATOM 11064 O O . MET E 5 34 ? -37.377 123.780 79.563 1.00 0.00 34 MET H O 1
ATOM 11078 N N . SER E 5 35 ? -39.272 124.749 80.307 1.00 0.00 35 SER H N 1
ATOM 11079 C CA . SER E 5 35 ? -39.279 125.828 79.366 1.00 0.00 35 SER H CA 1
ATOM 11080 C C . SER E 5 35 ? -39.667 127.082 80.081 1.00 0.00 35 SER H C 1
ATOM 11081 O O . SER E 5 35 ? -40.168 127.045 81.198 1.00 0.00 35 SER H O 1
ATOM 11089 N N . TRP E 5 36 ? -39.438 128.226 79.412 1.00 0.00 36 TRP H N 1
ATOM 11090 C CA . TRP E 5 36 ? -39.781 129.546 79.849 1.00 0.00 36 TRP H CA 1
ATOM 11091 C C . TRP E 5 36 ? -40.639 130.139 78.783 1.00 0.00 36 TRP H C 1
ATOM 11092 O O . TRP E 5 36 ? -40.119 130.613 77.785 1.00 0.00 36 TRP H O 1
ATOM 11113 N N . VAL E 5 37 ? -41.974 130.139 78.952 1.00 0.00 37 VAL H N 1
ATOM 11114 C CA . VAL E 5 37 ? -42.902 130.753 78.029 1.00 0.00 37 VAL H CA 1
ATOM 11115 C C . VAL E 5 37 ? -43.334 132.047 78.671 1.00 0.00 37 VAL H C 1
ATOM 11116 O O . VAL E 5 37 ? -43.644 132.062 79.853 1.00 0.00 37 VAL H O 1
ATOM 11129 N N . ARG E 5 38 ? -43.318 133.176 77.920 1.00 0.00 38 ARG H N 1
ATOM 11130 C CA . ARG E 5 38 ? -43.644 134.500 78.402 1.00 0.00 38 ARG H CA 1
ATOM 11131 C C . ARG E 5 38 ? -44.939 134.942 77.796 1.00 0.00 38 ARG H C 1
ATOM 11132 O O . ARG E 5 38 ? -45.364 134.420 76.774 1.00 0.00 38 ARG H O 1
ATOM 11153 N N . GLN E 5 39 ? -45.614 135.911 78.443 1.00 0.00 39 GLN H N 1
ATOM 11154 C CA . GLN E 5 39 ? -46.881 136.443 78.037 1.00 0.00 39 GLN H CA 1
ATOM 11155 C C . GLN E 5 39 ? -46.821 137.934 78.118 1.00 0.00 39 GLN H C 1
ATOM 11156 O O . GLN E 5 39 ? -47.005 138.490 79.196 1.00 0.00 39 GLN H O 1
ATOM 11170 N N . ALA E 5 40 ? -46.594 138.643 76.984 1.00 0.00 40 ALA H N 1
ATOM 11171 C CA . ALA E 5 40 ? -46.583 140.096 76.952 1.00 0.00 40 ALA H CA 1
ATOM 11172 C C . ALA E 5 40 ? -47.944 140.623 77.362 1.00 0.00 40 ALA H C 1
ATOM 11173 O O . ALA E 5 40 ? -48.911 139.942 77.044 1.00 0.00 40 ALA H O 1
ATOM 11180 N N . PRO E 5 41 ? -48.092 141.717 78.119 1.00 0.00 41 PRO H N 1
ATOM 11181 C CA . PRO E 5 41 ? -49.358 142.228 78.633 1.00 0.00 41 PRO H CA 1
ATOM 11182 C C . PRO E 5 41 ? -50.559 142.157 77.723 1.00 0.00 41 PRO H C 1
ATOM 11183 O O . PRO E 5 41 ? -50.575 142.825 76.691 1.00 0.00 41 PRO H O 1
ATOM 11194 N N . GLY E 5 42 ? -51.585 141.382 78.140 1.00 0.00 42 GLY H N 1
ATOM 11195 C CA . GLY E 5 42 ? -52.844 141.229 77.457 1.00 0.00 42 GLY H CA 1
ATOM 11196 C C . GLY E 5 42 ? -52.762 140.614 76.089 1.00 0.00 42 GLY H C 1
ATOM 11197 O O . GLY E 5 42 ? -53.599 140.928 75.245 1.00 0.00 42 GLY H O 1
ATOM 11201 N N . LYS E 5 43 ? -51.781 139.718 75.820 1.00 0.00 43 LYS H N 1
ATOM 11202 C CA . LYS E 5 43 ? -51.695 139.119 74.512 1.00 0.00 43 LYS H CA 1
ATOM 11203 C C . LYS E 5 43 ? -50.864 137.875 74.568 1.00 0.00 43 LYS H C 1
ATOM 11204 O O . LYS E 5 43 ? -49.951 137.768 75.379 1.00 0.00 43 LYS H O 1
ATOM 11223 N N . GLY E 5 44 ? -51.123 136.963 73.598 1.00 0.00 44 GLY H N 1
ATOM 11224 C CA . GLY E 5 44 ? -50.420 135.735 73.291 1.00 0.00 44 GLY H CA 1
ATOM 11225 C C . GLY E 5 44 ? -49.884 134.907 74.422 1.00 0.00 44 GLY H C 1
ATOM 11226 O O . GLY E 5 44 ? -50.391 134.933 75.537 1.00 0.00 44 GLY H O 1
ATOM 11230 N N . LEU E 5 45 ? -48.826 134.138 74.096 1.00 0.00 45 LEU H N 1
ATOM 11231 C CA . LEU E 5 45 ? -48.097 133.252 74.956 1.00 0.00 45 LEU H CA 1
ATOM 11232 C C . LEU E 5 45 ? -46.946 132.858 74.078 1.00 0.00 45 LEU H C 1
ATOM 11233 O O . LEU E 5 45 ? -46.966 131.795 73.473 1.00 0.00 45 LEU H O 1
ATOM 11249 N N . GLU E 5 46 ? -45.885 133.686 73.972 1.00 0.00 46 GLU H N 1
ATOM 11250 C CA . GLU E 5 46 ? -44.741 133.343 73.163 1.00 0.00 46 GLU H CA 1
ATOM 11251 C C . GLU E 5 46 ? -43.874 132.419 73.957 1.00 0.00 46 GLU H C 1
ATOM 11252 O O . GLU E 5 46 ? -43.657 132.649 75.136 1.00 0.00 46 GLU H O 1
ATOM 11264 N N . TRP E 5 47 ? -43.331 131.365 73.328 1.00 0.00 47 TRP H N 1
ATOM 11265 C CA . TRP E 5 47 ? -42.427 130.444 73.960 1.00 0.00 47 TRP H CA 1
ATOM 11266 C C . TRP E 5 47 ? -41.041 130.951 73.745 1.00 0.00 47 TRP H C 1
ATOM 11267 O O . TRP E 5 47 ? -40.604 131.033 72.607 1.00 0.00 47 TRP H O 1
ATOM 11288 N N . VAL E 5 48 ? -40.318 131.303 74.832 1.00 0.00 48 VAL H N 1
ATOM 11289 C CA . VAL E 5 48 ? -38.973 131.818 74.763 1.00 0.00 48 VAL H CA 1
ATOM 11290 C C . VAL E 5 48 ? -38.002 130.681 74.540 1.00 0.00 48 VAL H C 1
ATOM 11291 O O . VAL E 5 48 ? -37.350 130.671 73.504 1.00 0.00 48 VAL H O 1
ATOM 11304 N N . SER E 5 49 ? -37.816 129.724 75.481 1.00 0.00 49 SER H N 1
ATOM 11305 C CA . SER E 5 49 ? -36.796 128.713 75.306 1.00 0.00 49 SER H CA 1
ATOM 11306 C C . SER E 5 49 ? -37.060 127.532 76.185 1.00 0.00 49 SER H C 1
ATOM 11307 O O . SER E 5 49 ? -37.691 127.676 77.222 1.00 0.00 49 SER H O 1
ATOM 11315 N N . ALA E 5 50 ? -36.546 126.339 75.789 1.00 0.00 50 ALA H N 1
ATOM 11316 C CA . ALA E 5 50 ? -36.709 125.099 76.512 1.00 0.00 50 ALA H CA 1
ATOM 11317 C C . ALA E 5 50 ? -35.364 124.475 76.688 1.00 0.00 50 ALA H C 1
ATOM 11318 O O . ALA E 5 50 ? -34.502 124.614 75.832 1.00 0.00 50 ALA H O 1
ATOM 11325 N N . ILE E 5 51 ? -35.168 123.736 77.798 1.00 0.00 51 ILE H N 1
ATOM 11326 C CA . ILE E 5 51 ? -33.965 123.011 78.107 1.00 0.00 51 ILE H CA 1
ATOM 11327 C C . ILE E 5 51 ? -34.360 121.605 78.427 1.00 0.00 51 ILE H C 1
ATOM 11328 O O . ILE E 5 51 ? -35.302 121.395 79.180 1.00 0.00 51 ILE H O 1
ATOM 11339 N N . SER E 5 52 ? -33.661 120.587 77.877 1.00 0.00 52 SER H N 1
ATOM 11340 C CA . SER E 5 52 ? -33.958 119.191 78.112 1.00 0.00 52 SER H CA 1
ATOM 11341 C C . SER E 5 52 ? -33.616 118.799 79.529 1.00 0.00 52 SER H C 1
ATOM 11342 O O . SER E 5 52 ? -33.018 119.575 80.263 1.00 0.00 52 SER H O 1
ATOM 11350 N N . GLY E 5 53 ? -34.046 117.591 79.960 1.00 0.00 53 GLY H N 1
ATOM 11351 C CA . GLY E 5 53 ? -33.927 117.109 81.317 1.00 0.00 53 GLY H CA 1
ATOM 11352 C C . GLY E 5 53 ? -32.531 117.051 81.861 1.00 0.00 53 GLY H C 1
ATOM 11353 O O . GLY E 5 53 ? -32.305 117.388 83.021 1.00 0.00 53 GLY H O 1
ATOM 11357 N N . GLY E 5 54 ? -31.552 116.633 81.029 1.00 0.00 54 GLY H N 1
ATOM 11358 C CA . GLY E 5 54 ? -30.167 116.551 81.422 1.00 0.00 54 GLY H CA 1
ATOM 11359 C C . GLY E 5 54 ? -29.526 117.901 81.337 1.00 0.00 54 GLY H C 1
ATOM 11360 O O . GLY E 5 54 ? -28.594 118.199 82.078 1.00 0.00 54 GLY H O 1
ATOM 11364 N N . GLY E 5 55 ? -30.034 118.752 80.424 1.00 0.00 55 GLY H N 1
ATOM 11365 C CA . GLY E 5 55 ? -29.531 120.075 80.179 1.00 0.00 55 GLY H CA 1
ATOM 11366 C C . GLY E 5 55 ? -28.602 120.029 79.021 1.00 0.00 55 GLY H C 1
ATOM 11367 O O . GLY E 5 55 ? -27.792 120.931 78.831 1.00 0.00 55 GLY H O 1
ATOM 11371 N N . ASP E 5 56 ? -28.679 118.933 78.240 1.00 0.00 56 ASP H N 1
ATOM 11372 C CA . ASP E 5 56 ? -27.795 118.638 77.152 1.00 0.00 56 ASP H CA 1
ATOM 11373 C C . ASP E 5 56 ? -28.430 118.988 75.840 1.00 0.00 56 ASP H C 1
ATOM 11374 O O . ASP E 5 56 ? -28.130 118.367 74.826 1.00 0.00 56 ASP H O 1
ATOM 11383 N N . SER E 5 57 ? -29.315 120.006 75.827 1.00 0.00 57 SER H N 1
ATOM 11384 C CA . SER E 5 57 ? -29.968 120.425 74.621 1.00 0.00 57 SER H CA 1
ATOM 11385 C C . SER E 5 57 ? -30.799 121.599 75.028 1.00 0.00 57 SER H C 1
ATOM 11386 O O . SER E 5 57 ? -31.609 121.490 75.937 1.00 0.00 57 SER H O 1
ATOM 11394 N N . ARG E 5 58 ? -30.606 122.755 74.361 1.00 0.00 58 ARG H N 1
ATOM 11395 C CA . ARG E 5 58 ? -31.332 123.963 74.635 1.00 0.00 58 ARG H CA 1
ATOM 11396 C C . ARG E 5 58 ? -31.826 124.476 73.335 1.00 0.00 58 ARG H C 1
ATOM 11397 O O . ARG E 5 58 ? -31.106 124.463 72.342 1.00 0.00 58 ARG H O 1
ATOM 11418 N N . TYR E 5 59 ? -33.101 124.906 73.314 1.00 0.00 59 TYR H N 1
ATOM 11419 C CA . TYR E 5 59 ? -33.770 125.390 72.143 1.00 0.00 59 TYR H CA 1
ATOM 11420 C C . TYR E 5 59 ? -34.244 126.748 72.500 1.00 0.00 59 TYR H C 1
ATOM 11421 O O . TYR E 5 59 ? -34.615 126.991 73.640 1.00 0.00 59 TYR H O 1
ATOM 11439 N N . TYR E 5 60 ? -34.205 127.670 71.522 1.00 0.00 60 TYR H N 1
ATOM 11440 C CA . TYR E 5 60 ? -34.578 129.046 71.690 1.00 0.00 60 TYR H CA 1
ATOM 11441 C C . TYR E 5 60 ? -35.467 129.380 70.549 1.00 0.00 60 TYR H C 1
ATOM 11442 O O . TYR E 5 60 ? -35.246 128.926 69.430 1.00 0.00 60 TYR H O 1
ATOM 11460 N N . ALA E 5 61 ? -36.437 130.287 70.786 1.00 0.00 61 ALA H N 1
ATOM 11461 C CA . ALA E 5 61 ? -37.270 130.847 69.757 1.00 0.00 61 ALA H CA 1
ATOM 11462 C C . ALA E 5 61 ? -36.434 131.882 69.085 1.00 0.00 61 ALA H C 1
ATOM 11463 O O . ALA E 5 61 ? -35.511 132.408 69.696 1.00 0.00 61 ALA H O 1
ATOM 11470 N N . ASP E 5 62 ? -36.702 132.153 67.792 1.00 0.00 62 ASP H N 1
ATOM 11471 C CA . ASP E 5 62 ? -35.932 133.047 66.956 1.00 0.00 62 ASP H CA 1
ATOM 11472 C C . ASP E 5 62 ? -35.850 134.442 67.510 1.00 0.00 62 ASP H C 1
ATOM 11473 O O . ASP E 5 62 ? -34.814 135.090 67.404 1.00 0.00 62 ASP H O 1
ATOM 11482 N N . SER E 5 63 ? -36.943 134.917 68.140 1.00 0.00 63 SER H N 1
ATOM 11483 C CA . SER E 5 63 ? -37.072 136.237 68.692 1.00 0.00 63 SER H CA 1
ATOM 11484 C C . SER E 5 63 ? -36.045 136.531 69.763 1.00 0.00 63 SER H C 1
ATOM 11485 O O . SER E 5 63 ? -35.551 137.651 69.847 1.00 0.00 63 SER H O 1
ATOM 11493 N N . VAL E 5 64 ? -35.763 135.551 70.648 1.00 0.00 64 VAL H N 1
ATOM 11494 C CA . VAL E 5 64 ? -34.890 135.740 71.778 1.00 0.00 64 VAL H CA 1
ATOM 11495 C C . VAL E 5 64 ? -33.576 135.034 71.600 1.00 0.00 64 VAL H C 1
ATOM 11496 O O . VAL E 5 64 ? -32.759 135.021 72.515 1.00 0.00 64 VAL H O 1
ATOM 11509 N N . LYS E 5 65 ? -33.355 134.376 70.440 1.00 0.00 65 LYS H N 1
ATOM 11510 C CA . LYS E 5 65 ? -32.151 133.634 70.158 1.00 0.00 65 LYS H CA 1
ATOM 11511 C C . LYS E 5 65 ? -30.942 134.522 70.113 1.00 0.00 65 LYS H C 1
ATOM 11512 O O . LYS E 5 65 ? -30.982 135.611 69.543 1.00 0.00 65 LYS H O 1
ATOM 11531 N N . GLY E 5 66 ? -29.828 134.050 70.713 1.00 0.00 66 GLY H N 1
ATOM 11532 C CA . GLY E 5 66 ? -28.570 134.752 70.743 1.00 0.00 66 GLY H CA 1
ATOM 11533 C C . GLY E 5 66 ? -28.565 135.877 71.731 1.00 0.00 66 GLY H C 1
ATOM 11534 O O . GLY E 5 66 ? -27.779 136.810 71.597 1.00 0.00 66 GLY H O 1
ATOM 11538 N N . ARG E 5 67 ? -29.428 135.804 72.763 1.00 0.00 67 ARG H N 1
ATOM 11539 C CA . ARG E 5 67 ? -29.550 136.820 73.767 1.00 0.00 67 ARG H CA 1
ATOM 11540 C C . ARG E 5 67 ? -29.754 136.095 75.049 1.00 0.00 67 ARG H C 1
ATOM 11541 O O . ARG E 5 67 ? -28.977 136.254 75.987 1.00 0.00 67 ARG H O 1
ATOM 11562 N N . PHE E 5 68 ? -30.838 135.293 75.127 1.00 0.00 68 PHE H N 1
ATOM 11563 C CA . PHE E 5 68 ? -31.183 134.568 76.319 1.00 0.00 68 PHE H CA 1
ATOM 11564 C C . PHE E 5 68 ? -30.386 133.299 76.366 1.00 0.00 68 PHE H C 1
ATOM 11565 O O . PHE E 5 68 ? -29.837 132.870 75.355 1.00 0.00 68 PHE H O 1
ATOM 11582 N N . THR E 5 69 ? -30.281 132.698 77.570 1.00 0.00 69 THR H N 1
ATOM 11583 C CA . THR E 5 69 ? -29.493 131.523 77.805 1.00 0.00 69 THR H CA 1
ATOM 11584 C C . THR E 5 69 ? -30.140 130.809 78.948 1.00 0.00 69 THR H C 1
ATOM 11585 O O . THR E 5 69 ? -29.930 131.142 80.111 1.00 0.00 69 THR H O 1
ATOM 11596 N N . ILE E 5 70 ? -30.936 129.767 78.635 1.00 0.00 70 ILE H N 1
ATOM 11597 C CA . ILE E 5 70 ? -31.615 128.961 79.607 1.00 0.00 70 ILE H CA 1
ATOM 11598 C C . ILE E 5 70 ? -30.628 127.948 80.107 1.00 0.00 70 ILE H C 1
ATOM 11599 O O . ILE E 5 70 ? -29.945 127.301 79.322 1.00 0.00 70 ILE H O 1
ATOM 11610 N N . SER E 5 71 ? -30.511 127.803 81.441 1.00 0.00 71 SER H N 1
ATOM 11611 C CA . SER E 5 71 ? -29.592 126.880 82.053 1.00 0.00 71 SER H CA 1
ATOM 11612 C C . SER E 5 71 ? -30.404 126.204 83.103 1.00 0.00 71 SER H C 1
ATOM 11613 O O . SER E 5 71 ? -31.563 126.545 83.295 1.00 0.00 71 SER H O 1
ATOM 11621 N N . ARG E 5 72 ? -29.816 125.235 83.825 1.00 0.00 72 ARG H N 1
ATOM 11622 C CA . ARG E 5 72 ? -30.508 124.547 84.877 1.00 0.00 72 ARG H CA 1
ATOM 11623 C C . ARG E 5 72 ? -29.438 123.917 85.692 1.00 0.00 72 ARG H C 1
ATOM 11624 O O . ARG E 5 72 ? -28.357 123.619 85.190 1.00 0.00 72 ARG H O 1
ATOM 11645 N N . ASP E 5 73 ? -29.706 123.741 86.997 1.00 0.00 73 ASP H N 1
ATOM 11646 C CA . ASP E 5 73 ? -28.766 123.193 87.926 1.00 0.00 73 ASP H CA 1
ATOM 11647 C C . ASP E 5 73 ? -29.539 122.179 88.705 1.00 0.00 73 ASP H C 1
ATOM 11648 O O . ASP E 5 73 ? -30.062 122.476 89.775 1.00 0.00 73 ASP H O 1
ATOM 11657 N N . ASN E 5 74 ? -29.631 120.949 88.142 1.00 0.00 74 ASN H N 1
ATOM 11658 C CA . ASN E 5 74 ? -30.340 119.794 88.653 1.00 0.00 74 ASN H CA 1
ATOM 11659 C C . ASN E 5 74 ? -30.148 119.484 90.110 1.00 0.00 74 ASN H C 1
ATOM 11660 O O . ASN E 5 74 ? -31.072 118.987 90.747 1.00 0.00 74 ASN H O 1
ATOM 11671 N N . SER E 5 75 ? -28.953 119.789 90.672 1.00 0.00 75 SER H N 1
ATOM 11672 C CA . SER E 5 75 ? -28.611 119.582 92.059 1.00 0.00 75 SER H CA 1
ATOM 11673 C C . SER E 5 75 ? -29.553 120.249 93.027 1.00 0.00 75 SER H C 1
ATOM 11674 O O . SER E 5 75 ? -29.963 119.636 94.009 1.00 0.00 75 SER H O 1
ATOM 11682 N N . LYS E 5 76 ? -29.886 121.534 92.772 1.00 0.00 76 LYS H N 1
ATOM 11683 C CA . LYS E 5 76 ? -30.707 122.329 93.646 1.00 0.00 76 LYS H CA 1
ATOM 11684 C C . LYS E 5 76 ? -32.015 122.666 92.999 1.00 0.00 76 LYS H C 1
ATOM 11685 O O . LYS E 5 76 ? -32.710 123.568 93.460 1.00 0.00 76 LYS H O 1
ATOM 11704 N N . ASN E 5 77 ? -32.428 121.869 91.986 1.00 0.00 77 ASN H N 1
ATOM 11705 C CA . ASN E 5 77 ? -33.686 121.948 91.275 1.00 0.00 77 ASN H CA 1
ATOM 11706 C C . ASN E 5 77 ? -34.087 123.345 90.872 1.00 0.00 77 ASN H C 1
ATOM 11707 O O . ASN E 5 77 ? -35.159 123.800 91.254 1.00 0.00 77 ASN H O 1
ATOM 11718 N N . THR E 5 78 ? -33.219 124.094 90.160 1.00 0.00 78 THR H N 1
ATOM 11719 C CA . THR E 5 78 ? -33.511 125.467 89.826 1.00 0.00 78 THR H CA 1
ATOM 11720 C C . THR E 5 78 ? -33.189 125.636 88.386 1.00 0.00 78 THR H C 1
ATOM 11721 O O . THR E 5 78 ? -32.158 125.179 87.912 1.00 0.00 78 THR H O 1
ATOM 11732 N N . LEU E 5 79 ? -34.111 126.284 87.652 1.00 0.00 79 LEU H N 1
ATOM 11733 C CA . LEU E 5 79 ? -34.014 126.551 86.248 1.00 0.00 79 LEU H CA 1
ATOM 11734 C C . LEU E 5 79 ? -33.720 128.015 86.138 1.00 0.00 79 LEU H C 1
ATOM 11735 O O . LEU E 5 79 ? -34.278 128.800 86.888 1.00 0.00 79 LEU H O 1
ATOM 11751 N N . TYR E 5 80 ? -32.801 128.418 85.235 1.00 0.00 80 TYR H N 1
ATOM 11752 C CA . TYR E 5 80 ? -32.373 129.792 85.099 1.00 0.00 80 TYR H CA 1
ATOM 11753 C C . TYR E 5 80 ? -32.684 130.286 83.731 1.00 0.00 80 TYR H C 1
ATOM 11754 O O . TYR E 5 80 ? -32.949 129.506 82.827 1.00 0.00 80 TYR H O 1
ATOM 11772 N N . LEU E 5 81 ? -32.701 131.626 83.568 1.00 0.00 81 LEU H N 1
ATOM 11773 C CA . LEU E 5 81 ? -33.002 132.263 82.321 1.00 0.00 81 LEU H CA 1
ATOM 11774 C C . LEU E 5 81 ? -32.187 133.514 82.305 1.00 0.00 81 LEU H C 1
ATOM 11775 O O . LEU E 5 81 ? -32.692 134.598 82.563 1.00 0.00 81 LEU H O 1
ATOM 11791 N N . GLN E 5 82 ? -30.883 133.421 81.989 1.00 0.00 82 GLN H N 1
ATOM 11792 C CA . GLN E 5 82 ? -30.020 134.572 81.883 1.00 0.00 82 GLN H CA 1
ATOM 11793 C C . GLN E 5 82 ? -30.389 135.330 80.640 1.00 0.00 82 GLN H C 1
ATOM 11794 O O . GLN E 5 82 ? -30.175 134.839 79.540 1.00 0.00 82 GLN H O 1
ATOM 11808 N N . MET E 5 83 ? -31.044 136.502 80.790 1.00 0.00 83 MET H N 1
ATOM 11809 C CA . MET E 5 83 ? -31.527 137.282 79.680 1.00 0.00 83 MET H CA 1
ATOM 11810 C C . MET E 5 83 ? -30.591 138.432 79.582 1.00 0.00 83 MET H C 1
ATOM 11811 O O . MET E 5 83 ? -30.355 139.117 80.569 1.00 0.00 83 MET H O 1
ATOM 11825 N N . ASN E 5 84 ? -30.041 138.672 78.375 1.00 0.00 84 ASN H N 1
ATOM 11826 C CA . ASN E 5 84 ? -29.121 139.750 78.126 1.00 0.00 84 ASN H CA 1
ATOM 11827 C C . ASN E 5 84 ? -29.752 140.616 77.092 1.00 0.00 84 ASN H C 1
ATOM 11828 O O . ASN E 5 84 ? -30.596 140.151 76.331 1.00 0.00 84 ASN H O 1
ATOM 11839 N N . SER E 5 85 ? -29.282 141.882 77.003 1.00 0.00 85 SER H N 1
ATOM 11840 C CA . SER E 5 85 ? -29.641 142.880 76.022 1.00 0.00 85 SER H CA 1
ATOM 11841 C C . SER E 5 85 ? -31.120 143.042 75.781 1.00 0.00 85 SER H C 1
ATOM 11842 O O . SER E 5 85 ? -31.566 143.050 74.635 1.00 0.00 85 SER H O 1
ATOM 11850 N N . LEU E 5 86 ? -31.923 143.098 76.873 1.00 0.00 86 LEU H N 1
ATOM 11851 C CA . LEU E 5 86 ? -33.361 143.221 76.827 1.00 0.00 86 LEU H CA 1
ATOM 11852 C C . LEU E 5 86 ? -33.853 144.385 76.008 1.00 0.00 86 LEU H C 1
ATOM 11853 O O . LEU E 5 86 ? -33.211 145.425 75.939 1.00 0.00 86 LEU H O 1
ATOM 11869 N N . GLY E 5 87 ? -35.029 144.214 75.368 1.00 0.00 87 GLY H N 1
ATOM 11870 C CA . GLY E 5 87 ? -35.675 145.228 74.575 1.00 0.00 87 GLY H CA 1
ATOM 11871 C C . GLY E 5 87 ? -36.939 145.567 75.286 1.00 0.00 87 GLY H C 1
ATOM 11872 O O . GLY E 5 87 ? -37.165 145.122 76.405 1.00 0.00 87 GLY H O 1
ATOM 11876 N N . ALA E 5 88 ? -37.829 146.338 74.628 1.00 0.00 88 ALA H N 1
ATOM 11877 C CA . ALA E 5 88 ? -39.115 146.695 75.181 1.00 0.00 88 ALA H CA 1
ATOM 11878 C C . ALA E 5 88 ? -40.138 145.690 74.725 1.00 0.00 88 ALA H C 1
ATOM 11879 O O . ALA E 5 88 ? -41.320 145.808 75.038 1.00 0.00 88 ALA H O 1
ATOM 11886 N N . GLU E 5 89 ? -39.678 144.633 74.022 1.00 0.00 89 GLU H N 1
ATOM 11887 C CA . GLU E 5 89 ? -40.483 143.540 73.553 1.00 0.00 89 GLU H CA 1
ATOM 11888 C C . GLU E 5 89 ? -40.314 142.403 74.523 1.00 0.00 89 GLU H C 1
ATOM 11889 O O . GLU E 5 89 ? -40.892 141.335 74.336 1.00 0.00 89 GLU H O 1
ATOM 11901 N N . ASP E 5 90 ? -39.501 142.616 75.584 1.00 0.00 90 ASP H N 1
ATOM 11902 C CA . ASP E 5 90 ? -39.199 141.627 76.583 1.00 0.00 90 ASP H CA 1
ATOM 11903 C C . ASP E 5 90 ? -39.923 142.005 77.838 1.00 0.00 90 ASP H C 1
ATOM 11904 O O . ASP E 5 90 ? -39.664 141.447 78.901 1.00 0.00 90 ASP H O 1
ATOM 11913 N N . THR E 5 91 ? -40.917 142.918 77.729 1.00 0.00 91 THR H N 1
ATOM 11914 C CA . THR E 5 91 ? -41.757 143.301 78.829 1.00 0.00 91 THR H CA 1
ATOM 11915 C C . THR E 5 91 ? -42.872 142.306 78.795 1.00 0.00 91 THR H C 1
ATOM 11916 O O . THR E 5 91 ? -43.701 142.322 77.888 1.00 0.00 91 THR H O 1
ATOM 11927 N N . ALA E 5 92 ? -42.838 141.344 79.738 1.00 0.00 92 ALA H N 1
ATOM 11928 C CA . ALA E 5 92 ? -43.780 140.271 79.750 1.00 0.00 92 ALA H CA 1
ATOM 11929 C C . ALA E 5 92 ? -43.713 139.638 81.090 1.00 0.00 92 ALA H C 1
ATOM 11930 O O . ALA E 5 92 ? -42.775 139.855 81.848 1.00 0.00 92 ALA H O 1
ATOM 11937 N N . LEU E 5 93 ? -44.709 138.778 81.376 1.00 0.00 93 LEU H N 1
ATOM 11938 C CA . LEU E 5 93 ? -44.786 137.968 82.555 1.00 0.00 93 LEU H CA 1
ATOM 11939 C C . LEU E 5 93 ? -44.131 136.697 82.109 1.00 0.00 93 LEU H C 1
ATOM 11940 O O . LEU E 5 93 ? -44.433 136.214 81.030 1.00 0.00 93 LEU H O 1
ATOM 11956 N N . TYR E 5 94 ? -43.167 136.161 82.879 1.00 0.00 94 TYR H N 1
ATOM 11957 C CA . TYR E 5 94 ? -42.402 135.010 82.470 1.00 0.00 94 TYR H CA 1
ATOM 11958 C C . TYR E 5 94 ? -42.786 133.857 83.313 1.00 0.00 94 TYR H C 1
ATOM 11959 O O . TYR E 5 94 ? -42.526 133.866 84.507 1.00 0.00 94 TYR H O 1
ATOM 11977 N N . TYR E 5 95 ? -43.430 132.844 82.698 1.00 0.00 95 TYR H N 1
ATOM 11978 C CA . TYR E 5 95 ? -43.859 131.632 83.339 1.00 0.00 95 TYR H CA 1
ATOM 11979 C C . TYR E 5 95 ? -42.846 130.590 83.040 1.00 0.00 95 TYR H C 1
ATOM 11980 O O . TYR E 5 95 ? -42.224 130.586 81.987 1.00 0.00 95 TYR H O 1
ATOM 11998 N N . CYS E 5 96 ? -42.637 129.708 84.023 1.00 0.00 96 CYS H N 1
ATOM 11999 C CA . CYS E 5 96 ? -41.708 128.624 83.984 1.00 0.00 96 CYS H CA 1
ATOM 12000 C C . CYS E 5 96 ? -42.561 127.398 83.886 1.00 0.00 96 CYS H C 1
ATOM 12001 O O . CYS E 5 96 ? -43.031 126.904 84.900 1.00 0.00 96 CYS H O 1
ATOM 12008 N N . ALA E 5 97 ? -42.771 126.859 82.668 1.00 0.00 97 ALA H N 1
ATOM 12009 C CA . ALA E 5 97 ? -43.533 125.658 82.443 1.00 0.00 97 ALA H CA 1
ATOM 12010 C C . ALA E 5 97 ? -42.693 124.414 82.565 1.00 0.00 97 ALA H C 1
ATOM 12011 O O . ALA E 5 97 ? -41.565 124.398 82.093 1.00 0.00 97 ALA H O 1
ATOM 12018 N N . LYS E 5 98 ? -43.289 123.296 83.034 1.00 0.00 98 LYS H N 1
ATOM 12019 C CA . LYS E 5 98 ? -42.684 121.986 83.038 1.00 0.00 98 LYS H CA 1
ATOM 12020 C C . LYS E 5 98 ? -43.254 121.172 81.909 1.00 0.00 98 LYS H C 1
ATOM 12021 O O . LYS E 5 98 ? -44.466 121.093 81.805 1.00 0.00 98 LYS H O 1
ATOM 12040 N N . ARG E 5 99 ? -42.423 120.403 81.171 1.00 0.00 99 ARG H N 1
ATOM 12041 C CA . ARG E 5 99 ? -42.788 119.397 80.190 1.00 0.00 99 ARG H CA 1
ATOM 12042 C C . ARG E 5 99 ? -43.632 118.254 80.719 1.00 0.00 99 ARG H C 1
ATOM 12043 O O . ARG E 5 99 ? -43.289 117.669 81.739 1.00 0.00 99 ARG H O 1
ATOM 12064 N N . LEU E 5 100 ? -44.659 117.818 79.954 1.00 0.00 100 LEU H N 1
ATOM 12065 C CA . LEU E 5 100 ? -45.554 116.704 80.199 1.00 0.00 100 LEU H CA 1
ATOM 12066 C C . LEU E 5 100 ? -44.824 115.379 80.258 1.00 0.00 100 LEU H C 1
ATOM 12067 O O . LEU E 5 100 ? -43.693 115.266 79.799 1.00 0.00 100 LEU H O 1
ATOM 12083 N N . GLY E 5 101 ? -45.455 114.361 80.889 1.00 0.00 101 GLY H N 1
ATOM 12084 C CA . GLY E 5 101 ? -45.020 112.989 81.058 1.00 0.00 101 GLY H CA 1
ATOM 12085 C C . GLY E 5 101 ? -44.741 112.227 79.786 1.00 0.00 101 GLY H C 1
ATOM 12086 O O . GLY E 5 101 ? -43.937 112.662 78.967 1.00 0.00 101 GLY H O 1
ATOM 12090 N N . ARG E 5 102 ? -45.363 111.063 79.695 1.00 0.00 102 ARG H N 1
ATOM 12091 C CA . ARG E 5 102 ? -45.207 110.143 78.597 1.00 0.00 102 ARG H CA 1
ATOM 12092 C C . ARG E 5 102 ? -45.746 110.667 77.293 1.00 0.00 102 ARG H C 1
ATOM 12093 O O . ARG E 5 102 ? -46.922 110.529 76.997 1.00 0.00 102 ARG H O 1
ATOM 12114 N N . VAL E 5 103 ? -44.876 111.269 76.509 1.00 0.00 103 VAL H N 1
ATOM 12115 C CA . VAL E 5 103 ? -45.232 111.780 75.219 1.00 0.00 103 VAL H CA 1
ATOM 12116 C C . VAL E 5 103 ? -43.877 111.988 74.620 1.00 0.00 103 VAL H C 1
ATOM 12117 O O . VAL E 5 103 ? -42.881 112.064 75.334 1.00 0.00 103 VAL H O 1
ATOM 12130 N N . ALA E 5 104 ? -43.802 112.073 73.281 1.00 0.00 104 ALA H N 1
ATOM 12131 C CA . ALA E 5 104 ? -42.561 112.277 72.587 1.00 0.00 104 ALA H CA 1
ATOM 12132 C C . ALA E 5 104 ? -42.563 113.672 72.030 1.00 0.00 104 ALA H C 1
ATOM 12133 O O . ALA E 5 104 ? -41.832 113.965 71.089 1.00 0.00 104 ALA H O 1
ATOM 12140 N N . GLU E 5 105 ? -43.441 114.548 72.563 1.00 0.00 105 GLU H N 1
ATOM 12141 C CA . GLU E 5 105 ? -43.566 115.910 72.141 1.00 0.00 105 GLU H CA 1
ATOM 12142 C C . GLU E 5 105 ? -43.608 116.760 73.365 1.00 0.00 105 GLU H C 1
ATOM 12143 O O . GLU E 5 105 ? -43.869 116.275 74.459 1.00 0.00 105 GLU H O 1
ATOM 12155 N N . TYR E 5 106 ? -43.357 118.076 73.196 1.00 0.00 106 TYR H N 1
ATOM 12156 C CA . TYR E 5 106 ? -43.375 119.042 74.261 1.00 0.00 106 TYR H CA 1
ATOM 12157 C C . TYR E 5 106 ? -44.756 119.583 74.391 1.00 0.00 106 TYR H C 1
ATOM 12158 O O . TYR E 5 106 ? -45.274 120.168 73.451 1.00 0.00 106 TYR H O 1
ATOM 12176 N N . TYR E 5 107 ? -45.359 119.426 75.585 1.00 0.00 107 TYR H N 1
ATOM 12177 C CA . TYR E 5 107 ? -46.611 120.034 75.944 1.00 0.00 107 TYR H CA 1
ATOM 12178 C C . TYR E 5 107 ? -46.357 120.404 77.351 1.00 0.00 107 TYR H C 1
ATOM 12179 O O . TYR E 5 107 ? -45.668 119.687 78.063 1.00 0.00 107 TYR H O 1
ATOM 12197 N N . PHE E 5 108 ? -46.861 121.564 77.786 1.00 0.00 108 PHE H N 1
ATOM 12198 C CA . PHE E 5 108 ? -46.588 122.076 79.097 1.00 0.00 108 PHE H CA 1
ATOM 12199 C C . PHE E 5 108 ? -47.635 121.601 80.046 1.00 0.00 108 PHE H C 1
ATOM 12200 O O . PHE E 5 108 ? -48.814 121.887 79.893 1.00 0.00 108 PHE H O 1
ATOM 12217 N N . ASP E 5 109 ? -47.184 120.844 81.055 1.00 0.00 109 ASP H N 1
ATOM 12218 C CA . ASP E 5 109 ? -47.936 120.237 82.109 1.00 0.00 109 ASP H CA 1
ATOM 12219 C C . ASP E 5 109 ? -48.355 121.253 83.134 1.00 0.00 109 ASP H C 1
ATOM 12220 O O . ASP E 5 109 ? -49.485 121.729 83.122 1.00 0.00 109 ASP H O 1
ATOM 12229 N N . TYR E 5 110 ? -47.431 121.569 84.071 1.00 0.00 110 TYR H N 1
ATOM 12230 C CA . TYR E 5 110 ? -47.621 122.484 85.162 1.00 0.00 110 TYR H CA 1
ATOM 12231 C C . TYR E 5 110 ? -46.913 123.743 84.811 1.00 0.00 110 TYR H C 1
ATOM 12232 O O . TYR E 5 110 ? -46.030 123.745 83.966 1.00 0.00 110 TYR H O 1
ATOM 12250 N N . TRP E 5 111 ? -47.357 124.866 85.401 1.00 0.00 111 TRP H N 1
ATOM 12251 C CA . TRP E 5 111 ? -46.845 126.173 85.108 1.00 0.00 111 TRP H CA 1
ATOM 12252 C C . TRP E 5 111 ? -46.659 126.854 86.420 1.00 0.00 111 TRP H C 1
ATOM 12253 O O . TRP E 5 111 ? -47.279 126.489 87.415 1.00 0.00 111 TRP H O 1
ATOM 12274 N N . GLY E 5 112 ? -45.807 127.903 86.438 1.00 0.00 112 GLY H N 1
ATOM 12275 C CA . GLY E 5 112 ? -45.577 128.733 87.594 1.00 0.00 112 GLY H CA 1
ATOM 12276 C C . GLY E 5 112 ? -46.636 129.791 87.633 1.00 0.00 112 GLY H C 1
ATOM 12277 O O . GLY E 5 112 ? -47.627 129.695 86.922 1.00 0.00 112 GLY H O 1
ATOM 12281 N N . GLN E 5 113 ? -46.460 130.837 88.469 1.00 0.00 113 GLN H N 1
ATOM 12282 C CA . GLN E 5 113 ? -47.401 131.928 88.574 1.00 0.00 113 GLN H CA 1
ATOM 12283 C C . GLN E 5 113 ? -46.868 133.136 87.852 1.00 0.00 113 GLN H C 1
ATOM 12284 O O . GLN E 5 113 ? -47.566 134.134 87.701 1.00 0.00 113 GLN H O 1
ATOM 12298 N N . GLY E 5 114 ? -45.629 133.041 87.334 1.00 0.00 114 GLY H N 1
ATOM 12299 C CA . GLY E 5 114 ? -44.971 134.055 86.558 1.00 0.00 114 GLY H CA 1
ATOM 12300 C C . GLY E 5 114 ? -44.311 135.122 87.387 1.00 0.00 114 GLY H C 1
ATOM 12301 O O . GLY E 5 114 ? -44.695 135.381 88.523 1.00 0.00 114 GLY H O 1
ATOM 12305 N N . THR E 5 115 ? -43.306 135.798 86.780 1.00 0.00 115 THR H N 1
ATOM 12306 C CA . THR E 5 115 ? -42.585 136.913 87.345 1.00 0.00 115 THR H CA 1
ATOM 12307 C C . THR E 5 115 ? -42.506 137.947 86.274 1.00 0.00 115 THR H C 1
ATOM 12308 O O . THR E 5 115 ? -41.965 137.684 85.203 1.00 0.00 115 THR H O 1
ATOM 12319 N N . LEU E 5 116 ? -43.052 139.156 86.543 1.00 0.00 116 LEU H N 1
ATOM 12320 C CA . LEU E 5 116 ? -43.054 140.253 85.605 1.00 0.00 116 LEU H CA 1
ATOM 12321 C C . LEU E 5 116 ? -41.651 140.749 85.394 1.00 0.00 116 LEU H C 1
ATOM 12322 O O . LEU E 5 116 ? -40.836 140.753 86.310 1.00 0.00 116 LEU H O 1
ATOM 12338 N N . VAL E 5 117 ? -41.369 141.217 84.167 1.00 0.00 117 VAL H N 1
ATOM 12339 C CA . VAL E 5 117 ? -40.123 141.802 83.778 1.00 0.00 117 VAL H CA 1
ATOM 12340 C C . VAL E 5 117 ? -40.604 142.984 83.020 1.00 0.00 117 VAL H C 1
ATOM 12341 O O . VAL E 5 117 ? -41.422 142.846 82.116 1.00 0.00 117 VAL H O 1
ATOM 12354 N N . THR E 5 118 ? -40.129 144.183 83.403 1.00 0.00 118 THR H N 1
ATOM 12355 C CA . THR E 5 118 ? -40.517 145.430 82.806 1.00 0.00 118 THR H CA 1
ATOM 12356 C C . THR E 5 118 ? -39.226 145.998 82.336 1.00 0.00 118 THR H C 1
ATOM 12357 O O . THR E 5 118 ? -38.228 145.932 83.047 1.00 0.00 118 THR H O 1
ATOM 12368 N N . VAL E 5 119 ? -39.204 146.532 81.099 1.00 0.00 119 VAL H N 1
ATOM 12369 C CA . VAL E 5 119 ? -38.003 147.060 80.515 1.00 0.00 119 VAL H CA 1
ATOM 12370 C C . VAL E 5 119 ? -38.316 148.501 80.099 1.00 0.00 119 VAL H C 1
ATOM 12371 O O . VAL E 5 119 ? -39.174 148.686 79.196 1.00 0.00 119 VAL H O 1
ATOM 12384 N N . ILE F 6 2 ? -42.850 128.840 60.859 1.00 0.00 2 ILE L N 1
ATOM 12385 C CA . ILE F 6 2 ? -44.307 128.667 60.628 1.00 0.00 2 ILE L CA 1
ATOM 12386 C C . ILE F 6 2 ? -45.110 129.369 61.676 1.00 0.00 2 ILE L C 1
ATOM 12387 O O . ILE F 6 2 ? -44.609 129.708 62.747 1.00 0.00 2 ILE L O 1
ATOM 12397 N N . GLN F 6 3 ? -46.396 129.624 61.360 1.00 0.00 3 GLN L N 1
ATOM 12398 C CA . GLN F 6 3 ? -47.285 130.283 62.269 1.00 0.00 3 GLN L CA 1
ATOM 12399 C C . GLN F 6 3 ? -48.630 129.703 61.998 1.00 0.00 3 GLN L C 1
ATOM 12400 O O . GLN F 6 3 ? -49.014 129.468 60.855 1.00 0.00 3 GLN L O 1
ATOM 12414 N N . MET F 6 4 ? -49.369 129.445 63.089 1.00 0.00 4 MET L N 1
ATOM 12415 C CA . MET F 6 4 ? -50.690 128.896 63.077 1.00 0.00 4 MET L CA 1
ATOM 12416 C C . MET F 6 4 ? -51.598 129.955 63.586 1.00 0.00 4 MET L C 1
ATOM 12417 O O . MET F 6 4 ? -51.287 130.653 64.548 1.00 0.00 4 MET L O 1
ATOM 12431 N N . THR F 6 5 ? -52.741 130.119 62.907 1.00 0.00 5 THR L N 1
ATOM 12432 C CA . THR F 6 5 ? -53.704 131.139 63.190 1.00 0.00 5 THR L CA 1
ATOM 12433 C C . THR F 6 5 ? -54.922 130.432 63.679 1.00 0.00 5 THR L C 1
ATOM 12434 O O . THR F 6 5 ? -55.312 129.418 63.108 1.00 0.00 5 THR L O 1
ATOM 12445 N N . GLN F 6 6 ? -55.596 130.984 64.714 1.00 0.00 6 GLN L N 1
ATOM 12446 C CA . GLN F 6 6 ? -56.839 130.420 65.173 1.00 0.00 6 GLN L CA 1
ATOM 12447 C C . GLN F 6 6 ? -57.906 131.088 64.351 1.00 0.00 6 GLN L C 1
ATOM 12448 O O . GLN F 6 6 ? -57.600 131.984 63.565 1.00 0.00 6 GLN L O 1
ATOM 12462 N N . SER F 6 7 ? -59.167 130.608 64.424 1.00 0.00 7 SER L N 1
ATOM 12463 C CA . SER F 6 7 ? -60.212 131.116 63.565 1.00 0.00 7 SER L CA 1
ATOM 12464 C C . SER F 6 7 ? -61.035 132.141 64.284 1.00 0.00 7 SER L C 1
ATOM 12465 O O . SER F 6 7 ? -60.922 133.295 63.875 1.00 0.00 7 SER L O 1
ATOM 12473 N N . PRO F 6 8 ? -61.811 131.911 65.341 1.00 0.00 8 PRO L N 1
ATOM 12474 C CA . PRO F 6 8 ? -62.462 133.002 66.035 1.00 0.00 8 PRO L CA 1
ATOM 12475 C C . PRO F 6 8 ? -61.456 133.527 67.015 1.00 0.00 8 PRO L C 1
ATOM 12476 O O . PRO F 6 8 ? -60.672 132.738 67.531 1.00 0.00 8 PRO L O 1
ATOM 12487 N N . SER F 6 9 ? -61.454 134.846 67.283 1.00 0.00 9 SER L N 1
ATOM 12488 C CA . SER F 6 9 ? -60.539 135.433 68.229 1.00 0.00 9 SER L CA 1
ATOM 12489 C C . SER F 6 9 ? -61.342 135.794 69.438 1.00 0.00 9 SER L C 1
ATOM 12490 O O . SER F 6 9 ? -60.794 135.931 70.529 1.00 0.00 9 SER L O 1
ATOM 12498 N N . THR F 6 10 ? -62.678 135.904 69.270 1.00 0.00 10 THR L N 1
ATOM 12499 C CA . THR F 6 10 ? -63.595 136.140 70.342 1.00 0.00 10 THR L CA 1
ATOM 12500 C C . THR F 6 10 ? -64.814 135.334 70.016 1.00 0.00 10 THR L C 1
ATOM 12501 O O . THR F 6 10 ? -65.413 135.529 68.961 1.00 0.00 10 THR L O 1
ATOM 12512 N N . LEU F 6 11 ? -65.277 134.496 70.967 1.00 0.00 11 LEU L N 1
ATOM 12513 C CA . LEU F 6 11 ? -66.527 133.796 70.844 1.00 0.00 11 LEU L CA 1
ATOM 12514 C C . LEU F 6 11 ? -67.335 134.300 71.986 1.00 0.00 11 LEU L C 1
ATOM 12515 O O . LEU F 6 11 ? -66.810 134.564 73.065 1.00 0.00 11 LEU L O 1
ATOM 12531 N N . SER F 6 12 ? -68.657 134.395 71.771 1.00 0.00 12 SER L N 1
ATOM 12532 C CA . SER F 6 12 ? -69.573 134.829 72.779 1.00 0.00 12 SER L CA 1
ATOM 12533 C C . SER F 6 12 ? -70.662 133.817 72.689 1.00 0.00 12 SER L C 1
ATOM 12534 O O . SER F 6 12 ? -71.221 133.612 71.614 1.00 0.00 12 SER L O 1
ATOM 12542 N N . ALA F 6 13 ? -70.973 133.130 73.805 1.00 0.00 13 ALA L N 1
ATOM 12543 C CA . ALA F 6 13 ? -71.987 132.115 73.776 1.00 0.00 13 ALA L CA 1
ATOM 12544 C C . ALA F 6 13 ? -72.528 131.943 75.158 1.00 0.00 13 ALA L C 1
ATOM 12545 O O . ALA F 6 13 ? -71.891 132.296 76.148 1.00 0.00 13 ALA L O 1
ATOM 12552 N N . SER F 6 14 ? -73.772 131.419 75.229 1.00 0.00 14 SER L N 1
ATOM 12553 C CA . SER F 6 14 ? -74.520 131.204 76.439 1.00 0.00 14 SER L CA 1
ATOM 12554 C C . SER F 6 14 ? -74.108 129.912 77.066 1.00 0.00 14 SER L C 1
ATOM 12555 O O . SER F 6 14 ? -73.562 129.038 76.402 1.00 0.00 14 SER L O 1
ATOM 12563 N N . VAL F 6 15 ? -74.378 129.776 78.383 1.00 0.00 15 VAL L N 1
ATOM 12564 C CA . VAL F 6 15 ? -74.062 128.614 79.174 1.00 0.00 15 VAL L CA 1
ATOM 12565 C C . VAL F 6 15 ? -74.917 127.454 78.728 1.00 0.00 15 VAL L C 1
ATOM 12566 O O . VAL F 6 15 ? -76.102 127.394 79.048 1.00 0.00 15 VAL L O 1
ATOM 12579 N N . GLY F 6 16 ? -74.308 126.490 78.003 1.00 0.00 16 GLY L N 1
ATOM 12580 C CA . GLY F 6 16 ? -74.959 125.286 77.552 1.00 0.00 16 GLY L CA 1
ATOM 12581 C C . GLY F 6 16 ? -74.783 125.109 76.077 1.00 0.00 16 GLY L C 1
ATOM 12582 O O . GLY F 6 16 ? -75.351 124.181 75.507 1.00 0.00 16 GLY L O 1
ATOM 12586 N N . ASP F 6 17 ? -74.027 126.010 75.409 1.00 0.00 17 ASP L N 1
ATOM 12587 C CA . ASP F 6 17 ? -73.840 125.983 73.978 1.00 0.00 17 ASP L CA 1
ATOM 12588 C C . ASP F 6 17 ? -72.611 125.205 73.623 1.00 0.00 17 ASP L C 1
ATOM 12589 O O . ASP F 6 17 ? -71.704 125.034 74.431 1.00 0.00 17 ASP L O 1
ATOM 12598 N N . ARG F 6 18 ? -72.554 124.755 72.378 1.00 0.00 18 ARG L N 1
ATOM 12599 C CA . ARG F 6 18 ? -71.395 124.035 71.889 1.00 0.00 18 ARG L CA 1
ATOM 12600 C C . ARG F 6 18 ? -70.564 125.029 71.089 1.00 0.00 18 ARG L C 1
ATOM 12601 O O . ARG F 6 18 ? -71.003 125.538 70.064 1.00 0.00 18 ARG L O 1
ATOM 12622 N N . VAL F 6 19 ? -69.369 125.317 71.584 1.00 0.00 19 VAL L N 1
ATOM 12623 C CA . VAL F 6 19 ? -68.469 126.261 70.973 1.00 0.00 19 VAL L CA 1
ATOM 12624 C C . VAL F 6 19 ? -67.376 125.460 70.345 1.00 0.00 19 VAL L C 1
ATOM 12625 O O . VAL F 6 19 ? -67.063 124.365 70.805 1.00 0.00 19 VAL L O 1
ATOM 12638 N N . THR F 6 20 ? -66.783 126.003 69.258 1.00 0.00 20 THR L N 1
ATOM 12639 C CA . THR F 6 20 ? -65.713 125.373 68.537 1.00 0.00 20 THR L CA 1
ATOM 12640 C C . THR F 6 20 ? -64.687 126.426 68.250 1.00 0.00 20 THR L C 1
ATOM 12641 O O . THR F 6 20 ? -64.978 127.427 67.601 1.00 0.00 20 THR L O 1
ATOM 12652 N N . ILE F 6 21 ? -63.446 126.193 68.714 1.00 0.00 21 ILE L N 1
ATOM 12653 C CA . ILE F 6 21 ? -62.307 127.026 68.452 1.00 0.00 21 ILE L CA 1
ATOM 12654 C C . ILE F 6 21 ? -61.513 126.203 67.486 1.00 0.00 21 ILE L C 1
ATOM 12655 O O . ILE F 6 21 ? -61.334 125.021 67.734 1.00 0.00 21 ILE L O 1
ATOM 12666 N N . THR F 6 2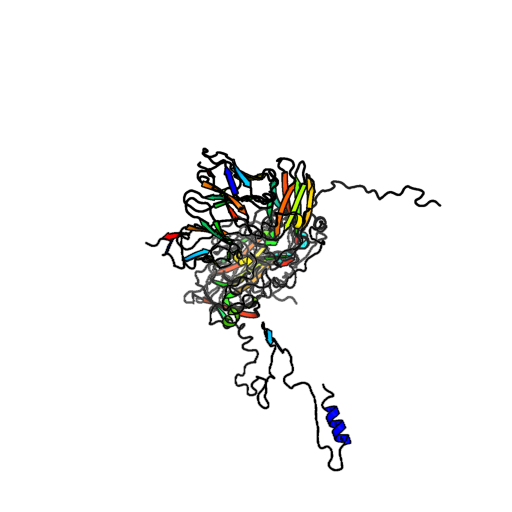2 ? -61.015 126.774 66.366 1.00 0.00 22 THR L N 1
ATOM 12667 C CA . THR F 6 22 ? -60.248 126.007 65.409 1.00 0.00 22 THR L CA 1
ATOM 12668 C C . THR F 6 22 ? -58.873 126.603 65.428 1.00 0.00 22 THR L C 1
ATOM 12669 O O . THR F 6 22 ? -58.714 127.793 65.679 1.00 0.00 22 THR L O 1
ATOM 12680 N N . CYS F 6 23 ? -57.847 125.774 65.140 1.00 0.00 23 CYS L N 1
ATOM 12681 C CA . CYS F 6 23 ? -56.470 126.171 65.048 1.00 0.00 23 CYS L CA 1
ATOM 12682 C C . CYS F 6 23 ? -56.028 125.597 63.734 1.00 0.00 23 CYS L C 1
ATOM 12683 O O . CYS F 6 23 ? -56.347 124.451 63.446 1.00 0.00 23 CYS L O 1
ATOM 12690 N N . ARG F 6 24 ? -55.336 126.373 62.870 1.00 0.00 24 ARG L N 1
ATOM 12691 C CA . ARG F 6 24 ? -54.899 125.888 61.578 1.00 0.00 24 ARG L CA 1
ATOM 12692 C C . ARG F 6 24 ? -53.463 126.213 61.297 1.00 0.00 24 ARG L C 1
ATOM 12693 O O . ARG F 6 24 ? -53.092 127.380 61.259 1.00 0.00 24 ARG L O 1
ATOM 12714 N N . THR F 6 25 ? -52.599 125.174 61.178 1.00 0.00 25 THR L N 1
ATOM 12715 C CA . THR F 6 25 ? -51.167 125.329 61.025 1.00 0.00 25 THR L CA 1
ATOM 12716 C C . THR F 6 25 ? -50.852 125.380 59.550 1.00 0.00 25 THR L C 1
ATOM 12717 O O . THR F 6 25 ? -51.612 124.883 58.724 1.00 0.00 25 THR L O 1
ATOM 12728 N N . SER F 6 26 ? -49.706 126.008 59.195 1.00 0.00 26 SER L N 1
ATOM 12729 C CA . SER F 6 26 ? -49.207 126.156 57.847 1.00 0.00 26 SER L CA 1
ATOM 12730 C C . SER F 6 26 ? -48.846 124.861 57.186 1.00 0.00 26 SER L C 1
ATOM 12731 O O . SER F 6 26 ? -49.151 124.661 56.013 1.00 0.00 26 SER L O 1
ATOM 12739 N N . GLN F 6 27 ? -48.148 123.970 57.920 1.00 0.00 27 GLN L N 1
ATOM 12740 C CA . GLN F 6 27 ? -47.746 122.687 57.411 1.00 0.00 27 GLN L CA 1
ATOM 12741 C C . GLN F 6 27 ? -48.128 121.697 58.450 1.00 0.00 27 GLN L C 1
ATOM 12742 O O . GLN F 6 27 ? -48.394 122.049 59.597 1.00 0.00 27 GLN L O 1
ATOM 12756 N N . SER F 6 28 ? -48.210 120.418 58.034 1.00 0.00 28 SER L N 1
ATOM 12757 C CA . SER F 6 28 ? -48.662 119.325 58.845 1.00 0.00 28 SER L CA 1
ATOM 12758 C C . SER F 6 28 ? -47.787 119.098 60.045 1.00 0.00 28 SER L C 1
ATOM 12759 O O . SER F 6 28 ? -46.563 119.122 59.963 1.00 0.00 28 SER L O 1
ATOM 12767 N N . ILE F 6 29 ? -48.452 118.851 61.187 1.00 0.00 29 ILE L N 1
ATOM 12768 C CA . ILE F 6 29 ? -47.881 118.371 62.408 1.00 0.00 29 ILE L CA 1
ATOM 12769 C C . ILE F 6 29 ? -48.799 117.224 62.670 1.00 0.00 29 ILE L C 1
ATOM 12770 O O . ILE F 6 29 ? -50.009 117.351 62.514 1.00 0.00 29 ILE L O 1
ATOM 12781 N N . SER F 6 30 ? -48.248 116.028 62.929 1.00 0.00 30 SER L N 1
ATOM 12782 C CA . SER F 6 30 ? -49.039 114.830 62.967 1.00 0.00 30 SER L CA 1
ATOM 12783 C C . SER F 6 30 ? -49.666 114.560 64.300 1.00 0.00 30 SER L C 1
ATOM 12784 O O . SER F 6 30 ? -49.294 113.599 64.963 1.00 0.00 30 SER L O 1
ATOM 12792 N N . ASN F 6 31 ? -50.705 115.354 64.652 1.00 0.00 31 ASN L N 1
ATOM 12793 C CA . ASN F 6 31 ? -51.476 115.311 65.873 1.00 0.00 31 ASN L CA 1
ATOM 12794 C C . ASN F 6 31 ? -50.763 115.927 67.041 1.00 0.00 31 ASN L C 1
ATOM 12795 O O . ASN F 6 31 ? -51.096 115.649 68.186 1.00 0.00 31 ASN L O 1
ATOM 12806 N N . TRP F 6 32 ? -49.720 116.736 66.788 1.00 0.00 32 TRP L N 1
ATOM 12807 C CA . TRP F 6 32 ? -48.882 117.277 67.825 1.00 0.00 32 TRP L CA 1
ATOM 12808 C C . TRP F 6 32 ? -49.308 118.652 68.240 1.00 0.00 32 TRP L C 1
ATOM 12809 O O . TRP F 6 32 ? -48.550 119.604 68.108 1.00 0.00 32 TRP L O 1
ATOM 12830 N N . LEU F 6 33 ? -50.553 118.790 68.732 1.00 0.00 33 LEU L N 1
ATOM 12831 C CA . LEU F 6 33 ? -51.139 120.043 69.127 1.00 0.00 33 LEU L CA 1
ATOM 12832 C C . LEU F 6 33 ? -51.507 119.865 70.571 1.00 0.00 33 LEU L C 1
ATOM 12833 O O . LEU F 6 33 ? -51.558 118.744 71.058 1.00 0.00 33 LEU L O 1
ATOM 12849 N N . ALA F 6 34 ? -51.829 120.961 71.286 1.00 0.00 34 ALA L N 1
ATOM 12850 C CA . ALA F 6 34 ? -52.286 120.897 72.645 1.00 0.00 34 ALA L CA 1
ATOM 12851 C C . ALA F 6 34 ? -52.992 122.173 72.937 1.00 0.00 34 ALA L C 1
ATOM 12852 O O . ALA F 6 34 ? -52.656 123.205 72.377 1.00 0.00 34 ALA L O 1
ATOM 12859 N N . TRP F 6 35 ? -54.061 122.097 73.756 1.00 0.00 35 TRP L N 1
ATOM 12860 C CA . TRP F 6 35 ? -54.951 123.175 74.083 1.00 0.00 35 TRP L CA 1
ATOM 12861 C C . TRP F 6 35 ? -54.825 123.548 75.520 1.00 0.00 35 TRP L C 1
ATOM 12862 O O . TRP F 6 35 ? -54.667 122.693 76.382 1.00 0.00 35 TRP L O 1
ATOM 12883 N N . TYR F 6 36 ? -54.862 124.871 75.780 1.00 0.00 36 TYR L N 1
ATOM 12884 C CA . TYR F 6 36 ? -54.719 125.478 77.076 1.00 0.00 36 TYR L CA 1
ATOM 12885 C C . TYR F 6 36 ? -55.936 126.266 77.370 1.00 0.00 36 TYR L C 1
ATOM 12886 O O . TYR F 6 36 ? -56.564 126.793 76.463 1.00 0.00 36 TYR L O 1
ATOM 12904 N N . GLN F 6 37 ? -56.257 126.402 78.668 1.00 0.00 37 GLN L N 1
ATOM 12905 C CA . GLN F 6 37 ? -57.307 127.241 79.167 1.00 0.00 37 GLN L CA 1
ATOM 12906 C C . GLN F 6 37 ? -56.575 128.177 80.058 1.00 0.00 37 GLN L C 1
ATOM 12907 O O . GLN F 6 37 ? -55.759 127.735 80.856 1.00 0.00 37 GLN L O 1
ATOM 12921 N N . GLN F 6 38 ? -56.852 129.489 79.980 1.00 0.00 38 GLN L N 1
ATOM 12922 C CA . GLN F 6 38 ? -56.210 130.429 80.851 1.00 0.00 38 GLN L CA 1
ATOM 12923 C C . GLN F 6 38 ? -57.250 131.402 81.283 1.00 0.00 38 GLN L C 1
ATOM 12924 O O . GLN F 6 38 ? -57.696 132.243 80.507 1.00 0.00 38 GLN L O 1
ATOM 12938 N N . LYS F 6 39 ? -57.613 131.341 82.582 1.00 0.00 39 LYS L N 1
ATOM 12939 C CA . LYS F 6 39 ? -58.474 132.294 83.231 1.00 0.00 39 LYS L CA 1
ATOM 12940 C C . LYS F 6 39 ? -57.690 133.565 83.413 1.00 0.00 39 LYS L C 1
ATOM 12941 O O . LYS F 6 39 ? -56.492 133.462 83.661 1.00 0.00 39 LYS L O 1
ATOM 12960 N N . PRO F 6 40 ? -58.255 134.760 83.308 1.00 0.00 40 PRO L N 1
ATOM 12961 C CA . PRO F 6 40 ? -57.523 136.008 83.451 1.00 0.00 40 PRO L CA 1
ATOM 12962 C C . PRO F 6 40 ? -56.888 136.134 84.817 1.00 0.00 40 PRO L C 1
ATOM 12963 O O . PRO F 6 40 ? -57.578 135.962 85.820 1.00 0.00 40 PRO L O 1
ATOM 12974 N N . GLY F 6 41 ? -55.571 136.433 84.853 1.00 0.00 41 GLY L N 1
ATOM 12975 C CA . GLY F 6 41 ? -54.815 136.613 86.067 1.00 0.00 41 GLY L CA 1
ATOM 12976 C C . GLY F 6 41 ? -54.371 135.314 86.665 1.00 0.00 41 GLY L C 1
ATOM 12977 O O . GLY F 6 41 ? -54.054 135.266 87.851 1.00 0.00 41 GLY L O 1
ATOM 12981 N N . LYS F 6 42 ? -54.305 134.232 85.857 1.00 0.00 42 LYS L N 1
ATOM 12982 C CA . LYS F 6 42 ? -53.907 132.930 86.324 1.00 0.00 42 LYS L CA 1
ATOM 12983 C C . LYS F 6 42 ? -53.073 132.340 85.239 1.00 0.00 42 LYS L C 1
ATOM 12984 O O . LYS F 6 42 ? -53.063 132.829 84.112 1.00 0.00 42 LYS L O 1
ATOM 13003 N N . ALA F 6 43 ? -52.318 131.276 85.581 1.00 0.00 43 ALA L N 1
ATOM 13004 C CA . ALA F 6 43 ? -51.411 130.615 84.682 1.00 0.00 43 ALA L CA 1
ATOM 13005 C C . ALA F 6 43 ? -52.167 129.600 83.861 1.00 0.00 43 ALA L C 1
ATOM 13006 O O . ALA F 6 43 ? -53.130 129.043 84.382 1.00 0.00 43 ALA L O 1
ATOM 13013 N N . PRO F 6 44 ? -51.772 129.277 82.628 1.00 0.00 44 PRO L N 1
ATOM 13014 C CA . PRO F 6 44 ? -52.475 128.347 81.758 1.00 0.00 44 PRO L CA 1
ATOM 13015 C C . PRO F 6 44 ? -52.600 126.962 82.341 1.00 0.00 44 PRO L C 1
ATOM 13016 O O . PRO F 6 44 ? -51.759 126.580 83.149 1.00 0.00 44 PRO L O 1
ATOM 13027 N N . LYS F 6 45 ? -53.640 126.207 81.941 1.00 0.00 45 LYS L N 1
ATOM 13028 C CA . LYS F 6 45 ? -53.874 124.864 82.385 1.00 0.00 45 LYS L CA 1
ATOM 13029 C C . LYS F 6 45 ? -53.982 124.049 81.141 1.00 0.00 45 LYS L C 1
ATOM 13030 O O . LYS F 6 45 ? -54.703 124.418 80.222 1.00 0.00 45 LYS L O 1
ATOM 13049 N N . LEU F 6 46 ? -53.304 122.884 81.105 1.00 0.00 46 LEU L N 1
ATOM 13050 C CA . LEU F 6 46 ? -53.341 121.952 80.006 1.00 0.00 46 LEU L CA 1
ATOM 13051 C C . LEU F 6 46 ? -54.662 121.239 79.970 1.00 0.00 46 LEU L C 1
ATOM 13052 O O . LEU F 6 46 ? -55.070 120.647 80.965 1.00 0.00 46 LEU L O 1
ATOM 13068 N N . LEU F 6 47 ? -55.350 121.267 78.810 1.00 0.00 47 LEU L N 1
ATOM 13069 C CA . LEU F 6 47 ? -56.617 120.615 78.616 1.00 0.00 47 LEU L CA 1
ATOM 13070 C C . LEU F 6 47 ? -56.407 119.337 77.872 1.00 0.00 47 LEU L C 1
ATOM 13071 O O . LEU F 6 47 ? -56.635 118.255 78.398 1.00 0.00 47 LEU L O 1
ATOM 13087 N N . ILE F 6 48 ? -56.103 119.472 76.571 1.00 0.00 48 ILE L N 1
ATOM 13088 C CA . ILE F 6 48 ? -56.068 118.433 75.595 1.00 0.00 48 ILE L CA 1
ATOM 13089 C C . ILE F 6 48 ? -54.678 118.371 75.061 1.00 0.00 48 ILE L C 1
ATOM 13090 O O . ILE F 6 48 ? -54.300 119.279 74.344 1.00 0.00 48 ILE L O 1
ATOM 13101 N N . TYR F 6 49 ? -53.865 117.332 75.355 1.00 0.00 49 TYR L N 1
ATOM 13102 C CA . TYR F 6 49 ? -52.585 117.182 74.689 1.00 0.00 49 TYR L CA 1
ATOM 13103 C C . TYR F 6 49 ? -52.802 116.208 73.562 1.00 0.00 49 TYR L C 1
ATOM 13104 O O . TYR F 6 49 ? -53.862 115.602 73.476 1.00 0.00 49 TYR L O 1
ATOM 13122 N N . GLN F 6 50 ? -51.819 116.084 72.638 1.00 0.00 50 GLN L N 1
ATOM 13123 C CA . GLN F 6 50 ? -51.838 115.255 71.447 1.00 0.00 50 GLN L CA 1
ATOM 13124 C C . GLN F 6 50 ? -53.095 115.324 70.633 1.00 0.00 50 GLN L C 1
ATOM 13125 O O . GLN F 6 50 ? -53.587 114.318 70.131 1.00 0.00 50 GLN L O 1
ATOM 13139 N N . ALA F 6 51 ? -53.619 116.552 70.461 1.00 0.00 51 ALA L N 1
ATOM 13140 C CA . ALA F 6 51 ? -54.740 116.891 69.630 1.00 0.00 51 ALA L CA 1
ATOM 13141 C C . ALA F 6 51 ? -56.080 116.383 70.077 1.00 0.00 51 ALA L C 1
ATOM 13142 O O . ALA F 6 51 ? -57.077 116.885 69.570 1.00 0.00 51 ALA L O 1
ATOM 13149 N N . SER F 6 52 ? -56.179 115.397 71.001 1.00 0.00 52 SER L N 1
ATOM 13150 C CA . SER F 6 52 ? -57.471 114.878 71.366 1.00 0.00 52 SER L CA 1
ATOM 13151 C C . SER F 6 52 ? -57.465 114.146 72.676 1.00 0.00 52 SER L C 1
ATOM 13152 O O . SER F 6 52 ? -58.533 113.949 73.244 1.00 0.00 52 SER L O 1
ATOM 13160 N N . THR F 6 53 ? -56.288 113.771 73.231 1.00 0.00 53 THR L N 1
ATOM 13161 C CA . THR F 6 53 ? -56.187 113.121 74.530 1.00 0.00 53 THR L CA 1
ATOM 13162 C C . THR F 6 53 ? -56.546 114.128 75.591 1.00 0.00 53 THR L C 1
ATOM 13163 O O . THR F 6 53 ? -56.270 115.300 75.402 1.00 0.00 53 THR L O 1
ATOM 13174 N N . LEU F 6 54 ? -57.096 113.716 76.751 1.00 0.00 54 LEU L N 1
ATOM 13175 C CA . LEU F 6 54 ? -57.507 114.619 77.801 1.00 0.00 54 LEU L CA 1
ATOM 13176 C C . LEU F 6 54 ? -56.552 114.435 78.928 1.00 0.00 54 LEU L C 1
ATOM 13177 O O . LEU F 6 54 ? -56.308 113.316 79.366 1.00 0.00 54 LEU L O 1
ATOM 13193 N N . GLU F 6 55 ? -56.061 115.562 79.486 1.00 0.00 55 GLU L N 1
ATOM 13194 C CA . GLU F 6 55 ? -55.220 115.608 80.652 1.00 0.00 55 GLU L CA 1
ATOM 13195 C C . GLU F 6 55 ? -56.085 115.255 81.831 1.00 0.00 55 GLU L C 1
ATOM 13196 O O . GLU F 6 55 ? -57.285 115.510 81.804 1.00 0.00 55 GLU L O 1
ATOM 13208 N N . ASN F 6 56 ? -55.520 114.613 82.878 1.00 0.00 56 ASN L N 1
ATOM 13209 C CA . ASN F 6 56 ? -56.266 114.172 84.035 1.00 0.00 56 ASN L CA 1
ATOM 13210 C C . ASN F 6 56 ? -56.891 115.321 84.771 1.00 0.00 56 ASN L C 1
ATOM 13211 O O . ASN F 6 56 ? -56.258 116.354 84.978 1.00 0.00 56 ASN L O 1
ATOM 13222 N N . GLY F 6 57 ? -58.162 115.142 85.192 1.00 0.00 57 GLY L N 1
ATOM 13223 C CA . GLY F 6 57 ? -58.901 116.126 85.942 1.00 0.00 57 GLY L CA 1
ATOM 13224 C C . GLY F 6 57 ? -59.409 117.238 85.076 1.00 0.00 57 GLY L C 1
ATOM 13225 O O . GLY F 6 57 ? -59.572 118.360 85.549 1.00 0.00 57 GLY L O 1
ATOM 13229 N N . VAL F 6 58 ? -59.681 116.947 83.785 1.00 0.00 58 VAL L N 1
ATOM 13230 C CA . VAL F 6 58 ? -60.203 117.907 82.847 1.00 0.00 58 VAL L CA 1
ATOM 13231 C C . VAL F 6 58 ? -61.563 117.362 82.505 1.00 0.00 58 VAL L C 1
ATOM 13232 O O . VAL F 6 58 ? -61.633 116.181 82.171 1.00 0.00 58 VAL L O 1
ATOM 13245 N N . PRO F 6 59 ? -62.653 118.132 82.549 1.00 0.00 59 PRO L N 1
ATOM 13246 C CA . PRO F 6 59 ? -64.000 117.694 82.215 1.00 0.00 59 PRO L CA 1
ATOM 13247 C C . PRO F 6 59 ? -64.126 117.072 80.852 1.00 0.00 59 PRO L C 1
ATOM 13248 O O . PRO F 6 59 ? -63.270 117.299 80.003 1.00 0.00 59 PRO L O 1
ATOM 13259 N N . SER F 6 60 ? -65.204 116.299 80.618 1.00 0.00 60 SER L N 1
ATOM 13260 C CA . SER F 6 60 ? -65.389 115.579 79.385 1.00 0.00 60 SER L CA 1
ATOM 13261 C C . SER F 6 60 ? -66.143 116.426 78.397 1.00 0.00 60 SER L C 1
ATOM 13262 O O . SER F 6 60 ? -66.465 115.963 77.306 1.00 0.00 60 SER L O 1
ATOM 13270 N N . ARG F 6 61 ? -66.416 117.707 78.749 1.00 0.00 61 ARG L N 1
ATOM 13271 C CA . ARG F 6 61 ? -66.983 118.700 77.872 1.00 0.00 61 ARG L CA 1
ATOM 13272 C C . ARG F 6 61 ? -66.016 118.953 76.746 1.00 0.00 61 ARG L C 1
ATOM 13273 O O . ARG F 6 61 ? -66.393 118.959 75.578 1.00 0.00 61 ARG L O 1
ATOM 13294 N N . PHE F 6 62 ? -64.724 119.145 77.110 1.00 0.00 62 PHE L N 1
ATOM 13295 C CA . PHE F 6 62 ? -63.629 119.370 76.206 1.00 0.00 62 PHE L CA 1
ATOM 13296 C C . PHE F 6 62 ? -63.358 118.126 75.420 1.00 0.00 62 PHE L C 1
ATOM 13297 O O . PHE F 6 62 ? -63.339 117.035 75.982 1.00 0.00 62 PHE L O 1
ATOM 13314 N N . THR F 6 63 ? -63.154 118.276 74.098 1.00 0.00 63 THR L N 1
ATOM 13315 C CA . THR F 6 63 ? -62.897 117.186 73.200 1.00 0.00 63 THR L CA 1
ATOM 13316 C C . THR F 6 63 ? -62.193 117.791 72.029 1.00 0.00 63 THR L C 1
ATOM 13317 O O . THR F 6 63 ? -62.825 118.448 71.209 1.00 0.00 63 THR L O 1
ATOM 13328 N N . GLY F 6 64 ? -60.870 117.562 71.890 1.00 0.00 64 GLY L N 1
ATOM 13329 C CA . GLY F 6 64 ? -60.141 118.070 70.756 1.00 0.00 64 GLY L CA 1
ATOM 13330 C C . GLY F 6 64 ? -60.245 117.055 69.662 1.00 0.00 64 GLY L C 1
ATOM 13331 O O . GLY F 6 64 ? -60.480 115.878 69.917 1.00 0.00 64 GLY L O 1
ATOM 13335 N N . SER F 6 65 ? -60.050 117.494 68.407 1.00 0.00 65 SER L N 1
ATOM 13336 C CA . SER F 6 65 ? -60.078 116.631 67.264 1.00 0.00 65 SER L CA 1
ATOM 13337 C C . SER F 6 65 ? -59.148 117.231 66.260 1.00 0.00 65 SER L C 1
ATOM 13338 O O . SER F 6 65 ? -58.539 118.269 66.506 1.00 0.00 65 SER L O 1
ATOM 13346 N N . GLY F 6 66 ? -59.065 116.604 65.069 1.00 0.00 66 GLY L N 1
ATOM 13347 C CA . GLY F 6 66 ? -58.290 117.072 63.953 1.00 0.00 66 GLY L CA 1
ATOM 13348 C C . GLY F 6 66 ? -56.873 116.622 64.027 1.00 0.00 66 GLY L C 1
ATOM 13349 O O . GLY F 6 66 ? -56.364 116.271 65.088 1.00 0.00 66 GLY L O 1
ATOM 13353 N N . SER F 6 67 ? -56.213 116.620 62.853 1.00 0.00 67 SER L N 1
ATOM 13354 C CA . SER F 6 67 ? -54.850 116.211 62.681 1.00 0.00 67 SER L CA 1
ATOM 13355 C C . SER F 6 67 ? -54.397 116.910 61.444 1.00 0.00 67 SER L C 1
ATOM 13356 O O . SER F 6 67 ? -55.207 117.332 60.621 1.00 0.00 67 SER L O 1
ATOM 13364 N N . GLY F 6 68 ? -53.067 117.042 61.279 1.00 0.00 68 GLY L N 1
ATOM 13365 C CA . GLY F 6 68 ? -52.478 117.672 60.132 1.00 0.00 68 GLY L CA 1
ATOM 13366 C C . GLY F 6 68 ? -52.421 119.151 60.311 1.00 0.00 68 GLY L C 1
ATOM 13367 O O . GLY F 6 68 ? -51.521 119.654 60.976 1.00 0.00 68 GLY L O 1
ATOM 13371 N N . THR F 6 69 ? -53.327 119.883 59.626 1.00 0.00 69 THR L N 1
ATOM 13372 C CA . THR F 6 69 ? -53.330 121.323 59.602 1.00 0.00 69 THR L CA 1
ATOM 13373 C C . THR F 6 69 ? -54.637 121.904 60.070 1.00 0.00 69 THR L C 1
ATOM 13374 O O . THR F 6 69 ? -54.853 123.096 59.880 1.00 0.00 69 THR L O 1
ATOM 13385 N N . GLU F 6 70 ? -55.559 121.120 60.673 1.00 0.00 70 GLU L N 1
ATOM 13386 C CA . GLU F 6 70 ? -56.825 121.684 61.078 1.00 0.00 70 GLU L CA 1
ATOM 13387 C C . GLU F 6 70 ? -57.296 120.985 62.309 1.00 0.00 70 GLU L C 1
ATOM 13388 O O . GLU F 6 70 ? -57.902 119.921 62.237 1.00 0.00 70 GLU L O 1
ATOM 13400 N N . PHE F 6 71 ? -56.996 121.580 63.480 1.00 0.00 71 PHE L N 1
ATOM 13401 C CA . PHE F 6 71 ? -57.349 121.092 64.787 1.00 0.00 71 PHE L CA 1
ATOM 13402 C C . PHE F 6 71 ? -58.490 121.906 65.294 1.00 0.00 71 PHE L C 1
ATOM 13403 O O . PHE F 6 71 ? -58.606 123.071 64.940 1.00 0.00 71 PHE L O 1
ATOM 13420 N N . SER F 6 72 ? -59.341 121.335 66.173 1.00 0.00 72 SER L N 1
ATOM 13421 C CA . SER F 6 72 ? -60.438 122.067 66.740 1.00 0.00 72 SER L CA 1
ATOM 13422 C C . SER F 6 72 ? -60.759 121.554 68.109 1.00 0.00 72 SER L C 1
ATOM 13423 O O . SER F 6 72 ? -60.910 120.355 68.302 1.00 0.00 72 SER L O 1
ATOM 13431 N N . LEU F 6 73 ? -60.940 122.476 69.080 1.00 0.00 73 LEU L N 1
ATOM 13432 C CA . LEU F 6 73 ? -61.346 122.174 70.426 1.00 0.00 73 LEU L CA 1
ATOM 13433 C C . LEU F 6 73 ? -62.816 122.433 70.441 1.00 0.00 73 LEU L C 1
ATOM 13434 O O . LEU F 6 73 ? -63.270 123.405 69.850 1.00 0.00 73 LEU L O 1
ATOM 13450 N N . THR F 6 74 ? -63.594 121.551 71.100 1.00 0.00 74 THR L N 1
ATOM 13451 C CA . THR F 6 74 ? -65.027 121.654 71.157 1.00 0.00 74 THR L CA 1
ATOM 13452 C C . THR F 6 74 ? -65.386 121.513 72.595 1.00 0.00 74 THR L C 1
ATOM 13453 O O . THR F 6 74 ? -64.976 120.550 73.232 1.00 0.00 74 THR L O 1
ATOM 13464 N N . ILE F 6 75 ? -66.212 122.441 73.129 1.00 0.00 75 ILE L N 1
ATOM 13465 C CA . ILE F 6 75 ? -66.744 122.322 74.462 1.00 0.00 75 ILE L CA 1
ATOM 13466 C C . ILE F 6 75 ? -68.176 122.007 74.174 1.00 0.00 75 ILE L C 1
ATOM 13467 O O . ILE F 6 75 ? -68.839 122.782 73.494 1.00 0.00 75 ILE L O 1
ATOM 13478 N N . SER F 6 76 ? -68.666 120.826 74.615 1.00 0.00 76 SER L N 1
ATOM 13479 C CA . SER F 6 76 ? -69.997 120.352 74.313 1.00 0.00 76 SER L CA 1
ATOM 13480 C C . SER F 6 76 ? -71.079 121.213 74.899 1.00 0.00 76 SER L C 1
ATOM 13481 O O . SER F 6 76 ? -72.059 121.529 74.230 1.00 0.00 76 SER L O 1
ATOM 13489 N N . SER F 6 77 ? -70.906 121.634 76.163 1.00 0.00 77 SER L N 1
ATOM 13490 C CA . SER F 6 77 ? -71.835 122.512 76.802 1.00 0.00 77 SER L CA 1
ATOM 13491 C C . SER F 6 77 ? -71.017 123.357 77.711 1.00 0.00 77 SER L C 1
ATOM 13492 O O . SER F 6 77 ? -70.291 122.846 78.560 1.00 0.00 77 SER L O 1
ATOM 13500 N N . LEU F 6 78 ? -71.132 124.694 77.561 1.00 0.00 78 LEU L N 1
ATOM 13501 C CA . LEU F 6 78 ? -70.459 125.644 78.403 1.00 0.00 78 LEU L CA 1
ATOM 13502 C C . LEU F 6 78 ? -71.014 125.580 79.791 1.00 0.00 78 LEU L C 1
ATOM 13503 O O . LEU F 6 78 ? -72.184 125.272 79.995 1.00 0.00 78 LEU L O 1
ATOM 13519 N N . GLN F 6 79 ? -70.147 125.863 80.773 1.00 0.00 79 GLN L N 1
ATOM 13520 C CA . GLN F 6 79 ? -70.455 125.915 82.172 1.00 0.00 79 GLN L CA 1
ATOM 13521 C C . GLN F 6 79 ? -69.839 127.221 82.590 1.00 0.00 79 GLN L C 1
ATOM 13522 O O . GLN F 6 79 ? -69.073 127.776 81.807 1.00 0.00 79 GLN L O 1
ATOM 13536 N N . PRO F 6 80 ? -70.128 127.789 83.752 1.00 0.00 80 PRO L N 1
ATOM 13537 C CA . PRO F 6 80 ? -69.594 129.088 84.118 1.00 0.00 80 PRO L CA 1
ATOM 13538 C C . PRO F 6 80 ? -68.266 128.881 84.799 1.00 0.00 80 PRO L C 1
ATOM 13539 O O . PRO F 6 80 ? -68.192 128.873 86.025 1.00 0.00 80 PRO L O 1
ATOM 13550 N N . ASP F 6 81 ? -67.223 128.682 83.967 1.00 0.00 81 ASP L N 1
ATOM 13551 C CA . ASP F 6 81 ? -65.848 128.433 84.313 1.00 0.00 81 ASP L CA 1
ATOM 13552 C C . ASP F 6 81 ? -65.215 127.891 83.054 1.00 0.00 81 ASP L C 1
ATOM 13553 O O . ASP F 6 81 ? -64.137 127.303 83.093 1.00 0.00 81 ASP L O 1
ATOM 13562 N N . ASP F 6 82 ? -65.890 128.079 81.900 1.00 0.00 82 ASP L N 1
ATOM 13563 C CA . ASP F 6 82 ? -65.395 127.746 80.591 1.00 0.00 82 ASP L CA 1
ATOM 13564 C C . ASP F 6 82 ? -65.303 129.031 79.826 1.00 0.00 82 ASP L C 1
ATOM 13565 O O . ASP F 6 82 ? -65.237 129.030 78.600 1.00 0.00 82 ASP L O 1
ATOM 13574 N N . PHE F 6 83 ? -65.261 130.172 80.544 1.00 0.00 83 PHE L N 1
ATOM 13575 C CA . PHE F 6 83 ? -65.094 131.471 79.958 1.00 0.00 83 PHE L CA 1
ATOM 13576 C C . PHE F 6 83 ? -63.690 131.816 80.328 1.00 0.00 83 PHE L C 1
ATOM 13577 O O . PHE F 6 83 ? -63.368 132.000 81.499 1.00 0.00 83 PHE L O 1
ATOM 13594 N N . ALA F 6 84 ? -62.803 131.734 79.317 1.00 0.00 84 ALA L N 1
ATOM 13595 C CA . ALA F 6 84 ? -61.384 131.841 79.481 1.00 0.00 84 ALA L CA 1
ATOM 13596 C C . ALA F 6 84 ? -60.855 132.071 78.103 1.00 0.00 84 ALA L C 1
ATOM 13597 O O . ALA F 6 84 ? -61.629 132.244 77.171 1.00 0.00 84 ALA L O 1
ATOM 13604 N N . THR F 6 85 ? -59.514 132.102 77.938 1.00 0.00 85 THR L N 1
ATOM 13605 C CA . THR F 6 85 ? -58.886 132.283 76.651 1.00 0.00 85 THR L CA 1
ATOM 13606 C C . THR F 6 85 ? -58.261 130.955 76.363 1.00 0.00 85 THR L C 1
ATOM 13607 O O . THR F 6 85 ? -57.779 130.295 77.274 1.00 0.00 85 THR L O 1
ATOM 13618 N N . TYR F 6 86 ? -58.338 130.496 75.091 1.00 0.00 86 TYR L N 1
ATOM 13619 C CA . TYR F 6 86 ? -57.874 129.192 74.698 1.00 0.00 86 TYR L CA 1
ATOM 13620 C C . TYR F 6 86 ? -56.822 129.316 73.647 1.00 0.00 86 TYR L C 1
ATOM 13621 O O . TYR F 6 86 ? -57.075 129.833 72.563 1.00 0.00 86 TYR L O 1
ATOM 13639 N N . TYR F 6 87 ? -55.600 128.843 73.968 1.00 0.00 87 TYR L N 1
ATOM 13640 C CA . TYR F 6 87 ? -54.449 128.868 73.105 1.00 0.00 87 TYR L CA 1
ATOM 13641 C C . TYR F 6 87 ? -54.175 127.483 72.629 1.00 0.00 87 TYR L C 1
ATOM 13642 O O . TYR F 6 87 ? -54.394 126.537 73.374 1.00 0.00 87 TYR L O 1
ATOM 13660 N N . CYS F 6 88 ? -53.653 127.334 71.392 1.00 0.00 88 CYS L N 1
ATOM 13661 C CA . CYS F 6 88 ? -53.240 126.066 70.848 1.00 0.00 88 CYS L CA 1
ATOM 13662 C C . CYS F 6 88 ? -51.745 126.071 70.665 1.00 0.00 88 CYS L C 1
ATOM 13663 O O . CYS F 6 88 ? -51.281 126.566 69.650 1.00 0.00 88 CYS L O 1
ATOM 13670 N N . GLN F 6 89 ? -50.935 125.465 71.573 1.00 0.00 89 GLN L N 1
ATOM 13671 C CA . GLN F 6 89 ? -49.500 125.340 71.380 1.00 0.00 89 GLN L CA 1
ATOM 13672 C C . GLN F 6 89 ? -49.275 124.162 70.483 1.00 0.00 89 GLN L C 1
ATOM 13673 O O . GLN F 6 89 ? -50.068 123.231 70.505 1.00 0.00 89 GLN L O 1
ATOM 13687 N N . GLN F 6 90 ? -48.197 124.167 69.666 1.00 0.00 90 GLN L N 1
ATOM 13688 C CA . GLN F 6 90 ? -47.905 123.094 68.754 1.00 0.00 90 GLN L CA 1
ATOM 13689 C C . GLN F 6 90 ? -46.494 122.690 68.994 1.00 0.00 90 GLN L C 1
ATOM 13690 O O . GLN F 6 90 ? -45.693 123.440 69.543 1.00 0.00 90 GLN L O 1
ATOM 13704 N N . TYR F 6 91 ? -46.166 121.482 68.509 1.00 0.00 91 TYR L N 1
ATOM 13705 C CA . TYR F 6 91 ? -44.865 120.900 68.533 1.00 0.00 91 TYR L CA 1
ATOM 13706 C C . TYR F 6 91 ? -44.651 120.513 67.109 1.00 0.00 91 TYR L C 1
ATOM 13707 O O . TYR F 6 91 ? -45.578 120.115 66.415 1.00 0.00 91 TYR L O 1
ATOM 13725 N N . ASN F 6 92 ? -43.413 120.673 66.627 1.00 0.00 92 ASN L N 1
ATOM 13726 C CA . ASN F 6 92 ? -43.049 120.361 65.281 1.00 0.00 92 ASN L CA 1
ATOM 13727 C C . ASN F 6 92 ? -41.641 119.893 65.388 1.00 0.00 92 ASN L C 1
ATOM 13728 O O . ASN F 6 92 ? -41.032 119.973 66.450 1.00 0.00 92 ASN L O 1
ATOM 13739 N N . ASN F 6 93 ? -41.105 119.354 64.277 1.00 0.00 93 ASN L N 1
ATOM 13740 C CA . ASN F 6 93 ? -39.787 118.779 64.167 1.00 0.00 93 ASN L CA 1
ATOM 13741 C C . ASN F 6 93 ? -38.703 119.741 64.536 1.00 0.00 93 ASN L C 1
ATOM 13742 O O . ASN F 6 93 ? -37.706 119.344 65.123 1.00 0.00 93 ASN L O 1
ATOM 13753 N N . TYR F 6 94 ? -38.856 121.021 64.154 1.00 0.00 94 TYR L N 1
ATOM 13754 C CA . TYR F 6 94 ? -37.859 122.052 64.298 1.00 0.00 94 TYR L CA 1
ATOM 13755 C C . TYR F 6 94 ? -37.674 122.504 65.717 1.00 0.00 94 TYR L C 1
ATOM 13756 O O . TYR F 6 94 ? -36.683 123.170 66.006 1.00 0.00 94 TYR L O 1
ATOM 13774 N N . MET F 6 95 ? -38.634 122.195 66.624 1.00 0.00 95 MET L N 1
ATOM 13775 C CA . MET F 6 95 ? -38.640 122.636 68.000 1.00 0.00 95 MET L CA 1
ATOM 13776 C C . MET F 6 95 ? -38.880 124.113 68.057 1.00 0.00 95 MET L C 1
ATOM 13777 O O . MET F 6 95 ? -38.276 124.846 68.833 1.00 0.00 95 MET L O 1
ATOM 13791 N N . ALA F 6 96 ? -39.789 124.583 67.186 1.00 0.00 96 ALA L N 1
ATOM 13792 C CA . ALA F 6 96 ? -40.192 125.953 67.108 1.00 0.00 96 ALA L CA 1
ATOM 13793 C C . ALA F 6 96 ? -41.575 125.980 67.650 1.00 0.00 96 ALA L C 1
ATOM 13794 O O . ALA F 6 96 ? -42.536 126.206 66.920 1.00 0.00 96 ALA L O 1
ATOM 13801 N N . LEU F 6 97 ? -41.709 125.705 68.967 1.00 0.00 97 LEU L N 1
ATOM 13802 C CA . LEU F 6 97 ? -42.967 125.688 69.665 1.00 0.00 97 LEU L CA 1
ATOM 13803 C C . LEU F 6 97 ? -43.567 127.060 69.641 1.00 0.00 97 LEU L C 1
ATOM 13804 O O . LEU F 6 97 ? -42.886 128.043 69.913 1.00 0.00 97 LEU L O 1
ATOM 13820 N N . THR F 6 98 ? -44.849 127.157 69.262 1.00 0.00 98 THR L N 1
ATOM 13821 C CA . THR F 6 98 ? -45.528 128.415 69.106 1.00 0.00 98 THR L CA 1
ATOM 13822 C C . THR F 6 98 ? -46.893 128.171 69.643 1.00 0.00 98 THR L C 1
ATOM 13823 O O . THR F 6 98 ? -47.265 127.025 69.836 1.00 0.00 98 THR L O 1
ATOM 13834 N N . PHE F 6 99 ? -47.655 129.248 69.908 1.00 0.00 99 PHE L N 1
ATOM 13835 C CA . PHE F 6 99 ? -48.988 129.196 70.442 1.00 0.00 99 PHE L CA 1
ATOM 13836 C C . PHE F 6 99 ? -49.820 130.026 69.526 1.00 0.00 99 PHE L C 1
ATOM 13837 O O . PHE F 6 99 ? -49.308 130.886 68.813 1.00 0.00 99 PHE L O 1
ATOM 13854 N N . GLY F 6 100 ? -51.155 129.811 69.571 1.00 0.00 100 GLY L N 1
ATOM 13855 C CA . GLY F 6 100 ? -52.126 130.564 68.821 1.00 0.00 100 GLY L CA 1
ATOM 13856 C C . GLY F 6 100 ? -52.254 131.949 69.384 1.00 0.00 100 GLY L C 1
ATOM 13857 O O . GLY F 6 100 ? -51.561 132.325 70.328 1.00 0.00 100 GLY L O 1
ATOM 13861 N N . GLY F 6 101 ? -53.171 132.757 68.811 1.00 0.00 101 GLY L N 1
ATOM 13862 C CA . GLY F 6 101 ? -53.397 134.117 69.235 1.00 0.00 101 GLY L CA 1
ATOM 13863 C C . GLY F 6 101 ? -54.215 134.173 70.488 1.00 0.00 101 GLY L C 1
ATOM 13864 O O . GLY F 6 101 ? -54.175 135.161 71.216 1.00 0.00 101 GLY L O 1
ATOM 13868 N N . GLY F 6 102 ? -54.996 133.106 70.746 1.00 0.00 102 GLY L N 1
ATOM 13869 C CA . GLY F 6 102 ? -55.880 132.991 71.870 1.00 0.00 102 GLY L CA 1
ATOM 13870 C C . GLY F 6 102 ? -57.254 133.236 71.360 1.00 0.00 102 GLY L C 1
ATOM 13871 O O . GLY F 6 102 ? -57.441 133.946 70.374 1.00 0.00 102 GLY L O 1
ATOM 13875 N N . THR F 6 103 ? -58.260 132.645 72.031 1.00 0.00 103 THR L N 1
ATOM 13876 C CA . THR F 6 103 ? -59.635 132.819 71.663 1.00 0.00 103 THR L CA 1
ATOM 13877 C C . THR F 6 103 ? -60.366 133.030 72.939 1.00 0.00 103 THR L C 1
ATOM 13878 O O . THR F 6 103 ? -60.703 132.072 73.628 1.00 0.00 103 THR L O 1
ATOM 13889 N N . LYS F 6 104 ? -60.701 134.301 73.246 1.00 0.00 104 LYS L N 1
ATOM 13890 C CA . LYS F 6 104 ? -61.506 134.667 74.380 1.00 0.00 104 LYS L CA 1
ATOM 13891 C C . LYS F 6 104 ? -62.904 134.136 74.200 1.00 0.00 104 LYS L C 1
ATOM 13892 O O . LYS F 6 104 ? -63.559 134.464 73.221 1.00 0.00 104 LYS L O 1
ATOM 13911 N N . VAL F 6 105 ? -63.403 133.330 75.152 1.00 0.00 105 VAL L N 1
ATOM 13912 C CA . VAL F 6 105 ? -64.741 132.803 75.149 1.00 0.00 105 VAL L CA 1
ATOM 13913 C C . VAL F 6 105 ? -65.370 133.551 76.273 1.00 0.00 105 VAL L C 1
ATOM 13914 O O . VAL F 6 105 ? -64.840 133.544 77.381 1.00 0.00 105 VAL L O 1
ATOM 13927 N N . GLU F 6 106 ? -66.461 134.296 75.992 1.00 0.00 106 GLU L N 1
ATOM 13928 C CA . GLU F 6 106 ? -67.056 135.148 76.992 1.00 0.00 106 GLU L CA 1
ATOM 13929 C C . GLU F 6 106 ? -68.543 134.988 76.956 1.00 0.00 106 GLU L C 1
ATOM 13930 O O . GLU F 6 106 ? -69.101 134.344 76.074 1.00 0.00 106 GLU L O 1
ATOM 13942 N N . ILE F 6 107 ? -69.210 135.566 77.982 1.00 0.00 107 ILE L N 1
ATOM 13943 C CA . ILE F 6 107 ? -70.631 135.507 78.228 1.00 0.00 107 ILE L CA 1
ATOM 13944 C C . ILE F 6 107 ? -71.370 136.230 77.141 1.00 0.00 107 ILE L C 1
ATOM 13945 O O . ILE F 6 107 ? -70.971 137.322 76.741 1.00 0.00 107 ILE L O 1
ATOM 13956 N N . LYS F 6 108 ? -72.508 135.653 76.691 1.00 0.00 108 LYS L N 1
ATOM 13957 C CA . LYS F 6 108 ? -73.377 136.273 75.732 1.00 0.00 108 LYS L CA 1
ATOM 13958 C C . LYS F 6 108 ? -74.522 136.746 76.560 1.00 0.00 108 LYS L C 1
ATOM 13959 O O . LYS F 6 108 ? -75.266 135.948 77.127 1.00 0.00 108 LYS L O 1
ATOM 13978 N N . ARG F 6 109 ? -74.628 138.084 76.695 1.00 0.00 109 ARG L N 1
ATOM 13979 C CA . ARG F 6 109 ? -75.604 138.732 77.526 1.00 0.00 109 ARG L CA 1
ATOM 13980 C C . ARG F 6 109 ? -76.729 139.209 76.600 1.00 0.00 109 ARG L C 1
ATOM 13981 O O . ARG F 6 109 ? -76.442 140.032 75.689 1.00 0.00 109 ARG L O 1
#

CATH classification: 2.60.120.20

Solvent-accessible surface area: 43067 Å² total; per-residue (Å²): 152,99,91,20,1,73,98,90,14,120,96,12,68,127,82,46,118,172,161,25,69,150,56,145,23,94,60,82,113,79,189,132,120,138,81,93,72,66,65,93,100,127,112,72,85,84,128,46,116,164,32,97,89,116,128,116,97,201,138,51,116,147,166,149,82,67,120,180,112,91,149,86,155,109,137,64,73,51,124,140,54,14,29,111,71,15,98,10,43,66,29,41,0,54,49,91,43,46,0,48,100,61,19,2,52,4,53,0,0,57,8,2,10,73,67,101,116,11,44,3,54,40,84,4,48,108,44,0,6,0,45,4,9,2,38,0,31,0,52,0,100,28,65,122,1,1,0,0,0,0,0,0,0,1,0,0,74,5,3,36,71,8,40,101,77,5,28,5,0,0,0,9,0,0,22,35,24,3,0,5,3,20,60,45,56,72,2,73,18,78,0,60,12,0,2,29,28,59,67,2,32,0,64,16,36,24,0,0,19,0,28,0,4,0,0,0,19,10,13,34,15,141,84,30,66,76,104,9,92,0,28,0,33,0,22,8,102,124,32,52,24,95,56,80,22,92,136,30,85,102,42,77,54,64,114,76,160,102,43,83,80,48,98,4,66,28,3,4,28,106,53,53,103,73,53,76,48,133,31,6,70,46,180,118,24,127,40,139,87,54,99,25,78,143,99,48,37,6,80,1,44,44,3,0,2,80,10,15,115,34,38,53,54,61,2,78,62,24,29,18,25,45,40,97,0,49,3,21,62,103,21,12,0,0,0,0,2,0,0,1,1,0,1,0,13,0,0,0,0,0,50,4,124,19,173,94,15,102,0,75,0,0,14,20,4,59,42,32,25,23,145,14,35,138,11,74,94,38,28,47,41,74,2,52,30,54,94,55,38,21,0,10,3,7,17,116,21,106,36,27,0,12,3,1,38,76,98,22,1,0,0,17,0,0,0,40,2,45,38,104,59,115,72,137,5,24,0,61,0,45,0,0,0,50,32,0,18,0,2,23,19,8,0,0,2,35,32,84,51,78,203,231,88,86,76,117,134,158,170,178,89,201,132,193,107,141,126,86,178,42,107,65,102,29,70,40,52,64,28,146,50,1,46,66,21,122,51,21,12,160,125,46,68,134,39,209,48,43,39,146,0,0,25,26,155,80,79,43,54,19,0,20,101,0,0,28,12,12,0,0,0,13,34,43,59,77,38,12,116,57,83,1,59,30,109,69,0,0,1,30,0,22,11,122,32,38,48,91,64,16,4,0,29,6,23,0,34,2,54,25,0,6,0,0,13,0,0,12,0,0,0,26,61,4,25,6,3,8,2,0,9,0,0,1,2,9,4,34,74,1,130,5,86,0,24,0,0,2,34,41,51,28,60,111,76,54,93,45,141,0,100,136,14,36,78,23,85,0,67,8,35,74,46,7,0,6,10,0,5,7,33,40,37,70,104,75,144,30,11,115,6,104,38,80,56,13,0,0,0,0,0,3,0,40,79,106,1,70,118,80,10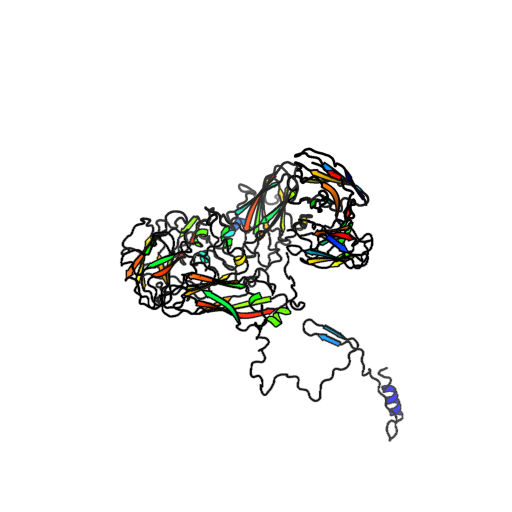4,57,4,10,81,93,0,18,0,0,0,2,0,1,0,1,59,8,7,38,2,8,39,28,62,48,32,101,66,41,5,42,76,107,4,103,18,62,42,32,36,128,29,131,99,55,17,71,24,112,0,26,0,57,8,57,58,39,93,4,51,73,65,5,1,1,0,0,14,24,25,82,88,132,14,1,98,6,1,0,0,2,10,14,58,20,54,2,48,15,37,23,125,72,1,120,75,59,6,46,0,33,28,55,49,97,124,46,13,0,31,0,60,0,57,62,4,25,81,140,0,32,0,46,0,6,0,0,10,52,2,22,152,28,71,12,5,0,1,21,100,20,0,123,17,25,98,0,57,29,76,123,10,81,25,60,30,83,80,40,56,7,45,79,44,52,164,9,68,0,24,0,104,8,67,64,22,2,62,58,46,0,0,0,0,20,13,56,104,88,126,21,7,95,3,2,0,20,53,2,59,57,63,26,123,70,15,47,99,58,3,68,8,56,33,76,17,56,96,0,25,0,15,0,49,38,0,64,99,66,1,28,0,27,0,10,0,0,0,0,4,16,112,4,40,2,41,18,5,62,9,0,70,0,69,96,114,260

Organism: NCBI:txid195055

Sequence (918 aa):
NEVGGEIITKVADDASNLLGPNSFATTAQPENKDVVQATTTVNTTNLTQHPSAPTIPFTPDFKNVDNFHSMAYDITTGDKNPSKLIRLDTASWQTSYSRQYEITTVELPKSFWDDTRKPAYGQAKYFAAVRCGFHFQVQVNVNQGTAGSALVVYEPKPVIDSRQYLEFGSLTNLPHVLMNLAETTQADLCIPYVADTNYVKTDSSDLGQLRVYVWTPLSVPTGASNEVDVTVMGSLLQLDFQNPRPYGEDVEIYDNSISPNELGLTSAQDDGPLGNEKPNYFLNFRTMNVDIFTVSHTKVDNIFGRAWYVTSHDFNNGDTWRQKLTFPKEGHGMLSQFFAYFTGEINIHILYMAKQGFLRVAHTYDTEDNRKTFLSSNGVITIPAGEQMTLSVPFYSNKPLRTVRHDSALGFLMCRPSMHGTTRTTVEVYVSLRCPNFFFPVPAPKPTGSRLTASTKYKWTRTKVDIAEGPGTMNMANVLSTTGAQSVALVGERAFYDPRTAGSKSRFDDMIKIAQLFSVMSDNTTPSSSSGIDKYGYFDWAATVAPQNMVHRNVVTLDQFPNLNLFMNTYSYFRGSLIIRLSIYASTFNRGRLRMGFFPNCTHDTQLELDNAIYTICDIGSDNSFELTIPYSFSTWMRKTHGHQLGLFQVEVLNRLTYNSSSPNKVHCIVQGRLGDDAKFFCPTGSLVSFQVQLLESGGGLVQPGGSLRLSCAASGFTFSSYAMSWVRQAPGKGLEWVSAISGGGDSRYYADSVKGRFTISRDNSKNTLYLQMNSLGAEDTALYYCAKRLGRVAEYYFDYWGQGTLVTVIQMTQSPSTLSASVGDRVTITCRTSQSISNWLAWYQQKPGKAPKLLIYQASTLENGVPSRFTGSGSGTEFSLTISSLQPDDFATYYCQQYNNYMALTFGGGTKVEIKR

Secondary structure (DSSP, 8-state):
--SSHHHHHHHHSSS--SS--S--------SS----EEEEETTEEEEESS-------SS-------SS-SS-S-TTTTTSGGGS-EEEEEEE--TT--SS-EEEEEETTGGGSSSTTSTTHHHHTSBSEE-EEEEEEEEE---TT-EEEEEEEEE-HHHHHTGGGB-STTGGGSSEEEEETTT-SEEEEEE----SSSSEESSS-BTBEEEEEEEEEEEPPTTS----EEEEEEEEEEE----B-STT-----S--/---GGGGTEE-GGG--STT-------SS--------SSS-SSBHHHHTTS-EEEEEEEESSS--EEEE----SSSSGGGGGGEEEEEEEEEEEEEEE-SS-EEEEEEE----TTSSSSGGGGT-EEEETT-EEEEEEP---SSSSEETTSTTTT-EEEEEE--STT--EEEEEEEEEEEEEEEEE-PPBPBSS--/--SSSSS----------SSTT----S-TTTTTTPEE-SSSS--PPP-SGGGT-SS-B-BGGGTTTS-EETT--SS--SSSS-SS-S--EEETTPPTT-EEEEEEE-TTSSSTTTSSTTTEEEEE--EEEEEEEE--SS-EEEEEEEEEET----S----SSS--EEEE-SS--EEEEEE----SSSSEESSSS--EEEEEEEEEEEE--TTS-SEEEEEEEEEE-TT-EEEEE---SS-B-/-EEEEE--EE--TT---EEEEEEESS-GGGS-EEEEEE-TTS--EEEEEE-SSS--EEE-TTTTTT-EEEEEGGGTEEEEE--S--TT--EEEEEEEBPSS-SS--B------EEEE-/---EES-SEEEE-TT--EEEEEE-SS-BSS-EEEEEE-TTS--EEEEETTTEE-TT--TTEEEEEEBTEEEEEESS--TT--SEEEEEE--TT---B-----EEEE--

Radius of gyration: 37.23 Å; Cα contacts (8 Å, |Δi|>4): 2283; chains: 5; bounding box: 106×115×95 Å

InterPro domains:
  IPR000199 Peptidase C3A/C3B, picornaviral [PF00548] (1515-1690)
  IPR000605 Helicase, superfamily 3, single-stranded DNA/RNA virus [PF00910] (1178-1278)
  IPR001205 RNA-directed RNA polymerase, C-terminal domain [PF00680] (1741-2143)
  IPR001676 Picornavirus capsid [PF00073] (105-251)
  IPR004004 Helicase/polymerase/peptidase polyprotein, Calicivirus-type [PR00918] (1172-1192)
  IPR004004 Helicase/polymerase/peptidase polyprotein, Calicivirus-type [PR00918] (1248-1267)
  IPR004004 Helicase/polymerase/peptidase polyprotein, Calicivirus-type [PR00918] (1945-1960)
  IPR004004 Helicase/polymerase/peptidase polyprotein, Calicivirus-type [PR00918] (2039-2050)
  IPR004004 Helicase/polymerase/peptidase polyprotein, Calicivirus-type [PR00918] (2105-2119)
  IPR007053 LRAT domain [PS51934] (784-878)
  IPR007094 RNA-directed RNA polymerase, catalytic domain [PS50507] (1942-2056)
  IPR009003 Peptidase S1, PA clan [SSF50494] (1512-1698)
  IPR009407 Viral polyprotein, parechovirus P3B [PF06344] (1489-1508)
  IPR009419 Viral polyprotein, parechovirus P3A [PF06363] (1392-1488)
  IPR014759 Helicase, superfamily 3, single-stranded RNA virus [PS51218] (1154-1315)
  IPR027417 P-loop containing nucleoside triphosphate hydrolase [G3DSA:3.40.50.300] (1169-1295)
  IPR027417 P-loop containing nucleoside triphosphate hydrolase [SSF52540] (1147-1303)
  IPR029053 Viral coat protein subunit [G3DSA:2.60.120.20] (59-282)
  IPR029053 Viral coat protein subunit [G3DSA:2.60.120.20] (290-545)
  IPR029053 Viral coat protein subunit [G3DSA:2.60.120.20] (588-761)

Nearest PDB structures (foldseek):
  6gv4-assembly1_H  TM=1.009E+00  e=7.551E-22  Homo sapiens
  6o25-assembly2_E  TM=9.854E-01  e=3.367E-16  Homo sapiens
  6o25-assembly1_A  TM=9.842E-01  e=6.009E-16  Homo sapiens
  5b4m-assembly2_C  TM=9.700E-01  e=1.914E-15  Mus musculus
  8fab-assembly2_D  TM=9.786E-01  e=4.001E-15  Homo sapiens